Protein AF-0000000087594166 (afdb_homodimer)

Sequence (858 aa):
MGLVGPLSVFAQRRAALMASMHPGTALAIPSNPPQFKEPGIPLPFLQSSPFLYFTGYDDSNVVLSLAKDEEGVVTERLFAMESDPRLTPYYGAKPSGTDIAEMMGLYTDATDTKREELVQPMPEFETWMREWTSEGRNMEMCGTGQPVMQVDRMMSVKDEWEVDQIRQACSWTEEALRQSVSEVRAGAAKGVALHEHEAASWFEHSGHMLGSHHLAFPPVVATGQNAMRVHHIFGTAPIASDKLLQYDVGLRNQAGYCADVSRPVVVETVSDAELDLLETVTACRDNLFKHIENRHGQASLSELTTVGAASILSVLAAGGILLEEPTPDVLGTLFPHPFAHHIGMSTHDCPMVSPGSPLVDGNCIAVEPAIYLPCADFINPKYQGMAVRLEDTVAIHKAEKPEGEGEGETDTDPVTVERLSLDDEVTYVMGLVGPLSVFAQRRAALMASMHPGTALAIPSNPPQFKEPGIPLPFLQSSPFLYFTGYDDSNVVLSLAKDEEGVVTERLFAMESDPRLTPYYGAKPSGTDIAEMMGLYTDATDTKREELVQPMPEFETWMREWTSEGRNMEMCGTGQPVMQVDRMMSVKDEWEVDQIRQACSWTEEALRQSVSEVRAGAAKGVALHEHEAASWFEHSGHMLGSHHLAFPPVVATGQNAMRVHHIFGTAPIASDKLLQYDVGLRNQAGYCADVSRPVVVETVSDAELDLLETVTACRDNLFKHIENRHGQASLSELTTVGAASILSVLAAGGILLEEPTPDVLGTLFPHPFAHHIGMSTHDCPMVSPGSPLVDGNCIAVEPAIYLPCADFINPKYQGMAVRLEDTVAIHKAEKPEGEGEGETDTDPVTVERLSLDDEVTYV

Radius of gyration: 29.59 Å; Cα contacts (8 Å, |Δi|>4): 1811; chains: 2; bounding box: 82×90×65 Å

Structure (mmCIF, N/CA/C/O backbone):
data_AF-0000000087594166-model_v1
#
loop_
_entity.id
_entity.type
_entity.pdbx_description
1 polymer 'Aminopeptidase P N-terminal domain-containing protein'
#
loop_
_atom_site.group_PDB
_atom_site.id
_atom_site.type_symbol
_atom_site.label_atom_id
_atom_site.label_alt_id
_atom_site.label_comp_id
_atom_site.label_asym_id
_atom_site.label_entity_id
_atom_site.label_seq_id
_atom_site.pdbx_PDB_ins_code
_atom_site.Cartn_x
_atom_site.Cartn_y
_atom_site.Cartn_z
_atom_site.occupancy
_atom_site.B_iso_or_equiv
_atom_site.auth_seq_id
_atom_site.auth_comp_id
_atom_site.auth_asym_id
_atom_site.auth_atom_id
_atom_site.pdbx_PDB_model_num
ATOM 1 N N . MET A 1 1 ? -18.688 -4.344 0.609 1 48.16 1 MET A N 1
ATOM 2 C CA . MET A 1 1 ? -18.328 -2.965 0.311 1 48.16 1 MET A CA 1
ATOM 3 C C . MET A 1 1 ? -19.531 -2.037 0.451 1 48.16 1 MET A C 1
ATOM 5 O O . MET A 1 1 ? -20.562 -2.246 -0.191 1 48.16 1 MET A O 1
ATOM 9 N N . GLY A 1 2 ? -19.906 -1.717 1.603 1 55.25 2 GLY A N 1
ATOM 10 C CA . GLY A 1 2 ? -21.219 -1.15 1.934 1 55.25 2 GLY A CA 1
ATOM 11 C C . GLY A 1 2 ? -21.234 0.365 1.873 1 55.25 2 GLY A C 1
ATOM 12 O O . GLY A 1 2 ? -20.266 0.989 1.453 1 55.25 2 GLY A O 1
ATOM 13 N N . LEU A 1 3 ? -22.359 0.785 1.901 1 57.5 3 LEU A N 1
ATOM 14 C CA . LEU A 1 3 ? -22.703 2.191 2.078 1 57.5 3 LEU A CA 1
ATOM 15 C C . LEU A 1 3 ? -22.078 2.746 3.355 1 57.5 3 LEU A C 1
ATOM 17 O O . LEU A 1 3 ? -22.094 2.086 4.398 1 57.5 3 LEU A O 1
ATOM 21 N N . VAL A 1 4 ? -21.25 3.852 3.045 1 67.06 4 VAL A N 1
ATOM 22 C CA . VAL A 1 4 ? -20.703 4.508 4.23 1 67.06 4 VAL A CA 1
ATOM 23 C C . VAL A 1 4 ? -21.516 5.766 4.539 1 67.06 4 VAL A C 1
ATOM 25 O O . VAL A 1 4 ? -21.344 6.797 3.883 1 67.06 4 VAL A O 1
ATOM 28 N N . GLY A 1 5 ? -22.609 5.672 5.441 1 68.94 5 GLY A N 1
ATOM 29 C CA . GLY A 1 5 ? -23.312 6.855 5.898 1 68.94 5 GLY A CA 1
ATOM 30 C C . GLY A 1 5 ? -24.797 6.836 5.543 1 68.94 5 GLY A C 1
ATOM 31 O O . GLY A 1 5 ? -25.25 5.938 4.836 1 68.94 5 GLY A O 1
ATOM 32 N N . PRO A 1 6 ? -25.531 7.758 6.027 1 75.62 6 PRO A N 1
ATOM 33 C CA . PRO A 1 6 ? -26.969 7.824 5.746 1 75.62 6 PRO A CA 1
ATOM 34 C C . PRO A 1 6 ? -27.266 8.258 4.312 1 75.62 6 PRO A C 1
ATOM 36 O O . PRO A 1 6 ? -26.672 9.227 3.822 1 75.62 6 PRO A O 1
ATOM 39 N N . LEU A 1 7 ? -28.172 7.574 3.648 1 80.06 7 LEU A N 1
ATOM 40 C CA . LEU A 1 7 ? -28.5 7.805 2.248 1 80.06 7 LEU A CA 1
ATOM 41 C C . LEU A 1 7 ? -28.969 9.234 2.029 1 80.06 7 LEU A C 1
ATOM 43 O O . LEU A 1 7 ? -28.656 9.852 1.012 1 80.06 7 LEU A O 1
ATOM 47 N N . SER A 1 8 ? -29.734 9.734 2.951 1 84 8 SER A N 1
ATOM 48 C CA . SER A 1 8 ? -30.328 11.062 2.779 1 84 8 SER A CA 1
ATOM 49 C C . SER A 1 8 ? -29.25 12.141 2.711 1 84 8 SER A C 1
ATOM 51 O O . SER A 1 8 ? -29.422 13.164 2.045 1 84 8 SER A O 1
ATOM 53 N N . VAL A 1 9 ? -28.203 11.898 3.32 1 88 9 VAL A N 1
ATOM 54 C CA . VAL A 1 9 ? -27.125 12.891 3.371 1 88 9 VAL A CA 1
ATOM 55 C C . VAL A 1 9 ? -26.5 13.039 1.991 1 88 9 VAL A C 1
ATOM 57 O O . VAL A 1 9 ? -26.141 14.148 1.578 1 88 9 VAL A O 1
ATOM 60 N N . PHE A 1 10 ? -26.438 11.977 1.248 1 91.31 10 PHE A N 1
ATOM 61 C CA . PHE A 1 10 ? -25.781 12.023 -0.053 1 91.31 10 PHE A CA 1
ATOM 62 C C . PHE A 1 10 ? -26.625 12.789 -1.062 1 91.31 10 PHE A C 1
ATOM 64 O O . PHE A 1 10 ? -26.109 13.586 -1.844 1 91.31 10 PHE A O 1
ATOM 71 N N . ALA A 1 11 ? -27.906 12.57 -0.992 1 90.38 11 ALA A N 1
ATOM 72 C CA . ALA A 1 11 ? -28.812 13.312 -1.862 1 90.38 11 ALA A CA 1
ATOM 73 C C . ALA A 1 11 ? -28.75 14.812 -1.57 1 90.38 11 ALA A C 1
ATOM 75 O O . ALA A 1 11 ? -28.75 15.633 -2.492 1 90.38 11 ALA A O 1
ATOM 76 N N . GLN A 1 12 ? -28.719 15.086 -0.351 1 92.81 12 GLN A N 1
ATOM 77 C CA . GLN A 1 12 ? -28.641 16.484 0.055 1 92.81 12 GLN A CA 1
ATOM 78 C C . GLN A 1 12 ? -27.344 17.125 -0.43 1 92.81 12 GLN A C 1
ATOM 80 O O . GLN A 1 12 ? -27.344 18.281 -0.884 1 92.81 12 GLN A O 1
ATOM 85 N N . ARG A 1 13 ? -26.25 16.422 -0.354 1 94.25 13 ARG A N 1
ATOM 86 C CA . ARG A 1 13 ? -24.953 16.922 -0.806 1 94.25 13 ARG A CA 1
ATOM 87 C C . ARG A 1 13 ? -24.969 17.188 -2.309 1 94.25 13 ARG A C 1
ATOM 89 O O . ARG A 1 13 ? -24.469 18.219 -2.771 1 94.25 13 ARG A O 1
ATOM 96 N N . ARG A 1 14 ? -25.547 16.297 -3.043 1 93.62 14 ARG A N 1
ATOM 97 C CA . ARG A 1 14 ? -25.625 16.453 -4.492 1 93.62 14 ARG A CA 1
ATOM 98 C C . ARG A 1 14 ? -26.5 17.641 -4.863 1 93.62 14 ARG A C 1
ATOM 100 O O . ARG A 1 14 ? -26.141 18.438 -5.742 1 93.62 14 ARG A O 1
ATOM 107 N N . ALA A 1 15 ? -27.609 17.766 -4.141 1 93.69 15 ALA A N 1
ATOM 108 C CA . ALA A 1 15 ? -28.5 18.891 -4.383 1 93.69 15 ALA A CA 1
ATOM 109 C C . ALA A 1 15 ? -27.812 20.219 -4.086 1 93.69 15 ALA A C 1
ATOM 111 O O . ALA A 1 15 ? -27.922 21.172 -4.855 1 93.69 15 ALA A O 1
ATOM 112 N N . ALA A 1 16 ? -27.141 20.234 -3.018 1 94.81 16 ALA A N 1
ATOM 113 C CA . ALA A 1 16 ? -26.422 21.453 -2.627 1 94.81 16 ALA A CA 1
ATOM 114 C C . ALA A 1 16 ? -25.359 21.828 -3.654 1 94.81 16 ALA A C 1
ATOM 116 O O . ALA A 1 16 ? -25.203 23 -4 1 94.81 16 ALA A O 1
ATOM 117 N N . LEU A 1 17 ? -24.609 20.812 -4.125 1 93.56 17 LEU A N 1
ATOM 118 C CA . LEU A 1 17 ? -23.594 21.047 -5.145 1 93.56 17 LEU A CA 1
ATOM 119 C C . LEU A 1 17 ? -24.219 21.656 -6.398 1 93.56 17 LEU A C 1
ATOM 121 O O . LEU A 1 17 ? -23.75 22.688 -6.887 1 93.56 17 LEU A O 1
ATOM 125 N N . MET A 1 18 ? -25.25 21.109 -6.824 1 92.5 18 MET A N 1
ATOM 126 C CA . MET A 1 18 ? -25.859 21.531 -8.086 1 92.5 18 MET A CA 1
ATOM 127 C C . MET A 1 18 ? -26.562 22.875 -7.922 1 92.5 18 MET A C 1
ATOM 129 O O . MET A 1 18 ? -26.641 23.656 -8.875 1 92.5 18 MET A O 1
ATOM 133 N N . ALA A 1 19 ? -27.062 23.125 -6.719 1 94.12 19 ALA A N 1
ATOM 134 C CA . ALA A 1 19 ? -27.641 24.438 -6.453 1 94.12 19 ALA A CA 1
ATOM 135 C C . ALA A 1 19 ? -26.625 25.547 -6.656 1 94.12 19 ALA A C 1
ATOM 137 O O . ALA A 1 19 ? -26.969 26.656 -7.047 1 94.12 19 ALA A O 1
ATOM 138 N N . SER A 1 20 ? -25.422 25.25 -6.426 1 90.56 20 SER A N 1
ATOM 139 C CA . SER A 1 20 ? -24.359 26.234 -6.527 1 90.56 20 SER A CA 1
ATOM 140 C C . SER A 1 20 ? -23.844 26.359 -7.961 1 90.56 20 SER A C 1
ATOM 142 O O . SER A 1 20 ? -23.062 27.25 -8.273 1 90.56 20 SER A O 1
ATOM 144 N N . MET A 1 21 ? -24.312 25.5 -8.883 1 88.88 21 MET A N 1
ATOM 145 C CA . MET A 1 21 ? -23.828 25.5 -10.258 1 88.88 21 MET A CA 1
ATOM 146 C C . MET A 1 21 ? -24.734 26.328 -11.156 1 88.88 21 MET A C 1
ATOM 148 O O . MET A 1 21 ? -25.938 26.438 -10.898 1 88.88 21 MET A O 1
ATOM 152 N N . HIS A 1 22 ? -24.172 26.859 -12.172 1 88 22 HIS A N 1
ATOM 153 C CA . HIS A 1 22 ? -24.969 27.594 -13.156 1 88 22 HIS A CA 1
ATOM 154 C C . HIS A 1 22 ? -25.734 26.641 -14.07 1 88 22 HIS A C 1
ATOM 156 O O . HIS A 1 22 ? -25.297 25.516 -14.305 1 88 22 HIS A O 1
ATOM 162 N N . PRO A 1 23 ? -26.875 27.172 -14.586 1 88.31 23 PRO A N 1
ATOM 163 C CA . PRO A 1 23 ? -27.562 26.359 -15.602 1 88.31 23 PRO A CA 1
ATOM 164 C C . PRO A 1 23 ? -26.656 26.016 -16.781 1 88.31 23 PRO A C 1
ATOM 166 O O . PRO A 1 23 ? -25.844 26.859 -17.203 1 88.31 23 PRO A O 1
ATOM 169 N N . GLY A 1 24 ? -26.828 24.781 -17.281 1 83.88 24 GLY A N 1
ATOM 170 C CA . GLY A 1 24 ? -25.984 24.328 -18.391 1 83.88 24 GLY A CA 1
ATOM 171 C C . GLY A 1 24 ? -24.781 23.547 -17.922 1 83.88 24 GLY A C 1
ATOM 172 O O . GLY A 1 24 ? -24.031 23 -18.75 1 83.88 24 GLY A O 1
ATOM 173 N N . THR A 1 25 ? -24.641 23.422 -16.594 1 83.69 25 THR A N 1
ATOM 174 C CA . THR A 1 25 ? -23.469 22.719 -16.062 1 83.69 25 THR A CA 1
ATOM 175 C C . THR A 1 25 ? -23.703 21.219 -16.062 1 83.69 25 THR A C 1
ATOM 177 O O . THR A 1 25 ? -24.781 20.734 -15.734 1 83.69 25 THR A O 1
ATOM 180 N N . ALA A 1 26 ? -22.688 20.5 -16.547 1 83.44 26 ALA A N 1
ATOM 181 C CA . ALA A 1 26 ? -22.641 19.047 -16.438 1 83.44 26 ALA A CA 1
ATOM 182 C C . ALA A 1 26 ? -21.344 18.578 -15.789 1 83.44 26 ALA A C 1
ATOM 184 O O . ALA A 1 26 ? -20.25 19 -16.188 1 83.44 26 ALA A O 1
ATOM 185 N N . LEU A 1 27 ? -21.547 17.734 -14.742 1 84.69 27 LEU A N 1
ATOM 186 C CA . LEU A 1 27 ? -20.406 17.25 -13.969 1 84.69 27 LEU A CA 1
ATOM 187 C C . LEU A 1 27 ? -20.328 15.727 -13.992 1 84.69 27 LEU A C 1
ATOM 189 O O . LEU A 1 27 ? -21.359 15.055 -13.961 1 84.69 27 LEU A O 1
ATOM 193 N N . ALA A 1 28 ? -19.109 15.219 -14.062 1 87.44 28 ALA A N 1
ATOM 194 C CA . ALA A 1 28 ? -18.844 13.797 -13.828 1 87.44 28 ALA A CA 1
ATOM 195 C C . ALA A 1 28 ? -17.969 13.602 -12.594 1 87.44 28 ALA A C 1
ATOM 197 O O . ALA A 1 28 ? -16.938 14.258 -12.438 1 87.44 28 ALA A O 1
ATOM 198 N N . ILE A 1 29 ? -18.391 12.797 -11.703 1 90.56 29 ILE A N 1
ATOM 199 C CA . ILE A 1 29 ? -17.656 12.422 -10.5 1 90.56 29 ILE A CA 1
ATOM 200 C C . ILE A 1 29 ? -17.297 10.938 -10.562 1 90.56 29 ILE A C 1
ATOM 202 O O . ILE A 1 29 ? -18.094 10.086 -10.188 1 90.56 29 ILE A O 1
ATOM 206 N N . PRO A 1 30 ? -16.109 10.672 -10.992 1 91.62 30 PRO A N 1
ATOM 207 C CA . PRO A 1 30 ? -15.727 9.273 -11.188 1 91.62 30 PRO A CA 1
ATOM 208 C C . PRO A 1 30 ? -15.25 8.609 -9.898 1 91.62 30 PRO A C 1
ATOM 210 O O . PRO A 1 30 ? -14.656 9.266 -9.047 1 91.62 30 PRO A O 1
ATOM 213 N N . SER A 1 31 ? -15.57 7.301 -9.836 1 91.81 31 SER A N 1
ATOM 214 C CA . SER A 1 31 ? -14.828 6.473 -8.891 1 91.81 31 SER A CA 1
ATOM 215 C C . SER A 1 31 ? -13.367 6.332 -9.305 1 91.81 31 SER A C 1
ATOM 217 O O . SER A 1 31 ? -13 6.664 -10.43 1 91.81 31 SER A O 1
ATOM 219 N N . ASN A 1 32 ? -12.539 5.926 -8.344 1 90.81 32 ASN A N 1
ATOM 220 C CA . ASN A 1 32 ? -11.211 5.484 -8.75 1 90.81 32 ASN A CA 1
ATOM 221 C C . ASN A 1 32 ? -11.258 4.164 -9.508 1 90.81 32 ASN A C 1
ATOM 223 O O . ASN A 1 32 ? -12.133 3.332 -9.258 1 90.81 32 ASN A O 1
ATOM 227 N N . PRO A 1 33 ? -10.367 4.027 -10.43 1 89.38 33 PRO A N 1
ATOM 228 C CA . PRO A 1 33 ? -10.227 2.691 -11.016 1 89.38 33 PRO A CA 1
ATOM 229 C C . PRO A 1 33 ? -9.609 1.687 -10.047 1 89.38 33 PRO A C 1
ATOM 231 O O . PRO A 1 33 ? -9.031 2.08 -9.023 1 89.38 33 PRO A O 1
ATOM 234 N N . PRO A 1 34 ? -9.805 0.386 -10.375 1 88.69 34 PRO A N 1
ATOM 235 C CA . PRO A 1 34 ? -9.062 -0.584 -9.57 1 88.69 34 PRO A CA 1
ATOM 236 C C . PRO A 1 34 ? -7.559 -0.312 -9.562 1 88.69 34 PRO A C 1
ATOM 238 O O . PRO A 1 34 ? -7.012 0.182 -10.555 1 88.69 34 PRO A O 1
ATOM 241 N N . GLN A 1 35 ? -6.957 -0.547 -8.492 1 87.69 35 GLN A N 1
ATOM 242 C CA . GLN A 1 35 ? -5.523 -0.344 -8.32 1 87.69 35 GLN A CA 1
ATOM 243 C C . GLN A 1 35 ? -4.777 -1.676 -8.281 1 87.69 35 GLN A C 1
ATOM 245 O O . GLN A 1 35 ? -5.27 -2.65 -7.711 1 87.69 35 GLN A O 1
ATOM 250 N N . PHE A 1 36 ? -3.561 -1.698 -8.867 1 88.69 36 PHE A N 1
ATOM 251 C CA . PHE A 1 36 ? -2.803 -2.939 -8.984 1 88.69 36 PHE A CA 1
ATOM 252 C C . PHE A 1 36 ? -1.349 -2.727 -8.586 1 88.69 36 PHE A C 1
ATOM 254 O O . PHE A 1 36 ? -0.764 -1.683 -8.875 1 88.69 36 PHE A O 1
ATOM 261 N N . LYS A 1 37 ? -0.808 -3.66 -7.895 1 86.12 37 LYS A N 1
ATOM 262 C CA . LYS A 1 37 ? 0.623 -3.684 -7.605 1 86.12 37 LYS A CA 1
ATOM 263 C C . LYS A 1 37 ? 1.433 -3.996 -8.859 1 86.12 37 LYS A C 1
ATOM 265 O O . LYS A 1 37 ? 2.455 -3.357 -9.117 1 86.12 37 LYS A O 1
ATOM 270 N N . GLU A 1 38 ? 1.083 -4.938 -9.57 1 81.94 38 GLU A N 1
ATOM 271 C CA . GLU A 1 38 ? 1.542 -5.426 -10.867 1 81.94 38 GLU A CA 1
ATOM 272 C C . GLU A 1 38 ? 0.393 -6.035 -11.672 1 81.94 38 GLU A C 1
ATOM 274 O O . GLU A 1 38 ? -0.689 -6.27 -11.125 1 81.94 38 GLU A O 1
ATOM 279 N N . PRO A 1 39 ? 0.627 -6.223 -12.875 1 78.94 39 PRO A N 1
ATOM 280 C CA . PRO A 1 39 ? -0.482 -6.777 -13.656 1 78.94 39 PRO A CA 1
ATOM 281 C C . PRO A 1 39 ? -1.04 -8.062 -13.055 1 78.94 39 PRO A C 1
ATOM 283 O O . PRO A 1 39 ? -0.283 -9 -12.773 1 78.94 39 PRO A O 1
ATOM 286 N N . GLY A 1 40 ? -2.311 -7.988 -12.773 1 83.38 40 GLY A N 1
ATOM 287 C CA . GLY A 1 40 ? -3.002 -9.172 -12.273 1 83.38 40 GLY A CA 1
ATOM 288 C C . GLY A 1 40 ? -2.984 -9.281 -10.766 1 83.38 40 GLY A C 1
ATOM 289 O O . GLY A 1 40 ? -3.584 -10.195 -10.195 1 83.38 40 GLY A O 1
ATOM 290 N N . ILE A 1 41 ? -2.307 -8.383 -10.125 1 90.12 41 ILE A N 1
ATOM 291 C CA . ILE A 1 41 ? -2.244 -8.406 -8.672 1 90.12 41 ILE A CA 1
ATOM 292 C C . ILE A 1 41 ? -2.906 -7.148 -8.102 1 90.12 41 ILE A C 1
ATOM 294 O O . ILE A 1 41 ? -2.297 -6.078 -8.07 1 90.12 41 ILE A O 1
ATOM 298 N N . PRO A 1 42 ? -4.062 -7.309 -7.57 1 91.5 42 PRO A N 1
ATOM 299 C CA . PRO A 1 42 ? -4.789 -6.133 -7.082 1 91.5 42 PRO A CA 1
ATOM 300 C C . PRO A 1 42 ? -4.23 -5.598 -5.766 1 91.5 42 PRO A C 1
ATOM 302 O O . PRO A 1 42 ? -3.635 -6.355 -4.992 1 91.5 42 PRO A O 1
ATOM 305 N N . LEU A 1 43 ? -4.398 -4.297 -5.574 1 91.12 43 LEU A N 1
ATOM 306 C CA . LEU A 1 43 ? -4.156 -3.633 -4.301 1 91.12 43 LEU A CA 1
ATOM 307 C C . LEU A 1 43 ? -5.473 -3.324 -3.592 1 91.12 43 LEU A C 1
ATOM 309 O O . LEU A 1 43 ? -6.531 -3.311 -4.223 1 91.12 43 LEU A O 1
ATOM 313 N N . PRO A 1 44 ? -5.348 -3.123 -2.283 1 88.31 44 PRO A N 1
ATOM 314 C CA . PRO A 1 44 ? -6.566 -2.648 -1.626 1 88.31 44 PRO A CA 1
ATOM 315 C C . PRO A 1 44 ? -7.145 -1.398 -2.287 1 88.31 44 PRO A C 1
ATOM 317 O O . PRO A 1 44 ? -6.402 -0.46 -2.592 1 88.31 44 PRO A O 1
ATOM 320 N N . PHE A 1 45 ? -8.383 -1.471 -2.488 1 90.94 45 PHE A N 1
ATOM 321 C CA . PHE A 1 45 ? -9.047 -0.392 -3.209 1 90.94 45 PHE A CA 1
ATOM 322 C C . PHE A 1 45 ? -9.234 0.825 -2.311 1 90.94 45 PHE A C 1
ATOM 324 O O . PHE A 1 45 ? -9.641 0.693 -1.153 1 90.94 45 PHE A O 1
ATOM 331 N N . LEU A 1 46 ? -8.859 1.945 -2.85 1 90.56 46 LEU A N 1
ATOM 332 C CA . LEU A 1 46 ? -9.109 3.227 -2.199 1 90.56 46 LEU A CA 1
ATOM 333 C C . LEU A 1 46 ? -9.992 4.117 -3.068 1 90.56 46 LEU A C 1
ATOM 335 O O . LEU A 1 46 ? -9.609 4.477 -4.184 1 90.56 46 LEU A O 1
ATOM 339 N N . GLN A 1 47 ? -11.094 4.469 -2.602 1 92.25 47 GLN A N 1
ATOM 340 C CA . GLN A 1 47 ? -12.07 5.223 -3.381 1 92.25 47 GLN A CA 1
ATOM 341 C C . GLN A 1 47 ? -11.68 6.695 -3.475 1 92.25 47 GLN A C 1
ATOM 343 O O . GLN A 1 47 ? -10.938 7.199 -2.629 1 92.25 47 GLN A O 1
ATOM 348 N N . SER A 1 48 ? -12.18 7.324 -4.461 1 91.94 48 SER A N 1
ATOM 349 C CA . SER A 1 48 ? -12.117 8.773 -4.594 1 91.94 48 SER A CA 1
ATOM 350 C C . SER A 1 48 ? -12.883 9.469 -3.475 1 91.94 48 SER A C 1
ATOM 352 O O . SER A 1 48 ? -14.055 9.172 -3.234 1 91.94 48 SER A O 1
ATOM 354 N N . SER A 1 49 ? -12.195 10.453 -2.898 1 92.62 49 SER A N 1
ATOM 355 C CA . SER A 1 49 ? -12.844 11.141 -1.783 1 92.62 49 SER A CA 1
ATOM 356 C C . SER A 1 49 ? -14.117 11.844 -2.232 1 92.62 49 SER A C 1
ATOM 358 O O . SER A 1 49 ? -15.172 11.68 -1.617 1 92.62 49 SER A O 1
ATOM 360 N N . PRO A 1 50 ? -14.086 12.586 -3.33 1 92.81 50 PRO A N 1
ATOM 361 C CA . PRO A 1 50 ? -15.328 13.227 -3.771 1 92.81 50 PRO A CA 1
ATOM 362 C C . PRO A 1 50 ? -16.422 12.219 -4.121 1 92.81 50 PRO A C 1
ATOM 364 O O . PRO A 1 50 ? -17.594 12.438 -3.801 1 92.81 50 PRO A O 1
ATOM 367 N N . PHE A 1 51 ? -16.031 11.172 -4.801 1 93.12 51 PHE A N 1
ATOM 368 C CA . PHE A 1 51 ? -17.031 10.172 -5.152 1 93.12 51 PHE A CA 1
ATOM 369 C C . PHE A 1 51 ? -17.672 9.578 -3.902 1 93.12 51 PHE A C 1
ATOM 371 O O . PHE A 1 51 ? -18.891 9.469 -3.809 1 93.12 51 PHE A O 1
ATOM 378 N N . LEU A 1 52 ? -16.875 9.211 -3.02 1 94.38 52 LEU A N 1
ATOM 379 C CA . LEU A 1 52 ? -17.359 8.641 -1.771 1 94.38 52 LEU A CA 1
ATOM 380 C C . LEU A 1 52 ? -18.219 9.648 -1.012 1 94.38 52 LEU A C 1
ATOM 382 O O . LEU A 1 52 ? -19.25 9.281 -0.427 1 94.38 52 LEU A O 1
ATOM 386 N N . TYR A 1 53 ? -17.844 10.867 -1.034 1 94.81 53 TYR A N 1
ATOM 387 C CA . TYR A 1 53 ? -18.547 11.945 -0.349 1 94.81 53 TYR A CA 1
ATOM 388 C C . TYR A 1 53 ? -19.969 12.109 -0.887 1 94.81 53 TYR A C 1
ATOM 390 O O . TYR A 1 53 ? -20.906 12.336 -0.121 1 94.81 53 TYR A O 1
ATOM 398 N N . PHE A 1 54 ? -20.156 11.961 -2.115 1 93.94 54 PHE A N 1
ATOM 399 C CA . PHE A 1 54 ? -21.453 12.281 -2.727 1 93.94 54 PHE A CA 1
ATOM 400 C C . PHE A 1 54 ? -22.312 11.031 -2.865 1 93.94 54 PHE A C 1
ATOM 402 O O . PHE A 1 54 ? -23.5 11.117 -3.127 1 93.94 54 PHE A O 1
ATOM 409 N N . THR A 1 55 ? -21.672 9.828 -2.73 1 93.56 55 THR A N 1
ATOM 410 C CA . THR A 1 55 ? -22.453 8.648 -3.084 1 93.56 55 THR A CA 1
ATOM 411 C C . THR A 1 55 ? -22.438 7.629 -1.95 1 93.56 55 THR A C 1
ATOM 413 O O . THR A 1 55 ? -23.297 6.75 -1.89 1 93.56 55 THR A O 1
ATOM 416 N N . GLY A 1 56 ? -21.344 7.59 -1.186 1 93.38 56 GLY A N 1
ATOM 417 C CA . GLY A 1 56 ? -21.188 6.594 -0.136 1 93.38 56 GLY A CA 1
ATOM 418 C C . GLY A 1 56 ? -20.844 5.215 -0.666 1 93.38 56 GLY A C 1
ATOM 419 O O . GLY A 1 56 ? -20.672 4.27 0.108 1 93.38 56 GLY A O 1
ATOM 420 N N . TYR A 1 57 ? -20.719 5.094 -1.992 1 92.88 57 TYR A N 1
ATOM 421 C CA . TYR A 1 57 ? -20.438 3.807 -2.617 1 92.88 57 TYR A CA 1
ATOM 422 C C . TYR A 1 57 ? -18.922 3.572 -2.723 1 92.88 57 TYR A C 1
ATOM 424 O O . TYR A 1 57 ? -18.203 4.398 -3.277 1 92.88 57 TYR A O 1
ATOM 432 N N . ASP A 1 58 ? -18.484 2.424 -2.23 1 91.69 58 ASP A N 1
ATOM 433 C CA . ASP A 1 58 ? -17.047 2.189 -2.111 1 91.69 58 ASP A CA 1
ATOM 434 C C . ASP A 1 58 ? -16.609 1.039 -3.01 1 91.69 58 ASP A C 1
ATOM 436 O O . ASP A 1 58 ? -16.078 0.033 -2.525 1 91.69 58 ASP A O 1
ATOM 440 N N . ASP A 1 59 ? -16.766 1.186 -4.266 1 91 59 ASP A N 1
ATOM 441 C CA . ASP A 1 59 ? -16.281 0.258 -5.281 1 91 59 ASP A CA 1
ATOM 442 C C . ASP A 1 59 ? -15.961 0.986 -6.586 1 91 59 ASP A C 1
ATOM 444 O O . ASP A 1 59 ? -16.328 2.148 -6.758 1 91 59 ASP A O 1
ATOM 448 N N . SER A 1 60 ? -15.273 0.343 -7.484 1 90.44 60 SER A N 1
ATOM 449 C CA . SER A 1 60 ? -14.672 0.993 -8.641 1 90.44 60 SER A CA 1
ATOM 450 C C . SER A 1 60 ? -15.578 0.893 -9.867 1 90.44 60 SER A C 1
ATOM 452 O O . SER A 1 60 ? -16.641 0.26 -9.812 1 90.44 60 SER A O 1
ATOM 454 N N . ASN A 1 61 ? -15.203 1.608 -10.891 1 89.81 61 ASN A N 1
ATOM 455 C CA . ASN A 1 61 ? -15.727 1.49 -12.25 1 89.81 61 ASN A CA 1
ATOM 456 C C . ASN A 1 61 ? -17.156 2.021 -12.352 1 89.81 61 ASN A C 1
ATOM 458 O O . ASN A 1 61 ? -18 1.404 -13 1 89.81 61 ASN A O 1
ATOM 462 N N . VAL A 1 62 ? -17.438 3.066 -11.727 1 91.88 62 VAL A N 1
ATOM 463 C CA . VAL A 1 62 ? -18.703 3.789 -11.805 1 91.88 62 VAL A CA 1
ATOM 464 C C . VAL A 1 62 ? -18.438 5.289 -11.875 1 91.88 62 VAL A C 1
ATOM 466 O O . VAL A 1 62 ? -17.406 5.77 -11.383 1 91.88 62 VAL A O 1
ATOM 469 N N . VAL A 1 63 ? -19.344 6.008 -12.516 1 91.25 63 VAL A N 1
ATOM 470 C CA . VAL A 1 63 ? -19.266 7.461 -12.625 1 91.25 63 VAL A CA 1
ATOM 471 C C . VAL A 1 63 ? -20.641 8.07 -12.344 1 91.25 63 VAL A C 1
ATOM 473 O O . VAL A 1 63 ? -21.625 7.684 -12.961 1 91.25 63 VAL A O 1
ATOM 476 N N . LEU A 1 64 ? -20.672 8.938 -11.398 1 92.25 64 LEU A N 1
ATOM 477 C CA . LEU A 1 64 ? -21.859 9.742 -11.164 1 92.25 64 LEU A CA 1
ATOM 478 C C . LEU A 1 64 ? -21.859 10.992 -12.039 1 92.25 64 LEU A C 1
ATOM 480 O O . LEU A 1 64 ? -20.875 11.742 -12.039 1 92.25 64 LEU A O 1
ATOM 484 N N . SER A 1 65 ? -22.859 11.164 -12.773 1 89.06 65 SER A N 1
ATOM 485 C CA . SER A 1 65 ? -23.031 12.375 -13.578 1 89.06 65 SER A CA 1
ATOM 486 C C . SER A 1 65 ? -24.156 13.242 -13.047 1 89.06 65 SER A C 1
ATOM 488 O O . SER A 1 65 ? -25.25 12.742 -12.773 1 89.06 65 SER A O 1
ATOM 490 N N . LEU A 1 66 ? -23.906 14.477 -12.898 1 89.94 66 LEU A N 1
ATOM 491 C CA . LEU A 1 66 ? -24.891 15.484 -12.508 1 89.94 66 LEU A CA 1
ATOM 492 C C . LEU A 1 66 ? -24.984 16.578 -13.562 1 89.94 66 LEU A C 1
ATOM 494 O O . LEU A 1 66 ? -23.969 17.141 -13.977 1 89.94 66 LEU A O 1
ATOM 498 N N . ALA A 1 67 ? -26.219 16.875 -13.945 1 87.31 67 ALA A N 1
ATOM 499 C CA . ALA A 1 67 ? -26.391 17.906 -14.961 1 87.31 67 ALA A CA 1
ATOM 500 C C . ALA A 1 67 ? -27.547 18.828 -14.609 1 87.31 67 ALA A C 1
ATOM 502 O O . ALA A 1 67 ? -28.578 18.375 -14.109 1 87.31 67 ALA A O 1
ATOM 503 N N . LYS A 1 68 ? -27.312 20.094 -14.805 1 88.38 68 LYS A N 1
ATOM 504 C CA . LYS A 1 68 ? -28.328 21.125 -14.664 1 88.38 68 LYS A CA 1
ATOM 505 C C . LYS A 1 68 ? -28.656 21.766 -16.016 1 88.38 68 LYS A C 1
ATOM 507 O O . LYS A 1 68 ? -27.797 22.375 -16.641 1 88.38 68 LYS A O 1
ATOM 512 N N . ASP A 1 69 ? -29.922 21.656 -16.406 1 89.69 69 ASP A N 1
ATOM 513 C CA . ASP A 1 69 ? -30.25 22.188 -17.734 1 89.69 69 ASP A CA 1
ATOM 514 C C . ASP A 1 69 ? -30.5 23.688 -17.672 1 89.69 69 ASP A C 1
ATOM 516 O O . ASP A 1 69 ? -30.328 24.312 -16.609 1 89.69 69 ASP A O 1
ATOM 520 N N . GLU A 1 70 ? -30.828 24.234 -18.859 1 91.62 70 GLU A N 1
ATOM 521 C CA . GLU A 1 70 ? -30.969 25.672 -18.984 1 91.62 70 GLU A CA 1
ATOM 522 C C . GLU A 1 70 ? -32.125 26.188 -18.141 1 91.62 70 GLU A C 1
ATOM 524 O O . GLU A 1 70 ? -32.156 27.359 -17.75 1 91.62 70 GLU A O 1
ATOM 529 N N . GLU A 1 71 ? -33.094 25.344 -17.75 1 94.5 71 GLU A N 1
ATOM 530 C CA . GLU A 1 71 ? -34.25 25.719 -16.938 1 94.5 71 GLU A CA 1
ATOM 531 C C . GLU A 1 71 ? -34 25.5 -15.453 1 94.5 71 GLU A C 1
ATOM 533 O O . GLU A 1 71 ? -34.812 25.812 -14.609 1 94.5 71 GLU A O 1
ATOM 538 N N . GLY A 1 72 ? -32.844 24.938 -15.117 1 91.94 72 GLY A N 1
ATOM 539 C CA . GLY A 1 72 ? -32.438 24.734 -13.727 1 91.94 72 GLY A CA 1
ATOM 540 C C . GLY A 1 72 ? -32.812 23.359 -13.195 1 91.94 72 GLY A C 1
ATOM 541 O O . GLY A 1 72 ? -32.656 23.078 -12.008 1 91.94 72 GLY A O 1
ATOM 542 N N . VAL A 1 73 ? -33.281 22.547 -14.141 1 92.94 73 VAL A N 1
ATOM 543 C CA . VAL A 1 73 ? -33.656 21.203 -13.727 1 92.94 73 VAL A CA 1
ATOM 544 C C . VAL A 1 73 ? -32.406 20.328 -13.641 1 92.94 73 VAL A C 1
ATOM 546 O O . VAL A 1 73 ? -31.609 20.266 -14.578 1 92.94 73 VAL A O 1
ATOM 549 N N . VAL A 1 74 ? -32.281 19.594 -12.469 1 91.56 74 VAL A N 1
ATOM 550 C CA . VAL A 1 74 ? -31.109 18.766 -12.234 1 91.56 74 VAL A CA 1
ATOM 551 C C . VAL A 1 74 ? -31.438 17.312 -12.562 1 91.56 74 VAL A C 1
ATOM 553 O O . VAL A 1 74 ? -32.469 16.797 -12.172 1 91.56 74 VAL A O 1
ATOM 556 N N . THR A 1 75 ? -30.547 16.688 -13.352 1 88.88 75 THR A N 1
ATOM 557 C CA . THR A 1 75 ? -30.641 15.266 -13.648 1 88.88 75 THR A CA 1
ATOM 558 C C . THR A 1 75 ? -29.406 14.531 -13.141 1 88.88 75 THR A C 1
ATOM 560 O O . THR A 1 75 ? -28.281 15.016 -13.289 1 88.88 75 THR A O 1
ATOM 563 N N . GLU A 1 76 ? -29.672 13.414 -12.461 1 90.94 76 GLU A N 1
ATOM 564 C CA . GLU A 1 76 ? -28.609 12.523 -11.992 1 90.94 76 GLU A CA 1
ATOM 565 C C . GLU A 1 76 ? -28.578 11.227 -12.797 1 90.94 76 GLU A C 1
ATOM 567 O O . GLU A 1 76 ? -29.625 10.625 -13.062 1 90.94 76 GLU A O 1
ATOM 572 N N . ARG A 1 77 ? -27.406 10.859 -13.258 1 89.25 77 ARG A N 1
ATOM 573 C CA . ARG A 1 77 ? -27.234 9.602 -13.977 1 89.25 77 ARG A CA 1
ATOM 574 C C . ARG A 1 77 ? -26.016 8.844 -13.453 1 89.25 77 ARG A C 1
ATOM 576 O O . ARG A 1 77 ? -25.078 9.445 -12.93 1 89.25 77 ARG A O 1
ATOM 583 N N . LEU A 1 78 ? -26.141 7.559 -13.578 1 92.12 78 LEU A N 1
ATOM 584 C CA . LEU A 1 78 ? -25.047 6.676 -13.188 1 92.12 78 LEU A CA 1
ATOM 585 C C . LEU A 1 78 ? -24.516 5.898 -14.391 1 92.12 78 LEU A C 1
ATOM 587 O O . LEU A 1 78 ? -25.297 5.25 -15.102 1 92.12 78 LEU A O 1
ATOM 591 N N . PHE A 1 79 ? -23.25 6.078 -14.609 1 90.81 79 PHE A N 1
ATOM 592 C CA . PHE A 1 79 ? -22.578 5.223 -15.578 1 90.81 79 PHE A CA 1
ATOM 593 C C . PHE A 1 79 ? -21.844 4.082 -14.875 1 90.81 79 PHE A C 1
ATOM 595 O O . PHE A 1 79 ? -21.016 4.316 -13.992 1 90.81 79 PHE A O 1
ATOM 602 N N . ALA A 1 80 ? -22.156 2.887 -15.188 1 90.69 80 ALA A N 1
ATOM 603 C CA . ALA A 1 80 ? -21.578 1.723 -14.531 1 90.69 80 ALA A CA 1
ATOM 604 C C . ALA A 1 80 ? -21.109 0.688 -15.547 1 90.69 80 ALA A C 1
ATOM 606 O O . ALA A 1 80 ? -21.781 0.455 -16.562 1 90.69 80 ALA A O 1
ATOM 607 N N . MET A 1 81 ? -19.953 0.173 -15.266 1 86.38 81 MET A N 1
ATOM 608 C CA . MET A 1 81 ? -19.469 -0.917 -16.109 1 86.38 81 MET A CA 1
ATOM 609 C C . MET A 1 81 ? -20.234 -2.205 -15.828 1 86.38 81 MET A C 1
ATOM 611 O O . MET A 1 81 ? -20.516 -2.52 -14.672 1 86.38 81 MET A O 1
ATOM 615 N N . GLU A 1 82 ? -20.516 -2.865 -16.859 1 80.88 82 GLU A N 1
ATOM 616 C CA . GLU A 1 82 ? -21.188 -4.156 -16.703 1 80.88 82 GLU A CA 1
ATOM 617 C C . GLU A 1 82 ? -20.219 -5.211 -16.172 1 80.88 82 GLU A C 1
ATOM 619 O O . GLU A 1 82 ? -19.016 -5.141 -16.422 1 80.88 82 GLU A O 1
ATOM 624 N N . SER A 1 83 ? -20.812 -6.062 -15.461 1 81.5 83 SER A N 1
ATOM 625 C CA . SER A 1 83 ? -20.016 -7.152 -14.914 1 81.5 83 SER A CA 1
ATOM 626 C C . SER A 1 83 ? -19.422 -8.008 -16.031 1 81.5 83 SER A C 1
ATOM 628 O O . SER A 1 83 ? -20.094 -8.305 -17.016 1 81.5 83 SER A O 1
ATOM 630 N N . ASP A 1 84 ? -18.172 -8.281 -15.961 1 82.31 84 ASP A N 1
ATOM 631 C CA . ASP A 1 84 ? -17.484 -9.234 -16.828 1 82.31 84 ASP A CA 1
ATOM 632 C C . ASP A 1 84 ? -17.438 -10.617 -16.203 1 82.31 84 ASP A C 1
ATOM 634 O O . ASP A 1 84 ? -16.734 -10.836 -15.211 1 82.31 84 ASP A O 1
ATOM 638 N N . PRO A 1 85 ? -18.203 -11.523 -16.797 1 82.31 85 PRO A N 1
ATOM 639 C CA . PRO A 1 85 ? -18.234 -12.867 -16.219 1 82.31 85 PRO A CA 1
ATOM 640 C C . PRO A 1 85 ? -16.844 -13.492 -16.109 1 82.31 85 PRO A C 1
ATOM 642 O O . PRO A 1 85 ? -16.609 -14.344 -15.25 1 82.31 85 PRO A O 1
ATOM 645 N N . ARG A 1 86 ? -15.93 -13.109 -16.953 1 82.56 86 ARG A N 1
ATOM 646 C CA . ARG A 1 86 ? -14.57 -13.656 -16.938 1 82.56 86 ARG A CA 1
ATOM 647 C C . ARG A 1 86 ? -13.828 -13.25 -15.664 1 82.56 86 ARG A C 1
ATOM 649 O O . ARG A 1 86 ? -12.852 -13.898 -15.281 1 82.56 86 ARG A O 1
ATOM 656 N N . LEU A 1 87 ? -14.273 -12.188 -14.992 1 87.44 87 LEU A N 1
ATOM 657 C CA . LEU A 1 87 ? -13.594 -11.648 -13.82 1 87.44 87 LEU A CA 1
ATOM 658 C C . LEU A 1 87 ? -14.297 -12.078 -12.539 1 87.44 87 LEU A C 1
ATOM 660 O O . LEU A 1 87 ? -13.742 -11.938 -11.445 1 87.44 87 LEU A O 1
ATOM 664 N N . THR A 1 88 ? -15.422 -12.664 -12.648 1 87.12 88 THR A N 1
ATOM 665 C CA . THR A 1 88 ? -16.234 -13.031 -11.5 1 87.12 88 THR A CA 1
ATOM 666 C C . THR A 1 88 ? -15.492 -14.023 -10.602 1 87.12 88 THR A C 1
ATOM 668 O O . THR A 1 88 ? -15.531 -13.906 -9.375 1 87.12 88 THR A O 1
ATOM 671 N N . PRO A 1 89 ? -14.75 -14.961 -11.203 1 88.88 89 PRO A N 1
ATOM 672 C CA . PRO A 1 89 ? -14.023 -15.883 -10.328 1 88.88 89 PRO A CA 1
ATOM 673 C C . PRO A 1 89 ? -12.93 -15.195 -9.516 1 88.88 89 PRO A C 1
ATOM 675 O O . PRO A 1 89 ? -12.562 -15.664 -8.438 1 88.88 89 PRO A O 1
ATOM 678 N N . TYR A 1 90 ? -12.445 -14.133 -9.992 1 91.06 90 TYR A N 1
ATOM 679 C CA . TYR A 1 90 ? -11.312 -13.453 -9.352 1 91.06 90 TYR A CA 1
ATOM 680 C C . TYR A 1 90 ? -11.797 -12.445 -8.32 1 91.06 90 TYR A C 1
ATOM 682 O O . TYR A 1 90 ? -11.219 -12.336 -7.234 1 91.06 90 TYR A O 1
ATOM 690 N N . TYR A 1 91 ? -12.875 -11.742 -8.633 1 88.56 91 TYR A N 1
ATOM 691 C CA . TYR A 1 91 ? -13.219 -10.578 -7.828 1 88.56 91 TYR A CA 1
ATOM 692 C C . TYR A 1 91 ? -14.641 -10.695 -7.285 1 88.56 91 TYR A C 1
ATOM 694 O O . TYR A 1 91 ? -15.062 -9.867 -6.469 1 88.56 91 TYR A O 1
ATOM 702 N N . GLY A 1 92 ? -15.383 -11.688 -7.691 1 84.62 92 GLY A N 1
ATOM 703 C CA . GLY A 1 92 ? -16.781 -11.805 -7.324 1 84.62 92 GLY A CA 1
ATOM 704 C C . GLY A 1 92 ? -17.703 -11.047 -8.258 1 84.62 92 GLY A C 1
ATOM 705 O O . GLY A 1 92 ? -17.266 -10.227 -9.055 1 84.62 92 GLY A O 1
ATOM 706 N N . ALA A 1 93 ? -18.953 -11.398 -8.094 1 81.69 93 ALA A N 1
ATOM 707 C CA . ALA A 1 93 ? -19.938 -10.711 -8.922 1 81.69 93 ALA A CA 1
ATOM 708 C C . ALA A 1 93 ? -20.125 -9.266 -8.477 1 81.69 93 ALA A C 1
ATOM 710 O O . ALA A 1 93 ? -20.141 -8.977 -7.277 1 81.69 93 ALA A O 1
ATOM 711 N N . LYS A 1 94 ? -20.219 -8.406 -9.453 1 85 94 LYS A N 1
ATOM 712 C CA . LYS A 1 94 ? -20.516 -7.004 -9.164 1 85 94 LYS A CA 1
ATOM 713 C C . LYS A 1 94 ? -22.031 -6.746 -9.195 1 85 94 LYS A C 1
ATOM 715 O O . LYS A 1 94 ? -22.75 -7.34 -10 1 85 94 LYS A O 1
ATOM 720 N N . PRO A 1 95 ? -22.422 -5.84 -8.352 1 88.12 95 PRO A N 1
ATOM 721 C CA . PRO A 1 95 ? -23.844 -5.465 -8.438 1 88.12 95 PRO A CA 1
ATOM 722 C C . PRO A 1 95 ? -24.188 -4.809 -9.773 1 88.12 95 PRO A C 1
ATOM 724 O O . PRO A 1 95 ? -23.328 -4.246 -10.438 1 88.12 95 PRO A O 1
ATOM 727 N N . SER A 1 96 ? -25.438 -4.926 -10.102 1 87.75 96 SER A N 1
ATOM 728 C CA . SER A 1 96 ? -25.906 -4.254 -11.312 1 87.75 96 SER A CA 1
ATOM 729 C C . SER A 1 96 ? -25.891 -2.736 -11.141 1 87.75 96 SER A C 1
ATOM 731 O O . SER A 1 96 ? -25.906 -2.234 -10.016 1 87.75 96 SER A O 1
ATOM 733 N N . GLY A 1 97 ? -25.891 -2.111 -12.266 1 87.69 97 GLY A N 1
ATOM 734 C CA . GLY A 1 97 ? -25.984 -0.661 -12.211 1 87.69 97 GLY A CA 1
ATOM 735 C C . GLY A 1 97 ? -27.188 -0.163 -11.43 1 87.69 97 GLY A C 1
ATOM 736 O O . GLY A 1 97 ? -27.078 0.806 -10.68 1 87.69 97 GLY A O 1
ATOM 737 N N . THR A 1 98 ? -28.297 -0.833 -11.57 1 87.12 98 THR A N 1
ATOM 738 C CA . THR A 1 98 ? -29.516 -0.448 -10.883 1 87.12 98 THR A CA 1
ATOM 739 C C . THR A 1 98 ? -29.375 -0.653 -9.375 1 87.12 98 THR A C 1
ATOM 741 O O . THR A 1 98 ? -29.828 0.177 -8.586 1 87.12 98 THR A O 1
ATOM 744 N N . ASP A 1 99 ? -28.734 -1.731 -9.031 1 88 99 ASP A N 1
ATOM 745 C CA . ASP A 1 99 ? -28.484 -1.984 -7.613 1 88 99 ASP A CA 1
ATOM 746 C C . ASP A 1 99 ? -27.562 -0.921 -7.016 1 88 99 ASP A C 1
ATOM 748 O O . ASP A 1 99 ? -27.797 -0.457 -5.898 1 88 99 ASP A O 1
ATOM 752 N N . ILE A 1 100 ? -26.609 -0.553 -7.793 1 90.44 100 ILE A N 1
ATOM 753 C CA . ILE A 1 100 ? -25.656 0.461 -7.344 1 90.44 100 ILE A CA 1
ATOM 754 C C . ILE A 1 100 ? -26.375 1.797 -7.168 1 90.44 100 ILE A C 1
ATOM 756 O O . ILE A 1 100 ? -26.188 2.484 -6.16 1 90.44 100 ILE A O 1
ATOM 760 N N . ALA A 1 101 ? -27.188 2.121 -8.07 1 89.06 101 ALA A N 1
ATOM 761 C CA . ALA A 1 101 ? -27.953 3.365 -8 1 89.06 101 ALA A CA 1
ATOM 762 C C . ALA A 1 101 ? -28.828 3.4 -6.758 1 89.06 101 ALA A C 1
ATOM 764 O O . ALA A 1 101 ? -28.969 4.441 -6.109 1 89.06 101 ALA A O 1
ATOM 765 N N . GLU A 1 102 ? -29.406 2.316 -6.484 1 85.5 102 GLU A N 1
ATOM 766 C CA . GLU A 1 102 ? -30.25 2.215 -5.289 1 85.5 102 GLU A CA 1
ATOM 767 C C . GLU A 1 102 ? -29.406 2.404 -4.023 1 85.5 102 GLU A C 1
ATOM 769 O O . GLU A 1 102 ? -29.828 3.111 -3.102 1 85.5 102 GLU A O 1
ATOM 774 N N . MET A 1 103 ? -28.297 1.801 -4.055 1 87.06 103 MET A N 1
ATOM 775 C CA . MET A 1 103 ? -27.406 1.922 -2.904 1 87.06 103 MET A CA 1
ATOM 776 C C . MET A 1 103 ? -26.969 3.369 -2.701 1 87.06 103 MET A C 1
ATOM 778 O O . MET A 1 103 ? -26.797 3.814 -1.567 1 87.06 103 MET A O 1
ATOM 782 N N . MET A 1 104 ? -26.875 4.102 -3.768 1 89.25 104 MET A N 1
ATOM 783 C CA . MET A 1 104 ? -26.406 5.484 -3.719 1 89.25 104 MET A CA 1
ATOM 784 C C . MET A 1 104 ? -27.547 6.438 -3.406 1 89.25 104 MET A C 1
ATOM 786 O O . MET A 1 104 ? -27.344 7.633 -3.195 1 89.25 104 MET A O 1
ATOM 790 N N . GLY A 1 105 ? -28.734 5.949 -3.408 1 85.88 105 GLY A N 1
ATOM 791 C CA . GLY A 1 105 ? -29.891 6.781 -3.146 1 85.88 105 GLY A CA 1
ATOM 792 C C . GLY A 1 105 ? -30.266 7.68 -4.312 1 85.88 105 GLY A C 1
ATOM 793 O O . GLY A 1 105 ? -30.781 8.781 -4.113 1 85.88 105 GLY A O 1
ATOM 794 N N . LEU A 1 106 ? -29.953 7.336 -5.48 1 86.19 106 LEU A N 1
ATOM 795 C CA . LEU A 1 106 ? -30.281 8.141 -6.652 1 86.19 106 LEU A CA 1
ATOM 796 C C . LEU A 1 106 ? -31.781 8.109 -6.945 1 86.19 106 LEU A C 1
ATOM 798 O O . LEU A 1 106 ? -32.281 8.984 -7.637 1 86.19 106 LEU A O 1
ATOM 802 N N . TYR A 1 107 ? -32.469 7.082 -6.543 1 74.44 107 TYR A N 1
ATOM 803 C CA . TYR A 1 107 ? -33.906 7.062 -6.656 1 74.44 107 TYR A CA 1
ATOM 804 C C . TYR A 1 107 ? -34.562 6.41 -5.438 1 74.44 107 TYR A C 1
ATOM 806 O O . TYR A 1 107 ? -33.906 5.609 -4.75 1 74.44 107 TYR A O 1
ATOM 814 N N . THR A 1 108 ? -35.5 7.039 -4.895 1 58.88 108 THR A N 1
ATOM 815 C CA . THR A 1 108 ? -36.188 6.57 -3.686 1 58.88 108 THR A CA 1
ATOM 816 C C . THR A 1 108 ? -37.281 5.559 -4.027 1 58.88 108 THR A C 1
ATOM 818 O O . THR A 1 108 ? -37.656 4.75 -3.182 1 58.88 108 THR A O 1
ATOM 821 N N . ASP A 1 109 ? -37.906 5.703 -5.168 1 56.88 109 ASP A N 1
ATOM 822 C CA . ASP A 1 109 ? -39.062 4.836 -5.422 1 56.88 109 ASP A CA 1
ATOM 823 C C . ASP A 1 109 ? -38.75 3.781 -6.473 1 56.88 109 ASP A C 1
ATOM 825 O O . ASP A 1 109 ? -38.406 4.113 -7.609 1 56.88 109 ASP A O 1
ATOM 829 N N . ALA A 1 110 ? -38.5 2.602 -6.023 1 53.78 110 ALA A N 1
ATOM 830 C CA . ALA A 1 110 ? -38.219 1.427 -6.844 1 53.78 110 ALA A CA 1
ATOM 831 C C . ALA A 1 110 ? -39.156 1.366 -8.047 1 53.78 110 ALA A C 1
ATOM 833 O O . ALA A 1 110 ? -38.875 0.704 -9.047 1 53.78 110 ALA A O 1
ATOM 834 N N . THR A 1 111 ? -40.312 1.831 -7.887 1 52.5 111 THR A N 1
ATOM 835 C CA . THR A 1 111 ? -41.344 1.759 -8.938 1 52.5 111 THR A CA 1
ATOM 836 C C . THR A 1 111 ? -41.094 2.834 -9.992 1 52.5 111 THR A C 1
ATOM 838 O O . THR A 1 111 ? -41.875 2.973 -10.938 1 52.5 111 THR A O 1
ATOM 841 N N . ASP A 1 112 ? -40.094 3.615 -9.805 1 53.53 112 ASP A N 1
ATOM 842 C CA . ASP A 1 112 ? -39.875 4.715 -10.742 1 53.53 112 ASP A CA 1
ATOM 843 C C . ASP A 1 112 ? -39.344 4.203 -12.078 1 53.53 112 ASP A C 1
ATOM 845 O O . ASP A 1 112 ? -38.25 3.598 -12.125 1 53.53 112 ASP A O 1
ATOM 849 N N . THR A 1 113 ? -40.156 3.982 -13.008 1 52.84 113 THR A N 1
ATOM 850 C CA . THR A 1 113 ? -39.906 3.592 -14.391 1 52.84 113 THR A CA 1
ATOM 851 C C . THR A 1 113 ? -38.656 4.324 -14.922 1 52.84 113 THR A C 1
ATOM 853 O O . THR A 1 113 ? -38.094 3.932 -15.945 1 52.84 113 THR A O 1
ATOM 856 N N . LYS A 1 114 ? -38.344 5.391 -14.305 1 58 114 LYS A N 1
ATOM 857 C CA . LYS A 1 114 ? -37.219 6.207 -14.781 1 58 114 LYS A CA 1
ATOM 858 C C . LYS A 1 114 ? -35.875 5.625 -14.336 1 58 114 LYS A C 1
ATOM 860 O O . LYS A 1 114 ? -34.812 6.16 -14.672 1 58 114 LYS A O 1
ATOM 865 N N . ARG A 1 115 ? -35.906 4.5 -13.742 1 62.38 115 ARG A N 1
ATOM 866 C CA . ARG A 1 115 ? -34.75 3.84 -13.195 1 62.38 115 ARG A CA 1
ATOM 867 C C . ARG A 1 115 ? -33.75 3.445 -14.297 1 62.38 115 ARG A C 1
ATOM 869 O O . ARG A 1 115 ? -32.562 3.656 -14.172 1 62.38 115 ARG A O 1
ATOM 876 N N . GLU A 1 116 ? -34.375 2.807 -15.25 1 62.44 116 GLU A N 1
ATOM 877 C CA . GLU A 1 116 ? -33.5 2.303 -16.312 1 62.44 116 GLU A CA 1
ATOM 878 C C . GLU A 1 116 ? -32.875 3.447 -17.094 1 62.44 116 GLU A C 1
ATOM 880 O O . GLU A 1 116 ? -31.797 3.287 -17.672 1 62.44 116 GLU A O 1
ATOM 885 N N . GLU A 1 117 ? -33.562 4.555 -16.922 1 73.25 117 GLU A N 1
ATOM 886 C CA . GLU A 1 117 ? -33 5.695 -17.641 1 73.25 117 GLU A CA 1
ATOM 887 C C . GLU A 1 117 ? -31.859 6.348 -16.875 1 73.25 117 GLU A C 1
ATOM 889 O O . GLU A 1 117 ? -31.031 7.031 -17.469 1 73.25 117 GLU A O 1
ATOM 894 N N . LEU A 1 118 ? -31.812 5.953 -15.648 1 82.06 118 LEU A N 1
ATOM 895 C CA . LEU A 1 118 ? -30.828 6.59 -14.773 1 82.06 118 LEU A CA 1
ATOM 896 C C . LEU A 1 118 ? -29.469 5.922 -14.914 1 82.06 118 LEU A C 1
ATOM 898 O O . LEU A 1 118 ? -28.422 6.574 -14.75 1 82.06 118 LEU A O 1
ATOM 902 N N . VAL A 1 119 ? -29.5 4.652 -15.305 1 84.62 119 VAL A N 1
ATOM 903 C CA . VAL A 1 119 ? -28.25 3.895 -15.375 1 84.62 119 VAL A CA 1
ATOM 904 C C . VAL A 1 119 ? -27.859 3.684 -16.828 1 84.62 119 VAL A C 1
ATOM 906 O O . VAL A 1 119 ? -28.672 3.23 -17.641 1 84.62 119 VAL A O 1
ATOM 909 N N . GLN A 1 120 ? -26.672 4.059 -17.125 1 84.5 120 GLN A N 1
ATOM 910 C CA . GLN A 1 120 ? -26.125 3.873 -18.469 1 84.5 120 GLN A CA 1
ATOM 911 C C . GLN A 1 120 ? -24.906 2.959 -18.453 1 84.5 120 GLN A C 1
ATOM 913 O O . GLN A 1 120 ? -24 3.139 -17.625 1 84.5 120 GLN A O 1
ATOM 918 N N . PRO A 1 121 ? -24.953 2.006 -19.312 1 82.88 121 PRO A N 1
ATOM 919 C CA . PRO A 1 121 ? -23.734 1.189 -19.406 1 82.88 121 PRO A CA 1
ATOM 920 C C . PRO A 1 121 ? -22.531 1.979 -19.922 1 82.88 121 PRO A C 1
ATOM 922 O O . PRO A 1 121 ? -22.703 2.896 -20.734 1 82.88 121 PRO A O 1
ATOM 925 N N . MET A 1 122 ? -21.469 1.684 -19.328 1 82.69 122 MET A N 1
ATOM 926 C CA . MET A 1 122 ? -20.25 2.336 -19.812 1 82.69 122 MET A CA 1
ATOM 927 C C . MET A 1 122 ? -19.234 1.308 -20.281 1 82.69 122 MET A C 1
ATOM 929 O O . MET A 1 122 ? -19.141 0.212 -19.719 1 82.69 122 MET A O 1
ATOM 933 N N . PRO A 1 123 ? -18.562 1.699 -21.359 1 80.44 123 PRO A N 1
ATOM 934 C CA . PRO A 1 123 ? -17.438 0.835 -21.75 1 80.44 123 PRO A CA 1
ATOM 935 C C . PRO A 1 123 ? -16.344 0.78 -20.688 1 80.44 123 PRO A C 1
ATOM 937 O O . PRO A 1 123 ? -16.594 1.126 -19.516 1 80.44 123 PRO A O 1
ATOM 940 N N . GLU A 1 124 ? -15.148 0.496 -21.125 1 79.5 124 GLU A N 1
ATOM 941 C CA . GLU A 1 124 ? -14.008 0.501 -20.219 1 79.5 124 GLU A CA 1
ATOM 942 C C . GLU A 1 124 ? -13.797 1.884 -19.609 1 79.5 124 GLU A C 1
ATOM 944 O O . GLU A 1 124 ? -13.906 2.898 -20.297 1 79.5 124 GLU A O 1
ATOM 949 N N . PHE A 1 125 ? -13.711 1.94 -18.328 1 76 125 PHE A N 1
ATOM 950 C CA . PHE A 1 125 ? -13.641 3.145 -17.516 1 76 125 PHE A CA 1
ATOM 951 C C . PHE A 1 125 ? -12.695 4.168 -18.125 1 76 125 PHE A C 1
ATOM 953 O O . PHE A 1 125 ? -13.07 5.332 -18.312 1 76 125 PHE A O 1
ATOM 960 N N . GLU A 1 126 ? -11.523 3.695 -18.484 1 73 126 GLU A N 1
ATOM 961 C CA . GLU A 1 126 ? -10.539 4.613 -19.047 1 73 126 GLU A CA 1
ATOM 962 C C . GLU A 1 126 ? -11.008 5.195 -20.375 1 73 126 GLU A C 1
ATOM 964 O O . GLU A 1 126 ? -10.789 6.375 -20.656 1 73 126 GLU A O 1
ATOM 969 N N . THR A 1 127 ? -11.609 4.359 -21.109 1 76.5 127 THR A N 1
ATOM 970 C CA . THR A 1 127 ? -12.141 4.797 -22.391 1 76.5 127 THR A CA 1
ATOM 971 C C . THR A 1 127 ? -13.258 5.82 -22.188 1 76.5 127 THR A C 1
ATOM 973 O O . THR A 1 127 ? -13.297 6.84 -22.891 1 76.5 127 THR A O 1
ATOM 976 N N . TRP A 1 128 ? -14.078 5.508 -21.312 1 76.88 128 TRP A N 1
ATOM 977 C CA . TRP A 1 128 ? -15.18 6.414 -21 1 76.88 128 TRP A CA 1
ATOM 978 C C . TRP A 1 128 ? -14.656 7.777 -20.562 1 76.88 128 TRP A C 1
ATOM 980 O O . TRP A 1 128 ? -15.125 8.812 -21.031 1 76.88 128 TRP A O 1
ATOM 990 N N . MET A 1 129 ? -13.68 7.777 -19.688 1 74.69 129 MET A N 1
ATOM 991 C CA . MET A 1 129 ? -13.102 9.016 -19.172 1 74.69 129 MET A CA 1
ATOM 992 C C . MET A 1 129 ? -12.484 9.844 -20.281 1 74.69 129 MET A C 1
ATOM 994 O O . MET A 1 129 ? -12.641 11.062 -20.312 1 74.69 129 MET A O 1
ATOM 998 N N . ARG A 1 130 ? -11.797 9.133 -21.172 1 75 130 ARG A N 1
ATOM 999 C CA . ARG A 1 130 ? -11.172 9.797 -22.312 1 75 130 ARG A CA 1
ATOM 1000 C C . ARG A 1 130 ? -12.219 10.438 -23.219 1 75 130 ARG A C 1
ATOM 1002 O O . ARG A 1 130 ? -12.047 11.578 -23.656 1 75 130 ARG A O 1
ATOM 1009 N N . GLU A 1 131 ? -13.273 9.703 -23.484 1 75.06 131 GLU A N 1
ATOM 1010 C CA . GLU A 1 131 ? -14.328 10.203 -24.359 1 75.06 131 GLU A CA 1
ATOM 1011 C C . GLU A 1 131 ? -15.047 11.391 -23.734 1 75.06 131 GLU A C 1
ATOM 1013 O O . GLU A 1 131 ? -15.352 12.367 -24.422 1 75.06 131 GLU A O 1
ATOM 1018 N N . TRP A 1 132 ? -15.266 11.258 -22.5 1 71.44 132 TRP A N 1
ATOM 1019 C CA . TRP A 1 132 ? -15.938 12.344 -21.781 1 71.44 132 TRP A CA 1
ATOM 1020 C C . TRP A 1 132 ? -15.133 13.633 -21.859 1 71.44 132 TRP A C 1
ATOM 1022 O O . TRP A 1 132 ? -15.672 14.695 -22.141 1 71.44 132 TRP A O 1
ATOM 1032 N N . THR A 1 133 ? -13.82 13.484 -21.641 1 67.81 133 THR A N 1
ATOM 1033 C CA . THR A 1 133 ? -12.938 14.648 -21.641 1 67.81 133 THR A CA 1
ATOM 1034 C C . THR A 1 133 ? -12.797 15.227 -23.031 1 67.81 133 THR A C 1
ATOM 1036 O O . THR A 1 133 ? -12.727 16.438 -23.203 1 67.81 133 THR A O 1
ATOM 1039 N N . SER A 1 134 ? -12.758 14.359 -24.047 1 67.62 134 SER A N 1
ATOM 1040 C CA . SER A 1 134 ? -12.555 14.781 -25.438 1 67.62 134 SER A CA 1
ATOM 1041 C C . SER A 1 134 ? -13.758 15.562 -25.953 1 67.62 134 SER A C 1
ATOM 1043 O O . SER A 1 134 ? -13.617 16.391 -26.859 1 67.62 134 SER A O 1
ATOM 1045 N N . GLU A 1 135 ? -14.984 15.219 -25.609 1 62.69 135 GLU A N 1
ATOM 1046 C CA . GLU A 1 135 ? -16.203 15.883 -26.078 1 62.69 135 GLU A CA 1
ATOM 1047 C C . GLU A 1 135 ? -16.328 17.281 -25.484 1 62.69 135 GLU A C 1
ATOM 1049 O O . GLU A 1 135 ? -17.328 17.969 -25.703 1 62.69 135 GLU A O 1
ATOM 1054 N N . GLY A 1 136 ? -15.312 17.75 -24.969 1 55.62 136 GLY A N 1
ATOM 1055 C CA . GLY A 1 136 ? -15.328 19.094 -24.406 1 55.62 136 GLY A CA 1
ATOM 1056 C C . GLY A 1 136 ? -16.172 19.219 -23.156 1 55.62 136 GLY A C 1
ATOM 1057 O O . GLY A 1 136 ? -16.516 20.312 -22.719 1 55.62 136 GLY A O 1
ATOM 1058 N N . ARG A 1 137 ? -16.875 18.188 -23.016 1 53.53 137 ARG A N 1
ATOM 1059 C CA . ARG A 1 137 ? -17.703 18.234 -21.812 1 53.53 137 ARG A CA 1
ATOM 1060 C C . ARG A 1 137 ? -16.844 18.375 -20.562 1 53.53 137 ARG A C 1
ATOM 1062 O O . ARG A 1 137 ? -15.734 17.859 -20.516 1 53.53 137 ARG A O 1
ATOM 1069 N N . ASN A 1 138 ? -16.953 19.594 -20.109 1 48.88 138 ASN A N 1
ATOM 1070 C CA . ASN A 1 138 ? -16.219 19.844 -18.875 1 48.88 138 ASN A CA 1
ATOM 1071 C C . ASN A 1 138 ? -16.266 18.625 -17.953 1 48.88 138 ASN A C 1
ATOM 1073 O O . ASN A 1 138 ? -17.328 18.094 -17.656 1 48.88 138 ASN A O 1
ATOM 1077 N N . MET A 1 139 ? -15.633 17.594 -18.281 1 49.03 139 MET A N 1
ATOM 1078 C CA . MET A 1 139 ? -15.398 16.891 -17.031 1 49.03 139 MET A CA 1
ATOM 1079 C C . MET A 1 139 ? -15.148 17.859 -15.891 1 49.03 139 MET A C 1
ATOM 1081 O O . MET A 1 139 ? -14.008 18.297 -15.672 1 49.03 139 MET A O 1
ATOM 1085 N N . GLU A 1 140 ? -15.789 19.062 -15.922 1 47.91 140 GLU A N 1
ATOM 1086 C CA . GLU A 1 140 ? -15.32 19.656 -14.672 1 47.91 140 GLU A CA 1
ATOM 1087 C C . GLU A 1 140 ? -15.039 18.594 -13.625 1 47.91 140 GLU A C 1
ATOM 1089 O O . GLU A 1 140 ? -15.953 18.172 -12.906 1 47.91 140 GLU A O 1
ATOM 1094 N N . MET A 1 141 ? -14.633 17.562 -14.016 1 48 141 MET A N 1
ATOM 1095 C CA . MET A 1 141 ? -14.055 16.656 -13.023 1 48 141 MET A CA 1
ATOM 1096 C C . MET A 1 141 ? -13.672 17.422 -11.758 1 48 141 MET A C 1
ATOM 1098 O O . MET A 1 141 ? -13.328 18.594 -11.812 1 48 141 MET A O 1
ATOM 1102 N N . CYS A 1 142 ? -14.211 17.047 -10.641 1 48.31 142 CYS A N 1
ATOM 1103 C CA . CYS A 1 142 ? -13.781 17.719 -9.43 1 48.31 142 CYS A CA 1
ATOM 1104 C C . CYS A 1 142 ? -12.367 18.266 -9.586 1 48.31 142 CYS A C 1
ATOM 1106 O O . CYS A 1 142 ? -11.953 19.141 -8.82 1 48.31 142 CYS A O 1
ATOM 1108 N N . GLY A 1 143 ? -11.508 17.656 -10.453 1 44.75 143 GLY A N 1
ATOM 1109 C CA . GLY A 1 143 ? -10.125 18.078 -10.312 1 44.75 143 GLY A CA 1
ATOM 1110 C C . GLY A 1 143 ? -9.875 19.484 -10.836 1 44.75 143 GLY A C 1
ATOM 1111 O O . GLY A 1 143 ? -9.094 20.234 -10.258 1 44.75 143 GLY A O 1
ATOM 1112 N N . THR A 1 144 ? -10.188 19.859 -12.234 1 52.72 144 THR A N 1
ATOM 1113 C CA . THR A 1 144 ? -9.734 21.172 -12.688 1 52.72 144 THR A CA 1
ATOM 1114 C C . THR A 1 144 ? -10.922 22.109 -12.883 1 52.72 144 THR A C 1
ATOM 1116 O O . THR A 1 144 ? -12.031 21.656 -13.18 1 52.72 144 THR A O 1
ATOM 1119 N N . GLY A 1 145 ? -11.008 23.188 -12.094 1 62.78 145 GLY A N 1
ATOM 1120 C CA . GLY A 1 145 ? -11.883 24.312 -12.352 1 62.78 145 GLY A CA 1
ATOM 1121 C C . GLY A 1 145 ? -12.812 24.625 -11.203 1 62.78 145 GLY A C 1
ATOM 1122 O O . GLY A 1 145 ? -12.531 24.281 -10.055 1 62.78 145 GLY A O 1
ATOM 1123 N N . GLN A 1 146 ? -13.977 25.344 -11.453 1 70.31 146 GLN A N 1
ATOM 1124 C CA . GLN A 1 146 ? -14.945 25.875 -10.492 1 70.31 146 GLN A CA 1
ATOM 1125 C C . GLN A 1 146 ? -15.641 24.734 -9.742 1 70.31 146 GLN A C 1
ATOM 1127 O O . GLN A 1 146 ? -15.805 24.812 -8.516 1 70.31 146 GLN A O 1
ATOM 1132 N N . PRO A 1 147 ? -15.914 23.609 -10.359 1 79.25 147 PRO A N 1
ATOM 1133 C CA . PRO A 1 147 ? -16.594 22.547 -9.633 1 79.25 147 PRO A CA 1
ATOM 1134 C C . PRO A 1 147 ? -15.703 21.891 -8.578 1 79.25 147 PRO A C 1
ATOM 1136 O O . PRO A 1 147 ? -16.172 21.547 -7.484 1 79.25 147 PRO A O 1
ATOM 1139 N N . VAL A 1 148 ? -14.43 21.844 -8.875 1 82.12 148 VAL A N 1
ATOM 1140 C CA . VAL A 1 148 ? -13.523 21.219 -7.918 1 82.12 148 VAL A CA 1
ATOM 1141 C C . VAL A 1 148 ? -13.398 22.109 -6.68 1 82.12 148 VAL A C 1
ATOM 1143 O O . VAL A 1 148 ? -13.352 21.594 -5.555 1 82.12 148 VAL A O 1
ATOM 1146 N N . MET A 1 149 ? -13.438 23.344 -6.926 1 87.69 149 MET A N 1
ATOM 1147 C CA . MET A 1 149 ? -13.359 24.281 -5.816 1 87.69 149 MET A CA 1
ATOM 1148 C C . MET A 1 149 ? -14.602 24.188 -4.93 1 87.69 149 MET A C 1
ATOM 1150 O O . MET A 1 149 ? -14.5 24.219 -3.703 1 87.69 149 MET A O 1
ATOM 1154 N N . GLN A 1 150 ? -15.734 24.062 -5.57 1 90.81 150 GLN A N 1
ATOM 1155 C CA . GLN A 1 150 ? -16.969 23.969 -4.801 1 90.81 150 GLN A CA 1
ATOM 1156 C C . GLN A 1 150 ? -17.031 22.656 -4.023 1 90.81 150 GLN A C 1
ATOM 1158 O O . GLN A 1 150 ? -17.5 22.625 -2.883 1 90.81 150 GLN A O 1
ATOM 1163 N N . VAL A 1 151 ? -16.594 21.594 -4.613 1 92.5 151 VAL A N 1
ATOM 1164 C CA . VAL A 1 151 ? -16.562 20.312 -3.934 1 92.5 151 VAL A CA 1
ATOM 1165 C C . VAL A 1 151 ? -15.672 20.406 -2.697 1 92.5 151 VAL A C 1
ATOM 1167 O O . VAL A 1 151 ? -16.078 20 -1.603 1 92.5 151 VAL A O 1
ATOM 1170 N N . ASP A 1 152 ? -14.523 20.984 -2.879 1 94.31 152 ASP A N 1
ATOM 1171 C CA . ASP A 1 152 ? -13.602 21.125 -1.759 1 94.31 152 ASP A CA 1
ATOM 1172 C C . ASP A 1 152 ? -14.203 22 -0.662 1 94.31 152 ASP A C 1
ATOM 1174 O O . ASP A 1 152 ? -14.023 21.719 0.526 1 94.31 152 ASP A O 1
ATOM 1178 N N . ARG A 1 153 ? -14.891 23.016 -1.059 1 94.44 153 ARG A N 1
ATOM 1179 C CA . ARG A 1 153 ? -15.523 23.891 -0.08 1 94.44 153 ARG A CA 1
ATOM 1180 C C . ARG A 1 153 ? -16.562 23.141 0.735 1 94.44 153 ARG A C 1
ATOM 1182 O O . ARG A 1 153 ? -16.625 23.281 1.959 1 94.44 153 ARG A O 1
ATOM 1189 N N . MET A 1 154 ? -17.359 22.375 0.035 1 95.56 154 MET A N 1
ATOM 1190 C CA . MET A 1 154 ? -18.375 21.594 0.716 1 95.56 154 MET A CA 1
ATOM 1191 C C . MET A 1 154 ? -17.75 20.562 1.652 1 95.56 154 MET A C 1
ATOM 1193 O O . MET A 1 154 ? -18.172 20.422 2.797 1 95.56 154 MET A O 1
ATOM 1197 N N . MET A 1 155 ? -16.688 19.938 1.146 1 96.25 155 MET A N 1
ATOM 1198 C CA . MET A 1 155 ? -16.031 18.891 1.929 1 96.25 155 MET A CA 1
ATOM 1199 C C . MET A 1 155 ? -15.266 19.484 3.102 1 96.25 155 MET A C 1
ATOM 1201 O O . MET A 1 155 ? -14.992 18.781 4.086 1 96.25 155 MET A O 1
ATOM 1205 N N . SER A 1 156 ? -14.898 20.719 3.02 1 97.44 156 SER A N 1
ATOM 1206 C CA . SER A 1 156 ? -14.102 21.359 4.066 1 97.44 156 SER A CA 1
ATOM 1207 C C . SER A 1 156 ? -14.945 21.672 5.293 1 97.44 156 SER A C 1
ATOM 1209 O O . SER A 1 156 ? -14.414 21.859 6.387 1 97.44 156 SER A O 1
ATOM 1211 N N . VAL A 1 157 ? -16.234 21.797 5.121 1 97 157 VAL A N 1
ATOM 1212 C CA . VAL A 1 157 ? -17.156 22.047 6.23 1 97 157 VAL A CA 1
ATOM 1213 C C . VAL A 1 157 ? -17.906 20.766 6.566 1 97 157 VAL A C 1
ATOM 1215 O O . VAL A 1 157 ? -18.828 20.359 5.84 1 97 157 VAL A O 1
ATOM 1218 N N . LYS A 1 158 ? -17.594 20.219 7.641 1 96.56 158 LYS A N 1
ATOM 1219 C CA . LYS A 1 158 ? -18.109 18.906 8.016 1 96.56 158 LYS A CA 1
ATOM 1220 C C . LYS A 1 158 ? -19.328 19.031 8.922 1 96.56 158 LYS A C 1
ATOM 1222 O O . LYS A 1 158 ? -19.391 19.922 9.773 1 96.56 158 LYS A O 1
ATOM 1227 N N . ASP A 1 159 ? -20.266 18.109 8.719 1 93.81 159 ASP A N 1
ATOM 1228 C CA . ASP A 1 159 ? -21.375 18.016 9.672 1 93.81 159 ASP A CA 1
ATOM 1229 C C . ASP A 1 159 ? -20.984 17.188 10.891 1 93.81 159 ASP A C 1
ATOM 1231 O O . ASP A 1 159 ? -19.844 16.719 10.992 1 93.81 159 ASP A O 1
ATOM 1235 N N . GLU A 1 160 ? -21.891 17 11.789 1 94.25 160 GLU A N 1
ATOM 1236 C CA . GLU A 1 160 ? -21.578 16.344 13.055 1 94.25 160 GLU A CA 1
ATOM 1237 C C . GLU A 1 160 ? -21.219 14.875 12.844 1 94.25 160 GLU A C 1
ATOM 1239 O O . GLU A 1 160 ? -20.375 14.328 13.555 1 94.25 160 GLU A O 1
ATOM 1244 N N . TRP A 1 161 ? -21.891 14.281 11.969 1 93.56 161 TRP A N 1
ATOM 1245 C CA . TRP A 1 161 ? -21.594 12.883 11.688 1 93.56 161 TRP A CA 1
ATOM 1246 C C . TRP A 1 161 ? -20.156 12.734 11.172 1 93.56 161 TRP A C 1
ATOM 1248 O O . TRP A 1 161 ? -19.438 11.82 11.594 1 93.56 161 TRP A O 1
ATOM 1258 N N . GLU A 1 162 ? -19.781 13.57 10.258 1 96.19 162 GLU A N 1
ATOM 1259 C CA . GLU A 1 162 ? -18.422 13.539 9.734 1 96.19 162 GLU A CA 1
ATOM 1260 C C . GLU A 1 162 ? -17.406 13.75 10.844 1 96.19 162 GLU A C 1
ATOM 1262 O O . GLU A 1 162 ? -16.375 13.07 10.883 1 96.19 162 GLU A O 1
ATOM 1267 N N . VAL A 1 163 ? -17.672 14.711 11.672 1 97.38 163 VAL A N 1
ATOM 1268 C CA . VAL A 1 163 ? -16.781 14.969 12.789 1 97.38 163 VAL A CA 1
ATOM 1269 C C . VAL A 1 163 ? -16.641 13.711 13.648 1 97.38 163 VAL A C 1
ATOM 1271 O O . VAL A 1 163 ? -15.547 13.375 14.094 1 97.38 163 VAL A O 1
ATOM 1274 N N . ASP A 1 164 ? -17.719 13.055 13.867 1 96.69 164 ASP A N 1
ATOM 1275 C CA . ASP A 1 164 ? -17.703 11.82 14.648 1 96.69 164 ASP A CA 1
ATOM 1276 C C . ASP A 1 164 ? -16.859 10.75 13.977 1 96.69 164 ASP A C 1
ATOM 1278 O O . ASP A 1 164 ? -16.203 9.945 14.656 1 96.69 164 ASP A O 1
ATOM 1282 N N . GLN A 1 165 ? -16.891 10.664 12.656 1 96.56 165 GLN A N 1
ATOM 1283 C CA . GLN A 1 165 ? -16.031 9.727 11.945 1 96.56 165 GLN A CA 1
ATOM 1284 C C . GLN A 1 165 ? -14.562 10.047 12.164 1 96.56 165 GLN A C 1
ATOM 1286 O O . GLN A 1 165 ? -13.742 9.148 12.359 1 96.56 165 GLN A O 1
ATOM 1291 N N . ILE A 1 166 ? -14.211 11.297 12.102 1 98 166 ILE A N 1
ATOM 1292 C CA . ILE A 1 166 ? -12.828 11.703 12.336 1 98 166 ILE A CA 1
ATOM 1293 C C . ILE A 1 166 ? -12.445 11.398 13.781 1 98 166 ILE A C 1
ATOM 1295 O O . ILE A 1 166 ? -11.328 10.953 14.055 1 98 166 ILE A O 1
ATOM 1299 N N . ARG A 1 167 ? -13.352 11.641 14.742 1 97.06 167 ARG A N 1
ATOM 1300 C CA . ARG A 1 167 ? -13.125 11.297 16.141 1 97.06 167 ARG A CA 1
ATOM 1301 C C . ARG A 1 167 ? -12.797 9.82 16.297 1 97.06 167 ARG A C 1
ATOM 1303 O O . ARG A 1 167 ? -11.875 9.453 17.031 1 97.06 167 ARG A O 1
ATOM 1310 N N . GLN A 1 168 ? -13.523 9.016 15.602 1 96.75 168 GLN A N 1
ATOM 1311 C CA . GLN A 1 168 ? -13.266 7.586 15.641 1 96.75 168 GLN A CA 1
ATOM 1312 C C . GLN A 1 168 ? -11.883 7.258 15.07 1 96.75 168 GLN A C 1
ATOM 1314 O O . GLN A 1 168 ? -11.141 6.465 15.648 1 96.75 168 GLN A O 1
ATOM 1319 N N . ALA A 1 169 ? -11.57 7.801 13.922 1 97.69 169 ALA A N 1
ATOM 1320 C CA . ALA A 1 169 ? -10.25 7.594 13.328 1 97.69 169 ALA A CA 1
ATOM 1321 C C . ALA A 1 169 ? -9.141 8 14.289 1 97.69 169 ALA A C 1
ATOM 1323 O O . ALA A 1 169 ? -8.125 7.312 14.398 1 97.69 169 ALA A O 1
ATOM 1324 N N . CYS A 1 170 ? -9.344 9.109 14.984 1 97.69 170 CYS 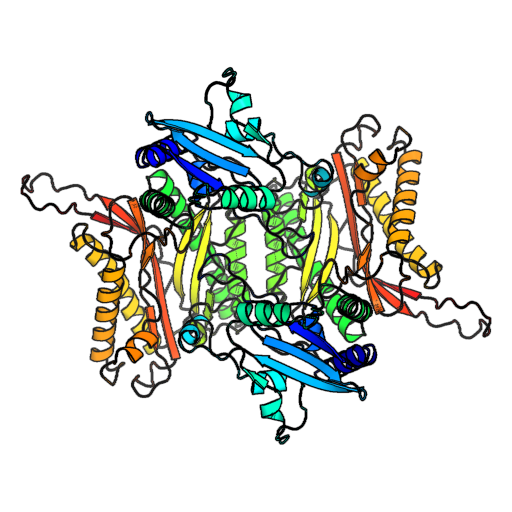A N 1
ATOM 1325 C CA . CYS A 1 170 ? -8.375 9.578 15.961 1 97.69 170 CYS A CA 1
ATOM 1326 C C . CYS A 1 170 ? -8.258 8.602 17.125 1 97.69 170 CYS A C 1
ATOM 1328 O O . CYS A 1 170 ? -7.152 8.289 17.562 1 97.69 170 CYS A O 1
ATOM 1330 N N . SER A 1 171 ? -9.375 8.188 17.625 1 96.75 171 SER A N 1
ATOM 1331 C CA . SER A 1 171 ? -9.375 7.227 18.719 1 96.75 171 SER A CA 1
ATOM 1332 C C . SER A 1 171 ? -8.617 5.961 18.344 1 96.75 171 SER A C 1
ATOM 1334 O O . SER A 1 171 ? -7.801 5.469 19.125 1 96.75 171 SER A O 1
ATOM 1336 N N . TRP A 1 172 ? -8.906 5.402 17.172 1 96.94 172 TRP A N 1
ATOM 1337 C CA . TRP A 1 172 ? -8.188 4.23 16.688 1 96.94 172 TRP A CA 1
ATOM 1338 C C . TRP A 1 172 ? -6.691 4.508 16.594 1 96.94 172 TRP A C 1
ATOM 1340 O O . TRP A 1 172 ? -5.867 3.68 16.984 1 96.94 172 TRP A O 1
ATOM 1350 N N . THR A 1 173 ? -6.348 5.656 16.062 1 97.81 173 THR A N 1
ATOM 1351 C CA . THR A 1 173 ? -4.949 6.035 15.875 1 97.81 173 THR A CA 1
ATOM 1352 C C . THR A 1 173 ? -4.227 6.082 17.219 1 97.81 173 THR A C 1
ATOM 1354 O O . THR A 1 173 ? -3.119 5.555 17.344 1 97.81 173 THR A O 1
ATOM 1357 N N . GLU A 1 174 ? -4.824 6.695 18.156 1 96.31 174 GLU A N 1
ATOM 1358 C CA . GLU A 1 174 ? -4.219 6.812 19.484 1 96.31 174 GLU A CA 1
ATOM 1359 C C . GLU A 1 174 ? -4.051 5.441 20.125 1 96.31 174 GLU A C 1
ATOM 1361 O O . GLU A 1 174 ? -3.027 5.172 20.766 1 96.31 174 GLU A O 1
ATOM 1366 N N . GLU A 1 175 ? -5.051 4.668 20.031 1 96.06 175 GLU A N 1
ATOM 1367 C CA . GLU A 1 175 ? -4.949 3.32 20.578 1 96.06 175 GLU A CA 1
ATOM 1368 C C . GLU A 1 175 ? -3.828 2.531 19.906 1 96.06 175 GLU A C 1
ATOM 1370 O O . GLU A 1 175 ? -3.047 1.858 20.578 1 96.06 175 GLU A O 1
ATOM 1375 N N . ALA A 1 176 ? -3.781 2.578 18.609 1 97.44 176 ALA A N 1
ATOM 1376 C CA . ALA A 1 176 ? -2.727 1.89 17.875 1 97.44 176 ALA A CA 1
ATOM 1377 C C . ALA A 1 176 ? -1.35 2.432 18.25 1 97.44 176 ALA A C 1
ATOM 1379 O O . ALA A 1 176 ? -0.391 1.667 18.375 1 97.44 176 ALA A O 1
ATOM 1380 N N . LEU A 1 177 ? -1.249 3.727 18.359 1 96.88 177 LEU A N 1
ATOM 1381 C CA . LEU A 1 177 ? -0.003 4.359 18.781 1 96.88 177 LEU A CA 1
ATOM 1382 C C . LEU A 1 177 ? 0.426 3.857 20.156 1 96.88 177 LEU A C 1
ATOM 1384 O O . LEU A 1 177 ? 1.593 3.512 20.359 1 96.88 177 LEU A O 1
ATOM 1388 N N . ARG A 1 178 ? -0.486 3.822 21.094 1 96 178 ARG A N 1
ATOM 1389 C CA . ARG A 1 178 ? -0.19 3.342 22.438 1 96 178 ARG A CA 1
ATOM 1390 C C . ARG A 1 178 ? 0.358 1.92 22.406 1 96 178 ARG A C 1
ATOM 1392 O O . ARG A 1 178 ? 1.323 1.604 23.094 1 96 178 ARG A O 1
ATOM 1399 N N . GLN A 1 179 ? -0.235 1.11 21.594 1 96.75 179 GLN A N 1
ATOM 1400 C CA . GLN A 1 179 ? 0.235 -0.266 21.469 1 96.75 179 GLN A CA 1
ATOM 1401 C C . GLN A 1 179 ? 1.66 -0.315 20.938 1 96.75 179 GLN A C 1
ATOM 1403 O O . GLN A 1 179 ? 2.502 -1.053 21.453 1 96.75 179 GLN A O 1
ATOM 1408 N N . SER A 1 180 ? 1.924 0.386 19.875 1 97.56 180 SER A N 1
ATOM 1409 C CA . SER A 1 180 ? 3.26 0.423 19.297 1 97.56 180 SER A CA 1
ATOM 1410 C C . SER A 1 180 ? 4.293 0.9 20.312 1 97.56 180 SER A C 1
ATOM 1412 O O . SER A 1 180 ? 5.344 0.275 20.484 1 97.56 180 SER A O 1
ATOM 1414 N N . VAL A 1 181 ? 3.975 1.974 21.016 1 96.88 181 VAL A N 1
ATOM 1415 C CA . VAL A 1 181 ? 4.883 2.545 22.016 1 96.88 181 VAL A CA 1
ATOM 1416 C C . VAL A 1 181 ? 5.125 1.537 23.125 1 96.88 181 VAL A C 1
ATOM 1418 O O . VAL A 1 181 ? 6.254 1.387 23.609 1 96.88 181 VAL A O 1
ATOM 1421 N N . SER A 1 182 ? 4.086 0.892 23.562 1 97.25 182 SER A N 1
ATOM 1422 C CA . SER A 1 182 ? 4.211 -0.115 24.609 1 97.25 182 SER A CA 1
ATOM 1423 C C . SER A 1 182 ? 5.199 -1.208 24.203 1 97.25 182 SER A C 1
ATOM 1425 O O . SER A 1 182 ? 6.012 -1.647 25.031 1 97.25 182 SER A O 1
ATOM 1427 N N . GLU A 1 183 ? 5.113 -1.643 22.984 1 97.69 183 GLU A N 1
ATOM 1428 C CA . GLU A 1 183 ? 6.031 -2.674 22.5 1 97.69 183 GLU A CA 1
ATOM 1429 C C . GLU A 1 183 ? 7.465 -2.162 22.469 1 97.69 183 GLU A C 1
ATOM 1431 O O . GLU A 1 183 ? 8.398 -2.895 22.797 1 97.69 183 GLU A O 1
ATOM 1436 N N . VAL A 1 184 ? 7.625 -0.952 22.016 1 97.75 184 VAL A N 1
ATOM 1437 C CA . VAL A 1 184 ? 8.953 -0.34 21.953 1 97.75 184 VAL A CA 1
ATOM 1438 C C . VAL A 1 184 ? 9.547 -0.275 23.359 1 97.75 184 VAL A C 1
ATOM 1440 O O . VAL A 1 184 ? 10.695 -0.674 23.578 1 97.75 184 VAL A O 1
ATOM 1443 N N . ARG A 1 185 ? 8.828 0.189 24.312 1 97 185 ARG A N 1
ATOM 1444 C CA . ARG A 1 185 ? 9.297 0.344 25.688 1 97 185 ARG A CA 1
ATOM 1445 C C . ARG A 1 185 ? 9.562 -1.013 26.328 1 97 185 ARG A C 1
ATOM 1447 O O . ARG A 1 185 ? 10.516 -1.171 27.094 1 97 185 ARG A O 1
ATOM 1454 N N . ALA A 1 186 ? 8.68 -1.956 26.062 1 97.31 186 ALA A N 1
ATOM 1455 C CA . ALA A 1 186 ? 8.891 -3.305 26.578 1 97.31 186 ALA A CA 1
ATOM 1456 C C . ALA A 1 186 ? 10.211 -3.887 26.078 1 97.31 186 ALA A C 1
ATOM 1458 O O . ALA A 1 186 ? 10.945 -4.523 26.844 1 97.31 186 ALA A O 1
ATOM 1459 N N . GLY A 1 187 ? 10.414 -3.672 24.797 1 96.94 187 GLY A N 1
ATOM 1460 C CA . GLY A 1 187 ? 11.688 -4.109 24.25 1 96.94 187 GLY A CA 1
ATOM 1461 C C . GLY A 1 187 ? 12.875 -3.42 24.906 1 96.94 187 GLY A C 1
ATOM 1462 O O . GLY A 1 187 ? 13.844 -4.074 25.281 1 96.94 187 GLY A O 1
ATOM 1463 N N . ALA A 1 188 ? 12.812 -2.186 25.031 1 95.31 188 ALA A N 1
ATOM 1464 C CA . ALA A 1 188 ? 13.891 -1.41 25.641 1 95.31 188 ALA A CA 1
ATOM 1465 C C . ALA A 1 188 ? 14.156 -1.868 27.078 1 95.31 188 ALA A C 1
ATOM 1467 O O . ALA A 1 188 ? 15.305 -2.002 27.484 1 95.31 188 ALA A O 1
ATOM 1468 N N . ALA A 1 189 ? 13.164 -2.09 27.828 1 95.31 189 ALA A N 1
ATOM 1469 C CA . ALA A 1 189 ? 13.273 -2.527 29.219 1 95.31 189 ALA A CA 1
ATOM 1470 C C . ALA A 1 189 ? 14.008 -3.861 29.312 1 95.31 189 ALA A C 1
ATOM 1472 O O . ALA A 1 189 ? 14.664 -4.145 30.328 1 95.31 189 ALA A O 1
ATOM 1473 N N . LYS A 1 190 ? 13.922 -4.66 28.297 1 96.69 190 LYS A N 1
ATOM 1474 C CA . LYS A 1 190 ? 14.562 -5.969 28.281 1 96.69 190 LYS A CA 1
ATOM 1475 C C . LYS A 1 190 ? 15.93 -5.898 27.594 1 96.69 190 LYS A C 1
ATOM 1477 O O . LYS A 1 190 ? 16.578 -6.926 27.375 1 96.69 190 LYS A O 1
ATOM 1482 N N . GLY A 1 191 ? 16.266 -4.754 27.203 1 95.88 191 GLY A N 1
ATOM 1483 C CA . GLY A 1 191 ? 17.562 -4.566 26.562 1 95.88 191 GLY A CA 1
ATOM 1484 C C . GLY A 1 191 ? 17.562 -4.926 25.094 1 95.88 191 GLY A C 1
ATOM 1485 O O . GLY A 1 191 ? 18.609 -5.16 24.5 1 95.88 191 GLY A O 1
ATOM 1486 N N . VAL A 1 192 ? 16.391 -5.07 24.547 1 95.06 192 VAL A N 1
ATOM 1487 C CA . VAL A 1 192 ? 16.25 -5.395 23.125 1 95.06 192 VAL A CA 1
ATOM 1488 C C . VAL A 1 192 ? 15.602 -4.227 22.391 1 95.06 192 VAL A C 1
ATOM 1490 O O . VAL A 1 192 ? 14.438 -3.898 22.625 1 95.06 192 VAL A O 1
ATOM 1493 N N . ALA A 1 193 ? 16.297 -3.627 21.469 1 95.5 193 ALA A N 1
ATOM 1494 C CA . ALA A 1 193 ? 15.773 -2.492 20.719 1 95.5 193 ALA A CA 1
ATOM 1495 C C . ALA A 1 193 ? 14.977 -2.961 19.5 1 95.5 193 ALA A C 1
ATOM 1497 O O . ALA A 1 193 ? 15.469 -3.738 18.688 1 95.5 193 ALA A O 1
ATOM 1498 N N . LEU A 1 194 ? 13.773 -2.527 19.453 1 96.94 194 LEU A N 1
ATOM 1499 C CA . LEU A 1 194 ? 13.055 -2.666 18.203 1 96.94 194 LEU A CA 1
ATOM 1500 C C . LEU A 1 194 ? 13.633 -1.727 17.141 1 96.94 194 LEU A C 1
ATOM 1502 O O . LEU A 1 194 ? 14.227 -0.701 17.469 1 96.94 194 LEU A O 1
ATOM 1506 N N . HIS A 1 195 ? 13.398 -2.131 15.922 1 97.56 195 HIS A N 1
ATOM 1507 C CA . HIS A 1 195 ? 13.719 -1.235 14.82 1 97.56 195 HIS A CA 1
ATOM 1508 C C . HIS A 1 195 ? 12.539 -0.34 14.469 1 97.56 195 HIS A C 1
ATOM 1510 O O . HIS A 1 195 ? 11.391 -0.674 14.773 1 97.56 195 HIS A O 1
ATOM 1516 N N . GLU A 1 196 ? 12.805 0.842 13.781 1 98.31 196 GLU A N 1
ATOM 1517 C CA . GLU A 1 196 ? 11.789 1.818 13.406 1 98.31 196 GLU A CA 1
ATOM 1518 C C . GLU A 1 196 ? 10.648 1.159 12.625 1 98.31 196 GLU A C 1
ATOM 1520 O O . GLU A 1 196 ? 9.477 1.375 12.93 1 98.31 196 GLU A O 1
ATOM 1525 N N . HIS A 1 197 ? 11.008 0.303 11.664 1 96.94 197 HIS A N 1
ATOM 1526 C CA . HIS A 1 197 ? 9.984 -0.325 10.828 1 96.94 197 HIS A CA 1
ATOM 1527 C C . HIS A 1 197 ? 9.148 -1.312 11.633 1 96.94 197 HIS A C 1
ATOM 1529 O O . HIS A 1 197 ? 7.973 -1.529 11.328 1 96.94 197 HIS A O 1
ATOM 1535 N N . GLU A 1 198 ? 9.75 -1.948 12.609 1 97.81 198 GLU A N 1
ATOM 1536 C CA . GLU A 1 198 ? 9 -2.859 13.469 1 97.81 198 GLU A CA 1
ATOM 1537 C C . GLU A 1 198 ? 7.961 -2.109 14.289 1 97.81 198 GLU A C 1
ATOM 1539 O O . GLU A 1 198 ? 6.832 -2.578 14.453 1 97.81 198 GLU A O 1
ATOM 1544 N N . ALA A 1 199 ? 8.352 -0.956 14.828 1 98.38 199 ALA A N 1
ATOM 1545 C CA . ALA A 1 199 ? 7.398 -0.124 15.562 1 98.38 199 ALA A CA 1
ATOM 1546 C C . ALA A 1 199 ? 6.266 0.344 14.648 1 98.38 199 ALA A C 1
ATOM 1548 O O . ALA A 1 199 ? 5.102 0.355 15.055 1 98.38 199 ALA A O 1
ATOM 1549 N N . ALA A 1 200 ? 6.602 0.729 13.461 1 98.31 200 ALA A N 1
ATOM 1550 C CA . ALA A 1 200 ? 5.586 1.103 12.477 1 98.31 200 ALA A CA 1
ATOM 1551 C C . ALA A 1 200 ? 4.625 -0.054 12.219 1 98.31 200 ALA A C 1
ATOM 1553 O O . ALA A 1 200 ? 3.416 0.152 12.094 1 98.31 200 ALA A O 1
ATOM 1554 N N . SER A 1 201 ? 5.168 -1.262 12.117 1 98.25 201 SER A N 1
ATOM 1555 C CA . SER A 1 201 ? 4.355 -2.453 11.883 1 98.25 201 SER A CA 1
ATOM 1556 C C . SER A 1 201 ? 3.387 -2.691 13.039 1 98.25 201 SER A C 1
ATOM 1558 O O . SER A 1 201 ? 2.234 -3.072 12.82 1 98.25 201 SER A O 1
ATOM 1560 N N . TRP A 1 202 ? 3.84 -2.518 14.273 1 98.5 202 TRP A N 1
ATOM 1561 C CA . TRP A 1 202 ? 2.959 -2.664 15.422 1 98.5 202 TRP A CA 1
ATOM 1562 C C . TRP A 1 202 ? 1.794 -1.683 15.352 1 98.5 202 TRP A C 1
ATOM 1564 O O . TRP A 1 202 ? 0.656 -2.037 15.664 1 98.5 202 TRP A O 1
ATOM 1574 N N . PHE A 1 203 ? 2.074 -0.453 14.992 1 98.19 203 PHE A N 1
ATOM 1575 C CA . PHE A 1 203 ? 1.019 0.539 14.828 1 98.19 203 PHE A CA 1
ATOM 1576 C C . PHE A 1 203 ? -0.001 0.077 13.789 1 98.19 203 PHE A C 1
ATOM 1578 O O . PHE A 1 203 ? -1.203 0.055 14.062 1 98.19 203 PHE A O 1
ATOM 1585 N N . GLU A 1 204 ? 0.487 -0.29 12.633 1 98.12 204 GLU A N 1
ATOM 1586 C CA . GLU A 1 204 ? -0.389 -0.691 11.539 1 98.12 204 GLU A CA 1
ATOM 1587 C C . GLU A 1 204 ? -1.224 -1.911 11.914 1 98.12 204 GLU A C 1
ATOM 1589 O O . GLU A 1 204 ? -2.436 -1.936 11.688 1 98.12 204 GLU A O 1
ATOM 1594 N N . HIS A 1 205 ? -0.57 -2.887 12.469 1 98.44 205 HIS A N 1
ATOM 1595 C CA . HIS A 1 205 ? -1.249 -4.105 12.891 1 98.44 205 HIS A CA 1
ATOM 1596 C C . HIS A 1 205 ? -2.357 -3.799 13.891 1 98.44 205 HIS A C 1
ATOM 1598 O O . HIS A 1 205 ? -3.479 -4.293 13.758 1 98.44 205 HIS A O 1
ATOM 1604 N N . SER A 1 206 ? -2.037 -2.955 14.859 1 98.19 206 SER A N 1
ATOM 1605 C CA . SER A 1 206 ? -3.025 -2.58 15.867 1 98.19 206 SER A CA 1
ATOM 1606 C C . SER A 1 206 ? -4.219 -1.869 15.234 1 98.19 206 SER A C 1
ATOM 1608 O O . SER A 1 206 ? -5.363 -2.109 15.617 1 98.19 206 SER A O 1
ATOM 1610 N N . GLY A 1 207 ? -3.939 -0.998 14.312 1 98 207 GLY A N 1
ATOM 1611 C CA . GLY A 1 207 ? -5.016 -0.333 13.594 1 98 207 GLY A CA 1
ATOM 1612 C C . GLY A 1 207 ? -5.941 -1.299 12.883 1 98 207 GLY A C 1
ATOM 1613 O O . GLY A 1 207 ? -7.164 -1.149 12.938 1 98 207 GLY A O 1
ATOM 1614 N N . HIS A 1 208 ? -5.352 -2.289 12.211 1 96.75 208 HIS A N 1
ATOM 1615 C CA . HIS A 1 208 ? -6.141 -3.283 11.492 1 96.75 208 HIS A CA 1
ATOM 1616 C C . HIS A 1 208 ? -7 -4.102 12.453 1 96.75 208 HIS A C 1
ATOM 1618 O O . HIS A 1 208 ? -8.141 -4.441 12.133 1 96.75 208 HIS A O 1
ATOM 1624 N N . MET A 1 209 ? -6.449 -4.363 13.609 1 96.81 209 MET A N 1
ATOM 1625 C CA . MET A 1 209 ? -7.191 -5.129 14.609 1 96.81 209 MET A CA 1
ATOM 1626 C C . MET A 1 209 ? -8.383 -4.328 15.125 1 96.81 209 MET A C 1
ATOM 1628 O O . MET A 1 209 ? -9.359 -4.902 15.617 1 96.81 209 MET A O 1
ATOM 1632 N N . LEU A 1 210 ? -8.281 -3.014 15.023 1 96.06 210 LEU A N 1
ATOM 1633 C CA . LEU A 1 210 ? -9.367 -2.148 15.469 1 96.06 210 LEU A CA 1
ATOM 1634 C C . LEU A 1 210 ? -10.422 -2 14.375 1 96.06 210 LEU A C 1
ATOM 1636 O O . LEU A 1 210 ? -11.531 -1.535 14.648 1 96.06 210 LEU A O 1
ATOM 1640 N N . GLY A 1 211 ? -10.062 -2.324 13.141 1 92.94 211 GLY A N 1
ATOM 1641 C CA . GLY A 1 211 ? -11.047 -2.297 12.07 1 92.94 211 GLY A CA 1
ATOM 1642 C C . GLY A 1 211 ? -10.641 -1.417 10.906 1 92.94 211 GLY A C 1
ATOM 1643 O O . GLY A 1 211 ? -11.344 -1.357 9.891 1 92.94 211 GLY A O 1
ATOM 1644 N N . SER A 1 212 ? -9.508 -0.732 11.07 1 94.06 212 SER A N 1
ATOM 1645 C CA . SER A 1 212 ? -9.055 0.103 9.961 1 94.06 212 SER A CA 1
ATOM 1646 C C . SER A 1 212 ? -8.492 -0.745 8.82 1 94.06 212 SER A C 1
ATOM 1648 O O . SER A 1 212 ? -7.668 -1.631 9.047 1 94.06 212 SER A O 1
ATOM 1650 N N . HIS A 1 213 ? -8.898 -0.417 7.617 1 88.81 213 HIS A N 1
ATOM 1651 C CA . HIS A 1 213 ? -8.398 -1.16 6.469 1 88.81 213 HIS A CA 1
ATOM 1652 C C . HIS A 1 213 ? -7.289 -0.394 5.758 1 88.81 213 HIS A C 1
ATOM 1654 O O . HIS A 1 213 ? -6.57 -0.959 4.93 1 88.81 213 HIS A O 1
ATOM 1660 N N . HIS A 1 214 ? -7.199 0.875 6.117 1 92.31 214 HIS A N 1
ATOM 1661 C CA . HIS A 1 214 ? -6.207 1.714 5.453 1 92.31 214 HIS A CA 1
ATOM 1662 C C . HIS A 1 214 ? -5.516 2.641 6.449 1 92.31 214 HIS A C 1
ATOM 1664 O O . HIS A 1 214 ? -6.156 3.154 7.371 1 92.31 214 HIS A O 1
ATOM 1670 N N . LEU A 1 215 ? -4.25 2.77 6.191 1 96.75 215 LEU A N 1
ATOM 1671 C CA . LEU A 1 215 ? -3.557 3.896 6.801 1 96.75 215 LEU A CA 1
ATOM 1672 C C . LEU A 1 215 ? -3.967 5.211 6.145 1 96.75 215 LEU A C 1
ATOM 1674 O O . LEU A 1 215 ? -4.227 5.25 4.938 1 96.75 215 LEU A O 1
ATOM 1678 N N . ALA A 1 216 ? -4.07 6.258 6.961 1 97.38 216 ALA A N 1
ATOM 1679 C CA . ALA A 1 216 ? -4.207 7.57 6.336 1 97.38 216 ALA A CA 1
ATOM 1680 C C . ALA A 1 216 ? -2.986 7.898 5.477 1 97.38 216 ALA A C 1
ATOM 1682 O O . ALA A 1 216 ? -3.119 8.453 4.383 1 97.38 216 ALA A O 1
ATOM 1683 N N . PHE A 1 217 ? -1.878 7.574 5.98 1 97.06 217 PHE A N 1
ATOM 1684 C CA . PHE A 1 217 ? -0.579 7.695 5.328 1 97.06 217 PHE A CA 1
ATOM 1685 C C . PHE A 1 217 ? 0.432 6.742 5.953 1 97.06 217 PHE A C 1
ATOM 1687 O O . PHE A 1 217 ? 0.229 6.258 7.07 1 97.06 217 PHE A O 1
ATOM 1694 N N . PRO A 1 218 ? 1.501 6.398 5.223 1 96.56 218 PRO A N 1
ATOM 1695 C CA . PRO A 1 218 ? 2.506 5.516 5.82 1 96.56 218 PRO A CA 1
ATOM 1696 C C . PRO A 1 218 ? 3.109 6.09 7.102 1 96.56 218 PRO A C 1
ATOM 1698 O O . PRO A 1 218 ? 3.5 7.258 7.133 1 96.56 218 PRO A O 1
ATOM 1701 N N . PRO A 1 219 ? 3.238 5.273 8.102 1 97.62 219 PRO A N 1
ATOM 1702 C CA . PRO A 1 219 ? 3.719 5.785 9.391 1 97.62 219 PRO A CA 1
ATOM 1703 C C . PRO A 1 219 ? 5.172 6.25 9.328 1 97.62 219 PRO A C 1
ATOM 1705 O O . PRO A 1 219 ? 6 5.625 8.664 1 97.62 219 PRO A O 1
ATOM 1708 N N . VAL A 1 220 ? 5.414 7.297 9.922 1 97.75 220 VAL A N 1
ATOM 1709 C CA . VAL A 1 220 ? 6.773 7.754 10.203 1 97.75 220 VAL A CA 1
ATOM 1710 C C . VAL A 1 220 ? 7.145 7.414 11.648 1 97.75 220 VAL A C 1
ATOM 1712 O O . VAL A 1 220 ? 6.488 7.867 12.586 1 97.75 220 VAL A O 1
ATOM 1715 N N . VAL A 1 221 ? 8.062 6.602 11.836 1 98.25 221 VAL A N 1
ATOM 1716 C CA . VAL A 1 221 ? 8.703 6.312 13.117 1 98.25 221 VAL A CA 1
ATOM 1717 C C . VAL A 1 221 ? 10.203 6.59 13.016 1 98.25 221 VAL A C 1
ATOM 1719 O O . VAL A 1 221 ? 10.93 5.867 12.328 1 98.25 221 VAL A O 1
ATOM 1722 N N . ALA A 1 222 ? 10.625 7.586 13.703 1 98.19 222 ALA A N 1
ATOM 1723 C CA . ALA A 1 222 ? 11.984 8.078 13.484 1 98.19 222 ALA A CA 1
ATOM 1724 C C . ALA A 1 222 ? 12.703 8.305 14.805 1 98.19 222 ALA A C 1
ATOM 1726 O O . ALA A 1 222 ? 12.289 9.148 15.609 1 98.19 222 ALA A O 1
ATOM 1727 N N . THR A 1 223 ? 13.797 7.59 15.016 1 98.06 223 THR A N 1
ATOM 1728 C CA . THR A 1 223 ? 14.578 7.738 16.234 1 98.06 223 THR A CA 1
ATOM 1729 C C . THR A 1 223 ? 15.672 8.789 16.062 1 98.06 223 THR A C 1
ATOM 1731 O O . THR A 1 223 ? 16.391 8.781 15.062 1 98.06 223 THR A O 1
ATOM 1734 N N . GLY A 1 224 ? 15.789 9.672 17 1 96.69 224 GLY A N 1
ATOM 1735 C CA . GLY A 1 224 ? 16.859 10.648 17.031 1 96.69 224 GLY A CA 1
ATOM 1736 C C . GLY A 1 224 ? 16.938 11.516 15.797 1 96.69 224 GLY A C 1
ATOM 1737 O O . GLY A 1 224 ? 15.93 12.117 15.398 1 96.69 224 GLY A O 1
ATOM 1738 N N . GLN A 1 225 ? 18.031 11.5 15.188 1 96.12 225 GLN A N 1
ATOM 1739 C CA . GLN A 1 225 ? 18.328 12.398 14.07 1 96.12 225 GLN A CA 1
ATOM 1740 C C . GLN A 1 225 ? 17.469 12.055 12.852 1 96.12 225 GLN A C 1
ATOM 1742 O O . GLN A 1 225 ? 17.297 12.875 11.961 1 96.12 225 GLN A O 1
ATOM 1747 N N . ASN A 1 226 ? 16.922 10.867 12.852 1 97.06 226 ASN A N 1
ATOM 1748 C CA . ASN A 1 226 ? 16.078 10.477 11.727 1 97.06 226 ASN A CA 1
ATOM 1749 C C . ASN A 1 226 ? 14.82 11.328 11.641 1 97.06 226 ASN A C 1
ATOM 1751 O O . ASN A 1 226 ? 14.188 11.406 10.586 1 97.06 226 ASN A O 1
ATOM 1755 N N . ALA A 1 227 ? 14.477 11.953 12.734 1 97.19 227 ALA A N 1
ATOM 1756 C CA . ALA A 1 227 ? 13.281 12.789 12.789 1 97.19 227 ALA A CA 1
ATOM 1757 C C . ALA A 1 227 ? 13.461 14.047 11.945 1 97.19 227 ALA A C 1
ATOM 1759 O O . ALA A 1 227 ? 12.492 14.766 11.672 1 97.19 227 ALA A O 1
ATOM 1760 N N . MET A 1 228 ? 14.711 14.328 11.508 1 96.38 228 MET A N 1
ATOM 1761 C CA . MET A 1 228 ? 14.992 15.484 10.672 1 96.38 228 MET A CA 1
ATOM 1762 C C . MET A 1 228 ? 14.367 15.328 9.289 1 96.38 228 MET A C 1
ATOM 1764 O O . MET A 1 228 ? 14.281 16.297 8.523 1 96.38 228 MET A O 1
ATOM 1768 N N . ARG A 1 229 ? 13.984 14.148 8.961 1 95.31 229 ARG A N 1
ATOM 1769 C CA . ARG A 1 229 ? 13.32 13.883 7.691 1 95.31 229 ARG A CA 1
ATOM 1770 C C . ARG A 1 229 ? 11.812 13.805 7.875 1 95.31 229 ARG A C 1
ATOM 1772 O O . ARG A 1 229 ? 11.312 12.93 8.586 1 95.31 229 ARG A O 1
ATOM 1779 N N . VAL A 1 230 ? 11.062 14.641 7.188 1 96.31 230 VAL A N 1
ATOM 1780 C CA . VAL A 1 230 ? 9.625 14.773 7.367 1 96.31 230 VAL A CA 1
ATOM 1781 C C . VAL A 1 230 ? 8.938 13.461 7.004 1 96.31 230 VAL A C 1
ATOM 1783 O O . VAL A 1 230 ? 8.086 12.969 7.75 1 96.31 230 VAL A O 1
ATOM 1786 N N . HIS A 1 231 ? 9.32 12.875 5.875 1 95.75 231 HIS A N 1
ATOM 1787 C CA . HIS A 1 231 ? 8.719 11.641 5.383 1 95.75 231 HIS A CA 1
ATOM 1788 C C . HIS A 1 231 ? 9.648 10.453 5.605 1 95.75 231 HIS A C 1
ATOM 1790 O O . HIS A 1 231 ? 9.883 9.664 4.691 1 95.75 231 HIS A O 1
ATOM 1796 N N . HIS A 1 232 ? 10.203 10.367 6.785 1 95.56 232 HIS A N 1
ATOM 1797 C CA . HIS A 1 232 ? 11.031 9.227 7.152 1 95.56 232 HIS A CA 1
ATOM 1798 C C . HIS A 1 232 ? 10.188 7.957 7.281 1 95.56 232 HIS A C 1
ATOM 1800 O O . HIS A 1 232 ? 10.023 7.426 8.383 1 95.56 232 HIS A O 1
ATOM 1806 N N . ILE A 1 233 ? 9.805 7.434 6.133 1 91.44 233 ILE A N 1
ATOM 1807 C CA . ILE A 1 233 ? 8.977 6.234 6.133 1 91.44 233 ILE A CA 1
ATOM 1808 C C . ILE A 1 233 ? 9.844 5 5.93 1 91.44 233 ILE A C 1
ATOM 1810 O O . ILE A 1 233 ? 10.875 5.059 5.25 1 91.44 233 ILE A O 1
ATOM 1814 N N . PHE A 1 234 ? 9.523 3.893 6.652 1 83.19 234 PHE A N 1
ATOM 1815 C CA . PHE A 1 234 ? 10.156 2.586 6.539 1 83.19 234 PHE A CA 1
ATOM 1816 C C . PHE A 1 234 ? 11.609 2.65 6.992 1 83.19 234 PHE A C 1
ATOM 1818 O O . PHE A 1 234 ? 12.492 2.08 6.344 1 83.19 234 PHE A O 1
ATOM 1825 N N . GLY A 1 235 ? 11.852 3.438 7.992 1 91.88 235 GLY A N 1
ATOM 1826 C CA . GLY A 1 235 ? 13.172 3.449 8.602 1 91.88 235 GLY A CA 1
ATOM 1827 C C . GLY A 1 235 ? 13.547 2.127 9.242 1 91.88 235 GLY A C 1
ATOM 1828 O O . GLY A 1 235 ? 12.68 1.409 9.75 1 91.88 235 GLY A O 1
ATOM 1829 N N . THR A 1 236 ? 14.852 1.82 9.242 1 93.5 236 THR A N 1
ATOM 1830 C CA . THR A 1 236 ? 15.25 0.498 9.711 1 93.5 236 THR A CA 1
ATOM 1831 C C . THR A 1 236 ? 16.219 0.61 10.891 1 93.5 236 THR A C 1
ATOM 1833 O O . THR A 1 236 ? 16.719 -0.401 11.383 1 93.5 236 THR A O 1
ATOM 1836 N N . ALA A 1 237 ? 16.469 1.799 11.367 1 96.81 237 ALA A N 1
ATOM 1837 C CA . ALA A 1 237 ? 17.422 1.978 12.453 1 96.81 237 ALA A CA 1
ATOM 1838 C C . ALA A 1 237 ? 16.906 1.36 13.75 1 96.81 237 ALA A C 1
ATOM 1840 O O . ALA A 1 237 ? 15.703 1.384 14.016 1 96.81 237 ALA A O 1
ATOM 1841 N N . PRO A 1 238 ? 17.844 0.781 14.508 1 97.88 238 PRO A N 1
ATOM 1842 C CA . PRO A 1 238 ? 17.438 0.409 15.867 1 97.88 238 PRO A CA 1
ATOM 1843 C C . PRO A 1 238 ? 17.016 1.614 16.703 1 97.88 238 PRO A C 1
ATOM 1845 O O . PRO A 1 238 ? 17.703 2.643 16.688 1 97.88 238 PRO A O 1
ATOM 1848 N N . ILE A 1 239 ? 15.93 1.497 17.391 1 98.31 239 ILE A N 1
ATOM 1849 C CA . ILE A 1 239 ? 15.391 2.602 18.172 1 98.31 239 ILE A CA 1
ATOM 1850 C C . ILE A 1 239 ? 16.234 2.816 19.422 1 98.31 239 ILE A C 1
ATOM 1852 O O . ILE A 1 239 ? 16.422 1.892 20.219 1 98.31 239 ILE A O 1
ATOM 1856 N N . ALA A 1 240 ? 16.719 4.016 19.562 1 97.56 240 ALA A N 1
ATOM 1857 C CA . ALA A 1 240 ? 17.531 4.363 20.719 1 97.56 240 ALA A CA 1
ATOM 1858 C C . ALA A 1 240 ? 16.672 4.633 21.953 1 97.56 240 ALA A C 1
ATOM 1860 O O . ALA A 1 240 ? 15.641 5.297 21.859 1 97.56 240 ALA A O 1
ATOM 1861 N N . SER A 1 241 ? 17.156 4.137 23.062 1 96.5 241 SER A N 1
ATOM 1862 C CA . SER A 1 241 ? 16.375 4.305 24.297 1 96.5 241 SER A CA 1
ATOM 1863 C C . SER A 1 241 ? 16.609 5.676 24.922 1 96.5 241 SER A C 1
ATOM 1865 O O . SER A 1 241 ? 15.883 6.094 25.812 1 96.5 241 SER A O 1
ATOM 1867 N N . ASP A 1 242 ? 17.625 6.41 24.469 1 96.38 242 ASP A N 1
ATOM 1868 C CA . ASP A 1 242 ? 18.016 7.676 25.094 1 96.38 242 ASP A CA 1
ATOM 1869 C C . ASP A 1 242 ? 17.766 8.852 24.141 1 96.38 242 ASP A C 1
ATOM 1871 O O . ASP A 1 242 ? 18.375 9.906 24.281 1 96.38 242 ASP A O 1
ATOM 1875 N N . LYS A 1 243 ? 16.969 8.609 23.141 1 96.81 243 LYS A N 1
ATOM 1876 C CA . LYS A 1 243 ? 16.562 9.648 22.188 1 96.81 243 LYS A CA 1
ATOM 1877 C C . LYS A 1 243 ? 15.039 9.711 22.062 1 96.81 243 LYS A C 1
ATOM 1879 O O . LYS A 1 243 ? 14.344 8.742 22.391 1 96.81 243 LYS A O 1
ATOM 1884 N N . LEU A 1 244 ? 14.578 10.883 21.625 1 96.62 244 LEU A N 1
ATOM 1885 C CA . LEU A 1 244 ? 13.164 10.961 21.281 1 96.62 244 LEU A CA 1
ATOM 1886 C C . LEU A 1 244 ? 12.836 10.055 20.094 1 96.62 244 LEU A C 1
ATOM 1888 O O . LEU A 1 244 ? 13.625 9.961 19.141 1 96.62 244 LEU A O 1
ATOM 1892 N N . LEU A 1 245 ? 11.766 9.414 20.172 1 97.62 245 LEU A N 1
ATOM 1893 C CA . LEU A 1 245 ? 11.195 8.656 19.062 1 97.62 245 LEU A CA 1
ATOM 1894 C C . LEU A 1 245 ? 9.984 9.383 18.484 1 97.62 245 LEU A C 1
ATOM 1896 O O . LEU A 1 245 ? 8.945 9.484 19.141 1 97.62 245 LEU A O 1
ATOM 1900 N N . GLN A 1 246 ? 10.102 9.891 17.297 1 97.5 246 GLN A N 1
ATOM 1901 C CA . GLN A 1 246 ? 9.039 10.656 16.656 1 97.5 246 GLN A CA 1
ATOM 1902 C C . GLN A 1 246 ? 8.062 9.742 15.922 1 97.5 246 GLN A C 1
ATOM 1904 O O . GLN A 1 246 ? 8.461 8.984 15.031 1 97.5 246 GLN A O 1
ATOM 1909 N N . TYR A 1 247 ? 6.852 9.773 16.328 1 97.5 247 TYR A N 1
ATOM 1910 C CA . TYR A 1 247 ? 5.777 9.133 15.57 1 97.5 247 TYR A CA 1
ATOM 1911 C C . TYR A 1 247 ? 4.98 10.164 14.781 1 97.5 247 TYR A C 1
ATOM 1913 O O . TYR A 1 247 ? 4.633 11.227 15.297 1 97.5 247 TYR A O 1
ATOM 1921 N N . ASP A 1 248 ? 4.703 10.008 13.594 1 97.56 248 ASP A N 1
ATOM 1922 C CA . ASP A 1 248 ? 3.695 10.641 12.742 1 97.56 248 ASP A CA 1
ATOM 1923 C C . ASP A 1 248 ? 2.809 9.602 12.07 1 97.56 248 ASP A C 1
ATOM 1925 O O . ASP A 1 248 ? 3.25 8.898 11.156 1 97.56 248 ASP A O 1
ATOM 1929 N N . VAL A 1 249 ? 1.573 9.508 12.562 1 97.81 249 VAL A N 1
ATOM 1930 C CA . VAL A 1 249 ? 0.755 8.352 12.219 1 97.81 249 VAL A CA 1
ATOM 1931 C C . VAL A 1 249 ? -0.705 8.773 12.078 1 97.81 249 VAL A C 1
ATOM 1933 O O . VAL A 1 249 ? -1.121 9.789 12.633 1 97.81 249 VAL A O 1
ATOM 1936 N N . GLY A 1 250 ? -1.42 8.031 11.344 1 98.12 250 GLY A N 1
ATOM 1937 C CA . GLY A 1 250 ? -2.842 8.258 11.141 1 98.12 250 GLY A CA 1
ATOM 1938 C C . GLY A 1 250 ? -3.543 7.086 10.477 1 98.12 250 GLY A C 1
ATOM 1939 O O . GLY A 1 250 ? -2.988 6.457 9.578 1 98.12 250 GLY A O 1
ATOM 1940 N N . LEU A 1 251 ? -4.734 6.781 10.984 1 98.06 251 LEU A N 1
ATOM 1941 C CA . LEU A 1 251 ? -5.566 5.734 10.406 1 98.06 251 LEU A CA 1
ATOM 1942 C C . LEU A 1 251 ? -6.746 6.34 9.648 1 98.06 251 LEU A C 1
ATOM 1944 O O . LEU A 1 251 ? -7.109 7.496 9.875 1 98.06 251 LEU A O 1
ATOM 1948 N N . ARG A 1 252 ? -7.203 5.672 8.719 1 96.69 252 ARG A N 1
ATOM 1949 C CA . ARG A 1 252 ? -8.453 5.93 8.008 1 96.69 252 ARG A CA 1
ATOM 1950 C C . ARG A 1 252 ? -9.547 4.961 8.461 1 96.69 252 ARG A C 1
ATOM 1952 O O . ARG A 1 252 ? -9.32 3.752 8.516 1 96.69 252 ARG A O 1
ATOM 1959 N N . ASN A 1 253 ? -10.648 5.48 8.812 1 95.38 253 ASN A N 1
ATOM 1960 C CA . ASN A 1 253 ? -11.695 4.57 9.266 1 95.38 253 ASN A CA 1
ATOM 1961 C C . ASN A 1 253 ? -12.508 4.027 8.094 1 95.38 253 ASN A C 1
ATOM 1963 O O . ASN A 1 253 ? -12.211 4.324 6.934 1 95.38 253 ASN A O 1
ATOM 1967 N N . GLN A 1 254 ? -13.516 3.238 8.312 1 90.75 254 GLN A N 1
ATOM 1968 C CA . GLN A 1 254 ? -14.258 2.521 7.289 1 90.75 254 GLN A CA 1
ATOM 1969 C C . GLN A 1 254 ? -15.055 3.484 6.41 1 90.75 254 GLN A C 1
ATOM 1971 O O . GLN A 1 254 ? -15.289 3.209 5.234 1 90.75 254 GLN A O 1
ATOM 1976 N N . ALA A 1 255 ? -15.398 4.598 7.043 1 92.88 255 ALA A N 1
ATOM 1977 C CA . ALA A 1 255 ? -16.188 5.578 6.301 1 92.88 255 ALA A CA 1
ATOM 1978 C C . ALA A 1 255 ? -15.297 6.453 5.422 1 92.88 255 ALA A C 1
ATOM 1980 O O . ALA A 1 255 ? -15.797 7.27 4.645 1 92.88 255 ALA A O 1
ATOM 1981 N N . GLY A 1 256 ? -14.008 6.344 5.578 1 94.81 256 GLY A N 1
ATOM 1982 C CA . GLY A 1 256 ? -13.094 7.035 4.684 1 94.81 256 GLY A CA 1
ATOM 1983 C C . GLY A 1 256 ? -12.5 8.289 5.293 1 94.81 256 GLY A C 1
ATOM 1984 O O . GLY A 1 256 ? -11.898 9.102 4.586 1 94.81 256 GLY A O 1
ATOM 1985 N N . TYR A 1 257 ? -12.688 8.477 6.555 1 97.19 257 TYR A N 1
ATOM 1986 C CA . TYR A 1 257 ? -12.164 9.672 7.203 1 97.19 257 TYR A CA 1
ATOM 1987 C C . TYR A 1 257 ? -10.844 9.367 7.906 1 97.19 257 TYR A C 1
ATOM 1989 O O . TYR A 1 257 ? -10.648 8.273 8.445 1 97.19 257 TYR A O 1
ATOM 1997 N N . CYS A 1 258 ? -9.953 10.344 7.945 1 97.75 258 CYS A N 1
ATOM 1998 C CA . CYS A 1 258 ? -8.57 10.156 8.367 1 97.75 258 CYS A CA 1
ATOM 1999 C C . CYS A 1 258 ? -8.297 10.891 9.672 1 97.75 258 CYS A C 1
ATOM 2001 O O . CYS A 1 258 ? -8.961 11.883 9.984 1 97.75 258 CYS A O 1
ATOM 2003 N N . ALA A 1 259 ? -7.371 10.391 10.391 1 97.94 259 ALA A N 1
ATOM 2004 C CA . ALA A 1 259 ? -6.727 11.086 11.5 1 97.94 259 ALA A CA 1
ATOM 2005 C C . ALA A 1 259 ? -5.281 11.438 11.156 1 97.94 259 ALA A C 1
ATOM 2007 O O . ALA A 1 259 ? -4.688 10.844 10.25 1 97.94 259 ALA A O 1
ATOM 2008 N N . ASP A 1 260 ? -4.742 12.391 11.812 1 97.88 260 ASP A N 1
ATOM 2009 C CA . ASP A 1 260 ? -3.35 12.805 11.695 1 97.88 260 ASP A CA 1
ATOM 2010 C C . ASP A 1 260 ? -2.787 13.219 13.055 1 97.88 260 ASP A C 1
ATOM 2012 O O . ASP A 1 260 ? -3.217 14.219 13.633 1 97.88 260 ASP A O 1
ATOM 2016 N N . VAL A 1 261 ? -1.854 12.422 13.531 1 97 261 VAL A N 1
ATOM 2017 C CA . VAL A 1 261 ? -1.324 12.602 14.875 1 97 261 VAL A CA 1
ATOM 2018 C C . VAL A 1 261 ? 0.195 12.438 14.859 1 97 261 VAL A C 1
ATOM 2020 O O . VAL A 1 261 ? 0.72 11.492 14.273 1 97 261 VAL A O 1
ATOM 2023 N N . SER A 1 262 ? 0.883 13.352 15.375 1 96.56 262 SER A N 1
ATOM 2024 C CA . SER A 1 262 ? 2.318 13.234 15.602 1 96.56 262 SER A CA 1
ATOM 2025 C C . SER A 1 262 ? 2.656 13.344 17.094 1 96.56 262 SER A C 1
ATOM 2027 O O . SER A 1 262 ? 2.152 14.227 17.781 1 96.56 262 SER A O 1
ATOM 2029 N N . ARG A 1 263 ? 3.445 12.43 17.578 1 96.25 263 ARG A N 1
ATOM 2030 C CA . ARG A 1 263 ? 3.84 12.383 18.984 1 96.25 263 ARG A CA 1
ATOM 2031 C C . ARG A 1 263 ? 5.324 12.062 19.125 1 96.25 263 ARG A C 1
ATOM 2033 O O . ARG A 1 263 ? 5.793 11.031 18.641 1 96.25 263 ARG A O 1
ATOM 2040 N N . PRO A 1 264 ? 6.066 12.977 19.672 1 95.62 264 PRO A N 1
ATOM 2041 C CA . PRO A 1 264 ? 7.391 12.602 20.156 1 95.62 264 PRO A CA 1
ATOM 2042 C C . PRO A 1 264 ? 7.332 11.773 21.438 1 95.62 264 PRO A C 1
ATOM 2044 O O . PRO A 1 264 ? 6.707 12.188 22.422 1 95.62 264 PRO A O 1
ATOM 2047 N N . VAL A 1 265 ? 8 10.641 21.516 1 95.44 265 VAL A N 1
ATOM 2048 C CA . VAL A 1 265 ? 7.871 9.695 22.625 1 95.44 265 VAL A CA 1
ATOM 2049 C C . VAL A 1 265 ? 9.219 9.516 23.312 1 95.44 265 VAL A C 1
ATOM 2051 O O . VAL A 1 265 ? 10.25 9.367 22.641 1 95.44 265 VAL A O 1
ATOM 2054 N N . VAL A 1 266 ? 9.172 9.625 24.609 1 95.5 266 VAL A N 1
ATOM 2055 C CA . VAL A 1 266 ? 10.336 9.234 25.406 1 95.5 266 VAL A CA 1
ATOM 2056 C C . VAL A 1 266 ? 10.328 7.723 25.625 1 95.5 266 VAL A C 1
ATOM 2058 O O . VAL A 1 266 ? 9.398 7.176 26.203 1 95.5 266 VAL A O 1
ATOM 2061 N N . VAL A 1 267 ? 11.336 7.043 25.141 1 95.69 267 VAL A N 1
ATOM 2062 C CA . VAL A 1 267 ? 11.414 5.594 25.297 1 95.69 267 VAL A CA 1
ATOM 2063 C C . VAL A 1 267 ? 11.867 5.246 26.703 1 95.69 267 VAL A C 1
ATOM 2065 O O . VAL A 1 267 ? 11.125 4.625 27.469 1 95.69 267 VAL A O 1
ATOM 2068 N N . GLU A 1 268 ? 13.031 5.711 27.094 1 95.38 268 GLU A N 1
ATOM 2069 C CA . GLU A 1 268 ? 13.492 5.594 28.469 1 95.38 268 GLU A CA 1
ATOM 2070 C C . GLU A 1 268 ? 13.945 6.941 29.016 1 95.38 268 GLU A C 1
ATOM 2072 O O . GLU A 1 268 ? 13.5 7.367 30.094 1 95.38 268 GLU A O 1
ATOM 2077 N N . THR A 1 269 ? 14.883 7.543 28.328 1 95 269 THR A N 1
ATOM 2078 C CA . THR A 1 269 ? 15.391 8.859 28.703 1 95 269 THR A CA 1
ATOM 2079 C C . THR A 1 269 ? 15.609 9.727 27.469 1 95 269 THR A C 1
ATOM 2081 O O . THR A 1 269 ? 15.586 9.234 26.344 1 95 269 THR A O 1
ATOM 2084 N N . VAL A 1 270 ? 15.711 11.031 27.672 1 95.38 270 VAL A N 1
ATOM 2085 C CA . VAL A 1 270 ? 16.047 11.977 26.609 1 95.38 270 VAL A CA 1
ATOM 2086 C C . VAL A 1 270 ? 16.969 13.062 27.172 1 95.38 270 VAL A C 1
ATOM 2088 O O . VAL A 1 270 ? 17.078 13.227 28.391 1 95.38 270 VAL A O 1
ATOM 2091 N N . SER A 1 271 ? 17.641 13.773 26.344 1 96.19 271 SER A N 1
ATOM 2092 C CA . SER A 1 271 ? 18.531 14.844 26.766 1 96.19 271 SER A CA 1
ATOM 2093 C C . SER A 1 271 ? 17.75 16.078 27.172 1 96.19 271 SER A C 1
ATOM 2095 O O . SER A 1 271 ? 16.578 16.234 26.828 1 96.19 271 SER A O 1
ATOM 2097 N N . ASP A 1 272 ? 18.391 16.969 27.906 1 96.25 272 ASP A N 1
ATOM 2098 C CA . ASP A 1 272 ? 17.781 18.234 28.281 1 96.25 272 ASP A CA 1
ATOM 2099 C C . ASP A 1 272 ? 17.422 19.062 27.047 1 96.25 272 ASP A C 1
ATOM 2101 O O . ASP A 1 272 ? 16.406 19.75 27.016 1 96.25 272 ASP A O 1
ATOM 2105 N N . ALA A 1 273 ? 18.281 18.969 26.062 1 97.31 273 ALA A N 1
ATOM 2106 C CA . ALA A 1 273 ? 18.047 19.703 24.828 1 97.31 273 ALA A CA 1
ATOM 2107 C C . ALA A 1 273 ? 16.766 19.234 24.141 1 97.31 273 ALA A C 1
ATOM 2109 O O . ALA A 1 273 ? 15.969 20.031 23.656 1 97.31 273 ALA A O 1
ATOM 2110 N N . GLU A 1 274 ? 16.609 17.922 24.078 1 96.25 274 GLU A N 1
ATOM 2111 C CA . GLU A 1 274 ? 15.398 17.359 23.484 1 96.25 274 GLU A CA 1
ATOM 2112 C C . GLU A 1 274 ? 14.156 17.766 24.266 1 96.25 274 GLU A C 1
ATOM 2114 O O . GLU A 1 274 ? 13.117 18.062 23.688 1 96.25 274 GLU A O 1
ATOM 2119 N N . LEU A 1 275 ? 14.297 17.781 25.547 1 94.81 275 LEU A N 1
ATOM 2120 C CA . LEU A 1 275 ? 13.18 18.172 26.391 1 94.81 275 LEU A CA 1
ATOM 2121 C C . LEU A 1 275 ? 12.82 19.641 26.156 1 94.81 275 LEU A C 1
ATOM 2123 O O . LEU A 1 275 ? 11.641 20 26.141 1 94.81 275 LEU A O 1
ATOM 2127 N N . ASP A 1 276 ? 13.82 20.453 26.016 1 95.75 276 ASP A N 1
ATOM 2128 C CA . ASP A 1 276 ? 13.609 21.859 25.719 1 95.75 276 ASP A CA 1
ATOM 2129 C C . ASP A 1 276 ? 12.789 22.047 24.453 1 95.75 276 ASP A C 1
ATOM 2131 O O . ASP A 1 276 ? 11.836 22.828 24.422 1 95.75 276 ASP A O 1
ATOM 2135 N N . LEU A 1 277 ? 13.172 21.328 23.469 1 96.5 277 LEU A N 1
ATOM 2136 C CA . LEU A 1 277 ? 12.477 21.453 22.188 1 96.5 277 LEU A CA 1
ATOM 2137 C C . LEU A 1 277 ? 11.047 20.938 22.312 1 96.5 277 LEU A C 1
ATOM 2139 O O . LEU A 1 277 ? 10.125 21.516 21.734 1 96.5 277 LEU A O 1
ATOM 2143 N N . LEU A 1 278 ? 10.891 19.844 22.984 1 95.31 278 LEU A N 1
ATOM 2144 C CA . LEU A 1 278 ? 9.562 19.266 23.188 1 95.31 278 LEU A CA 1
ATOM 2145 C C . LEU A 1 278 ? 8.648 20.266 23.891 1 95.31 278 LEU A C 1
ATOM 2147 O O . LEU A 1 278 ? 7.504 20.469 23.469 1 95.31 278 LEU A O 1
ATOM 2151 N N . GLU A 1 279 ? 9.148 20.875 24.906 1 94.94 279 GLU A N 1
ATOM 2152 C CA . GLU A 1 279 ? 8.375 21.859 25.641 1 94.94 279 GLU A CA 1
ATOM 2153 C C . GLU A 1 279 ? 8.023 23.062 24.766 1 94.94 279 GLU A C 1
ATOM 2155 O O . GLU A 1 279 ? 6.914 23.594 24.828 1 94.94 279 GLU A O 1
ATOM 2160 N N . THR A 1 280 ? 9 23.469 24 1 96.5 280 THR A N 1
ATOM 2161 C CA . THR A 1 280 ? 8.805 24.609 23.109 1 96.5 280 THR A CA 1
ATOM 2162 C C . THR A 1 280 ? 7.68 24.328 22.109 1 96.5 280 THR A C 1
ATOM 2164 O O . THR A 1 280 ? 6.781 25.156 21.938 1 96.5 280 THR A O 1
ATOM 2167 N N . VAL A 1 281 ? 7.676 23.188 21.484 1 97.06 281 VAL A N 1
ATOM 2168 C CA . VAL A 1 281 ? 6.691 22.844 20.469 1 97.06 281 VAL A CA 1
ATOM 2169 C C . VAL A 1 281 ? 5.332 22.609 21.125 1 97.06 281 VAL A C 1
ATOM 2171 O O . VAL A 1 281 ? 4.293 22.953 20.562 1 97.06 281 VAL A O 1
ATOM 2174 N N . THR A 1 282 ? 5.309 22 22.297 1 95.25 282 THR A N 1
ATOM 2175 C CA . THR A 1 282 ? 4.07 21.797 23.031 1 95.25 282 THR A CA 1
ATOM 2176 C C . THR A 1 282 ? 3.4 23.125 23.344 1 95.25 282 THR A C 1
ATOM 2178 O O . THR A 1 282 ? 2.199 23.297 23.141 1 95.25 282 THR A O 1
ATOM 2181 N N . ALA A 1 283 ? 4.18 24.031 23.875 1 96.12 283 ALA A N 1
ATOM 2182 C CA . ALA A 1 283 ? 3.654 25.359 24.172 1 96.12 283 ALA A CA 1
ATOM 2183 C C . ALA A 1 283 ? 3.109 26.047 22.922 1 96.12 283 ALA A C 1
ATOM 2185 O O . ALA A 1 283 ? 2.062 26.688 22.969 1 96.12 283 ALA A O 1
ATOM 2186 N N . CYS A 1 284 ? 3.85 25.891 21.859 1 97.38 284 CYS A N 1
ATOM 2187 C CA . CYS A 1 284 ? 3.404 26.453 20.594 1 97.38 284 CYS A CA 1
ATOM 2188 C C . CYS A 1 284 ? 2.049 25.891 20.188 1 97.38 284 CYS A C 1
ATOM 2190 O O . CYS A 1 284 ? 1.142 26.641 19.828 1 97.38 284 CYS A O 1
ATOM 2192 N N . ARG A 1 285 ? 1.873 24.594 20.203 1 95.81 285 ARG A N 1
ATOM 2193 C CA . ARG A 1 285 ? 0.612 23.938 19.859 1 95.81 285 ARG A CA 1
ATOM 2194 C C . ARG A 1 285 ? -0.537 24.5 20.688 1 95.81 285 ARG A C 1
ATOM 2196 O O . ARG A 1 285 ? -1.583 24.859 20.156 1 95.81 285 ARG A O 1
ATOM 2203 N N . ASP A 1 286 ? -0.327 24.594 22 1 94.88 286 ASP A N 1
ATOM 2204 C CA . ASP A 1 286 ? -1.363 25.094 22.891 1 94.88 286 ASP A CA 1
ATOM 2205 C C . ASP A 1 286 ? -1.723 26.547 22.578 1 94.88 286 ASP A C 1
ATOM 2207 O O . ASP A 1 286 ? -2.898 26.922 22.594 1 94.88 286 ASP A O 1
ATOM 2211 N N . ASN A 1 287 ? -0.72 27.312 22.312 1 96.62 287 ASN A N 1
ATOM 2212 C CA . ASN A 1 287 ? -0.946 28.703 21.953 1 96.62 287 ASN A CA 1
ATOM 2213 C C . ASN A 1 287 ? -1.723 28.828 20.641 1 96.62 287 ASN A C 1
ATOM 2215 O O . ASN A 1 287 ? -2.516 29.75 20.469 1 96.62 287 ASN A O 1
ATOM 2219 N N . LEU A 1 288 ? -1.483 27.922 19.734 1 97.56 288 LEU A N 1
ATOM 2220 C CA . LEU A 1 288 ? -2.197 27.953 18.453 1 97.56 288 LEU A CA 1
ATOM 2221 C C . LEU A 1 288 ? -3.68 27.656 18.656 1 97.56 288 LEU A C 1
ATOM 2223 O O . LEU A 1 288 ? -4.531 28.25 18 1 97.56 288 LEU A O 1
ATOM 2227 N N . PHE A 1 289 ? -4.035 26.75 19.562 1 95.5 289 PHE A N 1
ATOM 2228 C CA . PHE A 1 289 ? -5.434 26.5 19.891 1 95.5 289 PHE A CA 1
ATOM 2229 C C . PHE A 1 289 ? -6.094 27.766 20.422 1 95.5 289 PHE A C 1
ATOM 2231 O O . PHE A 1 289 ? -7.184 28.141 19.969 1 95.5 289 PHE A O 1
ATOM 2238 N N . LYS A 1 290 ? -5.375 28.422 21.312 1 95.44 290 LYS A N 1
ATOM 2239 C CA . LYS A 1 290 ? -5.898 29.656 21.891 1 95.44 290 LYS A CA 1
ATOM 2240 C C . LYS A 1 290 ? -6.055 30.734 20.812 1 95.44 290 LYS A C 1
ATOM 2242 O O . LYS A 1 290 ? -7.016 31.5 20.844 1 95.44 290 LYS A O 1
ATOM 2247 N N . HIS A 1 291 ? -5.074 30.75 19.984 1 96 291 HIS A N 1
ATOM 2248 C CA . HIS A 1 291 ? -5.117 31.734 18.922 1 96 291 HIS A CA 1
ATOM 2249 C C . HIS A 1 291 ? -6.359 31.562 18.047 1 96 291 HIS A C 1
ATOM 2251 O O . HIS A 1 291 ? -7.023 32.531 17.703 1 96 291 HIS A O 1
ATOM 2257 N N . ILE A 1 292 ? -6.711 30.359 17.688 1 95.62 292 ILE A N 1
ATOM 2258 C CA . ILE A 1 292 ? -7.895 30.062 16.875 1 95.62 292 ILE A CA 1
ATOM 2259 C C . ILE A 1 292 ? -9.141 30.594 17.578 1 95.62 292 ILE A C 1
ATOM 2261 O O . ILE A 1 292 ? -9.984 31.25 16.969 1 95.62 292 ILE A O 1
ATOM 2265 N N . GLU A 1 293 ? -9.227 30.391 18.828 1 93 293 GLU A N 1
ATOM 2266 C CA . GLU A 1 293 ? -10.398 30.797 19.594 1 93 293 GLU A CA 1
ATOM 2267 C C . GLU A 1 293 ? -10.453 32.312 19.734 1 93 293 GLU A C 1
ATOM 2269 O O . GLU A 1 293 ? -11.531 32.906 19.656 1 93 293 GLU A O 1
ATOM 2274 N N . ASN A 1 294 ? -9.352 32.906 19.906 1 90.62 294 ASN A N 1
ATOM 2275 C CA . ASN A 1 294 ? -9.281 34.344 20.172 1 90.62 294 ASN A CA 1
ATOM 2276 C C . ASN A 1 294 ? -9.547 35.156 18.906 1 90.62 294 ASN A C 1
ATOM 2278 O O . ASN A 1 294 ? -9.922 36.312 19 1 90.62 294 ASN A O 1
ATOM 2282 N N . ARG A 1 295 ? -9.328 34.531 17.797 1 88.25 295 ARG A N 1
ATOM 2283 C CA . ARG A 1 295 ? -9.484 35.25 16.531 1 88.25 295 ARG A CA 1
ATOM 2284 C C . ARG A 1 295 ? -10.945 35.25 16.094 1 88.25 295 ARG A C 1
ATOM 2286 O O . ARG A 1 295 ? -11.281 35.812 15.047 1 88.25 295 ARG A O 1
ATOM 2293 N N . HIS A 1 296 ? -11.805 34.844 16.891 1 78 296 HIS A N 1
ATOM 2294 C CA . HIS A 1 296 ? -13.25 34.906 16.719 1 78 296 HIS A CA 1
ATOM 2295 C C . HIS A 1 296 ? -13.656 34.562 15.281 1 78 296 HIS A C 1
ATOM 2297 O O . HIS A 1 296 ? -14.375 35.312 14.633 1 78 296 HIS A O 1
ATOM 2303 N N . GLY A 1 297 ? -13.109 33.469 14.898 1 77.5 297 GLY A N 1
ATOM 2304 C CA . GLY A 1 297 ? -13.531 33 13.594 1 77.5 297 GLY A CA 1
ATOM 2305 C C . GLY A 1 297 ? -12.719 33.562 12.445 1 77.5 297 GLY A C 1
ATOM 2306 O O . GLY A 1 297 ? -13.055 33.375 11.281 1 77.5 297 GLY A O 1
ATOM 2307 N N . GLN A 1 298 ? -11.688 34.188 12.68 1 86.44 298 GLN A N 1
ATOM 2308 C CA . GLN A 1 298 ? -10.914 34.844 11.633 1 86.44 298 GLN A CA 1
ATOM 2309 C C . GLN A 1 298 ? -9.578 34.156 11.414 1 86.44 298 GLN A C 1
ATOM 2311 O O . GLN A 1 298 ? -8.852 34.469 10.461 1 86.44 298 GLN A O 1
ATOM 2316 N N . ALA A 1 299 ? -9.227 33.281 12.266 1 94.56 299 ALA A N 1
ATOM 2317 C CA . ALA A 1 299 ? -7.961 32.562 12.109 1 94.56 299 ALA A CA 1
ATOM 2318 C C . ALA A 1 299 ? -7.957 31.734 10.828 1 94.56 299 ALA A C 1
ATOM 2320 O O . ALA A 1 299 ? -9 31.234 10.406 1 94.56 299 ALA A O 1
ATOM 2321 N N . SER A 1 300 ? -6.805 31.656 10.227 1 97.44 300 SER A N 1
ATOM 2322 C CA . SER A 1 300 ? -6.629 30.859 9.023 1 97.44 300 SER A CA 1
ATOM 2323 C C . SER A 1 300 ? -5.449 29.891 9.164 1 97.44 300 SER A C 1
ATOM 2325 O O . SER A 1 300 ? -4.637 30.031 10.078 1 97.44 300 SER A O 1
ATOM 2327 N N . LEU A 1 301 ? -5.367 28.953 8.258 1 98.06 301 LEU A N 1
ATOM 2328 C CA . LEU A 1 301 ? -4.27 28 8.258 1 98.06 301 LEU A CA 1
ATOM 2329 C C . LEU A 1 301 ? -2.93 28.703 8.094 1 98.06 301 LEU A C 1
ATOM 2331 O O . LEU A 1 301 ? -1.969 28.406 8.805 1 98.06 301 LEU A O 1
ATOM 2335 N N . SER A 1 302 ? -2.846 29.641 7.188 1 97.69 302 SER A N 1
ATOM 2336 C CA . SER A 1 302 ? -1.618 30.391 6.953 1 97.69 302 SER A CA 1
ATOM 2337 C C . SER A 1 302 ? -1.217 31.188 8.188 1 97.69 302 SER A C 1
ATOM 2339 O O . SER A 1 302 ? -0.031 31.297 8.508 1 97.69 302 SER A O 1
ATOM 2341 N N . GLU A 1 303 ? -2.184 31.75 8.789 1 97.38 303 GLU A N 1
ATOM 2342 C CA . GLU A 1 303 ? -1.918 32.531 10 1 97.38 303 GLU A CA 1
ATOM 2343 C C . GLU A 1 303 ? -1.344 31.656 11.109 1 97.38 303 GLU A C 1
ATOM 2345 O O . GLU A 1 303 ? -0.453 32.062 11.844 1 97.38 303 GLU A O 1
ATOM 2350 N N . LEU A 1 304 ? -1.861 30.484 11.234 1 98.25 304 LEU A N 1
ATOM 2351 C CA . LEU A 1 304 ? -1.366 29.578 12.266 1 98.25 304 LEU A CA 1
ATOM 2352 C C . LEU A 1 304 ? 0.108 29.266 12.039 1 98.25 304 LEU A C 1
ATOM 2354 O O . LEU A 1 304 ? 0.883 29.188 13 1 98.25 304 LEU A O 1
ATOM 2358 N N . THR A 1 305 ? 0.473 29.062 10.805 1 97.88 305 THR A N 1
ATOM 2359 C CA . THR A 1 305 ? 1.872 28.812 10.477 1 97.88 305 THR A CA 1
ATOM 2360 C C . THR A 1 305 ? 2.738 30.016 10.852 1 97.88 305 THR A C 1
ATOM 2362 O O . THR A 1 305 ? 3.773 29.859 11.508 1 97.88 305 THR A O 1
ATOM 2365 N N . THR A 1 306 ? 2.303 31.172 10.5 1 96.69 306 THR A N 1
ATOM 2366 C CA . THR A 1 306 ? 3.064 32.406 10.742 1 96.69 306 THR A CA 1
ATOM 2367 C C . THR A 1 306 ? 3.203 32.656 12.242 1 96.69 306 THR A C 1
ATOM 2369 O O . THR A 1 306 ? 4.305 32.906 12.734 1 96.69 306 THR A O 1
ATOM 2372 N N . VAL A 1 307 ? 2.102 32.562 12.93 1 97.31 307 VAL A N 1
ATOM 2373 C CA . VAL A 1 307 ? 2.086 32.844 14.359 1 97.31 307 VAL A CA 1
ATOM 2374 C C . VAL A 1 307 ? 2.891 31.766 15.109 1 97.31 307 VAL A C 1
ATOM 2376 O O . VAL A 1 307 ? 3.648 32.094 16.031 1 97.31 307 VAL A O 1
ATOM 2379 N N . GLY A 1 308 ? 2.725 30.562 14.727 1 98 308 GLY A N 1
ATOM 2380 C CA . GLY A 1 308 ? 3.461 29.484 15.352 1 98 308 GLY A CA 1
ATOM 2381 C C . GLY A 1 308 ? 4.961 29.578 15.148 1 98 308 GLY A C 1
ATOM 2382 O O . GLY A 1 308 ? 5.73 29.484 16.109 1 98 308 GLY A O 1
ATOM 2383 N N . ALA A 1 309 ? 5.379 29.781 13.914 1 97 309 ALA A N 1
ATOM 2384 C CA . ALA A 1 309 ? 6.801 29.906 13.602 1 97 309 ALA A CA 1
ATOM 2385 C C . ALA A 1 309 ? 7.426 31.062 14.375 1 97 309 ALA A C 1
ATOM 2387 O O . ALA A 1 309 ? 8.531 30.938 14.914 1 97 309 ALA A O 1
ATOM 2388 N N . ALA A 1 310 ? 6.715 32.156 14.414 1 96 310 ALA A N 1
ATOM 2389 C CA . ALA A 1 310 ? 7.215 33.312 15.141 1 96 310 ALA A CA 1
ATOM 2390 C C . ALA A 1 310 ? 7.387 33 16.625 1 96 310 ALA A C 1
ATOM 2392 O O . ALA A 1 310 ? 8.375 33.438 17.234 1 96 310 ALA A O 1
ATOM 2393 N N . SER A 1 311 ? 6.422 32.312 17.141 1 96.88 311 SER A N 1
ATOM 2394 C CA . SER A 1 311 ? 6.488 31.969 18.547 1 96.88 311 SER A CA 1
ATOM 2395 C C . SER A 1 311 ? 7.684 31.078 18.844 1 96.88 311 SER A C 1
ATOM 2397 O O . SER A 1 311 ? 8.398 31.281 19.828 1 96.88 311 SER A O 1
ATOM 2399 N N . ILE A 1 312 ? 7.926 30.109 18.031 1 97.38 312 ILE A N 1
ATOM 2400 C CA . ILE A 1 312 ? 9.039 29.172 18.219 1 97.38 312 ILE A CA 1
ATOM 2401 C C . ILE A 1 312 ? 10.359 29.922 18.062 1 97.38 312 ILE A C 1
ATOM 2403 O O . ILE A 1 312 ? 11.273 29.766 18.875 1 97.38 312 ILE A O 1
ATOM 2407 N N . LEU A 1 313 ? 10.453 30.781 17.094 1 95.81 313 LEU A N 1
ATOM 2408 C CA . LEU A 1 313 ? 11.672 31.547 16.828 1 95.81 313 LEU A CA 1
ATOM 2409 C C . LEU A 1 313 ? 12.039 32.406 18.031 1 95.81 313 LEU A C 1
ATOM 2411 O O . LEU A 1 313 ? 13.211 32.531 18.391 1 95.81 313 LEU A O 1
ATOM 2415 N N . SER A 1 314 ? 11.062 33 18.578 1 95.5 314 SER A N 1
ATOM 2416 C CA . SER A 1 314 ? 11.289 33.844 19.75 1 95.5 314 SER A CA 1
ATOM 2417 C C . SER A 1 314 ? 11.891 33.031 20.891 1 95.5 314 SER A C 1
ATOM 2419 O O . SER A 1 314 ? 12.836 33.5 21.547 1 95.5 314 SER A O 1
ATOM 2421 N N . VAL A 1 315 ? 11.336 31.906 21.078 1 96.38 315 VAL A N 1
ATOM 2422 C CA . VAL A 1 315 ? 11.82 31.047 22.156 1 96.38 315 VAL A CA 1
ATOM 2423 C C . VAL A 1 315 ? 13.242 30.594 21.859 1 96.38 315 VAL A C 1
ATOM 2425 O O . VAL A 1 315 ? 14.094 30.578 22.75 1 96.38 315 VAL A O 1
ATOM 2428 N N . LEU A 1 316 ? 13.539 30.219 20.641 1 96.25 316 LEU A N 1
ATOM 2429 C CA . LEU A 1 316 ? 14.867 29.75 20.25 1 96.25 316 LEU A CA 1
ATOM 2430 C C . LEU A 1 316 ? 15.906 30.859 20.438 1 96.25 316 LEU A C 1
ATOM 2432 O O . LEU A 1 316 ? 17.016 30.609 20.891 1 96.25 316 LEU A O 1
ATOM 2436 N N . ALA A 1 317 ? 15.578 32.031 20.062 1 94.5 317 ALA A N 1
ATOM 2437 C CA . ALA A 1 317 ? 16.484 33.156 20.188 1 94.5 317 ALA A CA 1
ATOM 2438 C C . ALA A 1 317 ? 16.75 33.469 21.656 1 94.5 317 ALA A C 1
ATOM 2440 O O . ALA A 1 317 ? 17.906 33.625 22.062 1 94.5 317 ALA A O 1
ATOM 2441 N N . ALA A 1 318 ? 15.727 33.531 22.406 1 95.62 318 ALA A N 1
ATOM 2442 C CA . ALA A 1 318 ? 15.844 33.875 23.828 1 95.62 318 ALA A CA 1
ATOM 2443 C C . ALA A 1 318 ? 16.641 32.812 24.578 1 95.62 318 ALA A C 1
ATOM 2445 O O . ALA A 1 318 ? 17.359 33.125 25.531 1 95.62 318 ALA A O 1
ATOM 2446 N N . GLY A 1 319 ? 16.5 31.609 24.078 1 95.25 319 GLY A N 1
ATOM 2447 C CA . GLY A 1 319 ? 17.141 30.5 24.75 1 95.25 319 GLY A CA 1
ATOM 2448 C C . GLY A 1 319 ? 18.562 30.234 24.266 1 95.25 319 GLY A C 1
ATOM 2449 O O . GLY A 1 319 ? 19.219 29.312 24.719 1 95.25 319 GLY A O 1
ATOM 2450 N N . GLY A 1 320 ? 19.078 30.984 23.359 1 95.69 320 GLY A N 1
ATOM 2451 C CA . GLY A 1 320 ? 20.422 30.828 22.844 1 95.69 320 GLY A CA 1
ATOM 2452 C C . GLY A 1 320 ? 20.578 29.625 21.938 1 95.69 320 GLY A C 1
ATOM 2453 O O . GLY A 1 320 ? 21.656 29.047 21.828 1 95.69 320 GLY A O 1
ATOM 2454 N N . ILE A 1 321 ? 19.516 29.172 21.438 1 96.25 321 ILE A N 1
ATOM 2455 C CA . ILE A 1 321 ? 19.562 28.031 20.516 1 96.25 321 ILE A CA 1
ATOM 2456 C C . ILE A 1 321 ? 19.891 28.531 19.109 1 96.25 321 ILE A C 1
ATOM 2458 O O . ILE A 1 321 ? 20.734 27.953 18.422 1 96.25 321 ILE A O 1
ATOM 2462 N N . LEU A 1 322 ? 19.219 29.531 18.766 1 94.31 322 LEU A N 1
ATOM 2463 C CA . LEU A 1 322 ? 19.562 30.234 17.531 1 94.31 322 LEU A CA 1
ATOM 2464 C C . LEU A 1 322 ? 20.625 31.297 17.797 1 94.31 322 LEU A C 1
ATOM 2466 O O . LEU A 1 322 ? 20.391 32.219 18.578 1 94.31 322 LEU A O 1
ATOM 2470 N N . LEU A 1 323 ? 21.672 31.219 17.062 1 93.38 323 LEU A N 1
ATOM 2471 C CA . LEU A 1 323 ? 22.812 32.062 17.375 1 93.38 323 LEU A CA 1
ATOM 2472 C C . LEU A 1 323 ? 22.859 33.281 16.453 1 93.38 323 LEU A C 1
ATOM 2474 O O . LEU A 1 323 ? 23.578 34.25 16.719 1 93.38 323 LEU A O 1
ATOM 2478 N N . GLU A 1 324 ? 22.188 33.156 15.359 1 89.62 324 GLU A N 1
ATOM 2479 C CA . GLU A 1 324 ? 22.078 34.25 14.414 1 89.62 324 GLU A CA 1
ATOM 2480 C C . GLU A 1 324 ? 20.641 34.531 14.023 1 89.62 324 GLU A C 1
ATOM 2482 O O . GLU A 1 324 ? 19.797 33.625 14.109 1 89.62 324 GLU A O 1
ATOM 2487 N N . GLU A 1 325 ? 20.406 35.75 13.633 1 84.56 325 GLU A N 1
ATOM 2488 C CA . GLU A 1 325 ? 19.094 36.062 13.117 1 84.56 325 GLU A CA 1
ATOM 2489 C C . GLU A 1 325 ? 18.797 35.312 11.836 1 84.56 325 GLU A C 1
ATOM 2491 O O . GLU A 1 325 ? 19.609 35.281 10.914 1 84.56 325 GLU A O 1
ATOM 2496 N N . PRO A 1 326 ? 17.609 34.656 11.867 1 81.31 326 PRO A N 1
ATOM 2497 C CA . PRO A 1 326 ? 17.359 33.781 10.719 1 81.31 326 PRO A CA 1
ATOM 2498 C C . PRO A 1 326 ? 17.016 34.562 9.445 1 81.31 326 PRO A C 1
ATOM 2500 O O . PRO A 1 326 ? 16.297 35.562 9.5 1 81.31 326 PRO A O 1
ATOM 2503 N N . THR A 1 327 ? 17.625 34.25 8.359 1 85.94 327 THR A N 1
ATOM 2504 C CA . THR A 1 327 ? 17.234 34.656 7.012 1 85.94 327 THR A CA 1
ATOM 2505 C C . THR A 1 327 ? 16.078 33.812 6.508 1 85.94 327 THR A C 1
ATOM 2507 O O . THR A 1 327 ? 15.742 32.781 7.109 1 85.94 327 THR A O 1
ATOM 2510 N N . PRO A 1 328 ? 15.406 34.25 5.477 1 82.81 328 PRO A N 1
ATOM 2511 C CA . PRO A 1 328 ? 14.305 33.438 4.934 1 82.81 328 PRO A CA 1
ATOM 2512 C C . PRO A 1 328 ? 14.719 32 4.602 1 82.81 328 PRO A C 1
ATOM 2514 O O . PRO A 1 328 ? 13.945 31.078 4.824 1 82.81 328 PRO A O 1
ATOM 2517 N N . ASP A 1 329 ? 15.859 31.891 4.121 1 80 329 ASP A N 1
ATOM 2518 C CA . ASP A 1 329 ? 16.359 30.562 3.783 1 80 329 ASP A CA 1
ATOM 2519 C C . ASP A 1 329 ? 16.5 29.688 5.031 1 80 329 ASP A C 1
ATOM 2521 O O . ASP A 1 329 ? 16.188 28.5 5.008 1 80 329 ASP A O 1
ATOM 2525 N N . VAL A 1 330 ? 16.906 30.328 6.031 1 82.38 330 VAL A N 1
ATOM 2526 C CA . VAL A 1 330 ? 17.078 29.641 7.301 1 82.38 330 VAL A CA 1
ATOM 2527 C C . VAL A 1 330 ? 15.711 29.234 7.852 1 82.38 330 VAL A C 1
ATOM 2529 O O . VAL A 1 330 ? 15.539 28.125 8.367 1 82.38 330 VAL A O 1
ATOM 2532 N N . LEU A 1 331 ? 14.789 30.109 7.691 1 87.44 331 LEU A N 1
ATOM 2533 C CA . LEU A 1 331 ? 13.438 29.812 8.148 1 87.44 331 LEU A CA 1
ATOM 2534 C C . LEU A 1 331 ? 12.883 28.578 7.453 1 87.44 331 LEU A C 1
ATOM 2536 O O . LEU A 1 331 ? 12.234 27.734 8.086 1 87.44 331 LEU A O 1
ATOM 2540 N N . GLY A 1 332 ? 13.148 28.438 6.203 1 88.5 332 GLY A N 1
ATOM 2541 C CA . GLY A 1 332 ? 12.703 27.281 5.438 1 88.5 332 GLY A CA 1
ATOM 2542 C C . GLY A 1 332 ? 13.305 25.969 5.918 1 88.5 332 GLY A C 1
ATOM 2543 O O . GLY A 1 332 ? 12.664 24.922 5.828 1 88.5 332 GLY A O 1
ATOM 2544 N N . THR A 1 333 ? 14.477 26.094 6.441 1 88.62 333 THR A N 1
ATOM 2545 C CA . THR A 1 333 ? 15.148 24.906 6.965 1 88.62 333 THR A CA 1
ATOM 2546 C C . THR A 1 333 ? 14.602 24.531 8.336 1 88.62 333 THR A C 1
ATOM 2548 O O . THR A 1 333 ? 14.492 23.344 8.656 1 88.62 333 THR A O 1
ATOM 2551 N N . LEU A 1 334 ? 14.195 25.516 9.07 1 95 334 LEU A N 1
ATOM 2552 C CA . LEU A 1 334 ? 13.688 25.297 10.422 1 95 334 LEU A CA 1
ATOM 2553 C C . LEU A 1 334 ? 12.227 24.844 10.383 1 95 334 LEU A C 1
ATOM 2555 O O . LEU A 1 334 ? 11.773 24.125 11.273 1 95 334 LEU A O 1
ATOM 2559 N N . PHE A 1 335 ? 11.5 25.375 9.422 1 96.25 335 PHE A N 1
ATOM 2560 C CA . PHE A 1 335 ? 10.07 25.109 9.297 1 96.25 335 PHE A CA 1
ATOM 2561 C C . PHE A 1 335 ? 9.727 24.688 7.875 1 96.25 335 PHE A C 1
ATOM 2563 O O . PHE A 1 335 ? 9.094 25.438 7.129 1 96.25 335 PHE A O 1
ATOM 2570 N N . PRO A 1 336 ? 9.945 23.422 7.523 1 94.19 336 PRO A N 1
ATOM 2571 C CA . PRO A 1 336 ? 9.836 22.984 6.129 1 94.19 336 PRO A CA 1
ATOM 2572 C C . PRO A 1 336 ? 8.391 22.766 5.691 1 94.19 336 PRO A C 1
ATOM 2574 O O . PRO A 1 336 ? 8.117 22.625 4.5 1 94.19 336 PRO A O 1
ATOM 2577 N N . HIS A 1 337 ? 7.457 22.703 6.562 1 94.88 337 HIS A N 1
ATOM 2578 C CA . HIS A 1 337 ? 6.062 22.484 6.199 1 94.88 337 HIS A CA 1
ATOM 2579 C C . HIS A 1 337 ? 5.133 23.406 6.977 1 94.88 337 HIS A C 1
ATOM 2581 O O . HIS A 1 337 ? 5.504 23.922 8.039 1 94.88 337 HIS A O 1
ATOM 2587 N N . PRO A 1 338 ? 3.895 23.641 6.492 1 96.88 338 PRO A N 1
ATOM 2588 C CA . PRO A 1 338 ? 2.916 24.438 7.238 1 96.88 338 PRO A CA 1
ATOM 2589 C C . PRO A 1 338 ? 2.523 23.797 8.57 1 96.88 338 PRO A C 1
ATOM 2591 O O . PRO A 1 338 ? 2.686 22.578 8.742 1 96.88 338 PRO A O 1
ATOM 2594 N N . PHE A 1 339 ? 1.981 24.609 9.469 1 98.31 339 PHE A N 1
ATOM 2595 C CA . PHE A 1 339 ? 1.666 24.141 10.805 1 98.31 339 PHE A CA 1
ATOM 2596 C C . PHE A 1 339 ? 0.208 23.703 10.898 1 98.31 339 PHE A C 1
ATOM 2598 O O . PHE A 1 339 ? -0.256 23.281 11.961 1 98.31 339 PHE A O 1
ATOM 2605 N N . ALA A 1 340 ? -0.476 23.766 9.766 1 98.25 340 ALA A N 1
ATOM 2606 C CA . ALA A 1 340 ? -1.858 23.297 9.789 1 98.25 340 ALA A CA 1
ATOM 2607 C C . ALA A 1 340 ? -2.338 22.938 8.383 1 98.25 340 ALA A C 1
ATOM 2609 O O . ALA A 1 340 ? -1.865 23.516 7.395 1 98.25 340 ALA A O 1
ATOM 2610 N N . HIS A 1 341 ? -3.211 22.047 8.266 1 97.81 341 HIS A N 1
ATOM 2611 C CA . HIS A 1 341 ? -3.879 21.688 7.02 1 97.81 341 HIS A CA 1
ATOM 2612 C C . HIS A 1 341 ? -5.246 21.078 7.285 1 97.81 341 HIS A C 1
ATOM 2614 O O . HIS A 1 341 ? -5.496 20.562 8.375 1 97.81 341 HIS A O 1
ATOM 2620 N N . HIS A 1 342 ? -6.141 21.188 6.305 1 98.06 342 HIS A N 1
ATOM 2621 C CA . HIS A 1 342 ? -7.434 20.516 6.406 1 98.06 342 HIS A CA 1
ATOM 2622 C C . HIS A 1 342 ? -7.277 19 6.445 1 98.06 342 HIS A C 1
ATOM 2624 O O . HIS A 1 342 ? -6.367 18.453 5.82 1 98.06 342 HIS A O 1
ATOM 2630 N N . ILE A 1 343 ? -8.133 18.375 7.207 1 98.12 343 ILE A N 1
ATOM 2631 C CA . ILE A 1 343 ? -8.148 16.922 7.281 1 98.12 343 ILE A CA 1
ATOM 2632 C C . ILE A 1 343 ? -9.578 16.406 7.156 1 98.12 343 ILE A C 1
ATOM 2634 O O . ILE A 1 343 ? -10.523 17.062 7.602 1 98.12 343 ILE A O 1
ATOM 2638 N N . GLY A 1 344 ? -9.836 15.391 6.543 1 97.5 344 GLY A N 1
ATOM 2639 C CA . GLY A 1 344 ? -11.125 14.742 6.332 1 97.5 344 GLY A CA 1
ATOM 2640 C C . GLY A 1 344 ? -11.008 13.398 5.641 1 97.5 344 GLY A C 1
ATOM 2641 O O . GLY A 1 344 ? -10.391 12.469 6.176 1 97.5 344 GLY A O 1
ATOM 2642 N N . MET A 1 345 ? -11.453 13.344 4.41 1 95.94 345 MET A N 1
ATOM 2643 C CA . MET A 1 345 ? -11.422 12.078 3.68 1 95.94 345 MET A CA 1
ATOM 2644 C C . MET A 1 345 ? -10.062 11.859 3.033 1 95.94 345 MET A C 1
ATOM 2646 O O . MET A 1 345 ? -9.812 10.805 2.451 1 95.94 345 MET A O 1
ATOM 2650 N N . SER A 1 346 ? -9.258 12.82 3.174 1 95.31 346 SER A N 1
ATOM 2651 C CA . SER A 1 346 ? -7.832 12.742 2.889 1 95.31 346 SER A CA 1
ATOM 2652 C C . SER A 1 346 ? -7.012 13.398 3.996 1 95.31 346 SER A C 1
ATOM 2654 O O . SER A 1 346 ? -7.539 14.188 4.781 1 95.31 346 SER A O 1
ATOM 2656 N N . THR A 1 347 ? -5.785 12.992 4.055 1 96.5 347 THR A N 1
ATOM 2657 C CA . THR A 1 347 ? -4.914 13.602 5.047 1 96.5 347 THR A CA 1
ATOM 2658 C C . THR A 1 347 ? -4.746 15.094 4.773 1 96.5 347 THR A C 1
ATOM 2660 O O . THR A 1 347 ? -4.98 15.922 5.652 1 96.5 347 THR A O 1
ATOM 2663 N N . HIS A 1 348 ? -4.324 15.398 3.582 1 95.25 348 HIS A N 1
ATOM 2664 C CA . HIS A 1 348 ? -4.32 16.781 3.121 1 95.25 348 HIS A CA 1
ATOM 2665 C C . HIS A 1 348 ? -5.586 17.094 2.33 1 95.25 348 HIS A C 1
ATOM 2667 O O . HIS A 1 348 ? -5.559 17.156 1.1 1 95.25 348 HIS A O 1
ATOM 2673 N N . ASP A 1 349 ? -6.559 17.344 3.031 1 95 349 ASP A N 1
ATOM 2674 C CA . ASP A 1 349 ? -7.918 17.453 2.504 1 95 349 ASP A CA 1
ATOM 2675 C C . ASP A 1 349 ? -8.164 18.812 1.869 1 95 349 ASP A C 1
ATOM 2677 O O . ASP A 1 349 ? -7.555 19.812 2.268 1 95 349 ASP A O 1
ATOM 2681 N N . CYS A 1 350 ? -8.953 18.859 0.828 1 93.81 350 CYS A N 1
ATOM 2682 C CA . CYS A 1 350 ? -9.516 20.062 0.225 1 93.81 350 CYS A CA 1
ATOM 2683 C C . CYS A 1 350 ? -8.414 21.016 -0.213 1 93.81 350 CYS A C 1
ATOM 2685 O O . CYS A 1 350 ? -8.383 22.172 0.213 1 93.81 350 CYS A O 1
ATOM 2687 N N . PRO A 1 351 ? -7.594 20.578 -1.106 1 91.56 351 PRO A N 1
ATOM 2688 C CA . PRO A 1 351 ? -6.43 21.375 -1.495 1 91.56 351 PRO A CA 1
ATOM 2689 C C . PRO A 1 351 ? -6.812 22.672 -2.189 1 91.56 351 PRO A C 1
ATOM 2691 O O . PRO A 1 351 ? -5.996 23.594 -2.275 1 91.56 351 PRO A O 1
ATOM 2694 N N . MET A 1 352 ? -8.055 22.781 -2.613 1 91.5 352 MET A N 1
ATOM 2695 C CA . MET A 1 352 ? -8.445 23.984 -3.35 1 91.5 352 MET A CA 1
ATOM 2696 C C . MET A 1 352 ? -8.938 25.078 -2.398 1 91.5 352 MET A C 1
ATOM 2698 O O . MET A 1 352 ? -9.148 26.219 -2.811 1 91.5 352 MET A O 1
ATOM 2702 N N . VAL A 1 353 ? -9.164 24.75 -1.172 1 94.44 353 VAL A N 1
ATOM 2703 C CA . VAL A 1 353 ? -9.516 25.766 -0.186 1 94.44 353 VAL A CA 1
ATOM 2704 C C . VAL A 1 353 ? -8.266 26.562 0.196 1 94.44 353 VAL A C 1
ATOM 2706 O O . VAL A 1 353 ? -7.27 26 0.638 1 94.44 353 VAL A O 1
ATOM 2709 N N . SER A 1 354 ? -8.367 27.828 0.036 1 95.12 354 SER A N 1
ATOM 2710 C CA . SER A 1 354 ? -7.223 28.688 0.297 1 95.12 354 SER A CA 1
ATOM 2711 C C . SER A 1 354 ? -6.77 28.578 1.749 1 95.12 354 SER A C 1
ATOM 2713 O O . SER A 1 354 ? -7.59 28.656 2.666 1 95.12 354 SER A O 1
ATOM 2715 N N . PRO A 1 355 ? -5.508 28.469 1.939 1 96.56 355 PRO A N 1
ATOM 2716 C CA . PRO A 1 355 ? -5.012 28.469 3.318 1 96.56 355 PRO A CA 1
ATOM 2717 C C . PRO A 1 355 ? -5.246 29.797 4.039 1 96.56 355 PRO A C 1
ATOM 2719 O O . PRO A 1 355 ? -5.098 29.859 5.262 1 96.56 355 PRO A O 1
ATOM 2722 N N . GLY A 1 356 ? -5.605 30.766 3.342 1 96.94 356 GLY A N 1
ATOM 2723 C CA . GLY A 1 356 ? -5.891 32.062 3.924 1 96.94 356 GLY A CA 1
ATOM 2724 C C . GLY A 1 356 ? -7.348 32.25 4.309 1 96.94 356 GLY A C 1
ATOM 2725 O O . GLY A 1 356 ? -7.719 33.25 4.93 1 96.94 356 GLY A O 1
ATOM 2726 N N . SER A 1 357 ? -8.164 31.281 3.951 1 95.56 357 SER A N 1
ATOM 2727 C CA . SER A 1 357 ? -9.578 31.359 4.305 1 95.56 357 SER A CA 1
ATOM 2728 C C . SER A 1 357 ? -9.781 31.188 5.809 1 95.56 357 SER A C 1
ATOM 2730 O O . SER A 1 357 ? -9.117 30.375 6.445 1 95.56 357 SER A O 1
ATOM 2732 N N . PRO A 1 358 ? -10.711 31.984 6.359 1 95.06 358 PRO A N 1
ATOM 2733 C CA . PRO A 1 358 ? -10.977 31.828 7.789 1 95.06 358 PRO A CA 1
ATOM 2734 C C . PRO A 1 358 ? -11.531 30.453 8.148 1 95.06 358 PRO A C 1
ATOM 2736 O O . PRO A 1 358 ? -12.273 29.859 7.359 1 95.06 358 PRO A O 1
ATOM 2739 N N . LEU A 1 359 ? -11.164 30.016 9.328 1 96.19 359 LEU A N 1
ATOM 2740 C CA . LEU A 1 359 ? -11.711 28.766 9.859 1 96.19 359 LEU A CA 1
ATOM 2741 C C . LEU A 1 359 ? -13.133 28.969 10.367 1 96.19 359 LEU A C 1
ATOM 2743 O O . LEU A 1 359 ? -13.398 29.906 11.133 1 96.19 359 LEU A O 1
ATOM 2747 N N . VAL A 1 360 ? -14.023 28.109 9.93 1 93.62 360 VAL A N 1
ATOM 2748 C CA . VAL A 1 360 ? -15.43 28.25 10.281 1 93.62 360 VAL A CA 1
ATOM 2749 C C . VAL A 1 360 ? -15.93 26.984 10.961 1 93.62 360 VAL A C 1
ATOM 2751 O O . VAL A 1 360 ? -15.234 25.969 10.984 1 93.62 360 VAL A O 1
ATOM 2754 N N . ASP A 1 361 ? -17.141 27.094 11.516 1 94.88 361 ASP A N 1
ATOM 2755 C CA . ASP A 1 361 ? -17.797 25.938 12.117 1 94.88 361 ASP A CA 1
ATOM 2756 C C . ASP A 1 361 ? -17.828 24.766 11.156 1 94.88 361 ASP A C 1
ATOM 2758 O O . ASP A 1 361 ? -18.203 24.906 9.992 1 94.88 361 ASP A O 1
ATOM 2762 N N . GLY A 1 362 ? -17.344 23.594 11.648 1 96.12 362 GLY A N 1
ATOM 2763 C CA . GLY A 1 362 ? -17.359 22.391 10.828 1 96.12 362 GLY A CA 1
ATOM 2764 C C . GLY A 1 362 ? -16.016 22.078 10.211 1 96.12 362 GLY A C 1
ATOM 2765 O O . GLY A 1 362 ? -15.812 20.984 9.688 1 96.12 362 GLY A O 1
ATOM 2766 N N . ASN A 1 363 ? -15.102 23.047 10.227 1 97.75 363 ASN A N 1
ATOM 2767 C CA . ASN A 1 363 ? -13.758 22.719 9.758 1 97.75 363 ASN A CA 1
ATOM 2768 C C . ASN A 1 363 ? -13.055 21.75 10.703 1 97.75 363 ASN A C 1
ATOM 2770 O O . ASN A 1 363 ? -13.172 21.859 11.922 1 97.75 363 ASN A O 1
ATOM 2774 N N . CYS A 1 364 ? -12.461 20.766 10.164 1 98.44 364 CYS A N 1
ATOM 2775 C CA . CYS A 1 364 ? -11.492 19.922 10.867 1 98.44 364 CYS A CA 1
ATOM 2776 C C . CYS A 1 364 ? -10.094 20.094 10.281 1 98.44 364 CYS A C 1
ATOM 2778 O O . CYS A 1 364 ? -9.914 20.047 9.07 1 98.44 364 CYS A O 1
ATOM 2780 N N . ILE A 1 365 ? -9.133 20.344 11.141 1 98.31 365 ILE A N 1
ATOM 2781 C CA . ILE A 1 365 ? -7.77 20.594 10.68 1 98.31 365 ILE A CA 1
ATOM 2782 C C . ILE A 1 365 ? -6.781 19.859 11.578 1 98.31 365 ILE A C 1
ATOM 2784 O O . ILE A 1 365 ? -7.121 19.469 12.695 1 98.31 365 ILE A O 1
ATOM 2788 N N . ALA A 1 366 ? -5.66 19.578 11.039 1 98.06 366 ALA A N 1
ATOM 2789 C CA . ALA A 1 366 ? -4.504 19.172 11.828 1 98.06 366 ALA A CA 1
ATOM 2790 C C . ALA A 1 366 ? -3.633 20.375 12.195 1 98.06 366 ALA A C 1
ATOM 2792 O O . ALA A 1 366 ? -3.281 21.172 11.328 1 98.06 366 ALA A O 1
ATOM 2793 N N . VAL A 1 367 ? -3.354 20.547 13.422 1 97.81 367 VAL A N 1
ATOM 2794 C CA . VAL A 1 367 ? -2.42 21.562 13.914 1 97.81 367 VAL A CA 1
ATOM 2795 C C . VAL A 1 367 ? -1.087 20.891 14.266 1 97.81 367 VAL A C 1
ATOM 2797 O O . VAL A 1 367 ? -1.015 20.078 15.18 1 97.81 367 VAL A O 1
ATOM 2800 N N . GLU A 1 368 ? -0.033 21.297 13.523 1 97.81 368 GLU A N 1
ATOM 2801 C CA . GLU A 1 368 ? 1.18 20.484 13.578 1 97.81 368 GLU A CA 1
ATOM 2802 C C . GLU A 1 368 ? 2.426 21.359 13.664 1 97.81 368 GLU A C 1
ATOM 2804 O O . GLU A 1 368 ? 3.307 21.266 12.805 1 97.81 368 GLU A O 1
ATOM 2809 N N . PRO A 1 369 ? 2.557 22.109 14.75 1 98 369 PRO A N 1
ATOM 2810 C CA . PRO A 1 369 ? 3.834 22.812 14.906 1 98 369 PRO A CA 1
ATOM 2811 C C . PRO A 1 369 ? 5.027 21.859 14.969 1 98 369 PRO A C 1
ATOM 2813 O O . PRO A 1 369 ? 4.914 20.766 15.5 1 98 369 PRO A O 1
ATOM 2816 N N . ALA A 1 370 ? 6.129 22.328 14.398 1 98 370 ALA A N 1
ATOM 2817 C CA . ALA A 1 370 ? 7.352 21.531 14.359 1 98 370 ALA A CA 1
ATOM 2818 C C . ALA A 1 370 ? 8.586 22.422 14.281 1 98 370 ALA A C 1
ATOM 2820 O O . ALA A 1 370 ? 8.484 23.594 13.938 1 98 370 ALA A O 1
ATOM 2821 N N . ILE A 1 371 ? 9.688 21.859 14.656 1 97.44 371 ILE A N 1
ATOM 2822 C CA . ILE A 1 371 ? 10.977 22.531 14.555 1 97.44 371 ILE A CA 1
ATOM 2823 C C . ILE A 1 371 ? 12.039 21.547 14.078 1 97.44 371 ILE A C 1
ATOM 2825 O O . ILE A 1 371 ? 12.086 20.406 14.539 1 97.44 371 ILE A O 1
ATOM 2829 N N . TYR A 1 372 ? 12.805 21.922 13.133 1 97.25 372 TYR A N 1
ATOM 2830 C CA . TYR A 1 372 ? 13.93 21.156 12.602 1 97.25 372 TYR A CA 1
ATOM 2831 C C . TYR A 1 372 ? 15.227 21.953 12.703 1 97.25 372 TYR A C 1
ATOM 2833 O O . TYR A 1 372 ? 15.359 23.016 12.086 1 97.25 372 TYR A O 1
ATOM 2841 N N . LEU A 1 373 ? 16.172 21.422 13.453 1 97.06 373 LEU A N 1
ATOM 2842 C CA . LEU A 1 373 ? 17.422 22.125 13.672 1 97.06 373 LEU A CA 1
ATOM 2843 C C . LEU A 1 373 ? 18.578 21.422 12.961 1 97.06 373 LEU A C 1
ATOM 2845 O O . LEU A 1 373 ? 19.125 20.438 13.484 1 97.06 373 LEU A O 1
ATOM 2849 N N . PRO A 1 374 ? 18.969 21.969 11.859 1 94.12 374 PRO A N 1
ATOM 2850 C CA . PRO A 1 374 ? 20.047 21.328 11.125 1 94.12 374 PRO A CA 1
ATOM 2851 C C . PRO A 1 374 ? 21.406 21.5 11.797 1 94.12 374 PRO A C 1
ATOM 2853 O O . PRO A 1 374 ? 21.531 22.297 12.734 1 94.12 374 PRO A O 1
ATOM 2856 N N . CYS A 1 375 ? 22.344 20.703 11.32 1 94.19 375 CYS A N 1
ATOM 2857 C CA . CYS A 1 375 ? 23.734 20.938 11.711 1 94.19 375 CYS A CA 1
ATOM 2858 C C . CYS A 1 375 ? 24.312 22.141 10.977 1 94.19 375 CYS A C 1
ATOM 2860 O O . CYS A 1 375 ? 24.656 22.047 9.797 1 94.19 375 CYS A O 1
ATOM 2862 N N . ALA A 1 376 ? 24.297 23.188 11.703 1 93.31 376 ALA A N 1
ATOM 2863 C CA . ALA A 1 376 ? 24.766 24.453 11.109 1 93.31 376 ALA A CA 1
ATOM 2864 C C . ALA A 1 376 ? 25.359 25.375 12.172 1 93.31 376 ALA A C 1
ATOM 2866 O O . ALA A 1 376 ? 25 25.281 13.352 1 93.31 376 ALA A O 1
ATOM 2867 N N . ASP A 1 377 ? 26.125 26.328 11.719 1 93.19 377 ASP A N 1
ATOM 2868 C CA . ASP A 1 377 ? 26.875 27.188 12.625 1 93.19 377 ASP A CA 1
ATOM 2869 C C . ASP A 1 377 ? 25.953 28.125 13.398 1 93.19 377 ASP A C 1
ATOM 2871 O O . ASP A 1 377 ? 26.266 28.531 14.516 1 93.19 377 ASP A O 1
ATOM 2875 N N . PHE A 1 378 ? 24.875 28.391 12.836 1 93.19 378 PHE A N 1
ATOM 2876 C CA . PHE A 1 378 ? 23.984 29.359 13.461 1 93.19 378 PHE A CA 1
ATOM 2877 C C . PHE A 1 378 ? 23.109 28.688 14.516 1 93.19 378 PHE A C 1
ATOM 2879 O O . PHE A 1 378 ? 22.328 29.344 15.188 1 93.19 378 PHE A O 1
ATOM 2886 N N . ILE A 1 379 ? 23.234 27.422 14.711 1 96.19 379 ILE A N 1
ATOM 2887 C CA . ILE A 1 379 ? 22.5 26.672 15.719 1 96.19 379 ILE A CA 1
ATOM 2888 C C . ILE A 1 379 ? 23.438 26.25 16.844 1 96.19 379 ILE A C 1
ATOM 2890 O O . ILE A 1 379 ? 24.531 25.734 16.578 1 96.19 379 ILE A O 1
ATOM 2894 N N . ASN A 1 380 ? 23.047 26.484 18.094 1 97 380 ASN A N 1
ATOM 2895 C CA . ASN A 1 380 ? 23.781 25.969 19.234 1 97 380 ASN A CA 1
ATOM 2896 C C . ASN A 1 380 ? 24.109 24.484 19.078 1 97 380 ASN A C 1
ATOM 2898 O O . ASN A 1 380 ? 23.219 23.672 18.812 1 97 380 ASN A O 1
ATOM 2902 N N . PRO A 1 381 ? 25.375 24.078 19.266 1 97 381 PRO A N 1
ATOM 2903 C CA . PRO A 1 381 ? 25.812 22.703 19.031 1 97 381 PRO A CA 1
ATOM 2904 C C . PRO A 1 381 ? 25.031 21.688 19.859 1 97 381 PRO A C 1
ATOM 2906 O O . PRO A 1 381 ? 24.828 20.547 19.406 1 97 381 PRO A O 1
ATOM 2909 N N . LYS A 1 382 ? 24.547 22.047 20.969 1 96.75 382 LYS A N 1
ATOM 2910 C CA . LYS A 1 382 ? 23.812 21.156 21.859 1 96.75 382 LYS A CA 1
ATOM 2911 C C . LYS A 1 382 ? 22.5 20.703 21.219 1 96.75 382 LYS A C 1
ATOM 2913 O O . LYS A 1 382 ? 21.922 19.688 21.609 1 96.75 382 LYS A O 1
ATOM 2918 N N . TYR A 1 383 ? 21.984 21.438 20.266 1 97.88 383 TYR A N 1
ATOM 2919 C CA . TYR A 1 383 ? 20.641 21.234 19.734 1 97.88 383 TYR A CA 1
ATOM 2920 C C . TYR A 1 383 ? 20.703 20.766 18.297 1 97.88 383 TYR A C 1
ATOM 2922 O O . TYR A 1 383 ? 19.656 20.453 17.688 1 97.88 383 TYR A O 1
ATOM 2930 N N . GLN A 1 384 ? 21.906 20.641 17.734 1 97.12 384 GLN A N 1
ATOM 2931 C CA . GLN A 1 384 ? 22.047 20.344 16.312 1 97.12 384 GLN A CA 1
ATOM 2932 C C . GLN A 1 384 ? 21.594 18.922 16 1 97.12 384 GLN A C 1
ATOM 2934 O O . GLN A 1 384 ? 21.891 18 16.766 1 97.12 384 GLN A O 1
ATOM 2939 N N . GLY A 1 385 ? 20.859 18.75 14.867 1 96.25 385 GLY A N 1
ATOM 2940 C CA . GLY A 1 385 ? 20.422 17.438 14.406 1 96.25 385 GLY A CA 1
ATOM 2941 C C . GLY A 1 385 ? 19.156 16.953 15.094 1 96.25 385 GLY A C 1
ATOM 2942 O O . GLY A 1 385 ? 18.844 15.766 15.07 1 96.25 385 GLY A O 1
ATOM 2943 N N . MET A 1 386 ? 18.391 17.875 15.719 1 97.38 386 MET A N 1
ATOM 2944 C CA . MET A 1 386 ? 17.188 17.5 16.438 1 97.38 386 MET A CA 1
ATOM 2945 C C . MET A 1 386 ? 15.945 18.047 15.75 1 97.38 386 MET A C 1
ATOM 2947 O O . MET A 1 386 ? 15.984 19.125 15.156 1 97.38 386 MET A O 1
ATOM 2951 N N . ALA A 1 387 ? 14.883 17.297 15.781 1 97.69 387 ALA A N 1
ATOM 2952 C CA . ALA A 1 387 ? 13.586 17.734 15.289 1 97.69 387 ALA A CA 1
ATOM 2953 C C . ALA A 1 387 ? 12.461 17.203 16.188 1 97.69 387 ALA A C 1
ATOM 2955 O O . ALA A 1 387 ? 12.531 16.078 16.688 1 97.69 387 ALA A O 1
ATOM 2956 N N . VAL A 1 388 ? 11.477 18.016 16.391 1 97.25 388 VAL A N 1
ATOM 2957 C CA . VAL A 1 388 ? 10.281 17.641 17.141 1 97.25 388 VAL A CA 1
ATOM 2958 C C . VAL A 1 388 ? 9.039 18.141 16.406 1 97.25 388 VAL A C 1
ATOM 2960 O O . VAL A 1 388 ? 8.969 19.312 16 1 97.25 388 VAL A O 1
ATOM 2963 N N . ARG A 1 389 ? 8.102 17.328 16.203 1 96.75 389 ARG A N 1
ATOM 2964 C CA . ARG A 1 389 ? 6.801 17.641 15.617 1 96.75 389 ARG A CA 1
ATOM 2965 C C . ARG A 1 389 ? 5.668 17.141 16.516 1 96.75 389 ARG A C 1
ATOM 2967 O O . ARG A 1 389 ? 5.711 16.016 17 1 96.75 389 ARG A O 1
ATOM 2974 N N . LEU A 1 390 ? 4.793 17.953 16.812 1 96.06 390 LEU A N 1
ATOM 2975 C CA . LEU A 1 390 ? 3.566 17.609 17.531 1 96.06 390 LEU A CA 1
ATOM 2976 C C . LEU A 1 390 ? 2.338 17.938 16.688 1 96.06 390 LEU A C 1
ATOM 2978 O O . LEU A 1 390 ? 2.258 19.031 16.094 1 96.06 390 LEU A O 1
ATOM 2982 N N . GLU A 1 391 ? 1.428 17.016 16.594 1 96.69 391 GLU A N 1
ATOM 2983 C CA . GLU A 1 391 ? 0.286 17.25 15.711 1 96.69 391 GLU A CA 1
ATOM 2984 C C . GLU A 1 391 ? -1 16.703 16.312 1 96.69 391 GLU A C 1
ATOM 2986 O O . GLU A 1 391 ? -1.041 15.547 16.766 1 96.69 391 GLU A O 1
ATOM 2991 N N . ASP A 1 392 ? -2.023 17.5 16.344 1 96.81 392 ASP A N 1
ATOM 2992 C CA . ASP A 1 392 ? -3.361 17.109 16.781 1 96.81 392 ASP A CA 1
ATOM 2993 C C . ASP A 1 392 ? -4.398 17.391 15.688 1 96.81 392 ASP A C 1
ATOM 2995 O O . ASP A 1 392 ? -4.312 18.406 14.992 1 96.81 392 ASP A O 1
ATOM 2999 N N . THR A 1 393 ? -5.305 16.484 15.625 1 98.19 393 THR A N 1
ATOM 3000 C CA . THR A 1 393 ? -6.5 16.719 14.82 1 98.19 393 THR A CA 1
ATOM 3001 C C . THR A 1 393 ? -7.586 17.391 15.656 1 98.19 393 THR A C 1
ATOM 3003 O O . THR A 1 393 ? -7.922 16.922 16.75 1 98.19 393 THR A O 1
ATOM 3006 N N . VAL A 1 394 ? -8.148 18.516 15.141 1 97.62 394 VAL A N 1
ATOM 3007 C CA . VAL A 1 394 ? -9.125 19.266 15.922 1 97.62 394 VAL A CA 1
ATOM 3008 C C . VAL A 1 394 ? -10.328 19.609 15.055 1 97.62 394 VAL A C 1
ATOM 3010 O O . VAL A 1 394 ? -10.234 19.625 13.82 1 97.62 394 VAL A O 1
ATOM 3013 N N . ALA A 1 395 ? -11.43 19.828 15.688 1 97.5 395 ALA A N 1
ATOM 3014 C CA . ALA A 1 395 ? -12.641 20.344 15.055 1 97.5 395 ALA A CA 1
ATOM 3015 C C . ALA A 1 395 ? -12.953 21.766 15.531 1 97.5 395 ALA A C 1
ATOM 3017 O O . ALA A 1 395 ? -12.805 22.078 16.719 1 97.5 395 ALA A O 1
ATOM 3018 N N . ILE A 1 396 ? -13.336 22.594 14.617 1 97 396 ILE A N 1
ATOM 3019 C CA . ILE A 1 396 ? -13.766 23.953 14.922 1 97 396 ILE A CA 1
ATOM 3020 C C . ILE A 1 396 ? -15.281 24 15.062 1 97 396 ILE A C 1
ATOM 3022 O O . ILE A 1 396 ? -16 23.5 14.195 1 97 396 ILE A O 1
ATOM 3026 N N . HIS A 1 397 ? -15.711 24.562 16.141 1 95.25 397 HIS A N 1
ATOM 3027 C CA . HIS A 1 397 ? -17.141 24.688 16.391 1 95.25 397 HIS A CA 1
ATOM 3028 C C . HIS A 1 397 ? -17.516 26.141 16.656 1 95.25 397 HIS A C 1
ATOM 3030 O O . HIS A 1 397 ? -16.688 26.938 17.109 1 95.25 397 HIS A O 1
ATOM 3036 N N . LYS A 1 398 ? -18.797 26.406 16.328 1 90.69 398 LYS A N 1
ATOM 3037 C CA . LYS A 1 398 ? -19.344 27.688 16.734 1 90.69 398 LYS A CA 1
ATOM 3038 C C . LYS A 1 398 ? -19.453 27.781 18.25 1 90.69 398 LYS A C 1
ATOM 3040 O O . LYS A 1 398 ? -19.891 26.828 18.906 1 90.69 398 LYS A O 1
ATOM 3045 N N . ALA A 1 399 ? -18.969 28.859 18.797 1 84.69 399 ALA A N 1
ATOM 3046 C CA . ALA A 1 399 ? -19.062 29.047 20.234 1 84.69 399 ALA A CA 1
ATOM 3047 C C . ALA A 1 399 ? -20.406 29.656 20.625 1 84.69 399 ALA A C 1
ATOM 3049 O O . ALA A 1 399 ? -20.984 30.422 19.859 1 84.69 399 ALA A O 1
ATOM 3050 N N . GLU A 1 400 ? -21.078 29.125 21.75 1 72.31 400 GLU A N 1
ATOM 3051 C CA . GLU A 1 400 ? -22.297 29.734 22.281 1 72.31 400 GLU A CA 1
ATOM 3052 C C . GLU A 1 400 ? -22.047 31.172 22.719 1 72.31 400 GLU A C 1
ATOM 3054 O O . GLU A 1 400 ? -21 31.484 23.297 1 72.31 400 GLU A O 1
ATOM 3059 N N . LYS A 1 401 ? -22.703 32.219 22.062 1 63.81 401 LYS A N 1
ATOM 3060 C CA . LYS A 1 401 ? -22.594 33.594 22.469 1 63.81 401 LYS A CA 1
ATOM 3061 C C . LYS A 1 401 ? -22.969 33.781 23.938 1 63.81 401 LYS A C 1
ATOM 3063 O O . LYS A 1 401 ? -23.938 33.188 24.422 1 63.81 401 LYS A O 1
ATOM 3068 N N . PRO A 1 402 ? -22.094 34.219 24.75 1 55.66 402 PRO A N 1
ATOM 3069 C CA . PRO A 1 402 ? -22.594 34.5 26.094 1 55.66 402 PRO A CA 1
ATOM 3070 C C . PRO A 1 402 ? -23.875 35.344 26.094 1 55.66 402 PRO A C 1
ATOM 3072 O O . PRO A 1 402 ? -24.078 36.156 25.188 1 55.66 402 PRO A O 1
ATOM 3075 N N . GLU A 1 403 ? -25.031 34.812 26.734 1 53.03 403 GLU A N 1
ATOM 3076 C CA . GLU A 1 403 ? -26.359 35.406 26.797 1 53.03 403 GLU A CA 1
ATOM 3077 C C . GLU A 1 403 ? -26.281 36.938 26.781 1 53.03 403 GLU A C 1
ATOM 3079 O O . GLU A 1 403 ? -27.156 37.594 26.203 1 53.03 403 GLU A O 1
ATOM 3084 N N . GLY A 1 404 ? -25.391 37.594 27.641 1 49.62 404 GLY A N 1
ATOM 3085 C CA . GLY A 1 404 ? -25.453 39 27.938 1 49.62 404 GLY A CA 1
ATOM 3086 C C . GLY A 1 404 ? -24.797 39.875 26.875 1 49.62 404 GLY A C 1
ATOM 3087 O O . GLY A 1 404 ? -24.719 41.094 27 1 49.62 404 GLY A O 1
ATOM 3088 N N . GLU A 1 405 ? -23.75 39.375 26.312 1 47.09 405 GLU A N 1
ATOM 3089 C CA . GLU A 1 405 ? -23.125 40.344 25.406 1 47.09 405 GLU A CA 1
ATOM 3090 C C . GLU A 1 405 ? -24.062 40.719 24.25 1 47.09 405 GLU A C 1
ATOM 3092 O O . GLU A 1 405 ? -24.719 39.844 23.688 1 47.09 405 GLU A O 1
ATOM 3097 N N . GLY A 1 406 ? -24.75 41.938 24.469 1 42.69 406 GLY A N 1
ATOM 3098 C CA . GLY A 1 406 ? -25.625 42.625 23.531 1 42.69 406 GLY A CA 1
ATOM 3099 C C . GLY A 1 406 ? -25.297 42.281 22.078 1 42.69 406 GLY A C 1
ATOM 3100 O O . GLY A 1 406 ? -24.234 41.75 21.781 1 42.69 406 GLY A O 1
ATOM 3101 N N . GLU A 1 407 ? -26.359 42.312 21.266 1 42.5 407 GLU A N 1
ATOM 3102 C CA . GLU A 1 407 ? -26.422 42.219 19.812 1 42.5 407 GLU A CA 1
ATOM 3103 C C . GLU A 1 407 ? -25.219 42.906 19.172 1 42.5 407 GLU A C 1
ATOM 3105 O O . GLU A 1 407 ? -25.234 43.156 17.969 1 42.5 407 GLU A O 1
ATOM 3110 N N . GLY A 1 408 ? -24.406 43.625 20.016 1 39.25 408 GLY A N 1
ATOM 3111 C CA . GLY A 1 408 ? -23.625 44.469 19.156 1 39.25 408 GLY A CA 1
ATOM 3112 C C . GLY A 1 408 ? -22.906 43.75 18.047 1 39.25 408 GLY A C 1
ATOM 3113 O O . GLY A 1 408 ? -22.812 42.5 18.078 1 39.25 408 GLY A O 1
ATOM 3114 N N . GLU A 1 409 ? -22.438 44.562 16.984 1 40.09 409 GLU A N 1
ATOM 3115 C CA . GLU A 1 409 ? -22 44.5 15.602 1 40.09 409 GLU A CA 1
ATOM 3116 C C . GLU A 1 409 ? -20.875 43.5 15.414 1 40.09 409 GLU A C 1
ATOM 3118 O O . GLU A 1 409 ? -20.25 43.438 14.352 1 40.09 409 GLU A O 1
ATOM 3123 N N . THR A 1 410 ? -20.094 43.125 16.438 1 46.12 410 THR A N 1
ATOM 3124 C CA . THR A 1 410 ? -18.875 42.625 15.812 1 46.12 410 THR A CA 1
ATOM 3125 C C . THR A 1 410 ? -19.156 41.312 15.055 1 46.12 410 THR A C 1
ATOM 3127 O O . THR A 1 410 ? -19.828 40.438 15.578 1 46.12 410 THR A O 1
ATOM 3130 N N . ASP A 1 411 ? -19.281 41.344 13.773 1 49.94 411 ASP A N 1
ATOM 3131 C CA . ASP A 1 411 ? -19.438 40.438 12.648 1 49.94 411 ASP A CA 1
ATOM 3132 C C . ASP A 1 411 ? -18.656 39.156 12.875 1 49.94 411 ASP A C 1
ATOM 3134 O O . ASP A 1 411 ? -18.531 38.312 11.969 1 49.94 411 ASP A O 1
ATOM 3138 N N . THR A 1 412 ? -17.875 39 14.023 1 62.06 412 THR A N 1
ATOM 3139 C CA . THR A 1 412 ? -17.062 37.781 14 1 62.06 412 THR A CA 1
ATOM 3140 C C . THR A 1 412 ? -17.703 36.688 14.852 1 62.06 412 THR A C 1
ATOM 3142 O O . THR A 1 412 ? -18.328 36.969 15.875 1 62.06 412 THR A O 1
ATOM 3145 N N . ASP A 1 413 ? -18.156 35.594 14.398 1 72.06 413 ASP A N 1
ATOM 3146 C CA . ASP A 1 413 ? -18.703 34.406 15.062 1 72.06 413 ASP A CA 1
ATOM 3147 C C . ASP A 1 413 ? -17.625 33.656 15.828 1 72.06 413 ASP A C 1
ATOM 3149 O O . ASP A 1 413 ? -16.703 33.094 15.219 1 72.06 413 ASP A O 1
ATOM 3153 N N . PRO A 1 414 ? -17.703 33.812 17.25 1 81.31 414 PRO A N 1
ATOM 3154 C CA . PRO A 1 414 ? -16.719 33.094 18.047 1 81.31 414 PRO A CA 1
ATOM 3155 C C . PRO A 1 414 ? -16.734 31.578 17.781 1 81.31 414 PRO A C 1
ATOM 3157 O O . PRO A 1 414 ? -17.797 31.016 17.484 1 81.31 414 PRO A O 1
ATOM 3160 N N . VAL A 1 415 ? -15.492 31.062 17.766 1 89.19 415 VAL A N 1
ATOM 3161 C CA . VAL A 1 415 ? -15.367 29.625 17.547 1 89.19 415 VAL A CA 1
ATOM 3162 C C . VAL A 1 415 ? -14.641 28.984 18.719 1 89.19 415 VAL A C 1
ATOM 3164 O O . VAL A 1 415 ? -13.977 29.672 19.5 1 89.19 415 VAL A O 1
ATOM 3167 N N . THR A 1 416 ? -14.828 27.688 18.953 1 93.12 416 THR A N 1
ATOM 3168 C CA . THR A 1 416 ? -14.094 26.875 19.906 1 93.12 416 THR A CA 1
ATOM 3169 C C . THR A 1 416 ? -13.383 25.719 19.203 1 93.12 416 THR A C 1
ATOM 3171 O O . THR A 1 416 ? -13.805 25.297 18.125 1 93.12 416 THR A O 1
ATOM 3174 N N . VAL A 1 417 ? -12.281 25.328 19.781 1 94.94 417 VAL A N 1
ATOM 3175 C CA . VAL A 1 417 ? -11.5 24.219 19.25 1 94.94 417 VAL A CA 1
ATOM 3176 C C . VAL A 1 417 ? -11.766 22.969 20.078 1 94.94 417 VAL A C 1
ATOM 3178 O O . VAL A 1 417 ? -11.633 22.969 21.297 1 94.94 417 VAL A O 1
ATOM 3181 N N . GLU A 1 418 ? -12.188 21.953 19.453 1 95.38 418 GLU A N 1
ATOM 3182 C CA . GLU A 1 418 ? -12.297 20.625 20.062 1 95.38 418 GLU A CA 1
ATOM 3183 C C . GLU A 1 418 ? -11.156 19.719 19.609 1 95.38 418 GLU A C 1
ATOM 3185 O O . GLU A 1 418 ? -11.023 19.438 18.406 1 95.38 418 GLU A O 1
ATOM 3190 N N . ARG A 1 419 ? -10.398 19.281 20.531 1 95.44 419 ARG A N 1
ATOM 3191 C CA . ARG A 1 419 ? -9.375 18.297 20.219 1 95.44 419 ARG A CA 1
ATOM 3192 C C . ARG A 1 419 ? -9.984 16.922 20 1 95.44 419 ARG A C 1
ATOM 3194 O O . ARG A 1 419 ? -10.625 16.375 20.906 1 95.44 419 ARG A O 1
ATOM 3201 N N . LEU A 1 420 ? -9.82 16.406 18.828 1 94.19 420 LEU A N 1
ATOM 3202 C CA . LEU A 1 420 ? -10.336 15.07 18.516 1 94.19 420 LEU A CA 1
ATOM 3203 C C . LEU A 1 420 ? -9.297 14 18.844 1 94.19 420 LEU A C 1
ATOM 3205 O O . LEU A 1 420 ? -9.656 12.859 19.141 1 94.19 420 LEU A O 1
ATOM 3209 N N . SER A 1 421 ? -8.07 14.32 18.594 1 87.19 421 SER A N 1
ATOM 3210 C CA . SER A 1 421 ? -6.988 13.438 19.016 1 87.19 421 SER A CA 1
ATOM 3211 C C . SER A 1 421 ? -6.543 13.742 20.438 1 87.19 421 SER A C 1
ATOM 3213 O O . SER A 1 421 ? -6.312 14.898 20.797 1 87.19 421 SER A O 1
ATOM 3215 N N . LEU A 1 422 ? -6.789 12.758 21.375 1 67.81 422 LEU A N 1
ATOM 3216 C CA . LEU A 1 422 ? -6.668 13.062 22.797 1 67.81 422 LEU A CA 1
ATOM 3217 C C . LEU A 1 422 ? -5.27 12.727 23.297 1 67.81 422 LEU A C 1
ATOM 3219 O O . LEU A 1 422 ? -4.715 11.68 22.969 1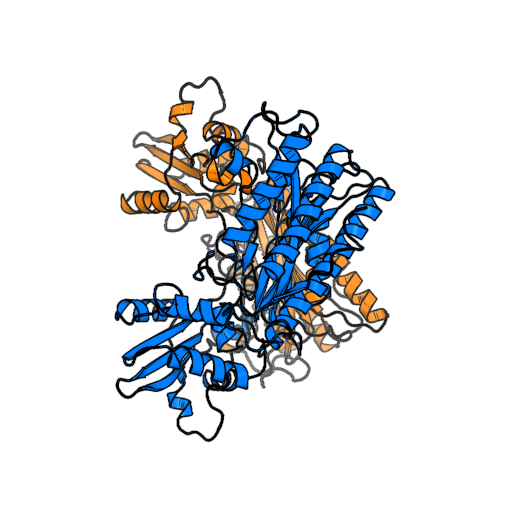 67.81 422 LEU A O 1
ATOM 3223 N N . ASP A 1 423 ? -4.387 13.555 23.297 1 54.19 423 ASP A N 1
ATOM 3224 C CA . ASP A 1 423 ? -2.963 13.719 23.578 1 54.19 423 ASP A CA 1
ATOM 3225 C C . ASP A 1 423 ? -2.52 12.789 24.703 1 54.19 423 ASP A C 1
ATOM 3227 O O . ASP A 1 423 ? -1.507 12.102 24.594 1 54.19 423 ASP A O 1
ATOM 3231 N N . ASP A 1 424 ? -2.768 13.18 26.109 1 50.5 424 ASP A N 1
ATOM 3232 C CA . ASP A 1 424 ? -1.752 13.625 27.047 1 50.5 424 ASP A CA 1
ATOM 3233 C C . ASP A 1 424 ? -1.19 12.453 27.859 1 50.5 424 ASP A C 1
ATOM 3235 O O . ASP A 1 424 ? -0.235 12.617 28.609 1 50.5 424 ASP A O 1
ATOM 3239 N N . GLU A 1 425 ? -1.973 11.531 27.891 1 48.28 425 GLU A N 1
ATOM 3240 C CA . GLU A 1 425 ? -1.292 10.695 28.891 1 48.28 425 GLU A CA 1
ATOM 3241 C C . GLU A 1 425 ? -0.162 9.891 28.25 1 48.28 425 GLU A C 1
ATOM 3243 O O . GLU A 1 425 ? 0.723 9.391 28.938 1 48.28 425 GLU A O 1
ATOM 3248 N N . VAL A 1 426 ? -0.331 9.398 27.172 1 44.25 426 VAL A N 1
ATOM 3249 C CA . VAL A 1 426 ? 0.595 8.422 26.625 1 44.25 426 VAL A CA 1
ATOM 3250 C C . VAL A 1 426 ? 1.962 9.062 26.406 1 44.25 426 VAL A C 1
ATOM 3252 O O . VAL A 1 426 ? 2.982 8.375 26.359 1 44.25 426 VAL A O 1
ATOM 3255 N N . THR A 1 427 ? 1.907 10.117 25.484 1 47.31 427 THR A N 1
ATOM 3256 C CA . THR A 1 427 ? 3.064 10.43 24.656 1 47.31 427 THR A CA 1
ATOM 3257 C C . THR A 1 427 ? 4.332 10.5 25.5 1 47.31 427 THR A C 1
ATOM 3259 O O . THR A 1 427 ? 5.402 10.07 25.062 1 47.31 427 THR A O 1
ATOM 3262 N N . TYR A 1 428 ? 4.492 11.836 26.156 1 44.78 428 TYR A N 1
ATOM 3263 C CA . TYR A 1 428 ? 5.82 12.375 26.438 1 44.78 428 TYR A CA 1
ATOM 3264 C C . TYR A 1 428 ? 6.59 11.469 27.391 1 44.78 428 TYR A C 1
ATOM 3266 O O . TYR A 1 428 ? 7.707 11.047 27.078 1 44.78 428 TYR A O 1
ATOM 3274 N N . VAL A 1 429 ? 6.547 11.938 28.688 1 32.97 429 VAL A N 1
ATOM 3275 C CA . VAL A 1 429 ? 7.363 11.555 29.828 1 32.97 429 VAL A CA 1
ATOM 3276 C C . VAL A 1 429 ? 6.766 10.312 30.5 1 32.97 429 VAL A C 1
ATOM 3278 O O . VAL A 1 429 ? 5.547 10.156 30.547 1 32.97 429 VAL A O 1
ATOM 3281 N N . MET B 1 1 ? 19.078 2.545 1.668 1 47.91 1 MET B N 1
ATOM 3282 C CA . MET B 1 1 ? 18.609 1.914 0.436 1 47.91 1 MET B CA 1
ATOM 3283 C C . MET B 1 1 ? 19.781 1.291 -0.33 1 47.91 1 MET B C 1
ATOM 3285 O O . MET B 1 1 ? 20.734 1.977 -0.664 1 47.91 1 MET B O 1
ATOM 3289 N N . GLY B 1 2 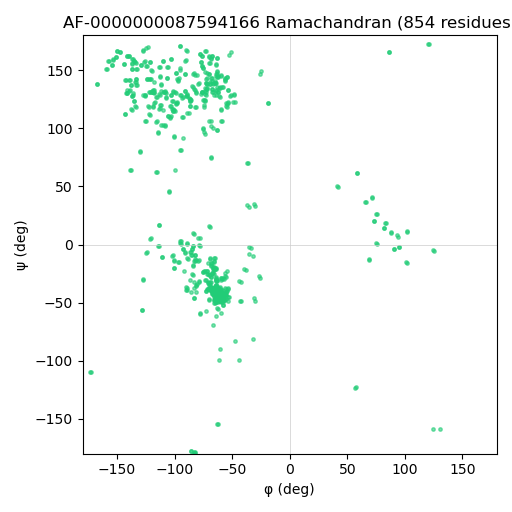? 20.266 0.218 0.103 1 55.44 2 GLY B N 1
ATOM 3290 C CA . GLY B 1 2 ? 21.562 -0.323 -0.264 1 55.44 2 GLY B CA 1
ATOM 3291 C C . GLY B 1 2 ? 21.516 -1.227 -1.481 1 55.44 2 GLY B C 1
ATOM 3292 O O . GLY B 1 2 ? 20.469 -1.349 -2.127 1 55.44 2 GLY B O 1
ATOM 3293 N N . LEU B 1 3 ? 22.609 -1.439 -1.906 1 57.47 3 LEU B N 1
ATOM 3294 C CA . LEU B 1 3 ? 22.922 -2.449 -2.914 1 57.47 3 LEU B CA 1
ATOM 3295 C C . LEU B 1 3 ? 22.406 -3.818 -2.486 1 57.47 3 LEU B C 1
ATOM 3297 O O . LEU B 1 3 ? 22.531 -4.203 -1.322 1 57.47 3 LEU B O 1
ATOM 3301 N N . VAL B 1 4 ? 21.484 -4.312 -3.463 1 66.69 4 VAL B N 1
ATOM 3302 C CA . VAL B 1 4 ? 21.047 -5.672 -3.174 1 66.69 4 VAL B CA 1
ATOM 3303 C C . VAL B 1 4 ? 21.812 -6.664 -4.039 1 66.69 4 VAL B C 1
ATOM 3305 O O . VAL B 1 4 ? 21.531 -6.812 -5.23 1 66.69 4 VAL B O 1
ATOM 3308 N N . GLY B 1 5 ? 22.984 -7.258 -3.504 1 68.69 5 GLY B N 1
ATOM 3309 C CA . GLY B 1 5 ? 23.688 -8.32 -4.207 1 68.69 5 GLY B CA 1
ATOM 3310 C C . GLY B 1 5 ? 25.125 -7.965 -4.559 1 68.69 5 GLY B C 1
ATOM 3311 O O . GLY B 1 5 ? 25.562 -6.836 -4.332 1 68.69 5 GLY B O 1
ATOM 3312 N N . PRO B 1 6 ? 25.859 -8.891 -5.047 1 75.56 6 PRO B N 1
ATOM 3313 C CA . PRO B 1 6 ? 27.25 -8.648 -5.414 1 75.56 6 PRO B CA 1
ATOM 3314 C C . PRO B 1 6 ? 27.391 -7.789 -6.672 1 75.56 6 PRO B C 1
ATOM 3316 O O . PRO B 1 6 ? 26.719 -8.039 -7.672 1 75.56 6 PRO B O 1
ATOM 3319 N N . LEU B 1 7 ? 28.25 -6.797 -6.641 1 79.94 7 LEU B N 1
ATOM 3320 C CA . LEU B 1 7 ? 28.438 -5.828 -7.719 1 79.94 7 LEU B CA 1
ATOM 3321 C C . LEU B 1 7 ? 28.828 -6.531 -9.016 1 79.94 7 LEU B C 1
ATOM 3323 O O . LEU B 1 7 ? 28.375 -6.137 -10.094 1 79.94 7 LEU B O 1
ATOM 3327 N N . SER B 1 8 ? 29.656 -7.531 -8.906 1 83.75 8 SER B N 1
ATOM 3328 C CA . SER B 1 8 ? 30.156 -8.195 -10.109 1 83.75 8 SER B CA 1
ATOM 3329 C C . SER B 1 8 ? 29.031 -8.867 -10.883 1 83.75 8 SER B C 1
ATOM 3331 O O . SER B 1 8 ? 29.094 -8.992 -12.109 1 83.75 8 SER B O 1
ATOM 3333 N N . VAL B 1 9 ? 28.062 -9.242 -10.219 1 87.94 9 VAL B N 1
ATOM 3334 C CA . VAL B 1 9 ? 26.969 -9.953 -10.859 1 87.94 9 VAL B CA 1
ATOM 3335 C C . VAL B 1 9 ? 26.188 -9 -11.766 1 87.94 9 VAL B C 1
ATOM 3337 O O . VAL B 1 9 ? 25.75 -9.391 -12.852 1 87.94 9 VAL B O 1
ATOM 3340 N N . PHE B 1 10 ? 26.094 -7.766 -11.398 1 91.19 10 PHE B N 1
ATOM 3341 C CA . PHE B 1 10 ? 25.312 -6.812 -12.172 1 91.19 10 PHE B CA 1
ATOM 3342 C C . PHE B 1 10 ? 26.031 -6.465 -13.477 1 91.19 10 PHE B C 1
ATOM 3344 O O . PHE B 1 10 ? 25.391 -6.383 -14.531 1 91.19 10 PHE B O 1
ATOM 3351 N N . ALA B 1 11 ? 27.312 -6.32 -13.391 1 90.25 11 ALA B N 1
ATOM 3352 C CA . ALA B 1 11 ? 28.094 -6.066 -14.602 1 90.25 11 ALA B CA 1
ATOM 3353 C C . ALA B 1 11 ? 28 -7.234 -15.578 1 90.25 11 ALA B C 1
ATOM 3355 O O . ALA B 1 11 ? 27.875 -7.035 -16.781 1 90.25 11 ALA B O 1
ATOM 3356 N N . GLN B 1 12 ? 28.078 -8.359 -15.031 1 92.69 12 GLN B N 1
ATOM 3357 C CA . GLN B 1 12 ? 27.969 -9.555 -15.859 1 92.69 12 GLN B CA 1
ATOM 3358 C C . GLN B 1 12 ? 26.609 -9.648 -16.531 1 92.69 12 GLN B C 1
ATOM 3360 O O . GLN B 1 12 ? 26.516 -10.008 -17.703 1 92.69 12 GLN B O 1
ATOM 3365 N N . ARG B 1 13 ? 25.562 -9.32 -15.828 1 94.12 13 ARG B N 1
ATOM 3366 C CA . ARG B 1 13 ? 24.203 -9.344 -16.375 1 94.12 13 ARG B CA 1
ATOM 3367 C C . ARG B 1 13 ? 24.047 -8.336 -17.5 1 94.12 13 ARG B C 1
ATOM 3369 O O . ARG B 1 13 ? 23.469 -8.648 -18.547 1 94.12 13 ARG B O 1
ATOM 3376 N N . ARG B 1 14 ? 24.594 -7.18 -17.328 1 93.5 14 ARG B N 1
ATOM 3377 C CA . ARG B 1 14 ? 24.516 -6.148 -18.359 1 93.5 14 ARG B CA 1
ATOM 3378 C C . ARG B 1 14 ? 25.297 -6.566 -19.609 1 93.5 14 ARG B C 1
ATOM 3380 O O . ARG B 1 14 ? 24.828 -6.395 -20.734 1 93.5 14 ARG B O 1
ATOM 3387 N N . ALA B 1 15 ? 26.469 -7.145 -19.359 1 93.56 15 ALA B N 1
ATOM 3388 C CA . ALA B 1 15 ? 27.281 -7.617 -20.469 1 93.56 15 ALA B CA 1
ATOM 3389 C C . ALA B 1 15 ? 26.562 -8.711 -21.25 1 93.56 15 ALA B C 1
ATOM 3391 O O . ALA B 1 15 ? 26.562 -8.711 -22.484 1 93.56 15 ALA B O 1
ATOM 3392 N N . ALA B 1 16 ? 26 -9.602 -20.547 1 94.69 16 ALA B N 1
ATOM 3393 C CA . ALA B 1 16 ? 25.281 -10.703 -21.172 1 94.69 16 ALA B CA 1
ATOM 3394 C C . ALA B 1 16 ? 24.094 -10.18 -21.984 1 94.69 16 ALA B C 1
ATOM 3396 O O . ALA B 1 16 ? 23.844 -10.656 -23.094 1 94.69 16 ALA B O 1
ATOM 3397 N N . LEU B 1 17 ? 23.344 -9.219 -21.406 1 93.5 17 LEU B N 1
ATOM 3398 C CA . LEU B 1 17 ? 22.234 -8.625 -22.125 1 93.5 17 LEU B CA 1
ATOM 3399 C C . LEU B 1 17 ? 22.703 -8 -23.438 1 93.5 17 LEU B C 1
ATOM 3401 O O . LEU B 1 17 ? 22.141 -8.289 -24.5 1 93.5 17 LEU B O 1
ATOM 3405 N N . MET B 1 18 ? 23.719 -7.266 -23.375 1 92.31 18 MET B N 1
ATOM 3406 C CA . MET B 1 18 ? 24.188 -6.531 -24.562 1 92.31 18 MET B CA 1
ATOM 3407 C C . MET B 1 18 ? 24.828 -7.469 -25.578 1 92.31 18 MET B C 1
ATOM 3409 O O . MET B 1 18 ? 24.781 -7.207 -26.781 1 92.31 18 MET B O 1
ATOM 3413 N N . ALA B 1 19 ? 25.438 -8.547 -25.062 1 94 19 ALA B N 1
ATOM 3414 C CA . ALA B 1 19 ? 25.969 -9.547 -25.969 1 94 19 ALA B CA 1
ATOM 3415 C C . ALA B 1 19 ? 24.875 -10.133 -26.859 1 94 19 ALA B C 1
ATOM 3417 O O . ALA B 1 19 ? 25.141 -10.516 -28 1 94 19 ALA B O 1
ATOM 3418 N N . SER B 1 20 ? 23.734 -10.156 -26.375 1 90.5 20 SER B N 1
ATOM 3419 C CA . SER B 1 20 ? 22.609 -10.75 -27.094 1 90.5 20 SER B CA 1
ATOM 3420 C C . SER B 1 20 ? 21.953 -9.734 -28.031 1 90.5 20 SER B C 1
ATOM 3422 O O . SER B 1 20 ? 21.109 -10.094 -28.844 1 90.5 20 SER B O 1
ATOM 3424 N N . MET B 1 21 ? 22.359 -8.477 -27.984 1 88.62 21 MET B N 1
ATOM 3425 C CA . MET B 1 21 ? 21.75 -7.422 -28.797 1 88.62 21 MET B CA 1
ATOM 3426 C C . MET B 1 21 ? 22.531 -7.199 -30.078 1 88.62 21 MET B C 1
ATOM 3428 O O . MET B 1 21 ? 23.75 -7.406 -30.125 1 88.62 21 MET B O 1
ATOM 3432 N N . HIS B 1 22 ? 21.844 -6.785 -31.078 1 87.75 22 HIS B N 1
ATOM 3433 C CA . HIS B 1 22 ? 22.516 -6.445 -32.344 1 87.75 22 HIS B CA 1
ATOM 3434 C C . HIS B 1 22 ? 23.219 -5.098 -32.25 1 87.75 22 HIS B C 1
ATOM 3436 O O . HIS B 1 22 ? 22.812 -4.23 -31.469 1 87.75 22 HIS B O 1
ATOM 3442 N N . PRO B 1 23 ? 24.281 -4.969 -33.094 1 88.06 23 PRO B N 1
ATOM 3443 C CA . PRO B 1 23 ? 24.875 -3.637 -33.156 1 88.06 23 PRO B CA 1
ATOM 3444 C C . PRO B 1 23 ? 23.875 -2.551 -33.531 1 88.06 23 PRO B C 1
ATOM 3446 O O . PRO B 1 23 ? 22.984 -2.791 -34.344 1 88.06 23 PRO B O 1
ATOM 3449 N N . GLY B 1 24 ? 24.062 -1.375 -32.906 1 83.62 24 GLY B N 1
ATOM 3450 C CA . GLY B 1 24 ? 23.141 -0.274 -33.156 1 83.62 24 GLY B CA 1
ATOM 3451 C C . GLY B 1 24 ? 22.016 -0.198 -32.125 1 83.62 24 GLY B C 1
ATOM 3452 O O . GLY B 1 24 ? 21.219 0.744 -32.156 1 83.62 24 GLY B O 1
ATOM 3453 N N . THR B 1 25 ? 22.016 -1.16 -31.203 1 83.5 25 THR B N 1
ATOM 3454 C CA . THR B 1 25 ? 20.938 -1.199 -30.203 1 83.5 25 THR B CA 1
ATOM 3455 C C . THR B 1 25 ? 21.234 -0.241 -29.062 1 83.5 25 THR B C 1
ATOM 3457 O O . THR B 1 25 ? 22.375 -0.147 -28.594 1 83.5 25 THR B O 1
ATOM 3460 N N . ALA B 1 26 ? 20.219 0.542 -28.703 1 83.25 26 ALA B N 1
ATOM 3461 C CA . ALA B 1 26 ? 20.266 1.365 -27.5 1 83.25 26 ALA B CA 1
ATOM 3462 C C . ALA B 1 26 ? 19.062 1.088 -26.609 1 83.25 26 ALA B C 1
ATOM 3464 O O . ALA B 1 26 ? 17.922 1.082 -27.078 1 83.25 26 ALA B O 1
ATOM 3465 N N . LEU B 1 27 ? 19.391 0.82 -25.312 1 84.5 27 LEU B N 1
ATOM 3466 C CA . LEU B 1 27 ? 18.359 0.466 -24.359 1 84.5 27 LEU B CA 1
ATOM 3467 C C . LEU B 1 27 ? 18.359 1.427 -23.172 1 84.5 27 LEU B C 1
ATOM 3469 O O . LEU B 1 27 ? 19.422 1.866 -22.719 1 84.5 27 LEU B O 1
ATOM 3473 N N . ALA B 1 28 ? 17.156 1.753 -22.688 1 87.19 28 ALA B N 1
ATOM 3474 C CA . ALA B 1 28 ? 16.984 2.445 -21.422 1 87.19 28 ALA B CA 1
ATOM 3475 C C . ALA B 1 28 ? 16.25 1.567 -20.406 1 87.19 28 ALA B C 1
ATOM 3477 O O . ALA B 1 28 ? 15.211 0.983 -20.734 1 87.19 28 ALA B O 1
ATOM 3478 N N . ILE B 1 29 ? 16.781 1.399 -19.281 1 90.44 29 ILE B N 1
ATOM 3479 C CA . ILE B 1 29 ? 16.188 0.664 -18.172 1 90.44 29 ILE B CA 1
ATOM 3480 C C . ILE B 1 29 ? 15.898 1.62 -17.016 1 90.44 29 ILE B C 1
ATOM 3482 O O . ILE B 1 29 ? 16.781 1.901 -16.188 1 90.44 29 ILE B O 1
ATOM 3486 N N . PRO B 1 30 ? 14.695 2.078 -16.969 1 91.56 30 PRO B N 1
ATOM 3487 C CA . PRO B 1 30 ? 14.375 3.09 -15.953 1 91.56 30 PRO B CA 1
ATOM 3488 C C . PRO B 1 30 ? 14.055 2.479 -14.594 1 91.56 30 PRO B C 1
ATOM 3490 O O . PRO B 1 30 ? 13.516 1.371 -14.516 1 91.56 30 PRO B O 1
ATOM 3493 N N . SER B 1 31 ? 14.43 3.26 -13.562 1 91.75 31 SER B N 1
ATOM 3494 C CA . SER B 1 31 ? 13.828 3.008 -12.258 1 91.75 31 SER B CA 1
ATOM 3495 C C . SER B 1 31 ? 12.344 3.354 -12.258 1 91.75 31 SER B C 1
ATOM 3497 O O . SER B 1 31 ? 11.859 4.012 -13.18 1 91.75 31 SER B O 1
ATOM 3499 N N . ASN B 1 32 ? 11.641 2.828 -11.273 1 90.75 32 ASN B N 1
ATOM 3500 C CA . ASN B 1 32 ? 10.297 3.35 -11.055 1 90.75 32 ASN B CA 1
ATOM 3501 C C . ASN B 1 32 ? 10.328 4.77 -10.492 1 90.75 32 ASN B C 1
ATOM 3503 O O . ASN B 1 32 ? 11.258 5.137 -9.773 1 90.75 32 ASN B O 1
ATOM 3507 N N . PRO B 1 33 ? 9.359 5.535 -10.875 1 89.19 33 PRO B N 1
ATOM 3508 C CA . PRO B 1 33 ? 9.219 6.82 -10.18 1 89.19 33 PRO B CA 1
ATOM 3509 C C . PRO B 1 33 ? 8.75 6.66 -8.734 1 89.19 33 PRO B C 1
ATOM 3511 O O . PRO B 1 33 ? 8.258 5.594 -8.359 1 89.19 33 PRO B O 1
ATOM 3514 N N . PRO B 1 34 ? 8.977 7.73 -7.957 1 88.56 34 PRO B N 1
ATOM 3515 C CA . PRO B 1 34 ? 8.352 7.672 -6.633 1 88.56 34 PRO B CA 1
ATOM 3516 C C . PRO B 1 34 ? 6.848 7.426 -6.691 1 88.56 34 PRO B C 1
ATOM 3518 O O . PRO B 1 34 ? 6.188 7.859 -7.637 1 88.56 34 PRO B O 1
ATOM 3521 N N . GLN B 1 35 ? 6.375 6.711 -5.785 1 87.75 35 GLN B N 1
ATOM 3522 C CA . GLN B 1 35 ? 4.957 6.387 -5.699 1 87.75 35 GLN B CA 1
ATOM 3523 C C . GLN B 1 35 ? 4.281 7.156 -4.566 1 87.75 35 GLN B C 1
ATOM 3525 O O . GLN B 1 35 ? 4.871 7.34 -3.5 1 87.75 35 GLN B O 1
ATOM 3530 N N . PHE B 1 36 ? 3.01 7.574 -4.797 1 88.75 36 PHE B N 1
ATOM 3531 C CA . PHE B 1 36 ? 2.303 8.406 -3.83 1 88.75 36 PHE B CA 1
ATOM 3532 C C . PHE B 1 36 ? 0.888 7.887 -3.604 1 88.75 36 PHE B C 1
ATOM 3534 O O . PHE B 1 36 ? 0.23 7.43 -4.543 1 88.75 36 PHE B O 1
ATOM 3541 N N . LYS B 1 37 ? 0.453 7.906 -2.393 1 86.38 37 LYS B N 1
ATOM 3542 C CA . LYS B 1 37 ? -0.94 7.629 -2.059 1 86.38 37 LYS B CA 1
ATOM 3543 C C . LYS B 1 37 ? -1.854 8.766 -2.52 1 86.38 37 LYS B C 1
ATOM 3545 O O . LYS B 1 37 ? -2.92 8.516 -3.084 1 86.38 37 LYS B O 1
ATOM 3550 N N . GLU B 1 38 ? -1.522 9.93 -2.262 1 81.94 38 GLU B N 1
ATOM 3551 C CA . GLU B 1 38 ? -2.082 11.219 -2.65 1 81.94 38 GLU B CA 1
ATOM 3552 C C . GLU B 1 38 ? -0.991 12.281 -2.783 1 81.94 38 GLU B C 1
ATOM 3554 O O . GLU B 1 38 ? 0.147 12.062 -2.363 1 81.94 38 GLU B O 1
ATOM 3559 N N . PRO B 1 39 ? -1.327 13.328 -3.365 1 79.06 39 PRO B N 1
ATOM 3560 C CA . PRO B 1 39 ? -0.275 14.328 -3.523 1 79.06 39 PRO B CA 1
ATOM 3561 C C . PRO B 1 39 ? 0.394 14.695 -2.199 1 79.06 39 PRO B C 1
ATOM 3563 O O . PRO B 1 39 ? -0.291 15.039 -1.23 1 79.06 39 PRO B O 1
ATOM 3566 N N . GLY B 1 40 ? 1.68 14.492 -2.199 1 83.81 40 GLY B N 1
ATOM 3567 C CA . GLY B 1 40 ? 2.469 14.883 -1.04 1 83.81 40 GLY B CA 1
ATOM 3568 C C . GLY B 1 40 ? 2.605 13.773 -0.014 1 83.81 40 GLY B C 1
ATOM 3569 O O . GLY B 1 40 ? 3.301 13.938 0.991 1 83.81 40 GLY B O 1
ATOM 3570 N N . ILE B 1 41 ? 1.945 12.68 -0.257 1 90.31 41 ILE B N 1
ATOM 3571 C CA . ILE B 1 41 ? 2.025 11.555 0.67 1 90.31 41 ILE B CA 1
ATOM 3572 C C . ILE B 1 41 ? 2.682 10.367 -0.021 1 90.31 41 ILE B C 1
ATOM 3574 O O . ILE B 1 41 ? 2.029 9.641 -0.78 1 90.31 41 ILE B O 1
ATOM 3578 N N . PRO B 1 42 ? 3.893 10.102 0.328 1 91.62 42 PRO B N 1
ATOM 3579 C CA . PRO B 1 42 ? 4.605 9.016 -0.355 1 91.62 42 PRO B CA 1
ATOM 3580 C C . PRO B 1 42 ? 4.148 7.633 0.096 1 91.62 42 PRO B C 1
ATOM 3582 O O . PRO B 1 42 ? 3.66 7.477 1.218 1 91.62 42 PRO B O 1
ATOM 3585 N N . LEU B 1 43 ? 4.273 6.68 -0.813 1 91.19 43 LEU B N 1
ATOM 3586 C CA . LEU B 1 43 ? 4.125 5.258 -0.521 1 91.19 43 LEU B CA 1
ATOM 3587 C C . LEU B 1 43 ? 5.488 4.574 -0.452 1 91.19 43 LEU B C 1
ATOM 3589 O O . LEU B 1 43 ? 6.48 5.105 -0.954 1 91.19 43 LEU B O 1
ATOM 3593 N N . PRO B 1 44 ? 5.473 3.416 0.224 1 88.38 44 PRO B N 1
ATOM 3594 C CA . PRO B 1 44 ? 6.727 2.66 0.144 1 88.38 44 PRO B CA 1
ATOM 3595 C C . PRO B 1 44 ? 7.18 2.422 -1.295 1 88.38 44 PRO B C 1
ATOM 3597 O O . PRO B 1 44 ? 6.371 2.043 -2.146 1 88.38 44 PRO B O 1
ATOM 3600 N N . PHE B 1 45 ? 8.398 2.686 -1.479 1 90.81 45 PHE B N 1
ATOM 3601 C CA . PHE B 1 45 ? 8.945 2.604 -2.828 1 90.81 45 PHE B CA 1
ATOM 3602 C C . PHE B 1 45 ? 9.164 1.152 -3.236 1 90.81 45 PHE B C 1
ATOM 3604 O O . PHE B 1 45 ? 9.688 0.353 -2.455 1 90.81 45 PHE B O 1
ATOM 3611 N N . LEU B 1 46 ? 8.688 0.854 -4.414 1 90.56 46 LEU B N 1
ATOM 3612 C CA . LEU B 1 46 ? 8.945 -0.442 -5.035 1 90.56 46 LEU B CA 1
ATOM 3613 C C . LEU B 1 46 ? 9.695 -0.28 -6.352 1 90.56 46 LEU B C 1
ATOM 3615 O O . LEU B 1 46 ? 9.188 0.346 -7.285 1 90.56 46 LEU B O 1
ATOM 3619 N N . GLN B 1 47 ? 10.828 -0.81 -6.438 1 92.25 47 GLN B N 1
ATOM 3620 C CA . GLN B 1 47 ? 11.688 -0.629 -7.602 1 92.25 47 GLN B CA 1
ATOM 3621 C C . GLN B 1 47 ? 11.219 -1.497 -8.766 1 92.25 47 GLN B C 1
ATOM 3623 O O . GLN B 1 47 ? 10.539 -2.504 -8.562 1 92.25 47 GLN B O 1
ATOM 3628 N N . SER B 1 48 ? 11.594 -1.096 -9.922 1 91.94 48 SER B N 1
ATOM 3629 C CA . SER B 1 48 ? 11.445 -1.902 -11.125 1 91.94 48 SER B CA 1
ATOM 3630 C C . SER B 1 48 ? 12.289 -3.172 -11.047 1 91.94 48 SER B C 1
ATOM 3632 O O . SER B 1 48 ? 13.484 -3.113 -10.781 1 91.94 48 SER B O 1
ATOM 3634 N N . SER B 1 49 ? 11.609 -4.277 -11.398 1 92.69 49 SER B N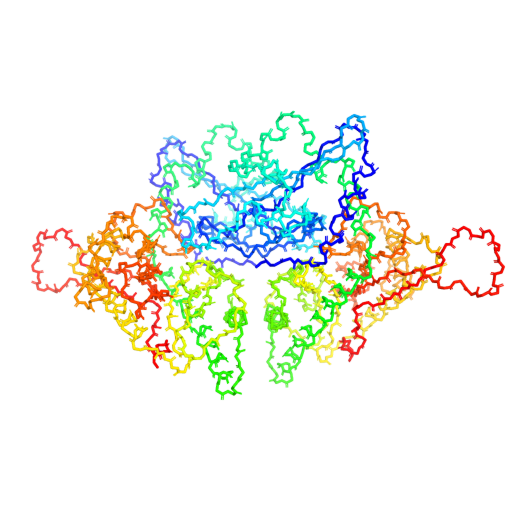 1
ATOM 3635 C CA . SER B 1 49 ? 12.328 -5.543 -11.305 1 92.69 49 SER B CA 1
ATOM 3636 C C . SER B 1 49 ? 13.516 -5.574 -12.25 1 92.69 49 SER B C 1
ATOM 3638 O O . SER B 1 49 ? 14.633 -5.898 -11.844 1 92.69 49 SER B O 1
ATOM 3640 N N . PRO B 1 50 ? 13.352 -5.184 -13.508 1 92.81 50 PRO B N 1
ATOM 3641 C CA . PRO B 1 50 ? 14.508 -5.184 -14.398 1 92.81 50 PRO B CA 1
ATOM 3642 C C . PRO B 1 50 ? 15.609 -4.23 -13.938 1 92.81 50 PRO B C 1
ATOM 3644 O O . PRO B 1 50 ? 16.797 -4.559 -14.023 1 92.81 50 PRO B O 1
ATOM 3647 N N . PHE B 1 51 ? 15.203 -3.062 -13.508 1 93.12 51 PHE B N 1
ATOM 3648 C CA . PHE B 1 51 ? 16.219 -2.117 -13.047 1 93.12 51 PHE B CA 1
ATOM 3649 C C . PHE B 1 51 ? 17 -2.686 -11.867 1 93.12 51 PHE B C 1
ATOM 3651 O O . PHE B 1 51 ? 18.219 -2.633 -11.844 1 93.12 51 PHE B O 1
ATOM 3658 N N . LEU B 1 52 ? 16.297 -3.176 -10.961 1 94.38 52 LEU B N 1
ATOM 3659 C CA . LEU B 1 52 ? 16.938 -3.766 -9.789 1 94.38 52 LEU B CA 1
ATOM 3660 C C . LEU B 1 52 ? 17.828 -4.945 -10.188 1 94.38 52 LEU B C 1
ATOM 3662 O O . LEU B 1 52 ? 18.906 -5.121 -9.641 1 94.38 52 LEU B O 1
ATOM 3666 N N . TYR B 1 53 ? 17.391 -5.719 -11.109 1 94.81 53 TYR B N 1
ATOM 3667 C CA . TYR B 1 53 ? 18.109 -6.898 -11.594 1 94.81 53 TYR B CA 1
ATOM 3668 C C . TYR B 1 53 ? 19.453 -6.512 -12.188 1 94.81 53 TYR B C 1
ATOM 3670 O O . TYR B 1 53 ? 20.453 -7.203 -11.984 1 94.81 53 TYR B O 1
ATOM 3678 N N . PHE B 1 54 ? 19.547 -5.453 -12.859 1 93.88 54 PHE B N 1
ATOM 3679 C CA . PHE B 1 54 ? 20.75 -5.117 -13.609 1 93.88 54 PHE B CA 1
ATOM 3680 C C . PHE B 1 54 ? 21.641 -4.184 -12.812 1 93.88 54 PHE B C 1
ATOM 3682 O O . PHE B 1 54 ? 22.812 -3.98 -13.156 1 93.88 54 PHE B O 1
ATOM 3689 N N . THR B 1 55 ? 21.078 -3.561 -11.727 1 93.56 55 THR B N 1
ATOM 3690 C CA . THR B 1 55 ? 21.875 -2.51 -11.109 1 93.56 55 THR B CA 1
ATOM 3691 C C . THR B 1 55 ? 22.016 -2.752 -9.609 1 93.56 55 THR B C 1
ATOM 3693 O O . THR B 1 55 ? 22.922 -2.207 -8.977 1 93.56 55 THR B O 1
ATOM 3696 N N . GLY B 1 56 ? 21.016 -3.385 -9 1 93.31 56 GLY B N 1
ATOM 3697 C CA . GLY B 1 56 ? 21.016 -3.588 -7.559 1 93.31 56 GLY B CA 1
ATOM 3698 C C . GLY B 1 56 ? 20.688 -2.328 -6.781 1 93.31 56 GLY B C 1
ATOM 3699 O O . GLY B 1 56 ? 20.641 -2.346 -5.551 1 93.31 56 GLY B O 1
ATOM 3700 N N . TYR B 1 57 ? 20.422 -1.226 -7.488 1 92.75 57 TYR B N 1
ATOM 3701 C CA . TYR B 1 57 ? 20.141 0.052 -6.848 1 92.75 57 TYR B CA 1
ATOM 3702 C C . TYR B 1 57 ? 18.656 0.209 -6.582 1 92.75 57 TYR B C 1
ATOM 3704 O O . TYR B 1 57 ? 17.828 0.086 -7.5 1 92.75 57 TYR B O 1
ATOM 3712 N N . ASP B 1 58 ? 18.312 0.518 -5.34 1 91.69 58 ASP B N 1
ATOM 3713 C CA . ASP B 1 58 ? 16.906 0.504 -4.945 1 91.69 58 ASP B CA 1
ATOM 3714 C C . ASP B 1 58 ? 16.422 1.903 -4.562 1 91.69 58 ASP B C 1
ATOM 3716 O O . ASP B 1 58 ? 16.016 2.131 -3.426 1 91.69 58 ASP B O 1
ATOM 3720 N N . ASP B 1 59 ? 16.453 2.801 -5.469 1 90.88 59 ASP B N 1
ATOM 3721 C CA . ASP B 1 59 ? 15.906 4.148 -5.324 1 90.88 59 ASP B CA 1
ATOM 3722 C C . ASP B 1 59 ? 15.43 4.695 -6.668 1 90.88 59 ASP B C 1
ATOM 3724 O O . ASP B 1 59 ? 15.727 4.125 -7.719 1 90.88 59 ASP B O 1
ATOM 3728 N N . SER B 1 60 ? 14.688 5.762 -6.66 1 90.25 60 SER B N 1
ATOM 3729 C CA . SER B 1 60 ? 13.945 6.23 -7.82 1 90.25 60 SER B CA 1
ATOM 3730 C C . SER B 1 60 ? 14.734 7.285 -8.594 1 90.25 60 SER B C 1
ATOM 3732 O O . SER B 1 60 ? 15.812 7.695 -8.172 1 90.25 60 SER B O 1
ATOM 3734 N N . ASN B 1 61 ? 14.227 7.617 -9.758 1 89.56 61 ASN B N 1
ATOM 3735 C CA . ASN B 1 61 ? 14.609 8.773 -10.555 1 89.56 61 ASN B CA 1
ATOM 3736 C C . ASN B 1 61 ? 15.992 8.594 -11.172 1 89.56 61 ASN B C 1
ATOM 3738 O O . ASN B 1 61 ? 16.797 9.523 -11.18 1 89.56 61 ASN B O 1
ATOM 3742 N N . VAL B 1 62 ? 16.297 7.461 -11.625 1 91.69 62 VAL B N 1
ATOM 3743 C CA . VAL B 1 62 ? 17.516 7.137 -12.359 1 91.69 62 VAL B CA 1
ATOM 3744 C C . VAL B 1 62 ? 17.172 6.234 -13.547 1 91.69 62 VAL B C 1
ATOM 3746 O O . VAL B 1 62 ? 16.188 5.5 -13.508 1 91.69 62 VAL B O 1
ATOM 3749 N N . VAL B 1 63 ? 17.969 6.332 -14.594 1 91.12 63 VAL B N 1
ATOM 3750 C CA . VAL B 1 63 ? 17.812 5.5 -15.781 1 91.12 63 VAL B CA 1
ATOM 3751 C C . VAL B 1 63 ? 19.172 4.969 -16.219 1 91.12 63 VAL B C 1
ATOM 3753 O O . VAL B 1 63 ? 20.125 5.738 -16.406 1 91.12 63 VAL B O 1
ATOM 3756 N N . LEU B 1 64 ? 19.266 3.695 -16.312 1 92.12 64 LEU B N 1
ATOM 3757 C CA . LEU B 1 64 ? 20.438 3.068 -16.906 1 92.12 64 LEU B CA 1
ATOM 3758 C C . LEU B 1 64 ? 20.281 2.961 -18.422 1 92.12 64 LEU B C 1
ATOM 3760 O O . LEU B 1 64 ? 19.266 2.449 -18.906 1 92.12 64 LEU B O 1
ATOM 3764 N N . SER B 1 65 ? 21.219 3.475 -19.109 1 88.88 65 SER B N 1
ATOM 3765 C CA . SER B 1 65 ? 21.234 3.352 -20.562 1 88.88 65 SER B CA 1
ATOM 3766 C C . SER B 1 65 ? 22.375 2.455 -21.031 1 88.88 65 SER B C 1
ATOM 3768 O O . SER B 1 65 ? 23.516 2.607 -20.578 1 88.88 65 SER B O 1
ATOM 3770 N N . LEU B 1 66 ? 22.078 1.545 -21.875 1 89.75 66 LEU B N 1
ATOM 3771 C CA . LEU B 1 66 ? 23.047 0.663 -22.516 1 89.75 66 LEU B CA 1
ATOM 3772 C C . LEU B 1 66 ? 22.984 0.8 -24.031 1 89.75 66 LEU B C 1
ATOM 3774 O O . LEU B 1 66 ? 21.906 0.731 -24.625 1 89.75 66 LEU B O 1
ATOM 3778 N N . ALA B 1 67 ? 24.172 0.972 -24.609 1 87.06 67 ALA B N 1
ATOM 3779 C CA . ALA B 1 67 ? 24.188 1.115 -26.062 1 87.06 67 ALA B CA 1
ATOM 3780 C C . ALA B 1 67 ? 25.344 0.314 -26.672 1 87.06 67 ALA B C 1
ATOM 3782 O O . ALA B 1 67 ? 26.438 0.262 -26.109 1 87.06 67 ALA B O 1
ATOM 3783 N N . LYS B 1 68 ? 25.016 -0.344 -27.75 1 88.38 68 LYS B N 1
ATOM 3784 C CA . LYS B 1 68 ? 26 -1.058 -28.578 1 88.38 68 LYS B CA 1
ATOM 3785 C C . LYS B 1 68 ? 26.156 -0.391 -29.938 1 88.38 68 LYS B C 1
ATOM 3787 O O . LYS B 1 68 ? 25.203 -0.318 -30.719 1 88.38 68 LYS B O 1
ATOM 3792 N N . ASP B 1 69 ? 27.375 0.054 -30.234 1 89.44 69 ASP B N 1
ATOM 3793 C CA . ASP B 1 69 ? 27.547 0.761 -31.5 1 89.44 69 ASP B CA 1
ATOM 3794 C C . ASP B 1 69 ? 27.719 -0.219 -32.656 1 89.44 69 ASP B C 1
ATOM 3796 O O . ASP B 1 69 ? 27.625 -1.434 -32.469 1 89.44 69 ASP B O 1
ATOM 3800 N N . GLU B 1 70 ? 27.906 0.381 -33.844 1 91.56 70 GLU B N 1
ATOM 3801 C CA . GLU B 1 70 ? 27.969 -0.425 -35.062 1 91.56 70 GLU B CA 1
ATOM 3802 C C . GLU B 1 70 ? 29.188 -1.348 -35.031 1 91.56 70 GLU B C 1
ATOM 3804 O O . GLU B 1 70 ? 29.203 -2.381 -35.719 1 91.56 70 GLU B O 1
ATOM 3809 N N . GLU B 1 71 ? 30.234 -1.071 -34.219 1 94.38 71 GLU B N 1
ATOM 3810 C CA . GLU B 1 71 ? 31.438 -1.877 -34.125 1 94.38 71 GLU B CA 1
ATOM 3811 C C . GLU B 1 71 ? 31.328 -2.91 -33 1 94.38 71 GLU B C 1
ATOM 3813 O O . GLU B 1 71 ? 32.219 -3.727 -32.812 1 94.38 71 GLU B O 1
ATOM 3818 N N . GLY B 1 72 ? 30.25 -2.875 -32.25 1 91.75 72 GLY B N 1
ATOM 3819 C CA . GLY B 1 72 ? 30 -3.848 -31.203 1 91.75 72 GLY B CA 1
ATOM 3820 C C . GLY B 1 72 ? 30.469 -3.385 -29.844 1 91.75 72 GLY B C 1
ATOM 3821 O O . GLY B 1 72 ? 30.453 -4.148 -28.875 1 91.75 72 GLY B O 1
ATOM 3822 N N . VAL B 1 73 ? 30.891 -2.111 -29.844 1 92.75 73 VAL B N 1
ATOM 3823 C CA . VAL B 1 73 ? 31.375 -1.575 -28.578 1 92.75 73 VAL B CA 1
ATOM 3824 C C . VAL B 1 73 ? 30.188 -1.148 -27.719 1 92.75 73 VAL B C 1
ATOM 3826 O O . VAL B 1 73 ? 29.297 -0.426 -28.188 1 92.75 73 VAL B O 1
ATOM 3829 N N . VAL B 1 74 ? 30.203 -1.611 -26.422 1 91.44 74 VAL B N 1
ATOM 3830 C CA . VAL B 1 74 ? 29.094 -1.329 -25.516 1 91.44 74 VAL B CA 1
ATOM 3831 C C . VAL B 1 74 ? 29.453 -0.149 -24.609 1 91.44 74 VAL B C 1
ATOM 3833 O O . VAL B 1 74 ? 30.562 -0.083 -24.078 1 91.44 74 VAL B O 1
ATOM 3836 N N . THR B 1 75 ? 28.531 0.816 -24.531 1 88.62 75 THR B N 1
ATOM 3837 C CA . THR B 1 75 ? 28.656 1.945 -23.609 1 88.62 75 THR B CA 1
ATOM 3838 C C . THR B 1 75 ? 27.516 1.954 -22.609 1 88.62 75 THR B C 1
ATOM 3840 O O . THR B 1 75 ? 26.359 1.711 -22.969 1 88.62 75 THR B O 1
ATOM 3843 N N . GLU B 1 76 ? 27.891 2.141 -21.344 1 90.81 76 GLU B N 1
ATOM 3844 C CA . GLU B 1 76 ? 26.938 2.281 -20.25 1 90.81 76 GLU B CA 1
ATOM 3845 C C . GLU B 1 76 ? 26.875 3.721 -19.75 1 90.81 76 GLU B C 1
ATOM 3847 O O . GLU B 1 76 ? 27.922 4.355 -19.547 1 90.81 76 GLU B O 1
ATOM 3852 N N . ARG B 1 77 ? 25.703 4.254 -19.625 1 88.94 77 ARG B N 1
ATOM 3853 C CA . ARG B 1 77 ? 25.5 5.594 -19.078 1 88.94 77 ARG B CA 1
ATOM 3854 C C . ARG B 1 77 ? 24.391 5.602 -18.031 1 88.94 77 ARG B C 1
ATOM 3856 O O . ARG B 1 77 ? 23.484 4.77 -18.094 1 88.94 77 ARG B O 1
ATOM 3863 N N . LEU B 1 78 ? 24.547 6.504 -17.141 1 92.06 78 LEU B N 1
ATOM 3864 C CA . LEU B 1 78 ? 23.547 6.703 -16.094 1 92.06 78 LEU B CA 1
ATOM 3865 C C . LEU B 1 78 ? 22.938 8.102 -16.188 1 92.06 78 LEU B C 1
ATOM 3867 O O . LEU B 1 78 ? 23.656 9.102 -16.203 1 92.06 78 LEU B O 1
ATOM 3871 N N . PHE B 1 79 ? 21.656 8.102 -16.344 1 90.56 79 PHE B N 1
ATOM 3872 C CA . PHE B 1 79 ? 20.922 9.352 -16.203 1 90.56 79 PHE B CA 1
ATOM 3873 C C . PHE B 1 79 ? 20.312 9.484 -14.812 1 90.56 79 PHE B C 1
ATOM 3875 O O . PHE B 1 79 ? 19.578 8.609 -14.367 1 90.56 79 PHE B O 1
ATOM 3882 N N . ALA B 1 80 ? 20.641 10.508 -14.117 1 90.38 80 ALA B N 1
ATOM 3883 C CA . ALA B 1 80 ? 20.188 10.695 -12.742 1 90.38 80 ALA B CA 1
ATOM 3884 C C . ALA B 1 80 ? 19.672 12.117 -12.531 1 90.38 80 ALA B C 1
ATOM 3886 O O . ALA B 1 80 ? 20.25 13.078 -13.039 1 90.38 80 ALA B O 1
ATOM 3887 N N . MET B 1 81 ? 18.578 12.164 -11.836 1 85.81 81 MET B N 1
ATOM 3888 C CA . MET B 1 81 ? 18.062 13.477 -11.461 1 85.81 81 MET B CA 1
ATOM 3889 C C . MET B 1 81 ? 18.922 14.109 -10.367 1 85.81 81 MET B C 1
ATOM 3891 O O . MET B 1 81 ? 19.344 13.422 -9.438 1 85.81 81 MET B O 1
ATOM 3895 N N . GLU B 1 82 ? 19.125 15.344 -10.539 1 80.12 82 GLU B N 1
ATOM 3896 C CA . GLU B 1 82 ? 19.859 16.078 -9.508 1 80.12 82 GLU B CA 1
ATOM 3897 C C . GLU B 1 82 ? 19 16.266 -8.258 1 80.12 82 GLU B C 1
ATOM 3899 O O . GLU B 1 82 ? 17.781 16.359 -8.336 1 80.12 82 GLU B O 1
ATOM 3904 N N . SER B 1 83 ? 19.719 16.266 -7.219 1 80.94 83 SER B N 1
ATOM 3905 C CA . SER B 1 83 ? 19.031 16.484 -5.953 1 80.94 83 SER B CA 1
ATOM 3906 C C . SER B 1 83 ? 18.375 17.859 -5.914 1 80.94 83 SER B C 1
ATOM 3908 O O . SER B 1 83 ? 18.953 18.859 -6.363 1 80.94 83 SER B O 1
ATOM 3910 N N . ASP B 1 84 ? 17.141 17.922 -5.531 1 81.81 84 ASP B N 1
ATOM 3911 C CA . ASP B 1 84 ? 16.422 19.156 -5.262 1 81.81 84 ASP B CA 1
ATOM 3912 C C . ASP B 1 84 ? 16.5 19.516 -3.781 1 81.81 84 ASP B C 1
ATOM 3914 O O . ASP B 1 84 ? 15.906 18.859 -2.936 1 81.81 84 ASP B O 1
ATOM 3918 N N . PRO B 1 85 ? 17.25 20.578 -3.523 1 81.94 85 PRO B N 1
ATOM 3919 C CA . PRO B 1 85 ? 17.406 20.969 -2.119 1 81.94 85 PRO B CA 1
ATOM 3920 C C . PRO B 1 85 ? 16.062 21.203 -1.428 1 81.94 85 PRO B C 1
ATOM 3922 O O . PRO B 1 85 ? 15.961 21.062 -0.207 1 81.94 85 PRO B O 1
ATOM 3925 N N . ARG B 1 86 ? 15.047 21.578 -2.15 1 82.38 86 ARG B N 1
ATOM 3926 C CA . ARG B 1 86 ? 13.727 21.844 -1.587 1 82.38 86 ARG B CA 1
ATOM 3927 C C . ARG B 1 86 ? 13.094 20.578 -1.039 1 82.38 86 ARG B C 1
ATOM 3929 O O . ARG B 1 86 ? 12.188 20.641 -0.208 1 82.38 86 ARG B O 1
ATOM 3936 N N . LEU B 1 87 ? 13.562 19.406 -1.482 1 87.44 87 LEU B N 1
ATOM 3937 C CA . LEU B 1 87 ? 12.977 18.125 -1.113 1 87.44 87 LEU B CA 1
ATOM 3938 C C . LEU B 1 87 ? 13.812 17.438 -0.046 1 87.44 87 LEU B C 1
ATOM 3940 O O . LEU B 1 87 ? 13.359 16.469 0.58 1 87.44 87 LEU B O 1
ATOM 3944 N N . THR B 1 88 ? 14.945 17.938 0.225 1 87.06 88 THR B N 1
ATOM 3945 C CA . THR B 1 88 ? 15.891 17.312 1.146 1 87.06 88 THR B CA 1
ATOM 3946 C C . THR B 1 88 ? 15.281 17.203 2.543 1 87.06 88 THR B C 1
ATOM 3948 O O . THR B 1 88 ? 15.43 16.172 3.211 1 87.06 88 THR B O 1
ATOM 3951 N N . PRO B 1 89 ? 14.531 18.219 2.979 1 89 89 PRO B N 1
ATOM 3952 C CA . PRO B 1 89 ? 13.938 18.078 4.309 1 89 89 PRO B CA 1
ATOM 3953 C C . PRO B 1 89 ? 12.891 16.969 4.379 1 89 89 PRO B C 1
ATOM 3955 O O . PRO B 1 89 ? 12.656 16.406 5.453 1 89 89 PRO B O 1
ATOM 3958 N N . TYR B 1 90 ? 12.312 16.641 3.314 1 91.25 90 TYR B N 1
ATOM 3959 C CA . TYR B 1 90 ? 11.219 15.672 3.295 1 91.25 90 TYR B CA 1
ATOM 3960 C C . TYR B 1 90 ? 11.75 14.258 3.102 1 91.25 90 TYR B C 1
ATOM 3962 O O . TYR B 1 90 ? 11.273 13.32 3.746 1 91.25 90 TYR B O 1
ATOM 3970 N N . TYR B 1 91 ? 12.758 14.109 2.266 1 88.62 91 TYR B N 1
ATOM 3971 C CA . TYR B 1 91 ? 13.125 12.773 1.82 1 88.62 91 TYR B CA 1
ATOM 3972 C C . TYR B 1 91 ? 14.594 12.484 2.111 1 88.62 91 TYR B C 1
ATOM 3974 O O . TYR B 1 91 ? 15.055 11.352 1.939 1 88.62 91 TYR B O 1
ATOM 3982 N N . GLY B 1 92 ? 15.336 13.453 2.562 1 84.62 92 GLY B N 1
ATOM 3983 C CA . GLY B 1 92 ? 16.766 13.305 2.75 1 84.62 92 GLY B CA 1
ATOM 3984 C C . GLY B 1 92 ? 17.578 13.602 1.495 1 84.62 92 GLY B C 1
ATOM 3985 O O . GLY B 1 92 ? 17.016 13.688 0.401 1 84.62 92 GLY B O 1
ATOM 3986 N N . ALA B 1 93 ? 18.844 13.75 1.744 1 81.56 93 ALA B N 1
ATOM 3987 C CA . ALA B 1 93 ? 19.719 14.023 0.606 1 81.56 93 ALA B CA 1
ATOM 3988 C C . ALA B 1 93 ? 19.875 12.781 -0.266 1 81.56 93 ALA B C 1
ATOM 3990 O O . ALA B 1 93 ? 19.984 11.664 0.247 1 81.56 93 ALA B O 1
ATOM 3991 N N . LYS B 1 94 ? 19.828 13.016 -1.558 1 84.81 94 LYS B N 1
ATOM 3992 C CA . LYS B 1 94 ? 20.094 11.93 -2.5 1 84.81 94 LYS B CA 1
ATOM 3993 C C . LYS B 1 94 ? 21.562 11.859 -2.869 1 84.81 94 LYS B C 1
ATOM 3995 O O . LYS B 1 94 ? 22.234 12.891 -2.977 1 84.81 94 LYS B O 1
ATOM 4000 N N . PRO B 1 95 ? 22 10.656 -3.096 1 87.88 95 PRO B N 1
ATOM 4001 C CA . PRO B 1 95 ? 23.375 10.555 -3.58 1 87.88 95 PRO B CA 1
ATOM 4002 C C . PRO B 1 95 ? 23.578 11.203 -4.949 1 87.88 95 PRO B C 1
ATOM 4004 O O . PRO B 1 95 ? 22.609 11.328 -5.715 1 87.88 95 PRO B O 1
ATOM 4007 N N . SER B 1 96 ? 24.781 11.594 -5.18 1 87.44 96 SER B N 1
ATOM 4008 C CA . SER B 1 96 ? 25.094 12.133 -6.496 1 87.44 96 SER B CA 1
ATOM 4009 C C . SER B 1 96 ? 25.031 11.055 -7.57 1 87.44 96 SER B C 1
ATOM 4011 O O . SER B 1 96 ? 25.125 9.859 -7.266 1 87.44 96 SER B O 1
ATOM 4013 N N . GLY B 1 97 ? 24.906 11.531 -8.758 1 87.44 97 GLY B N 1
ATOM 4014 C CA . GLY B 1 97 ? 24.922 10.586 -9.859 1 87.44 97 GLY B CA 1
ATOM 4015 C C . GLY B 1 97 ? 26.172 9.727 -9.891 1 87.44 97 GLY B C 1
ATOM 4016 O O . GLY B 1 97 ? 26.109 8.531 -10.172 1 87.44 97 GLY B O 1
ATOM 4017 N N . THR B 1 98 ? 27.297 10.312 -9.562 1 86.81 98 THR B N 1
ATOM 4018 C CA . THR B 1 98 ? 28.562 9.594 -9.555 1 86.81 98 THR B CA 1
ATOM 4019 C C . THR B 1 98 ? 28.578 8.539 -8.445 1 86.81 98 THR B C 1
ATOM 4021 O O . THR B 1 98 ? 29.078 7.43 -8.648 1 86.81 98 THR B O 1
ATOM 4024 N N . ASP B 1 99 ? 28.031 8.914 -7.328 1 87.81 99 ASP B N 1
ATOM 4025 C CA . ASP B 1 99 ? 27.938 7.957 -6.234 1 87.81 99 ASP B CA 1
ATOM 4026 C C . ASP B 1 99 ? 27.031 6.785 -6.605 1 87.81 99 ASP B C 1
ATOM 4028 O O . ASP B 1 99 ? 27.344 5.633 -6.297 1 87.81 99 ASP B O 1
ATOM 4032 N N . ILE B 1 100 ? 25.969 7.113 -7.27 1 90.31 100 ILE B N 1
ATOM 4033 C CA . ILE B 1 100 ? 25.031 6.086 -7.688 1 90.31 100 ILE B CA 1
ATOM 4034 C C . ILE B 1 100 ? 25.688 5.148 -8.695 1 90.31 100 ILE B C 1
ATOM 4036 O O . ILE B 1 100 ? 25.562 3.926 -8.586 1 90.31 100 ILE B O 1
ATOM 4040 N N . ALA B 1 101 ? 26.391 5.695 -9.586 1 88.94 101 ALA B N 1
ATOM 4041 C CA . ALA B 1 101 ? 27.094 4.902 -10.586 1 88.94 101 ALA B CA 1
ATOM 4042 C C . ALA B 1 101 ? 28.094 3.953 -9.938 1 88.94 101 ALA B C 1
ATOM 4044 O O . ALA B 1 101 ? 28.25 2.805 -10.359 1 88.94 101 ALA B O 1
ATOM 4045 N N . GLU B 1 102 ? 28.75 4.441 -8.977 1 85.44 102 GLU B N 1
ATOM 4046 C CA . GLU B 1 102 ? 29.703 3.611 -8.242 1 85.44 102 GLU B CA 1
ATOM 4047 C C . GLU B 1 102 ? 28.984 2.467 -7.523 1 85.44 102 GLU B C 1
ATOM 4049 O O . GLU B 1 102 ? 29.453 1.326 -7.551 1 85.44 102 GLU B O 1
ATOM 4054 N N . MET B 1 103 ? 27.906 2.807 -6.965 1 86.88 103 MET B N 1
ATOM 4055 C CA . MET B 1 103 ? 27.141 1.792 -6.254 1 86.88 103 MET B CA 1
ATOM 4056 C C . MET B 1 103 ? 26.656 0.708 -7.215 1 86.88 103 MET B C 1
ATOM 4058 O O . MET B 1 103 ? 26.562 -0.462 -6.84 1 86.88 103 MET B O 1
ATOM 4062 N N . MET B 1 104 ? 26.406 1.08 -8.43 1 89.19 104 MET B N 1
ATOM 4063 C CA . MET B 1 104 ? 25.891 0.156 -9.43 1 89.19 104 MET B CA 1
ATOM 4064 C C . MET B 1 104 ? 27.016 -0.627 -10.094 1 89.19 104 MET B C 1
ATOM 4066 O O . MET B 1 104 ? 26.766 -1.546 -10.875 1 89.19 104 MET B O 1
ATOM 4070 N N . GLY B 1 105 ? 28.203 -0.258 -9.844 1 85.69 105 GLY B N 1
ATOM 4071 C CA . GLY B 1 105 ? 29.344 -0.926 -10.438 1 85.69 105 GLY B CA 1
ATOM 4072 C C . GLY B 1 105 ? 29.562 -0.559 -11.898 1 85.69 105 GLY B C 1
ATOM 4073 O O . GLY B 1 105 ? 30.047 -1.371 -12.68 1 85.69 105 GLY B O 1
ATOM 4074 N N . LEU B 1 106 ? 29.156 0.553 -12.32 1 86.19 106 LEU B N 1
ATOM 4075 C CA . LEU B 1 106 ? 29.328 0.979 -13.703 1 86.19 106 LEU B CA 1
ATOM 4076 C C . LEU B 1 106 ? 30.781 1.303 -14 1 86.19 106 LEU B C 1
ATOM 4078 O O . LEU B 1 106 ? 31.188 1.33 -15.164 1 86.19 106 LEU B O 1
ATOM 4082 N N . TYR B 1 107 ? 31.547 1.653 -13.023 1 74 107 TYR B N 1
ATOM 4083 C CA . TYR B 1 107 ? 33 1.82 -13.227 1 74 107 TYR B CA 1
ATOM 4084 C C . TYR B 1 107 ? 33.781 1.302 -12.023 1 74 107 TYR B C 1
ATOM 4086 O O . TYR B 1 107 ? 33.25 1.224 -10.914 1 74 107 TYR B O 1
ATOM 4094 N N . THR B 1 108 ? 34.781 0.533 -12.273 1 58.97 108 THR B N 1
ATOM 4095 C CA . THR B 1 108 ? 35.562 -0.091 -11.227 1 58.97 108 THR B CA 1
ATOM 4096 C C . THR B 1 108 ? 36.688 0.853 -10.758 1 58.97 108 THR B C 1
ATOM 4098 O O . THR B 1 108 ? 37.188 0.714 -9.641 1 58.97 108 THR B O 1
ATOM 4101 N N . ASP B 1 109 ? 37.188 1.687 -11.625 1 57.06 109 ASP B N 1
ATOM 4102 C CA . ASP B 1 109 ? 38.344 2.477 -11.234 1 57.06 109 ASP B CA 1
ATOM 4103 C C . ASP B 1 109 ? 37.969 3.943 -11.031 1 57.06 109 ASP B C 1
ATOM 4105 O O . ASP B 1 109 ? 37.531 4.605 -11.969 1 57.06 109 ASP B O 1
ATOM 4109 N N . ALA B 1 110 ? 37.844 4.324 -9.797 1 53.97 110 ALA B N 1
ATOM 4110 C CA . ALA B 1 110 ? 37.531 5.688 -9.375 1 53.97 110 ALA B CA 1
ATOM 4111 C C . ALA B 1 110 ? 38.344 6.699 -10.164 1 53.97 110 ALA B C 1
ATOM 4113 O O . ALA B 1 110 ? 38 7.879 -10.242 1 53.97 110 ALA B O 1
ATOM 4114 N N . THR B 1 111 ? 39.5 6.324 -10.539 1 52.94 111 THR B N 1
ATOM 4115 C CA . THR B 1 111 ? 40.406 7.227 -11.242 1 52.94 111 THR B CA 1
ATOM 4116 C C . THR B 1 111 ? 40.031 7.348 -12.711 1 52.94 111 THR B C 1
ATOM 4118 O O . THR B 1 111 ? 40.688 8.031 -13.484 1 52.94 111 THR B O 1
ATOM 4121 N N . ASP B 1 112 ? 39 6.652 -13.102 1 54.06 112 ASP B N 1
ATOM 4122 C CA . ASP B 1 112 ? 38.656 6.676 -14.516 1 54.06 112 ASP B CA 1
ATOM 4123 C C . ASP B 1 112 ? 38 8 -14.891 1 54.06 112 ASP B C 1
ATOM 4125 O O . ASP B 1 112 ? 36.969 8.367 -14.344 1 54.06 112 ASP B O 1
ATOM 4129 N N . THR B 1 113 ? 38.75 8.898 -15.398 1 52.97 113 THR B N 1
ATOM 4130 C CA . THR B 1 113 ? 38.344 10.203 -15.922 1 52.97 113 THR B CA 1
ATOM 4131 C C . THR B 1 113 ? 37.031 10.094 -16.688 1 52.97 113 THR B C 1
ATOM 4133 O O . THR B 1 113 ? 36.375 11.109 -16.969 1 52.97 113 THR B O 1
ATOM 4136 N N . LYS B 1 114 ? 36.719 8.938 -17.109 1 57.59 114 LYS B N 1
ATOM 4137 C CA . LYS B 1 114 ? 35.5 8.742 -17.922 1 57.59 114 LYS B CA 1
ATOM 4138 C C . LYS B 1 114 ? 34.25 8.727 -17.062 1 57.59 114 LYS B C 1
ATOM 4140 O O . LYS B 1 114 ? 33.156 8.617 -17.578 1 57.59 114 LYS B O 1
ATOM 4145 N N . ARG B 1 115 ? 34.375 8.984 -15.82 1 62.28 115 ARG B N 1
ATOM 4146 C CA . ARG B 1 115 ? 33.281 8.938 -14.852 1 62.28 115 ARG B CA 1
ATOM 4147 C C . ARG B 1 115 ? 32.25 10.008 -15.141 1 62.28 115 ARG B C 1
ATOM 4149 O O . ARG B 1 115 ? 31.047 9.734 -15.102 1 62.28 115 ARG B O 1
ATOM 4156 N N . GLU B 1 116 ? 32.781 11.172 -15.297 1 62.06 116 GLU B N 1
ATOM 4157 C CA . GLU B 1 116 ? 31.875 12.289 -15.484 1 62.06 116 GLU B CA 1
ATOM 4158 C C . GLU B 1 116 ? 31.094 12.148 -16.797 1 62.06 116 GLU B C 1
ATOM 4160 O O . GLU B 1 116 ? 29.969 12.641 -16.922 1 62.06 116 GLU B O 1
ATOM 4165 N N . GLU B 1 117 ? 31.734 11.344 -17.609 1 72.81 117 GLU B N 1
ATOM 4166 C CA . GLU B 1 117 ? 31.062 11.164 -18.891 1 72.81 117 GLU B CA 1
ATOM 4167 C C . GLU B 1 117 ? 29.969 10.109 -18.812 1 72.81 117 GLU B C 1
ATOM 4169 O O . GLU B 1 117 ? 29.031 10.102 -19.609 1 72.81 117 GLU B O 1
ATOM 4174 N N . LEU B 1 118 ? 30.062 9.398 -17.719 1 81.75 118 LEU B N 1
ATOM 4175 C CA . LEU B 1 118 ? 29.141 8.281 -17.578 1 81.75 118 LEU B CA 1
ATOM 4176 C C . LEU B 1 118 ? 27.812 8.742 -17 1 81.75 118 LEU B C 1
ATOM 4178 O O . LEU B 1 118 ? 26.766 8.172 -17.328 1 81.75 118 LEU B O 1
ATOM 4182 N N . VAL B 1 119 ? 27.859 9.844 -16.266 1 84.31 119 VAL B N 1
ATOM 4183 C CA . VAL B 1 119 ? 26.656 10.312 -15.602 1 84.31 119 VAL B CA 1
ATOM 4184 C C . VAL B 1 119 ? 26.125 11.562 -16.297 1 84.31 119 VAL B C 1
ATOM 4186 O O . VAL B 1 119 ? 26.875 12.516 -16.531 1 84.31 119 VAL B O 1
ATOM 4189 N N . GLN B 1 120 ? 24.891 11.492 -16.656 1 84.38 120 GLN B N 1
ATOM 4190 C CA . GLN B 1 120 ? 24.234 12.625 -17.297 1 84.38 120 GLN B CA 1
ATOM 4191 C C . GLN B 1 120 ? 23.062 13.125 -16.453 1 84.38 120 GLN B C 1
ATOM 4193 O O . GLN B 1 120 ? 22.25 12.336 -15.992 1 84.38 120 GLN B O 1
ATOM 4198 N N . PRO B 1 121 ? 23.062 14.406 -16.266 1 82.56 121 PRO B N 1
ATOM 4199 C CA . PRO B 1 121 ? 21.891 14.945 -15.578 1 82.56 121 PRO B CA 1
ATOM 4200 C C . PRO B 1 121 ? 20.609 14.773 -16.375 1 82.56 121 PRO B C 1
ATOM 4202 O O . PRO B 1 121 ? 20.625 14.836 -17.609 1 82.56 121 PRO B O 1
ATOM 4205 N N . MET B 1 122 ? 19.625 14.43 -15.672 1 82.69 122 MET B N 1
ATOM 4206 C CA . MET B 1 122 ? 18.328 14.312 -16.328 1 82.69 122 MET B CA 1
ATOM 4207 C C . MET B 1 122 ? 17.328 15.289 -15.734 1 82.69 122 MET B C 1
ATOM 4209 O O . MET B 1 122 ? 17.344 15.547 -14.531 1 82.69 122 MET B O 1
ATOM 4213 N N . PRO B 1 123 ? 16.547 15.867 -16.656 1 79.94 123 PRO B N 1
ATOM 4214 C CA . PRO B 1 123 ? 15.445 16.656 -16.125 1 79.94 123 PRO B CA 1
ATOM 4215 C C . PRO B 1 123 ? 14.453 15.82 -15.312 1 79.94 123 PRO B C 1
ATOM 4217 O O . PRO B 1 123 ? 14.789 14.719 -14.875 1 79.94 123 PRO B O 1
ATOM 4220 N N . GLU B 1 124 ? 13.227 16.297 -15.258 1 78.81 124 GLU B N 1
ATOM 4221 C CA . GLU B 1 124 ? 12.172 15.523 -14.594 1 78.81 124 GLU B CA 1
ATOM 4222 C C . GLU B 1 124 ? 11.961 14.172 -15.273 1 78.81 124 GLU B C 1
ATOM 4224 O O . GLU B 1 124 ? 11.969 14.086 -16.5 1 78.81 124 GLU B O 1
ATOM 4229 N N . PHE B 1 125 ? 12.008 13.133 -14.523 1 75.31 125 PHE B N 1
ATOM 4230 C CA . PHE B 1 125 ? 11.969 11.742 -14.938 1 75.31 125 PHE B CA 1
ATOM 4231 C C . PHE B 1 125 ? 10.922 11.531 -16.031 1 75.31 125 PHE B C 1
ATOM 4233 O O . PHE B 1 125 ? 11.219 10.969 -17.078 1 75.31 125 PHE B O 1
ATOM 4240 N N . GLU B 1 126 ? 9.742 12.055 -15.766 1 72.5 126 GLU B N 1
ATOM 4241 C CA . GLU B 1 126 ? 8.664 11.875 -16.734 1 72.5 126 GLU B CA 1
ATOM 4242 C C . GLU B 1 126 ? 8.984 12.562 -18.062 1 72.5 126 GLU B C 1
ATOM 4244 O O . GLU B 1 126 ? 8.68 12.039 -19.125 1 72.5 126 GLU B O 1
ATOM 4249 N N . THR B 1 127 ? 9.562 13.672 -17.922 1 76.19 127 THR B N 1
ATOM 4250 C CA . THR B 1 127 ? 9.953 14.422 -19.109 1 76.19 127 THR B CA 1
ATOM 4251 C C . THR B 1 127 ? 11.031 13.68 -19.891 1 76.19 127 THR B C 1
ATOM 4253 O O . THR B 1 127 ? 10.961 13.586 -21.109 1 76.19 127 THR B O 1
ATOM 4256 N N . TRP B 1 128 ? 11.945 13.227 -19.172 1 76.81 128 TRP B N 1
ATOM 4257 C CA . TRP B 1 128 ? 13.031 12.469 -19.797 1 76.81 128 TRP B CA 1
ATOM 4258 C C . TRP B 1 128 ? 12.484 11.25 -20.531 1 76.81 128 TRP B C 1
ATOM 4260 O O . TRP B 1 128 ? 12.859 10.992 -21.672 1 76.81 128 TRP B O 1
ATOM 4270 N N . MET B 1 129 ? 11.602 10.523 -19.891 1 74.25 129 MET B N 1
ATOM 4271 C CA . MET B 1 129 ? 11.023 9.32 -20.484 1 74.25 129 MET B CA 1
ATOM 4272 C C . MET B 1 129 ? 10.266 9.648 -21.766 1 74.25 129 MET B C 1
ATOM 4274 O O . MET B 1 129 ? 10.367 8.922 -22.75 1 74.25 129 MET B O 1
ATOM 4278 N N . ARG B 1 130 ? 9.523 10.742 -21.688 1 74.5 130 ARG B N 1
ATOM 4279 C CA . ARG B 1 130 ? 8.766 11.188 -22.859 1 74.5 130 ARG B CA 1
ATOM 4280 C C . ARG B 1 130 ? 9.695 11.539 -24.016 1 74.5 130 ARG B C 1
ATOM 4282 O O . ARG B 1 130 ? 9.438 11.164 -25.156 1 74.5 130 ARG B O 1
ATOM 4289 N N . GLU B 1 131 ? 10.75 12.258 -23.719 1 74.75 131 GLU B N 1
ATOM 4290 C CA . GLU B 1 131 ? 11.695 12.68 -24.75 1 74.75 131 GLU B CA 1
ATOM 4291 C C . GLU B 1 131 ? 12.422 11.484 -25.344 1 74.75 131 GLU B C 1
ATOM 4293 O O . GLU B 1 131 ? 12.617 11.422 -26.562 1 74.75 131 GLU B O 1
ATOM 4298 N N . TRP B 1 132 ? 12.766 10.617 -24.484 1 71.25 132 TRP B N 1
ATOM 4299 C CA . TRP B 1 132 ? 13.453 9.422 -24.953 1 71.25 132 TRP B CA 1
ATOM 4300 C C . TRP B 1 132 ? 12.586 8.633 -25.938 1 71.25 132 TRP B C 1
ATOM 4302 O O . TRP B 1 132 ? 13.055 8.227 -27 1 71.25 132 TRP B O 1
ATOM 4312 N N . THR B 1 133 ? 11.32 8.492 -25.578 1 67.69 133 THR B N 1
ATOM 4313 C CA . THR B 1 133 ? 10.391 7.723 -26.391 1 67.69 133 THR B CA 1
ATOM 4314 C C . THR B 1 133 ? 10.094 8.453 -27.703 1 67.69 133 THR B C 1
ATOM 4316 O O . THR B 1 133 ? 9.953 7.824 -28.75 1 67.69 133 THR B O 1
ATOM 4319 N N . SER B 1 134 ? 10 9.781 -27.656 1 67.38 134 SER B N 1
ATOM 4320 C CA . SER B 1 134 ? 9.648 10.594 -28.812 1 67.38 134 SER B CA 1
ATOM 4321 C C . SER B 1 134 ? 10.766 10.57 -29.859 1 67.38 134 SER B C 1
ATOM 4323 O O . SER B 1 134 ? 10.508 10.758 -31.047 1 67.38 134 SER B O 1
ATOM 4325 N N . GLU B 1 135 ? 12.031 10.555 -29.484 1 62.56 135 GLU B N 1
ATOM 4326 C CA . GLU B 1 135 ? 13.164 10.555 -30.391 1 62.56 135 GLU B CA 1
ATOM 4327 C C . GLU B 1 135 ? 13.281 9.219 -31.125 1 62.56 135 GLU B C 1
ATOM 4329 O O . GLU B 1 135 ? 14.227 9.016 -31.906 1 62.56 135 GLU B O 1
ATOM 4334 N N . GLY B 1 136 ? 12.281 8.484 -31.094 1 55.62 136 GLY B N 1
ATOM 4335 C CA . GLY B 1 136 ? 12.281 7.211 -31.797 1 55.62 136 GLY B CA 1
ATOM 4336 C C . GLY B 1 136 ? 13.219 6.188 -31.188 1 55.62 136 GLY B C 1
ATOM 4337 O O . GLY B 1 136 ? 13.531 5.176 -31.828 1 55.62 136 GLY B O 1
ATOM 4338 N N . ARG B 1 137 ? 13.984 6.73 -30.375 1 53.5 137 ARG B N 1
ATOM 4339 C CA . ARG B 1 137 ? 14.906 5.785 -29.734 1 53.5 137 ARG B CA 1
ATOM 4340 C C . ARG B 1 137 ? 14.148 4.695 -28.984 1 53.5 137 ARG B C 1
ATOM 4342 O O . ARG B 1 137 ? 13.07 4.945 -28.453 1 53.5 137 ARG B O 1
ATOM 4349 N N . ASN B 1 138 ? 14.234 3.58 -29.656 1 49.03 138 ASN B N 1
ATOM 4350 C CA . ASN B 1 138 ? 13.602 2.443 -29 1 49.03 138 ASN B CA 1
ATOM 4351 C C . ASN B 1 138 ? 13.781 2.508 -27.484 1 49.03 138 ASN B C 1
ATOM 4353 O O . ASN B 1 138 ? 14.898 2.658 -27 1 49.03 138 ASN B O 1
ATOM 4357 N N . MET B 1 139 ? 13.164 3.385 -26.859 1 49.06 139 MET B N 1
ATOM 4358 C CA . MET B 1 139 ? 13.102 2.871 -25.484 1 49.06 139 MET B CA 1
ATOM 4359 C C . MET B 1 139 ? 12.906 1.359 -25.484 1 49.06 139 MET B C 1
ATOM 4361 O O . MET B 1 139 ? 11.773 0.877 -25.594 1 49.06 139 MET B O 1
ATOM 4365 N N . GLU B 1 140 ? 13.484 0.618 -26.469 1 48.06 140 GLU B N 1
ATOM 4366 C CA . GLU B 1 140 ? 13.078 -0.732 -26.094 1 48.06 140 GLU B CA 1
ATOM 4367 C C . GLU B 1 140 ? 12.945 -0.861 -24.578 1 48.06 140 GLU B C 1
ATOM 4369 O O . GLU B 1 140 ? 13.93 -1.096 -23.875 1 48.06 140 GLU B O 1
ATOM 4374 N N . MET B 1 141 ? 12.555 0.084 -24.016 1 47.75 141 MET B N 1
ATOM 4375 C CA . MET B 1 141 ? 12.109 -0.178 -22.656 1 47.75 141 MET B CA 1
ATOM 4376 C C . MET B 1 141 ? 11.836 -1.664 -22.453 1 47.75 141 MET B C 1
ATOM 4378 O O . MET B 1 141 ? 11.469 -2.369 -23.391 1 47.75 141 MET B O 1
ATOM 4382 N N . CYS B 1 142 ? 12.508 -2.281 -21.5 1 48.16 142 CYS B N 1
ATOM 4383 C CA . CYS B 1 142 ? 12.156 -3.678 -21.266 1 48.16 142 CYS B CA 1
ATOM 4384 C C . CYS B 1 142 ? 10.727 -3.957 -21.688 1 48.16 142 CYS B C 1
ATOM 4386 O O . CYS B 1 142 ? 10.312 -5.117 -21.766 1 48.16 142 CYS B O 1
ATOM 4388 N N . GLY B 1 143 ? 9.797 -2.941 -21.641 1 43.31 143 GLY B N 1
ATOM 4389 C CA . GLY B 1 143 ? 8.422 -3.379 -21.828 1 43.31 143 GLY B CA 1
ATOM 4390 C C . GLY B 1 143 ? 8.141 -3.918 -23.203 1 43.31 143 GLY B C 1
ATOM 4391 O O . GLY B 1 143 ? 7.535 -4.984 -23.359 1 43.31 143 GLY B O 1
ATOM 4392 N N . THR B 1 144 ? 8.125 -3.012 -24.391 1 51.81 144 THR B N 1
ATOM 4393 C CA . THR B 1 144 ? 7.59 -3.523 -25.656 1 51.81 144 THR B CA 1
ATOM 4394 C C . THR B 1 144 ? 8.719 -3.871 -26.625 1 51.81 144 THR B C 1
ATOM 4396 O O . THR B 1 144 ? 9.789 -3.256 -26.578 1 51.81 144 THR B O 1
ATOM 4399 N N . GLY B 1 145 ? 8.93 -5.172 -26.906 1 62.09 145 GLY B N 1
ATOM 4400 C CA . GLY B 1 145 ? 9.727 -5.633 -28.031 1 62.09 145 GLY B CA 1
ATOM 4401 C C . GLY B 1 145 ? 10.758 -6.676 -27.641 1 62.09 145 GLY B C 1
ATOM 4402 O O . GLY B 1 145 ? 10.594 -7.367 -26.641 1 62.09 145 GLY B O 1
ATOM 4403 N N . GLN B 1 146 ? 11.867 -6.871 -28.484 1 69.5 146 GLN B N 1
ATOM 4404 C CA . GLN B 1 146 ? 12.906 -7.891 -28.375 1 69.5 146 GLN B CA 1
ATOM 4405 C C . GLN B 1 146 ? 13.703 -7.738 -27.094 1 69.5 146 GLN B C 1
ATOM 4407 O O . GLN B 1 146 ? 13.984 -8.727 -26.406 1 69.5 146 GLN B O 1
ATOM 4412 N N . PRO B 1 147 ? 13.961 -6.539 -26.625 1 79.06 147 PRO B N 1
ATOM 4413 C CA . PRO B 1 147 ? 14.758 -6.402 -25.406 1 79.06 147 PRO B CA 1
ATOM 4414 C C . PRO B 1 147 ? 14.008 -6.859 -24.156 1 79.06 147 PRO B C 1
ATOM 4416 O O . PRO B 1 147 ? 14.602 -7.469 -23.266 1 79.06 147 PRO B O 1
ATOM 4419 N N . VAL B 1 148 ? 12.719 -6.656 -24.172 1 81.81 148 VAL B N 1
ATOM 4420 C CA . VAL B 1 148 ? 11.938 -7.059 -23.016 1 81.81 148 VAL B CA 1
ATOM 4421 C C . VAL B 1 148 ? 11.898 -8.586 -22.922 1 81.81 148 VAL B C 1
ATOM 4423 O O . VAL B 1 148 ? 11.977 -9.148 -21.828 1 81.81 148 VAL B O 1
ATOM 4426 N N . MET B 1 149 ? 11.852 -9.156 -24.031 1 87.56 149 MET B N 1
ATOM 4427 C CA . MET B 1 149 ? 11.844 -10.617 -24.078 1 87.56 149 MET B CA 1
ATOM 4428 C C . MET B 1 149 ? 13.164 -11.18 -23.562 1 87.56 149 MET B C 1
ATOM 4430 O O . MET B 1 149 ? 13.18 -12.164 -22.828 1 87.56 149 MET B O 1
ATOM 4434 N N . GLN B 1 150 ? 14.234 -10.562 -23.984 1 90.69 150 GLN B N 1
ATOM 4435 C CA . GLN B 1 150 ? 15.547 -11.047 -23.547 1 90.69 150 GLN B CA 1
ATOM 4436 C C . GLN B 1 150 ? 15.734 -10.828 -22.062 1 90.69 150 GLN B C 1
ATOM 4438 O O . GLN B 1 150 ? 16.312 -11.672 -21.375 1 90.69 150 GLN B O 1
ATOM 4443 N N . VAL B 1 151 ? 15.305 -9.719 -21.562 1 92.44 151 VAL B N 1
ATOM 4444 C CA . VAL B 1 151 ? 15.391 -9.438 -20.125 1 92.44 151 VAL B CA 1
ATOM 4445 C C . VAL B 1 151 ? 14.617 -10.5 -19.344 1 92.44 151 VAL B C 1
ATOM 4447 O O . VAL B 1 151 ? 15.148 -11.086 -18.391 1 92.44 151 VAL B O 1
ATOM 4450 N N . ASP B 1 152 ? 13.43 -10.766 -19.797 1 94.25 152 ASP B N 1
ATOM 4451 C CA . ASP B 1 152 ? 12.617 -11.773 -19.125 1 94.25 152 ASP B CA 1
ATOM 4452 C C . ASP B 1 152 ? 13.281 -13.148 -19.172 1 94.25 152 ASP B C 1
ATOM 4454 O O . ASP B 1 152 ? 13.234 -13.914 -18.219 1 94.25 152 ASP B O 1
ATOM 4458 N N . ARG B 1 153 ? 13.883 -13.453 -20.281 1 94.38 153 ARG B N 1
ATOM 4459 C CA . ARG B 1 153 ? 14.57 -14.734 -20.422 1 94.38 153 ARG B CA 1
ATOM 4460 C C . ARG B 1 153 ? 15.719 -14.844 -19.438 1 94.38 153 ARG B C 1
ATOM 4462 O O . ARG B 1 153 ? 15.891 -15.875 -18.781 1 94.38 153 ARG B O 1
ATOM 4469 N N . MET B 1 154 ? 16.469 -13.781 -19.344 1 95.5 154 MET B N 1
ATOM 4470 C CA . MET B 1 154 ? 17.594 -13.773 -18.406 1 95.5 154 MET B CA 1
ATOM 4471 C C . MET B 1 154 ? 17.094 -13.891 -16.969 1 95.5 154 MET B C 1
ATOM 4473 O O . MET B 1 154 ? 17.656 -14.664 -16.188 1 95.5 154 MET B O 1
ATOM 4477 N N . MET B 1 155 ? 16.031 -13.148 -16.688 1 96.25 155 MET B N 1
ATOM 4478 C CA . MET B 1 155 ? 15.508 -13.133 -15.328 1 96.25 155 MET B CA 1
ATOM 4479 C C . MET B 1 155 ? 14.828 -14.453 -14.984 1 96.25 155 MET B C 1
ATOM 4481 O O . MET B 1 155 ? 14.688 -14.797 -13.812 1 96.25 155 MET B O 1
ATOM 4485 N N . SER B 1 156 ? 14.398 -15.188 -15.969 1 97.44 156 SER B N 1
ATOM 4486 C CA . SER B 1 156 ? 13.68 -16.438 -15.734 1 97.44 156 SER B CA 1
ATOM 4487 C C . SER B 1 156 ? 14.625 -17.547 -15.305 1 97.44 156 SER B C 1
ATOM 4489 O O . SER B 1 156 ? 14.195 -18.547 -14.727 1 97.44 156 SER B O 1
ATOM 4491 N N . VAL B 1 157 ? 15.891 -17.438 -15.641 1 97 157 VAL B N 1
ATOM 4492 C CA . VAL B 1 157 ? 16.906 -18.406 -15.227 1 97 157 VAL B CA 1
ATOM 4493 C C . VAL B 1 157 ? 17.75 -17.828 -14.094 1 97 157 VAL B C 1
ATOM 4495 O O . VAL B 1 157 ? 18.594 -16.953 -14.32 1 97 157 VAL B O 1
ATOM 4498 N N . LYS B 1 158 ? 17.578 -18.344 -12.984 1 96.56 158 LYS B N 1
ATOM 4499 C CA . LYS B 1 158 ? 18.172 -17.781 -11.773 1 96.56 158 LYS B CA 1
ATOM 4500 C C . LYS B 1 158 ? 19.469 -18.516 -11.406 1 96.56 158 LYS B C 1
ATOM 4502 O O . LYS B 1 158 ? 19.562 -19.734 -11.578 1 96.56 158 LYS B O 1
ATOM 4507 N N . ASP B 1 159 ? 20.422 -17.734 -10.922 1 93.75 159 ASP B N 1
ATOM 4508 C CA . ASP B 1 159 ? 21.625 -18.359 -10.359 1 93.75 159 ASP B CA 1
ATOM 4509 C C . ASP B 1 159 ? 21.375 -18.797 -8.914 1 93.75 159 ASP B C 1
ATOM 4511 O O . ASP B 1 159 ? 20.281 -18.641 -8.383 1 93.75 159 ASP B O 1
ATOM 4515 N N . GLU B 1 160 ? 22.375 -19.344 -8.305 1 94.31 160 GLU B N 1
ATOM 4516 C CA . GLU B 1 160 ? 22.203 -19.938 -6.98 1 94.31 160 GLU B CA 1
ATOM 4517 C C . GLU B 1 160 ? 21.906 -18.859 -5.934 1 94.31 160 GLU B C 1
ATOM 4519 O O . GLU B 1 160 ? 21.156 -19.109 -4.984 1 94.31 160 GLU B O 1
ATOM 4524 N N . TRP B 1 161 ? 22.516 -17.781 -6.082 1 93.5 161 TRP B N 1
ATOM 4525 C CA . TRP B 1 161 ? 22.25 -16.703 -5.145 1 93.5 161 TRP B CA 1
ATOM 4526 C C . TRP B 1 161 ? 20.781 -16.266 -5.207 1 93.5 161 TRP B C 1
ATOM 4528 O O . TRP B 1 161 ? 20.156 -16.047 -4.172 1 93.5 161 TRP B O 1
ATOM 4538 N N . GLU B 1 162 ? 20.281 -16.109 -6.387 1 96.19 162 GLU B N 1
ATOM 4539 C CA . GLU B 1 162 ? 18.875 -15.742 -6.559 1 96.19 162 GLU B CA 1
ATOM 4540 C C . GLU B 1 162 ? 17.953 -16.781 -5.934 1 96.19 162 GLU B C 1
ATOM 4542 O O . GLU B 1 162 ? 16.969 -16.438 -5.285 1 96.19 162 GLU B O 1
ATOM 4547 N N . VAL B 1 163 ? 18.266 -18.016 -6.191 1 97.38 163 VAL B N 1
ATOM 4548 C CA . VAL B 1 163 ? 17.484 -19.094 -5.613 1 97.38 163 VAL B CA 1
ATOM 4549 C C . VAL B 1 163 ? 17.484 -18.984 -4.09 1 97.38 163 VAL B C 1
ATOM 4551 O O . VAL B 1 163 ? 16.453 -19.172 -3.441 1 97.38 163 VAL B O 1
ATOM 4554 N N . ASP B 1 164 ? 18.609 -18.688 -3.549 1 96.75 164 ASP B N 1
ATOM 4555 C CA . ASP B 1 164 ? 18.719 -18.531 -2.104 1 96.75 164 ASP B CA 1
ATOM 4556 C C . ASP B 1 164 ? 17.859 -17.375 -1.604 1 96.75 164 ASP B C 1
ATOM 4558 O O . ASP B 1 164 ? 17.328 -17.422 -0.497 1 96.75 164 ASP B O 1
ATOM 4562 N N . GLN B 1 165 ? 17.781 -16.297 -2.363 1 96.5 165 GLN B N 1
ATOM 4563 C CA . GLN B 1 165 ? 16.906 -15.188 -1.987 1 96.5 165 GLN B CA 1
ATOM 4564 C C . GLN B 1 165 ? 15.438 -15.633 -1.961 1 96.5 165 GLN B C 1
ATOM 4566 O O . GLN B 1 165 ? 14.688 -15.266 -1.057 1 96.5 165 GLN B O 1
ATOM 4571 N N . ILE B 1 166 ? 15.031 -16.375 -2.939 1 98 166 ILE B N 1
ATOM 4572 C CA . ILE B 1 166 ? 13.664 -16.875 -2.975 1 98 166 ILE B CA 1
ATOM 4573 C C . ILE B 1 166 ? 13.438 -17.828 -1.805 1 98 166 ILE B C 1
ATOM 4575 O O . ILE B 1 166 ? 12.367 -17.812 -1.182 1 98 166 ILE B O 1
ATOM 4579 N N . ARG B 1 167 ? 14.422 -18.688 -1.488 1 97.06 167 ARG B N 1
ATOM 4580 C CA . ARG B 1 167 ? 14.344 -19.578 -0.33 1 97.06 167 ARG B CA 1
ATOM 4581 C C . ARG B 1 167 ? 14.094 -18.781 0.949 1 97.06 167 ARG B C 1
ATOM 4583 O O . ARG B 1 167 ? 13.266 -19.172 1.777 1 97.06 167 ARG B O 1
ATOM 4590 N N . GLN B 1 168 ? 14.789 -17.703 1.069 1 96.75 168 GLN B N 1
ATOM 4591 C CA . GLN B 1 168 ? 14.602 -16.859 2.236 1 96.75 168 GLN B CA 1
ATOM 4592 C C . GLN B 1 168 ? 13.195 -16.266 2.27 1 96.75 168 GLN B C 1
ATOM 4594 O O . GLN B 1 168 ? 12.539 -16.266 3.318 1 96.75 168 GLN B O 1
ATOM 4599 N N . ALA B 1 169 ? 12.742 -15.734 1.163 1 97.69 169 ALA B N 1
ATOM 4600 C CA . ALA B 1 169 ? 11.383 -15.203 1.082 1 97.69 169 ALA B CA 1
ATOM 4601 C C . ALA B 1 169 ? 10.352 -16.25 1.47 1 97.69 169 ALA B C 1
ATOM 4603 O O . ALA B 1 169 ? 9.383 -15.961 2.172 1 97.69 169 ALA B O 1
ATOM 4604 N N . CYS B 1 170 ? 10.57 -17.469 1.02 1 97.62 170 CYS B N 1
ATOM 4605 C CA . CYS B 1 170 ? 9.68 -18.578 1.355 1 97.62 170 CYS B CA 1
ATOM 4606 C C . CYS B 1 170 ? 9.719 -18.875 2.85 1 97.62 170 CYS B C 1
ATOM 4608 O O . CYS B 1 170 ? 8.672 -19.078 3.475 1 97.62 170 CYS B O 1
ATOM 4610 N N . SER B 1 171 ? 10.898 -18.953 3.367 1 96.69 171 SER B N 1
ATOM 4611 C CA . SER B 1 171 ? 11.047 -19.219 4.797 1 96.69 171 SER B CA 1
ATOM 4612 C C . SER B 1 171 ? 10.312 -18.156 5.625 1 96.69 171 SER B C 1
ATOM 4614 O O . SER B 1 171 ? 9.602 -18.5 6.574 1 96.69 171 SER B O 1
ATOM 4616 N N . TRP B 1 172 ? 10.508 -16.891 5.301 1 96.88 172 TRP B N 1
ATOM 4617 C CA . TRP B 1 172 ? 9.805 -15.812 5.988 1 96.88 172 TRP B CA 1
ATOM 4618 C C . TRP B 1 172 ? 8.297 -15.977 5.852 1 96.88 172 TRP B C 1
ATOM 4620 O O . TRP B 1 172 ? 7.555 -15.805 6.82 1 96.88 172 TRP B O 1
ATOM 4630 N N . THR B 1 173 ? 7.848 -16.297 4.66 1 97.75 173 THR B N 1
ATOM 4631 C CA . THR B 1 173 ? 6.422 -16.453 4.387 1 97.75 173 THR B CA 1
ATOM 4632 C C . THR B 1 173 ? 5.832 -17.562 5.254 1 97.75 173 THR B C 1
ATOM 4634 O O . THR B 1 173 ? 4.77 -17.391 5.855 1 97.75 173 THR B O 1
ATOM 4637 N N . GLU B 1 174 ? 6.488 -18.656 5.301 1 96.12 174 GLU B N 1
ATOM 4638 C CA . GLU B 1 174 ? 6.012 -19.781 6.09 1 96.12 174 GLU B CA 1
ATOM 4639 C C . GLU B 1 174 ? 5.969 -19.438 7.578 1 96.12 174 GLU B C 1
ATOM 4641 O O . GLU B 1 174 ? 5.023 -19.812 8.281 1 96.12 174 GLU B O 1
ATOM 4646 N N . GLU B 1 175 ? 6.984 -18.828 8.016 1 95.94 175 GLU B N 1
ATOM 4647 C CA . GLU B 1 175 ? 7.004 -18.422 9.414 1 95.94 175 GLU B CA 1
ATOM 4648 C C . GLU B 1 175 ? 5.859 -17.453 9.719 1 95.94 175 GLU B C 1
ATOM 4650 O O . GLU B 1 175 ? 5.18 -17.594 10.742 1 95.94 175 GLU B O 1
ATOM 4655 N N . ALA B 1 176 ? 5.684 -16.484 8.891 1 97.5 176 ALA B N 1
ATOM 4656 C CA . ALA B 1 176 ? 4.598 -15.523 9.07 1 97.5 176 ALA B CA 1
ATOM 4657 C C . ALA B 1 176 ? 3.24 -16.219 9.016 1 97.5 176 ALA B C 1
ATOM 4659 O O . ALA B 1 176 ? 2.334 -15.883 9.781 1 97.5 176 ALA B O 1
ATOM 4660 N N . LEU B 1 177 ? 3.094 -17.109 8.094 1 96.81 177 LEU B N 1
ATOM 4661 C CA . LEU B 1 177 ? 1.865 -17.891 7.98 1 96.81 177 LEU B CA 1
ATOM 4662 C C . LEU B 1 177 ? 1.595 -18.672 9.266 1 96.81 177 LEU B C 1
ATOM 4664 O O . LEU B 1 177 ? 0.471 -18.656 9.773 1 96.81 177 LEU B O 1
ATOM 4668 N N . ARG B 1 178 ? 2.594 -19.344 9.781 1 95.94 178 ARG B N 1
ATOM 4669 C CA . ARG B 1 178 ? 2.453 -20.109 11.016 1 95.94 178 ARG B CA 1
ATOM 4670 C C . ARG B 1 178 ? 1.97 -19.219 12.156 1 95.94 178 ARG B C 1
ATOM 4672 O O . ARG B 1 178 ? 1.093 -19.609 12.93 1 95.94 178 ARG B O 1
ATOM 4679 N N . GLN B 1 179 ? 2.523 -18.047 12.227 1 96.62 179 GLN B N 1
ATOM 4680 C CA . GLN B 1 179 ? 2.111 -17.109 13.273 1 96.62 179 GLN B CA 1
ATOM 4681 C C . GLN B 1 179 ? 0.645 -16.719 13.109 1 96.62 179 GLN B C 1
ATOM 4683 O O . GLN B 1 179 ? -0.108 -16.703 14.086 1 96.62 179 GLN B O 1
ATOM 4688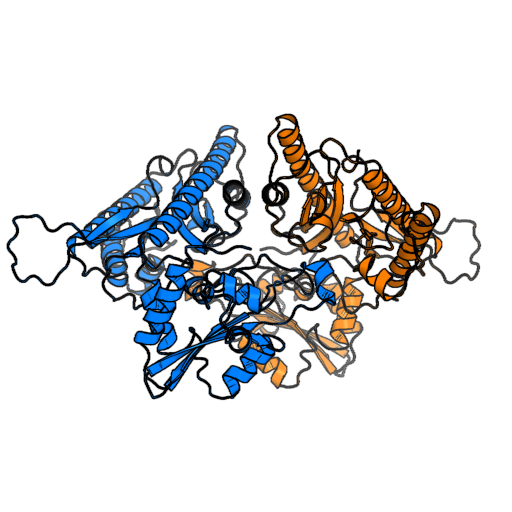 N N . SER B 1 180 ? 0.247 -16.359 11.938 1 97.44 180 SER B N 1
ATOM 4689 C CA . SER B 1 180 ? -1.14 -15.992 11.68 1 97.44 180 SER B CA 1
ATOM 4690 C C . SER B 1 180 ? -2.092 -17.125 12.031 1 97.44 180 SER B C 1
ATOM 4692 O O . SER B 1 180 ? -3.092 -16.922 12.727 1 97.44 180 SER B O 1
ATOM 4694 N N . VAL B 1 181 ? -1.753 -18.328 11.609 1 96.81 181 VAL B N 1
ATOM 4695 C CA . VAL B 1 181 ? -2.588 -19.5 11.859 1 96.81 181 VAL B CA 1
ATOM 4696 C C . VAL B 1 181 ? -2.678 -19.75 13.367 1 96.81 181 VAL B C 1
ATOM 4698 O O . VAL B 1 181 ? -3.748 -20.078 13.883 1 96.81 181 VAL B O 1
ATOM 4701 N N . SER B 1 182 ? -1.572 -19.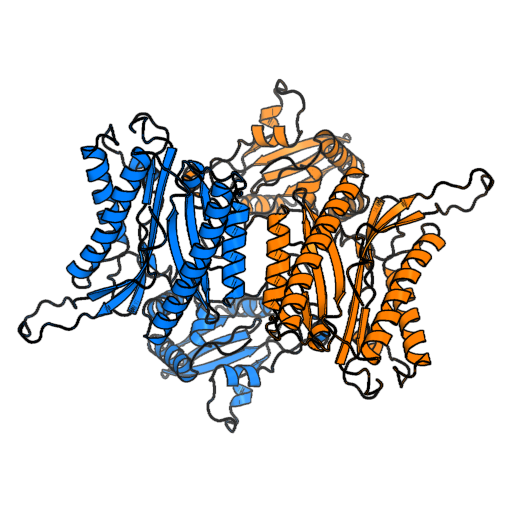641 14.031 1 97.19 182 SER B N 1
ATOM 4702 C CA . SER B 1 182 ? -1.553 -19.828 15.477 1 97.19 182 SER B CA 1
ATOM 4703 C C . SER B 1 182 ? -2.521 -18.875 16.172 1 97.19 182 SER B C 1
ATOM 4705 O O . SER B 1 182 ? -3.229 -19.281 17.109 1 97.19 182 SER B O 1
ATOM 4707 N N . GLU B 1 183 ? -2.543 -17.641 15.742 1 97.5 183 GLU B N 1
ATOM 4708 C CA . GLU B 1 183 ? -3.451 -16.672 16.328 1 97.5 183 GLU B CA 1
ATOM 4709 C C . GLU B 1 183 ? -4.906 -17.031 16.047 1 97.5 183 GLU B C 1
ATOM 4711 O O . GLU B 1 183 ? -5.77 -16.875 16.922 1 97.5 183 GLU B O 1
ATOM 4716 N N . VAL B 1 184 ? -5.164 -17.453 14.852 1 97.69 184 VAL B N 1
ATOM 4717 C CA . VAL B 1 184 ? -6.516 -17.844 14.469 1 97.69 184 VAL B CA 1
ATOM 4718 C C . VAL B 1 184 ? -6.977 -19 15.344 1 97.69 184 VAL B C 1
ATOM 4720 O O . VAL B 1 184 ? -8.078 -18.969 15.898 1 97.69 184 VAL B O 1
ATOM 4723 N N . ARG B 1 185 ? -6.188 -20.016 15.508 1 96.88 185 ARG B N 1
ATOM 4724 C CA . ARG B 1 185 ? -6.535 -21.203 16.281 1 96.88 185 ARG B CA 1
ATOM 4725 C C . ARG B 1 185 ? -6.668 -20.859 17.766 1 96.88 185 ARG B C 1
ATOM 4727 O O . ARG B 1 185 ? -7.539 -21.406 18.453 1 96.88 185 ARG B O 1
ATOM 4734 N N . ALA B 1 186 ? -5.781 -20.016 18.25 1 97.19 186 ALA B N 1
ATOM 4735 C CA . ALA B 1 186 ? -5.879 -19.578 19.641 1 97.19 186 ALA B CA 1
ATOM 4736 C C . ALA B 1 186 ? -7.211 -18.891 19.906 1 97.19 186 ALA B C 1
ATOM 4738 O O . ALA B 1 186 ? -7.84 -19.125 20.938 1 97.19 186 ALA B O 1
ATOM 4739 N N . GLY B 1 187 ? -7.543 -18.031 18.953 1 96.88 187 GLY B N 1
ATOM 4740 C CA . GLY B 1 187 ? -8.844 -17.391 19.078 1 96.88 187 GLY B CA 1
ATOM 4741 C C . GLY B 1 187 ? -9.992 -18.391 19.062 1 96.88 187 GLY B C 1
ATOM 4742 O O . GLY B 1 187 ? -10.891 -18.328 19.906 1 96.88 187 GLY B O 1
ATOM 4743 N N . ALA B 1 188 ? -9.969 -19.266 18.172 1 95.31 188 ALA B N 1
ATOM 4744 C CA . ALA B 1 188 ? -11.016 -20.281 18.062 1 95.31 188 ALA B CA 1
ATOM 4745 C C . ALA B 1 188 ? -11.117 -21.109 19.328 1 95.31 188 ALA B C 1
ATOM 4747 O O . ALA B 1 188 ? -12.219 -21.406 19.797 1 95.31 188 ALA B O 1
ATOM 4748 N N . ALA B 1 189 ? -10.047 -21.516 19.875 1 95.31 189 ALA B N 1
ATOM 4749 C CA . ALA B 1 189 ? -10 -22.328 21.078 1 95.31 189 ALA B CA 1
ATOM 4750 C C . ALA B 1 189 ? -10.664 -21.609 22.25 1 95.31 189 ALA B C 1
ATOM 4752 O O . ALA B 1 189 ? -11.203 -22.25 23.156 1 95.31 189 ALA B O 1
ATOM 4753 N N . LYS B 1 190 ? -10.641 -20.328 22.234 1 96.75 190 LYS B N 1
ATOM 4754 C CA . LYS B 1 190 ? -11.227 -19.516 23.297 1 96.75 190 LYS B CA 1
ATOM 4755 C C . LYS B 1 190 ? -12.648 -19.094 22.953 1 96.75 190 LYS B C 1
ATOM 4757 O O . LYS B 1 190 ? -13.266 -18.312 23.672 1 96.75 190 LYS B O 1
ATOM 4762 N N . GLY B 1 191 ? -13.086 -19.516 21.844 1 95.81 191 GLY B N 1
ATOM 4763 C CA . GLY B 1 191 ? -14.438 -19.203 21.422 1 95.81 191 GLY B CA 1
ATOM 4764 C C . GLY B 1 191 ? -14.562 -17.828 20.797 1 95.81 191 GLY B C 1
ATOM 4765 O O . GLY B 1 191 ? -15.656 -17.266 20.719 1 95.81 191 GLY B O 1
ATOM 4766 N N . VAL B 1 192 ? -13.445 -17.25 20.469 1 95.06 192 VAL B N 1
ATOM 4767 C CA . VAL B 1 192 ? -13.43 -15.93 19.828 1 95.06 192 VAL B CA 1
ATOM 4768 C C . VAL B 1 192 ? -12.914 -16.062 18.391 1 95.06 192 VAL B C 1
ATOM 4770 O O . VAL B 1 192 ? -11.742 -16.391 18.188 1 95.06 192 VAL B O 1
ATOM 4773 N N . ALA B 1 193 ? -13.711 -15.75 17.422 1 95.62 193 ALA B N 1
ATOM 4774 C CA . ALA B 1 193 ? -13.312 -15.844 16.016 1 95.62 193 ALA B CA 1
ATOM 4775 C C . ALA B 1 193 ? -12.609 -14.57 15.555 1 95.62 193 ALA B C 1
ATOM 4777 O O . ALA B 1 193 ? -13.148 -13.469 15.711 1 95.62 193 ALA B O 1
ATOM 4778 N N . LEU B 1 194 ? -11.445 -14.75 15.078 1 96.94 194 LEU B N 1
ATOM 4779 C CA . LEU B 1 194 ? -10.852 -13.648 14.328 1 96.94 194 LEU B CA 1
ATOM 4780 C C . LEU B 1 194 ? -11.57 -13.438 13 1 96.94 194 LEU B C 1
ATOM 4782 O O . LEU B 1 194 ? -12.18 -14.367 12.469 1 96.94 194 LEU B O 1
ATOM 4786 N N . HIS B 1 195 ? -11.43 -12.227 12.539 1 97.56 195 HIS B N 1
ATOM 4787 C CA . HIS B 1 195 ? -11.906 -11.945 11.188 1 97.56 195 HIS B CA 1
ATOM 4788 C C . HIS B 1 195 ? -10.797 -12.172 10.156 1 97.56 195 HIS B C 1
ATOM 4790 O O . HIS B 1 195 ? -9.617 -12.148 10.5 1 97.56 195 HIS B O 1
ATOM 4796 N N . GLU B 1 196 ? -11.195 -12.398 8.844 1 98.31 196 GLU B N 1
ATOM 4797 C CA . GLU B 1 196 ? -10.266 -12.672 7.75 1 98.31 196 GLU B CA 1
ATOM 4798 C C . GLU B 1 196 ? -9.18 -11.602 7.672 1 98.31 196 GLU B C 1
ATOM 4800 O O . GLU B 1 196 ? -7.992 -11.914 7.574 1 98.31 196 GLU B O 1
ATOM 4805 N N . HIS B 1 197 ? -9.578 -10.328 7.773 1 97 197 HIS B N 1
ATOM 4806 C CA . HIS B 1 197 ? -8.617 -9.234 7.648 1 97 197 HIS B CA 1
ATOM 4807 C C . HIS B 1 197 ? -7.664 -9.203 8.836 1 97 197 HIS B C 1
ATOM 4809 O O . HIS B 1 197 ? -6.516 -8.766 8.703 1 97 197 HIS B O 1
ATOM 4815 N N . GLU B 1 198 ? -8.141 -9.594 9.992 1 97.81 198 GLU B N 1
ATOM 4816 C CA . GLU B 1 198 ? -7.266 -9.656 11.164 1 97.81 198 GLU B CA 1
ATOM 4817 C C . GLU B 1 198 ? -6.188 -10.719 10.992 1 97.81 198 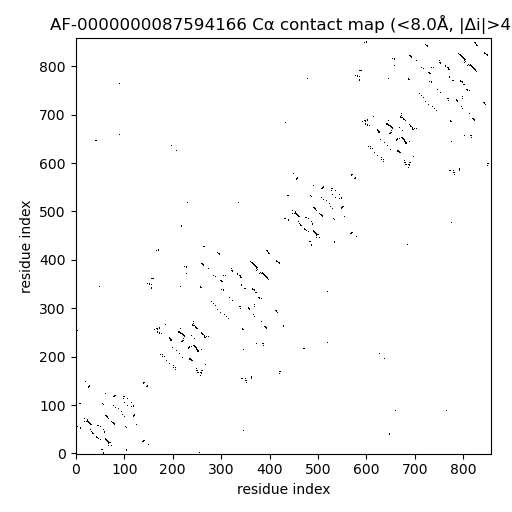GLU B C 1
ATOM 4819 O O . GLU B 1 198 ? -5.027 -10.5 11.352 1 97.81 198 GLU B O 1
ATOM 4824 N N . ALA B 1 199 ? -6.574 -11.875 10.461 1 98.25 199 ALA B N 1
ATOM 4825 C CA . ALA B 1 199 ? -5.598 -12.922 10.172 1 98.25 199 ALA B CA 1
ATOM 4826 C C . ALA B 1 199 ? -4.578 -12.453 9.141 1 98.25 199 ALA B C 1
ATOM 4828 O O . ALA B 1 199 ? -3.381 -12.719 9.273 1 98.25 199 ALA B O 1
ATOM 4829 N N . ALA B 1 200 ? -5.051 -11.789 8.133 1 98.38 200 ALA B N 1
ATOM 4830 C CA . ALA B 1 200 ? -4.152 -11.211 7.133 1 98.38 200 ALA B CA 1
ATOM 4831 C C . ALA B 1 200 ? -3.168 -10.242 7.781 1 98.38 200 ALA B C 1
ATOM 4833 O O . ALA B 1 200 ? -1.988 -10.211 7.426 1 98.38 200 ALA B O 1
ATOM 4834 N N . SER B 1 201 ? -3.658 -9.43 8.719 1 98.25 201 SER B N 1
ATOM 4835 C CA . SER B 1 201 ? -2.816 -8.469 9.422 1 98.25 201 SER B CA 1
ATOM 4836 C C . SER B 1 201 ? -1.732 -9.172 10.234 1 98.25 201 SER B C 1
ATOM 4838 O O . SER B 1 201 ? -0.591 -8.711 10.289 1 98.25 201 SER B O 1
ATOM 4840 N N . TRP B 1 202 ? -2.074 -10.258 10.898 1 98.5 202 TRP B N 1
ATOM 4841 C CA . TRP B 1 202 ? -1.081 -11.023 11.641 1 98.5 202 TRP B CA 1
ATOM 4842 C C . TRP B 1 202 ? 0.025 -11.531 10.719 1 98.5 202 TRP B C 1
ATOM 4844 O O . TRP B 1 202 ? 1.204 -11.5 11.078 1 98.5 202 TRP B O 1
ATOM 4854 N N . PHE B 1 203 ? -0.346 -12.031 9.57 1 98.12 203 PHE B N 1
ATOM 4855 C CA . PHE B 1 203 ? 0.642 -12.477 8.594 1 98.12 203 PHE B CA 1
ATOM 4856 C C . PHE B 1 203 ? 1.576 -11.336 8.211 1 98.12 203 PHE B C 1
ATOM 4858 O O . PHE B 1 203 ? 2.799 -11.477 8.281 1 98.12 203 PHE B O 1
ATOM 4865 N N . GLU B 1 204 ? 1.001 -10.219 7.82 1 98.12 204 GLU B N 1
ATOM 4866 C CA . GLU B 1 204 ? 1.784 -9.078 7.367 1 98.12 204 GLU B CA 1
ATOM 4867 C C . GLU B 1 204 ? 2.707 -8.57 8.469 1 98.12 204 GLU B C 1
ATOM 4869 O O . GLU B 1 204 ? 3.891 -8.32 8.234 1 98.12 204 GLU B O 1
ATOM 4874 N N . HIS B 1 205 ? 2.158 -8.422 9.641 1 98.44 205 HIS B N 1
ATOM 4875 C CA . HIS B 1 205 ? 2.932 -7.957 10.789 1 98.44 205 HIS B CA 1
ATOM 4876 C C . HIS B 1 205 ? 4.117 -8.883 11.062 1 98.44 205 HIS B C 1
ATOM 4878 O O . HIS B 1 205 ? 5.242 -8.414 11.25 1 98.44 205 HIS B O 1
ATOM 4884 N N . SER B 1 206 ? 3.848 -10.172 11.039 1 98.19 206 SER B N 1
ATOM 4885 C CA . SER B 1 206 ? 4.91 -11.148 11.273 1 98.19 206 SER B CA 1
ATOM 4886 C C . SER B 1 206 ? 6 -11.039 10.211 1 98.19 206 SER B C 1
ATOM 4888 O O . SER B 1 206 ? 7.188 -11.141 10.523 1 98.19 206 SER B O 1
ATOM 4890 N N . GLY B 1 207 ? 5.598 -10.891 8.984 1 98 207 GLY B N 1
ATOM 4891 C CA . GLY B 1 207 ? 6.562 -10.703 7.918 1 98 207 GLY B CA 1
ATOM 4892 C C . GLY B 1 207 ? 7.461 -9.5 8.133 1 98 207 GLY B C 1
ATOM 4893 O O . GLY B 1 207 ? 8.672 -9.578 7.934 1 98 207 GLY B O 1
ATOM 4894 N N . HIS B 1 208 ? 6.852 -8.375 8.555 1 96.81 208 HIS B N 1
ATOM 4895 C CA . HIS B 1 208 ? 7.613 -7.156 8.805 1 96.81 208 HIS B CA 1
ATOM 4896 C C . HIS B 1 208 ? 8.602 -7.348 9.953 1 96.81 208 HIS B C 1
ATOM 4898 O O . HIS B 1 208 ? 9.719 -6.832 9.906 1 96.81 208 HIS B O 1
ATOM 4904 N N . MET B 1 209 ? 8.172 -8.109 10.93 1 96.81 209 MET B N 1
ATOM 4905 C CA . MET B 1 209 ? 9.047 -8.375 12.07 1 96.81 209 MET B CA 1
ATOM 4906 C C . MET B 1 209 ? 10.242 -9.219 11.656 1 96.81 209 MET B C 1
ATOM 4908 O O . MET B 1 209 ? 11.281 -9.195 12.305 1 96.81 209 MET B O 1
ATOM 4912 N N . LEU B 1 210 ? 10.07 -9.969 10.578 1 96.12 210 LEU B N 1
ATOM 4913 C CA . LEU B 1 210 ? 11.156 -10.805 10.078 1 96.12 210 LEU B CA 1
ATOM 4914 C C . LEU B 1 210 ? 12.094 -10 9.188 1 96.12 210 LEU B C 1
ATOM 4916 O O . LEU B 1 210 ? 13.203 -10.445 8.891 1 96.12 210 LEU B O 1
ATOM 4920 N N . GLY B 1 211 ? 11.625 -8.852 8.703 1 93.06 211 GLY B N 1
ATOM 4921 C CA . GLY B 1 211 ? 12.508 -7.996 7.926 1 93.06 211 GLY B CA 1
ATOM 4922 C C . GLY B 1 211 ? 11.953 -7.652 6.559 1 93.06 211 GLY B C 1
ATOM 4923 O O . GLY B 1 211 ? 12.547 -6.867 5.82 1 93.06 211 GLY B O 1
ATOM 4924 N N . SER B 1 212 ? 10.805 -8.266 6.227 1 94.19 212 SER B N 1
ATOM 4925 C CA . SER B 1 212 ? 10.203 -7.945 4.938 1 94.19 212 SER B CA 1
ATOM 4926 C C . SER B 1 212 ? 9.586 -6.555 4.945 1 94.19 212 SER B C 1
ATOM 4928 O O . SER B 1 212 ? 8.82 -6.215 5.848 1 94.19 212 SER B O 1
ATOM 4930 N N . HIS B 1 213 ? 9.859 -5.797 3.906 1 88.88 213 HIS B N 1
ATOM 4931 C CA . HIS B 1 213 ? 9.289 -4.461 3.822 1 88.88 213 HIS B CA 1
ATOM 4932 C C . HIS B 1 213 ? 8.078 -4.434 2.893 1 88.88 213 HIS B C 1
ATOM 4934 O O . HIS B 1 213 ? 7.312 -3.467 2.887 1 88.88 213 HIS B O 1
ATOM 4940 N N . HIS B 1 214 ? 7.957 -5.523 2.135 1 92.31 214 HIS B N 1
ATOM 4941 C CA . HIS B 1 214 ? 6.867 -5.582 1.168 1 92.31 214 HIS B CA 1
ATOM 4942 C C . HIS B 1 214 ? 6.234 -6.965 1.132 1 92.31 214 HIS B C 1
ATOM 4944 O O . HIS B 1 214 ? 6.934 -7.977 1.245 1 92.31 214 HIS B O 1
ATOM 4950 N N . LEU B 1 215 ? 4.941 -6.898 0.988 1 96.75 215 LEU B N 1
ATOM 4951 C CA . LEU B 1 215 ? 4.258 -8.109 0.56 1 96.75 215 LEU B CA 1
ATOM 4952 C C . LEU B 1 215 ? 4.539 -8.406 -0.91 1 96.75 215 LEU B C 1
ATOM 4954 O O . LEU B 1 215 ? 4.684 -7.48 -1.715 1 96.75 215 LEU B O 1
ATOM 4958 N N . ALA B 1 216 ? 4.684 -9.695 -1.23 1 97.38 216 ALA B N 1
ATOM 4959 C CA . ALA B 1 216 ? 4.699 -10.023 -2.652 1 97.38 216 ALA B CA 1
ATOM 4960 C C . ALA B 1 216 ? 3.389 -9.617 -3.322 1 97.38 216 ALA B C 1
ATOM 4962 O O . ALA B 1 216 ? 3.393 -9.109 -4.445 1 97.38 216 ALA B O 1
ATOM 4963 N N . PHE B 1 217 ? 2.344 -9.859 -2.65 1 97.06 217 PHE B N 1
ATOM 4964 C CA . PHE B 1 217 ? 0.985 -9.492 -3.025 1 97.06 217 PHE B CA 1
ATOM 4965 C C . PHE B 1 217 ? 0.083 -9.422 -1.799 1 97.06 217 PHE B C 1
ATOM 4967 O O . PHE B 1 217 ? 0.414 -9.984 -0.749 1 97.06 217 PHE B O 1
ATOM 4974 N N . PRO B 1 218 ? -1.032 -8.688 -1.89 1 96.56 218 PRO B N 1
ATOM 4975 C CA . PRO B 1 218 ? -1.934 -8.648 -0.735 1 96.56 218 PRO B CA 1
ATOM 4976 C C . PRO B 1 218 ? -2.436 -10.031 -0.329 1 96.56 218 PRO B C 1
ATOM 4978 O O . PRO B 1 218 ? -2.867 -10.805 -1.182 1 96.56 218 PRO B O 1
ATOM 4981 N N . PRO B 1 219 ? -2.428 -10.305 0.939 1 97.56 219 PRO B N 1
ATOM 4982 C CA . PRO B 1 219 ? -2.807 -11.648 1.386 1 97.56 219 PRO B CA 1
ATOM 4983 C C . PRO B 1 219 ? -4.277 -11.961 1.13 1 97.56 219 PRO B C 1
ATOM 4985 O O . PRO B 1 219 ? -5.137 -11.086 1.279 1 97.56 219 PRO B O 1
ATOM 4988 N N . VAL B 1 220 ? -4.512 -13.102 0.712 1 97.75 220 VAL B N 1
ATOM 4989 C CA . VAL B 1 220 ? -5.855 -13.664 0.663 1 97.75 220 VAL B CA 1
ATOM 4990 C C . VAL B 1 220 ? -6.07 -14.594 1.857 1 97.75 220 VAL B C 1
ATOM 4992 O O . VAL B 1 220 ? -5.348 -15.578 2.021 1 97.75 220 VAL B O 1
ATOM 4995 N N . VAL B 1 221 ? -6.93 -14.281 2.693 1 98.19 221 VAL B N 1
ATOM 4996 C CA . VAL B 1 221 ? -7.43 -15.125 3.773 1 98.19 221 VAL B CA 1
ATOM 4997 C C . VAL B 1 221 ? -8.945 -15.281 3.641 1 98.19 221 VAL B C 1
ATOM 4999 O O . VAL B 1 221 ? -9.695 -14.328 3.848 1 98.19 221 VAL B O 1
ATOM 5002 N N . ALA B 1 222 ? -9.344 -16.469 3.334 1 98.19 222 ALA B N 1
ATOM 5003 C CA . ALA B 1 222 ? -10.734 -16.656 2.949 1 98.19 222 ALA B CA 1
ATOM 5004 C C . ALA B 1 222 ? -11.336 -17.875 3.664 1 98.19 222 ALA B C 1
ATOM 5006 O O . ALA B 1 222 ? -10.883 -19 3.467 1 98.19 222 ALA B O 1
ATOM 5007 N N . THR B 1 223 ? -12.367 -17.625 4.449 1 98.06 223 THR B N 1
ATOM 5008 C CA . THR B 1 223 ? -13.039 -18.703 5.168 1 98.06 223 THR B CA 1
ATOM 5009 C C . THR B 1 223 ? -14.188 -19.266 4.344 1 98.06 223 THR B C 1
ATOM 5011 O O . THR B 1 223 ? -15 -18.531 3.805 1 98.06 223 THR B O 1
ATOM 5014 N N . GLY B 1 224 ? -14.258 -20.562 4.246 1 96.69 224 GLY B N 1
ATOM 5015 C CA . GLY B 1 224 ? -15.367 -21.266 3.615 1 96.69 224 GLY B CA 1
ATOM 5016 C C . GLY B 1 224 ? -15.594 -20.844 2.176 1 96.69 224 GLY B C 1
ATOM 5017 O O . GLY B 1 224 ? -14.664 -20.859 1.363 1 96.69 224 GLY B O 1
ATOM 5018 N N . GLN B 1 225 ? -16.75 -20.406 1.917 1 96.19 225 GLN B N 1
ATOM 5019 C CA . GLN B 1 225 ? -17.188 -20.109 0.554 1 96.19 225 GLN B CA 1
ATOM 5020 C C . GLN B 1 225 ? -16.438 -18.906 -0.012 1 96.19 225 GLN B C 1
ATOM 5022 O O . GLN B 1 225 ? -16.391 -18.719 -1.229 1 96.19 225 GLN B O 1
ATOM 5027 N N . ASN B 1 226 ? -15.836 -18.141 0.863 1 97.06 226 ASN B N 1
ATOM 5028 C CA . ASN B 1 226 ? -15.094 -16.984 0.386 1 97.06 226 ASN B CA 1
ATOM 5029 C C . ASN B 1 226 ? -13.883 -17.391 -0.451 1 97.06 226 ASN B C 1
ATOM 5031 O O . ASN B 1 226 ? -13.359 -16.594 -1.229 1 97.06 226 ASN B O 1
ATOM 5035 N N . ALA B 1 227 ? -13.469 -18.625 -0.294 1 97.19 227 ALA B N 1
ATOM 5036 C CA . ALA B 1 227 ? -12.32 -19.125 -1.029 1 97.19 227 ALA B CA 1
ATOM 5037 C C . ALA B 1 227 ? -12.633 -19.266 -2.516 1 97.19 227 ALA B C 1
ATOM 5039 O O . ALA B 1 227 ? -11.727 -19.453 -3.334 1 97.19 227 ALA B O 1
ATOM 5040 N N . MET B 1 228 ? -13.922 -19.156 -2.883 1 96.38 228 MET B N 1
ATOM 5041 C CA . MET B 1 228 ? -14.344 -19.25 -4.281 1 96.38 228 MET B CA 1
ATOM 5042 C C . MET B 1 228 ? -13.844 -18.047 -5.074 1 96.38 228 MET B C 1
ATOM 5044 O O . MET B 1 228 ? -13.875 -18.047 -6.305 1 96.38 228 MET B O 1
ATOM 5048 N N . ARG B 1 229 ? -13.445 -17.047 -4.391 1 95.38 229 ARG B N 1
ATOM 5049 C CA . ARG B 1 229 ? -12.891 -15.852 -5.031 1 95.38 229 ARG B CA 1
ATOM 5050 C C . ARG B 1 229 ? -11.367 -15.867 -5 1 95.38 229 ARG B C 1
ATOM 5052 O O . ARG B 1 229 ? -10.766 -15.852 -3.926 1 95.38 229 ARG B O 1
ATOM 5059 N N . VAL B 1 230 ? -10.734 -15.828 -6.152 1 96.25 230 VAL B N 1
ATOM 5060 C CA . VAL B 1 230 ? -9.289 -15.984 -6.281 1 96.25 230 VAL B CA 1
ATOM 5061 C C . VAL B 1 230 ? -8.586 -14.852 -5.551 1 96.25 230 VAL B C 1
ATOM 5063 O O . VAL B 1 230 ? -7.641 -15.086 -4.789 1 96.25 230 VAL B O 1
ATOM 5066 N N . HIS B 1 231 ? -9.039 -13.625 -5.758 1 95.75 231 HIS B N 1
ATOM 5067 C CA . HIS B 1 231 ? -8.43 -12.445 -5.16 1 95.75 231 HIS B CA 1
ATOM 5068 C C . HIS B 1 231 ? -9.273 -11.914 -4.004 1 95.75 231 HIS B C 1
ATOM 5070 O O . HIS B 1 231 ? -9.547 -10.711 -3.932 1 95.75 231 HIS B O 1
ATOM 5076 N N . HIS B 1 232 ? -9.719 -12.805 -3.16 1 95.62 232 HIS B N 1
ATOM 5077 C CA . HIS B 1 232 ? -10.453 -12.406 -1.962 1 95.62 232 HIS B CA 1
ATOM 5078 C C . HIS B 1 232 ? -9.547 -11.68 -0.977 1 95.62 232 HIS B C 1
ATOM 5080 O O . HIS B 1 232 ? -9.25 -12.195 0.104 1 95.62 232 HIS B O 1
ATOM 5086 N N . ILE B 1 233 ? -9.25 -10.438 -1.314 1 91.5 233 ILE B N 1
ATOM 5087 C CA . ILE B 1 233 ? -8.359 -9.648 -0.46 1 91.5 233 ILE B CA 1
ATOM 5088 C C . ILE B 1 233 ? -9.195 -8.766 0.463 1 91.5 233 ILE B C 1
ATOM 5090 O O . ILE B 1 233 ? -10.281 -8.32 0.094 1 91.5 233 ILE B O 1
ATOM 5094 N N . PHE B 1 234 ? -8.75 -8.609 1.742 1 83.19 234 PHE B N 1
ATOM 5095 C CA . PHE B 1 234 ? -9.328 -7.73 2.752 1 83.19 234 PHE B CA 1
ATOM 5096 C C . PHE B 1 234 ? -10.734 -8.188 3.121 1 83.19 234 PHE B C 1
ATOM 5098 O O . PHE B 1 234 ? -11.648 -7.367 3.248 1 83.19 234 PHE B O 1
ATOM 5105 N N . GLY B 1 235 ? -10.922 -9.469 3.146 1 92 235 GLY B N 1
ATOM 5106 C CA . GLY B 1 235 ? -12.172 -10.016 3.639 1 92 235 GLY B CA 1
ATOM 5107 C C . GLY B 1 235 ? -12.422 -9.711 5.102 1 92 235 GLY B C 1
ATOM 5108 O O . GLY B 1 235 ? -11.484 -9.633 5.895 1 92 235 GLY B O 1
ATOM 5109 N N . THR B 1 236 ? -13.703 -9.562 5.469 1 93.56 236 THR B N 1
ATOM 5110 C CA . THR B 1 236 ? -13.992 -9.117 6.828 1 93.56 236 THR B CA 1
ATOM 5111 C C . THR B 1 236 ? -14.844 -10.148 7.562 1 93.56 236 THR B C 1
ATOM 5113 O O . THR B 1 236 ? -15.242 -9.93 8.703 1 93.56 236 THR B O 1
ATOM 5116 N N . ALA B 1 237 ? -15.094 -11.281 6.961 1 96.81 237 ALA B N 1
ATOM 5117 C CA . ALA B 1 237 ? -15.953 -12.289 7.586 1 96.81 237 ALA B CA 1
ATOM 5118 C C . ALA B 1 237 ? -15.289 -12.891 8.82 1 96.81 237 ALA B C 1
ATOM 5120 O O . ALA B 1 237 ? -14.062 -13.055 8.852 1 96.81 237 ALA B O 1
ATOM 5121 N N . PRO B 1 238 ? -16.141 -13.164 9.828 1 97.88 238 PRO B N 1
ATOM 5122 C CA . PRO B 1 238 ? -15.57 -13.961 10.922 1 97.88 238 PRO B CA 1
ATOM 5123 C C . PRO B 1 238 ? -15.133 -15.352 10.469 1 97.88 238 PRO B C 1
ATOM 5125 O O . PRO B 1 238 ? -15.859 -16.016 9.727 1 97.88 238 PRO B O 1
ATOM 5128 N N . ILE B 1 239 ? -13.992 -15.766 10.875 1 98.31 239 ILE B N 1
ATOM 5129 C CA . ILE B 1 239 ? -13.422 -17.047 10.445 1 98.31 239 ILE B CA 1
ATOM 5130 C C . ILE B 1 239 ? -14.156 -18.188 11.141 1 98.31 239 ILE B C 1
ATOM 5132 O O . ILE B 1 239 ? -14.227 -18.234 12.367 1 98.31 239 ILE B O 1
ATOM 5136 N N . ALA B 1 240 ? -14.664 -19.062 10.336 1 97.56 240 ALA B N 1
ATOM 5137 C CA . ALA B 1 240 ? -15.391 -20.219 10.859 1 97.56 240 ALA B CA 1
ATOM 5138 C C . ALA B 1 240 ? -14.43 -21.312 11.328 1 97.56 240 ALA B C 1
ATOM 5140 O O . ALA B 1 240 ? -13.445 -21.609 10.648 1 97.56 240 ALA B O 1
ATOM 5141 N N . SER B 1 241 ? -14.766 -21.891 12.453 1 96.44 241 SER B N 1
ATOM 5142 C CA . SER B 1 241 ? -13.891 -22.922 13.016 1 96.44 241 SER B CA 1
ATOM 5143 C C . SER B 1 241 ? -14.133 -24.266 12.352 1 96.44 241 SER B C 1
ATOM 5145 O O . SER B 1 241 ? -13.336 -25.203 12.516 1 96.44 241 SER B O 1
ATOM 5147 N N . ASP B 1 242 ? -15.219 -24.406 11.609 1 96.31 242 ASP B N 1
ATOM 5148 C CA . ASP B 1 242 ? -15.594 -25.703 11.047 1 96.31 242 ASP B CA 1
ATOM 5149 C C . ASP B 1 242 ? -15.492 -25.688 9.523 1 96.31 242 ASP B C 1
ATOM 5151 O O . ASP B 1 242 ? -16.141 -26.5 8.844 1 96.31 242 ASP B O 1
ATOM 5155 N N . LYS B 1 243 ? -14.789 -24.719 9 1 96.75 243 LYS B N 1
ATOM 5156 C CA . LYS B 1 243 ? -14.523 -24.609 7.57 1 96.75 243 LYS B CA 1
ATOM 5157 C C . LYS B 1 243 ? -13.023 -24.5 7.301 1 96.75 243 LYS B C 1
ATOM 5159 O O . LYS B 1 243 ? -12.258 -24.094 8.18 1 96.75 243 LYS B O 1
ATOM 5164 N N . LEU B 1 244 ? -12.656 -24.859 6.062 1 96.56 244 LEU B N 1
ATOM 5165 C CA . LEU B 1 244 ? -11.281 -24.578 5.652 1 96.56 244 LEU B CA 1
ATOM 5166 C C . LEU B 1 244 ? -11.031 -23.078 5.59 1 96.56 244 LEU B C 1
ATOM 5168 O O . LEU B 1 244 ? -11.898 -22.312 5.152 1 96.56 244 LEU B O 1
ATOM 5172 N N . LEU B 1 245 ? -9.93 -22.703 6.035 1 97.5 245 LEU B N 1
ATOM 5173 C CA . LEU B 1 245 ? -9.43 -21.344 5.883 1 97.5 245 LEU B CA 1
ATOM 5174 C C . LEU B 1 245 ? -8.32 -21.281 4.844 1 97.5 245 LE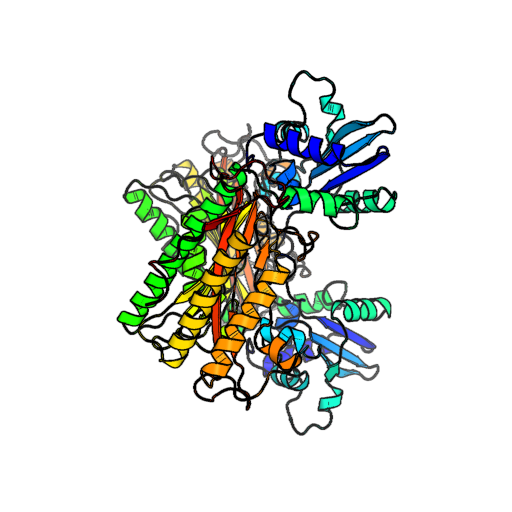U B C 1
ATOM 5176 O O . LEU B 1 245 ? -7.227 -21.797 5.07 1 97.5 245 LEU B O 1
ATOM 5180 N N . GLN B 1 246 ? -8.578 -20.672 3.719 1 97.44 246 GLN B N 1
ATOM 5181 C CA . GLN B 1 246 ? -7.617 -20.609 2.623 1 97.44 246 GLN B CA 1
ATOM 5182 C C . GLN B 1 246 ? -6.676 -19.422 2.787 1 97.44 246 GLN B C 1
ATOM 5184 O O . GLN B 1 246 ? -7.121 -18.266 2.855 1 97.44 246 GLN B O 1
ATOM 5189 N N . TYR B 1 247 ? -5.434 -19.703 2.898 1 97.38 247 TYR B N 1
ATOM 5190 C CA . TYR B 1 247 ? -4.41 -18.672 2.826 1 97.38 247 TYR B CA 1
ATOM 5191 C C . TYR B 1 247 ? -3.74 -18.656 1.457 1 97.38 247 TYR B C 1
ATOM 5193 O O . TYR B 1 247 ? -3.396 -19.703 0.918 1 97.38 247 TYR B O 1
ATOM 5201 N N . ASP B 1 248 ? -3.574 -17.625 0.805 1 97.56 248 ASP B N 1
ATOM 5202 C CA . ASP B 1 248 ? -2.684 -17.312 -0.308 1 97.56 248 ASP B CA 1
ATOM 5203 C C . ASP B 1 248 ? -1.82 -16.094 0.005 1 97.56 248 ASP B C 1
ATOM 5205 O O . ASP B 1 248 ? -2.316 -14.961 0.035 1 97.56 248 ASP B O 1
ATOM 5209 N N . VAL B 1 249 ? -0.54 -16.359 0.268 1 97.81 249 VAL B N 1
ATOM 5210 C CA . VAL B 1 249 ? 0.295 -15.328 0.875 1 97.81 249 VAL B CA 1
ATOM 5211 C C . VAL B 1 249 ? 1.713 -15.422 0.316 1 97.81 249 VAL B C 1
ATOM 5213 O O . VAL B 1 249 ? 2.129 -16.469 -0.176 1 97.81 249 VAL B O 1
ATOM 5216 N N . GLY B 1 250 ? 2.396 -14.344 0.368 1 98.12 250 GLY B N 1
ATOM 5217 C CA . GLY B 1 250 ? 3.781 -14.266 -0.07 1 98.12 250 GLY B CA 1
ATOM 5218 C C . GLY B 1 250 ? 4.469 -12.984 0.359 1 98.12 250 GLY B C 1
ATOM 5219 O O . GLY B 1 250 ? 3.861 -11.906 0.338 1 98.12 250 GLY B O 1
ATOM 5220 N N . LEU B 1 251 ? 5.707 -13.133 0.8 1 98 251 LEU B N 1
ATOM 5221 C CA . LEU B 1 251 ? 6.523 -11.984 1.171 1 98 251 LEU B CA 1
ATOM 5222 C C . LEU B 1 251 ? 7.594 -11.711 0.116 1 98 251 LEU B C 1
ATOM 5224 O O . LEU B 1 251 ? 7.926 -12.602 -0.674 1 98 251 LEU B O 1
ATOM 5228 N N . ARG B 1 252 ? 7.996 -10.555 0.009 1 96.69 252 ARG B N 1
ATOM 5229 C CA . ARG B 1 252 ? 9.156 -10.102 -0.749 1 96.69 252 ARG B CA 1
ATOM 5230 C C . ARG B 1 252 ? 10.328 -9.797 0.178 1 96.69 252 ARG B C 1
ATOM 5232 O O . ARG B 1 252 ? 10.164 -9.094 1.178 1 96.69 252 ARG B O 1
ATOM 5239 N N . ASN B 1 253 ? 11.438 -10.344 -0.107 1 95.38 253 ASN B N 1
ATOM 5240 C CA . ASN B 1 253 ? 12.562 -10.07 0.78 1 95.38 253 ASN B CA 1
ATOM 5241 C C . ASN B 1 253 ? 13.281 -8.781 0.393 1 95.38 253 ASN B C 1
ATOM 5243 O O . ASN B 1 253 ? 12.859 -8.086 -0.527 1 95.38 253 ASN B O 1
ATOM 5247 N N . GLN B 1 254 ? 14.336 -8.414 1.049 1 90.62 254 GLN B N 1
ATOM 5248 C CA . GLN B 1 254 ? 15.008 -7.133 0.894 1 90.62 254 GLN B CA 1
ATOM 5249 C C . GLN B 1 254 ? 15.672 -7.023 -0.476 1 90.62 254 GLN B C 1
ATOM 5251 O O . GLN B 1 254 ? 15.812 -5.922 -1.016 1 90.62 254 GLN B O 1
ATOM 5256 N N . ALA B 1 255 ? 16.031 -8.195 -0.984 1 92.75 255 ALA B N 1
ATOM 5257 C CA . ALA B 1 255 ? 16.703 -8.203 -2.281 1 92.75 255 ALA B CA 1
ATOM 5258 C C . ALA B 1 255 ? 15.688 -8.109 -3.422 1 92.75 255 ALA B C 1
ATOM 5260 O O . ALA B 1 255 ? 16.078 -7.996 -4.59 1 92.75 255 ALA B O 1
ATOM 5261 N N . GLY B 1 256 ? 14.43 -8.219 -3.117 1 94.75 256 GLY B N 1
ATOM 5262 C CA . GLY B 1 256 ? 13.398 -8 -4.121 1 94.75 256 GLY B CA 1
ATOM 5263 C C . GLY B 1 256 ? 12.812 -9.289 -4.668 1 94.75 256 GLY B C 1
ATOM 5264 O O . GLY B 1 256 ? 12.117 -9.281 -5.684 1 94.75 256 GLY B O 1
ATOM 5265 N N . TYR B 1 257 ? 13.102 -10.375 -4.035 1 97.12 257 TYR B N 1
ATOM 5266 C CA . TYR B 1 257 ? 12.586 -11.656 -4.512 1 97.12 257 TYR B CA 1
ATOM 5267 C C . TYR B 1 257 ? 11.359 -12.07 -3.715 1 97.12 257 TYR B C 1
ATOM 5269 O O . TYR B 1 257 ? 11.273 -11.82 -2.512 1 97.12 257 TYR B O 1
ATOM 5277 N N . CYS B 1 258 ? 10.445 -12.75 -4.371 1 97.75 258 CYS B N 1
ATOM 5278 C CA . CYS B 1 258 ? 9.117 -13.023 -3.824 1 97.75 258 CYS B CA 1
ATOM 5279 C C . CYS B 1 258 ? 8.93 -14.516 -3.564 1 97.75 258 CYS B C 1
ATOM 5281 O O . CYS B 1 258 ? 9.578 -15.344 -4.207 1 97.75 258 CYS B O 1
ATOM 5283 N N . ALA B 1 259 ? 8.102 -14.805 -2.645 1 97.88 259 ALA B N 1
ATOM 5284 C CA . ALA B 1 259 ? 7.535 -16.125 -2.434 1 97.88 259 ALA B CA 1
ATOM 5285 C C . ALA B 1 259 ? 6.051 -16.156 -2.785 1 97.88 259 ALA B C 1
ATOM 5287 O O . ALA B 1 259 ? 5.402 -15.102 -2.832 1 97.88 259 ALA B O 1
ATOM 5288 N N . ASP B 1 260 ? 5.531 -17.281 -3.066 1 97.88 260 ASP B N 1
ATOM 5289 C CA . ASP B 1 260 ? 4.117 -17.516 -3.326 1 97.88 260 ASP B CA 1
ATOM 5290 C C . ASP B 1 260 ? 3.666 -18.859 -2.756 1 97.88 260 ASP B C 1
ATOM 5292 O O . ASP B 1 260 ? 4.102 -19.922 -3.221 1 97.88 260 ASP B O 1
ATOM 5296 N N . VAL B 1 261 ? 2.824 -18.766 -1.745 1 96.94 261 VAL B N 1
ATOM 5297 C CA . VAL B 1 261 ? 2.42 -19.953 -0.993 1 96.94 261 VAL B CA 1
ATOM 5298 C C . VAL B 1 261 ? 0.916 -19.906 -0.733 1 96.94 261 VAL B C 1
ATOM 5300 O O . VAL B 1 261 ? 0.381 -18.891 -0.308 1 96.94 261 VAL B O 1
ATOM 5303 N N . SER B 1 262 ? 0.238 -20.922 -1.057 1 96.56 262 SER B N 1
ATOM 5304 C CA . SER B 1 262 ? -1.162 -21.094 -0.682 1 96.56 262 SER B CA 1
ATOM 5305 C C . SER B 1 262 ? -1.354 -22.328 0.19 1 96.56 262 SER B C 1
ATOM 5307 O O . SER B 1 262 ? -0.823 -23.391 -0.115 1 96.56 262 SER B O 1
ATOM 5309 N N . ARG B 1 263 ? -2.047 -22.172 1.281 1 96.12 263 ARG B N 1
ATOM 5310 C CA . ARG B 1 263 ? -2.301 -23.25 2.227 1 96.12 263 ARG B CA 1
ATOM 5311 C C . ARG B 1 263 ? -3.75 -23.234 2.705 1 96.12 263 ARG B C 1
ATOM 5313 O O . ARG B 1 263 ? -4.211 -22.234 3.258 1 96.12 263 ARG B O 1
ATOM 5320 N N . PRO B 1 264 ? -4.48 -24.266 2.391 1 95.56 264 PRO B N 1
ATOM 5321 C CA . PRO B 1 264 ? -5.734 -24.469 3.117 1 95.56 264 PRO B CA 1
ATOM 5322 C C . PRO B 1 264 ? -5.516 -24.953 4.551 1 95.56 264 PRO B C 1
ATOM 5324 O O . PRO B 1 264 ? -4.824 -25.953 4.77 1 95.56 264 PRO B O 1
ATOM 5327 N N . VAL B 1 265 ? -6.113 -24.328 5.555 1 95.31 265 VAL B N 1
ATOM 5328 C CA . VAL B 1 265 ? -5.832 -24.609 6.961 1 95.31 265 VAL B CA 1
ATOM 5329 C C . VAL B 1 265 ? -7.098 -25.094 7.656 1 95.31 265 VAL B C 1
ATOM 5331 O O . VAL B 1 265 ? -8.18 -24.531 7.465 1 95.31 265 VAL B O 1
ATOM 5334 N N . VAL B 1 266 ? -6.934 -26.172 8.367 1 95.38 266 VAL B N 1
ATOM 5335 C CA . VAL B 1 266 ? -7.992 -26.594 9.281 1 95.38 266 VAL B CA 1
ATOM 5336 C C . VAL B 1 266 ? -7.898 -25.812 10.586 1 95.38 266 VAL B C 1
ATOM 5338 O O . VAL B 1 266 ? -6.891 -25.875 11.289 1 95.38 266 VAL B O 1
ATOM 5341 N N . VAL B 1 267 ? -8.922 -25.062 10.914 1 95.62 267 VAL B N 1
ATOM 5342 C CA . VAL B 1 267 ? -8.914 -24.266 12.141 1 95.62 267 VAL B CA 1
ATOM 5343 C C . VAL B 1 267 ? -9.211 -25.172 13.336 1 95.62 267 VAL B C 1
ATOM 5345 O O . VAL B 1 267 ? -8.367 -25.344 14.219 1 95.62 267 VAL B O 1
ATOM 5348 N N . GLU B 1 268 ? -10.352 -25.812 13.336 1 95.25 268 GLU B N 1
ATOM 5349 C CA . GLU B 1 268 ? -10.664 -26.828 14.336 1 95.25 268 GLU B CA 1
ATOM 5350 C C . GLU B 1 268 ? -11.125 -28.125 13.672 1 95.25 268 GLU B C 1
ATOM 5352 O O . GLU B 1 268 ? -10.586 -29.188 13.953 1 95.25 268 GLU B O 1
ATOM 5357 N N . THR B 1 269 ? -12.164 -28 12.859 1 94.94 269 THR B N 1
ATOM 5358 C CA . THR B 1 269 ? -12.688 -29.156 12.117 1 94.94 269 THR B CA 1
ATOM 5359 C C . THR B 1 269 ? -13.07 -28.75 10.695 1 94.94 269 THR B C 1
ATOM 5361 O O . THR B 1 269 ? -13.125 -27.562 10.383 1 94.94 269 THR B O 1
ATOM 5364 N N . VAL B 1 270 ? -13.203 -29.734 9.82 1 95.19 270 VAL B N 1
ATOM 5365 C CA . VAL B 1 270 ? -13.688 -29.516 8.461 1 95.19 270 VAL B CA 1
ATOM 5366 C C . VAL B 1 270 ? -14.594 -30.672 8.047 1 95.19 270 VAL B C 1
ATOM 5368 O O . VAL B 1 270 ? -14.594 -31.719 8.688 1 95.19 270 VAL B O 1
ATOM 5371 N N . SER B 1 271 ? -15.375 -30.5 7.043 1 96.12 271 SER B N 1
ATOM 5372 C CA . SER B 1 271 ? -16.266 -31.547 6.551 1 96.12 271 SER B CA 1
ATOM 5373 C C . SER B 1 271 ? -15.5 -32.594 5.766 1 96.12 271 SER B C 1
ATOM 5375 O O . SER B 1 271 ? -14.375 -32.375 5.328 1 96.12 271 SER B O 1
ATOM 5377 N N . ASP B 1 272 ? -16.109 -33.75 5.59 1 96.19 272 ASP B N 1
ATOM 5378 C CA . ASP B 1 272 ? -15.531 -34.812 4.773 1 96.19 272 ASP B CA 1
ATOM 5379 C C . ASP B 1 272 ? -15.328 -34.344 3.334 1 96.19 272 ASP B C 1
ATOM 5381 O O . ASP B 1 272 ? -14.344 -34.719 2.688 1 96.19 272 ASP B O 1
ATOM 5385 N N . ALA B 1 273 ? -16.281 -33.562 2.885 1 97.19 273 ALA B N 1
ATOM 5386 C CA . ALA B 1 273 ? -16.188 -33.062 1.521 1 97.19 273 ALA B CA 1
ATOM 5387 C C . ALA B 1 273 ? -14.969 -32.156 1.351 1 97.19 273 ALA B C 1
ATOM 5389 O O . ALA B 1 273 ? -14.258 -32.25 0.35 1 97.19 273 ALA B O 1
ATOM 5390 N N . GLU B 1 274 ? -14.758 -31.281 2.312 1 96.19 274 GLU B N 1
ATOM 5391 C CA . GLU B 1 274 ? -13.586 -30.406 2.279 1 96.19 274 GLU B CA 1
ATOM 5392 C C . GLU B 1 274 ? -12.297 -31.219 2.332 1 96.19 274 GLU B C 1
ATOM 5394 O O . GLU B 1 274 ? -11.328 -30.906 1.638 1 96.19 274 GLU B O 1
ATOM 5399 N N . LEU B 1 275 ? -12.305 -32.219 3.107 1 94.69 275 LEU B N 1
ATOM 5400 C CA . LEU B 1 275 ? -11.133 -33.094 3.217 1 94.69 275 LEU B CA 1
ATOM 5401 C C . LEU B 1 275 ? -10.867 -33.812 1.9 1 94.69 275 LEU B C 1
ATOM 5403 O O . LEU B 1 275 ? -9.711 -33.969 1.493 1 94.69 275 LEU B O 1
ATOM 5407 N N . ASP B 1 276 ? -11.914 -34.25 1.276 1 95.69 276 ASP B N 1
ATOM 5408 C CA . ASP B 1 276 ? -11.789 -34.906 -0.025 1 95.69 276 ASP B CA 1
ATOM 5409 C C . ASP B 1 276 ? -11.109 -33.969 -1.034 1 95.69 276 ASP B C 1
ATOM 5411 O O . ASP B 1 276 ? -10.203 -34.406 -1.752 1 95.69 276 ASP B O 1
ATOM 5415 N N . LEU B 1 277 ? -11.555 -32.812 -1.051 1 96.44 277 LEU B N 1
ATOM 5416 C CA . LEU B 1 277 ? -10.992 -31.844 -1.997 1 96.44 277 LEU B CA 1
ATOM 5417 C C . LEU B 1 277 ? -9.531 -31.531 -1.663 1 96.44 277 LEU B C 1
ATOM 5419 O O . LEU B 1 277 ? -8.695 -31.422 -2.562 1 96.44 277 LEU B O 1
ATOM 5423 N N . LEU B 1 278 ? -9.258 -31.375 -0.404 1 95.25 278 LEU B N 1
ATOM 5424 C CA . LEU B 1 278 ? -7.895 -31.109 0.036 1 95.25 278 LEU B CA 1
ATOM 5425 C C . LEU B 1 278 ? -6.965 -32.25 -0.392 1 95.25 278 LEU B C 1
ATOM 5427 O O . LEU B 1 278 ? -5.879 -32 -0.919 1 95.25 278 LEU B O 1
ATOM 5431 N N . GLU B 1 279 ? -7.391 -33.438 -0.191 1 94.75 279 GLU B N 1
ATOM 5432 C CA . GLU B 1 279 ? -6.594 -34.594 -0.582 1 94.75 279 GLU B CA 1
ATOM 5433 C C . GLU B 1 279 ? -6.395 -34.625 -2.094 1 94.75 279 GLU B C 1
ATOM 5435 O O . GLU B 1 279 ? -5.305 -34.969 -2.572 1 94.75 279 GLU B O 1
ATOM 5440 N N . THR B 1 280 ? -7.449 -34.344 -2.789 1 96.44 280 THR B N 1
ATOM 5441 C CA . THR B 1 280 ? -7.395 -34.344 -4.246 1 96.44 280 THR B CA 1
ATOM 5442 C C . THR B 1 280 ? -6.359 -33.344 -4.754 1 96.44 280 THR B C 1
ATOM 5444 O O . THR B 1 280 ? -5.52 -33.688 -5.59 1 96.44 280 THR B O 1
ATOM 5447 N N . VAL B 1 281 ? -6.367 -32.156 -4.258 1 97 281 VAL B N 1
ATOM 5448 C CA . VAL B 1 281 ? -5.469 -31.094 -4.711 1 97 281 VAL B CA 1
ATOM 5449 C C . VAL B 1 281 ? -4.043 -31.391 -4.258 1 97 281 VAL B C 1
ATOM 5451 O O . VAL B 1 281 ? -3.084 -31.125 -4.984 1 97 281 VAL B O 1
ATOM 5454 N N . THR B 1 282 ? -3.875 -31.922 -3.064 1 95.12 282 THR B N 1
ATOM 5455 C CA . THR B 1 282 ? -2.562 -32.312 -2.564 1 95.12 282 THR B CA 1
ATOM 5456 C C . THR B 1 282 ? -1.931 -33.375 -3.469 1 95.12 282 THR B C 1
ATOM 5458 O O . THR B 1 282 ? -0.763 -33.25 -3.848 1 95.12 282 THR B O 1
ATOM 5461 N N . ALA B 1 283 ? -2.701 -34.375 -3.779 1 96 283 ALA B N 1
ATOM 5462 C CA . ALA B 1 283 ? -2.211 -35.438 -4.676 1 96 283 ALA B CA 1
ATOM 5463 C C . ALA B 1 283 ? -1.823 -34.844 -6.031 1 96 283 ALA B C 1
ATOM 5465 O O . ALA B 1 283 ? -0.808 -35.25 -6.613 1 96 283 ALA B O 1
ATOM 5466 N N . CYS B 1 284 ? -2.654 -33.938 -6.492 1 97.31 284 CYS B N 1
ATOM 5467 C CA . CYS B 1 284 ? -2.361 -33.312 -7.77 1 97.31 284 CYS B CA 1
ATOM 5468 C C . CYS B 1 284 ? -1.026 -32.562 -7.715 1 97.31 284 CYS B C 1
ATOM 5470 O O . CYS B 1 284 ? -0.196 -32.719 -8.609 1 97.31 284 CYS B O 1
ATOM 5472 N N . ARG B 1 285 ? -0.791 -31.766 -6.699 1 95.62 285 ARG B N 1
ATOM 5473 C CA . ARG B 1 285 ? 0.458 -31.031 -6.535 1 95.62 285 ARG B CA 1
ATOM 5474 C C . ARG B 1 285 ? 1.656 -31.969 -6.562 1 95.62 285 ARG B C 1
ATOM 5476 O O . ARG B 1 285 ? 2.627 -31.734 -7.281 1 95.62 285 ARG B O 1
ATOM 5483 N N . ASP B 1 286 ? 1.576 -33.062 -5.812 1 94.69 286 ASP B N 1
ATOM 5484 C CA . ASP B 1 286 ? 2.67 -34.031 -5.742 1 94.69 286 ASP B CA 1
ATOM 5485 C C . ASP B 1 286 ? 2.93 -34.656 -7.105 1 94.69 286 ASP B C 1
ATOM 5487 O O . ASP B 1 286 ? 4.082 -34.844 -7.496 1 94.69 286 ASP B O 1
ATOM 5491 N N . ASN B 1 287 ? 1.871 -34.969 -7.77 1 96.5 287 ASN B N 1
ATOM 5492 C CA . ASN B 1 287 ? 1.996 -35.562 -9.102 1 96.5 287 ASN B CA 1
ATOM 5493 C C . ASN B 1 287 ? 2.635 -34.594 -10.086 1 96.5 287 ASN B C 1
ATOM 5495 O O . ASN B 1 287 ? 3.361 -35 -10.992 1 96.5 287 ASN B O 1
ATOM 5499 N N . LEU B 1 288 ? 2.346 -33.312 -9.922 1 97.56 288 LEU B N 1
ATOM 5500 C CA . LEU B 1 288 ? 2.93 -32.312 -10.797 1 97.56 288 LEU B CA 1
ATOM 5501 C C . LEU B 1 288 ? 4.438 -32.219 -10.586 1 97.56 288 LEU B C 1
ATOM 5503 O O . LEU B 1 288 ? 5.195 -32.031 -11.539 1 97.56 288 LEU B O 1
ATOM 5507 N N . PHE B 1 289 ? 4.926 -32.344 -9.344 1 95.38 289 PHE B N 1
ATOM 5508 C CA . PHE B 1 289 ? 6.359 -32.375 -9.086 1 95.38 289 PHE B CA 1
ATOM 5509 C C . PHE B 1 289 ? 7.012 -33.562 -9.805 1 95.38 289 PHE B C 1
ATOM 5511 O O . PHE B 1 289 ? 8.031 -33.375 -10.477 1 95.38 289 PHE B O 1
ATOM 5518 N N . LYS B 1 290 ? 6.348 -34.688 -9.711 1 95.38 290 LYS B N 1
ATOM 5519 C CA . LYS B 1 290 ? 6.867 -35.875 -10.359 1 95.38 290 LYS B CA 1
ATOM 5520 C C . LYS B 1 290 ? 6.867 -35.719 -11.883 1 95.38 290 LYS B C 1
ATOM 5522 O O . LYS B 1 290 ? 7.793 -36.156 -12.555 1 95.38 290 LYS B O 1
ATOM 5527 N N . HIS B 1 291 ? 5.812 -35.125 -12.305 1 95.94 291 HIS B N 1
ATOM 5528 C CA . HIS B 1 291 ? 5.707 -34.906 -13.742 1 95.94 291 HIS B CA 1
ATOM 5529 C C . HIS B 1 291 ? 6.867 -34.062 -14.258 1 95.94 291 HIS B C 1
ATOM 5531 O O . HIS B 1 291 ? 7.449 -34.375 -15.297 1 95.94 291 HIS B O 1
ATOM 5537 N N . ILE B 1 292 ? 7.238 -33 -13.586 1 95.56 292 ILE B N 1
ATOM 5538 C CA . ILE B 1 292 ? 8.344 -32.156 -13.977 1 95.56 292 ILE B CA 1
ATOM 5539 C C . ILE B 1 292 ? 9.633 -32.969 -14.07 1 95.56 292 ILE B C 1
ATOM 5541 O O . ILE B 1 292 ? 10.383 -32.844 -15.039 1 95.56 292 ILE B O 1
ATOM 5545 N N . GLU B 1 293 ? 9.852 -33.812 -13.148 1 92.94 293 GLU B N 1
ATOM 5546 C CA . GLU B 1 293 ? 11.07 -34.594 -13.102 1 92.94 293 GLU B CA 1
ATOM 5547 C C . GLU B 1 293 ? 11.07 -35.656 -14.195 1 92.94 293 GLU B C 1
ATOM 5549 O O . GLU B 1 293 ? 12.102 -35.906 -14.828 1 92.94 293 GLU B O 1
ATOM 5554 N N . ASN B 1 294 ? 9.977 -36.219 -14.438 1 90.44 294 ASN B N 1
ATOM 5555 C CA . ASN B 1 294 ? 9.867 -37.312 -15.383 1 90.44 294 ASN B CA 1
ATOM 5556 C C . ASN B 1 294 ? 9.969 -36.844 -16.828 1 90.44 294 ASN B C 1
ATOM 5558 O O . ASN B 1 294 ? 10.297 -37.625 -17.719 1 90.44 294 ASN B O 1
ATOM 5562 N N . ARG B 1 295 ? 9.664 -35.594 -17 1 88.19 295 ARG B N 1
ATOM 5563 C CA . ARG B 1 295 ? 9.672 -35.062 -18.359 1 88.19 295 ARG B CA 1
ATOM 5564 C C . ARG B 1 295 ? 11.078 -34.656 -18.781 1 88.19 295 ARG B C 1
ATOM 5566 O O . ARG B 1 295 ? 11.289 -34.188 -19.906 1 88.19 295 ARG B O 1
ATOM 5573 N N . HIS B 1 296 ? 12.023 -34.969 -18.047 1 78 296 HIS B N 1
ATOM 5574 C CA . HIS B 1 296 ? 13.445 -34.812 -18.344 1 78 296 HIS B CA 1
ATOM 5575 C C . HIS B 1 296 ? 13.727 -33.469 -19 1 78 296 HIS B C 1
ATOM 5577 O O . HIS B 1 296 ? 14.344 -33.406 -20.062 1 78 296 HIS B O 1
ATOM 5583 N N . GLY B 1 297 ? 13.203 -32.5 -18.359 1 77.44 297 GLY B N 1
ATOM 5584 C CA . GLY B 1 297 ? 13.523 -31.172 -18.828 1 77.44 297 GLY B CA 1
ATOM 5585 C C . GLY B 1 297 ? 12.578 -30.672 -19.906 1 77.44 297 GLY B C 1
ATOM 5586 O O . GLY B 1 297 ? 12.805 -29.625 -20.516 1 77.44 297 GLY B O 1
ATOM 5587 N N . GLN B 1 298 ? 11.531 -31.297 -20.156 1 86.5 298 GLN B N 1
ATOM 5588 C CA . GLN B 1 298 ? 10.625 -30.922 -21.234 1 86.5 298 GLN B CA 1
ATOM 5589 C C . GLN B 1 298 ? 9.305 -30.375 -20.703 1 86.5 298 GLN B C 1
ATOM 5591 O O . GLN B 1 298 ? 8.477 -29.875 -21.453 1 86.5 298 GLN B O 1
ATOM 5596 N N . ALA B 1 299 ? 9.086 -30.516 -19.469 1 94.56 299 ALA B N 1
ATOM 5597 C CA . ALA B 1 299 ? 7.844 -30 -18.891 1 94.56 299 ALA B CA 1
ATOM 5598 C C . ALA B 1 299 ? 7.75 -28.484 -19.031 1 94.56 299 ALA B C 1
ATOM 5600 O O . ALA B 1 299 ? 8.773 -27.797 -19 1 94.56 299 ALA B O 1
ATOM 5601 N N . SER B 1 300 ? 6.559 -28.031 -19.25 1 97.44 300 SER B N 1
ATOM 5602 C CA . SER B 1 300 ? 6.309 -26.594 -19.344 1 97.44 300 SER B CA 1
ATOM 5603 C C . SER B 1 300 ? 5.191 -26.156 -18.406 1 97.44 300 SER B C 1
ATOM 5605 O O . SER B 1 300 ? 4.469 -27 -17.859 1 97.44 300 SER B O 1
ATOM 5607 N N . LEU B 1 301 ? 5.059 -24.875 -18.219 1 98.06 301 LEU B N 1
ATOM 5608 C CA . LEU B 1 301 ? 4.008 -24.328 -17.359 1 98.06 301 LEU B CA 1
ATOM 5609 C C . LEU B 1 301 ? 2.629 -24.703 -17.891 1 98.06 301 LEU B C 1
ATOM 5611 O O . LEU B 1 301 ? 1.755 -25.109 -17.125 1 98.06 301 LEU B O 1
ATOM 5615 N N . SER B 1 302 ? 2.414 -24.578 -19.156 1 97.69 302 SER B N 1
ATOM 5616 C CA . SER B 1 302 ? 1.136 -24.922 -19.781 1 97.69 302 SER B CA 1
ATOM 5617 C C . SER B 1 302 ? 0.818 -26.406 -19.594 1 97.69 302 SER B C 1
ATOM 5619 O O . SER B 1 302 ? -0.334 -26.781 -19.359 1 97.69 302 SER B O 1
ATOM 5621 N N . GLU B 1 303 ? 1.814 -27.188 -19.75 1 97.31 303 GLU B N 1
ATOM 5622 C CA . GLU B 1 303 ? 1.629 -28.625 -19.578 1 97.31 303 GLU B CA 1
ATOM 5623 C C . GLU B 1 303 ? 1.204 -28.953 -18.156 1 97.31 303 GLU B C 1
ATOM 5625 O O . GLU B 1 303 ? 0.371 -29.844 -17.938 1 97.31 303 GLU B O 1
ATOM 5630 N N . LEU B 1 304 ? 1.789 -28.312 -17.219 1 98.25 304 LEU B N 1
ATOM 5631 C CA . LEU B 1 304 ? 1.439 -28.562 -15.828 1 98.25 304 LEU B CA 1
ATOM 5632 C C . LEU B 1 304 ? -0.034 -28.25 -15.578 1 98.25 304 LEU B C 1
ATOM 5634 O O . LEU B 1 304 ? -0.708 -29 -14.859 1 98.25 304 LEU B O 1
ATOM 5638 N N . THR B 1 305 ? -0.509 -27.188 -16.156 1 97.88 305 THR B N 1
ATOM 5639 C CA . THR B 1 305 ? -1.921 -26.844 -16.031 1 97.88 305 THR B CA 1
ATOM 5640 C C . THR B 1 305 ? -2.799 -27.922 -16.641 1 97.88 305 THR B C 1
ATOM 5642 O O . THR B 1 305 ? -3.756 -28.391 -16.016 1 97.88 305 THR B O 1
ATOM 5645 N N . THR B 1 306 ? -2.453 -28.359 -17.812 1 96.69 306 THR B N 1
ATOM 5646 C CA . THR B 1 306 ? -3.238 -29.359 -18.531 1 96.69 306 THR B CA 1
ATOM 5647 C C . THR B 1 306 ? -3.244 -30.688 -17.781 1 96.69 306 THR B C 1
ATOM 5649 O O . THR B 1 306 ? -4.305 -31.266 -17.562 1 96.69 306 THR B O 1
ATOM 5652 N N . VAL B 1 307 ? -2.082 -31.109 -17.391 1 97.31 307 VAL B N 1
ATOM 5653 C CA . VAL B 1 307 ? -1.94 -32.406 -16.719 1 97.31 307 VAL B CA 1
ATOM 5654 C C . VAL B 1 307 ? -2.621 -32.344 -15.352 1 97.31 307 VAL B C 1
ATOM 5656 O O . VAL B 1 307 ? -3.301 -33.281 -14.953 1 97.31 307 VAL B O 1
ATOM 5659 N N . GLY B 1 308 ? -2.43 -31.281 -14.672 1 97.94 308 GLY B N 1
ATOM 5660 C CA . GLY B 1 308 ? -3.053 -31.125 -13.367 1 97.94 308 GLY B CA 1
ATOM 5661 C C . GLY B 1 308 ? -4.566 -31.094 -13.43 1 97.94 308 GLY B C 1
ATOM 5662 O O . GLY B 1 308 ? -5.238 -31.828 -12.688 1 97.94 308 GLY B O 1
ATOM 5663 N N . ALA B 1 309 ? -5.117 -30.281 -14.305 1 96.94 309 ALA B N 1
ATOM 5664 C CA . ALA B 1 309 ? -6.566 -30.188 -14.461 1 96.94 309 ALA B CA 1
ATOM 5665 C C . ALA B 1 309 ? -7.164 -31.547 -14.82 1 96.94 309 ALA B C 1
ATOM 5667 O O . ALA B 1 309 ? -8.203 -31.938 -14.281 1 96.94 309 ALA B O 1
ATOM 5668 N N . ALA B 1 310 ? -6.504 -32.219 -15.711 1 95.94 310 ALA B N 1
ATOM 5669 C CA . ALA B 1 310 ? -6.98 -33.531 -16.125 1 95.94 310 ALA B CA 1
ATOM 5670 C C . ALA B 1 310 ? -6.996 -34.5 -14.945 1 95.94 310 ALA B C 1
ATOM 5672 O O . ALA B 1 310 ? -7.934 -35.281 -14.789 1 95.94 310 ALA B O 1
ATOM 5673 N N . SER B 1 311 ? -5.953 -34.438 -14.188 1 96.81 311 SER B N 1
ATOM 5674 C CA . SER B 1 311 ? -5.863 -35.312 -13.031 1 96.81 311 SER B CA 1
ATOM 5675 C C . SER B 1 311 ? -6.98 -35.031 -12.031 1 96.81 311 SER B C 1
ATOM 5677 O O . SER B 1 311 ? -7.605 -35.969 -11.516 1 96.81 311 SER B O 1
ATOM 5679 N N . ILE B 1 312 ? -7.258 -33.812 -11.758 1 97.31 312 ILE B N 1
ATOM 5680 C CA . ILE B 1 312 ? -8.305 -33.438 -10.82 1 97.31 312 ILE B CA 1
ATOM 5681 C C . ILE B 1 312 ? -9.672 -33.844 -11.375 1 97.31 312 ILE B C 1
ATOM 5683 O O . ILE B 1 312 ? -10.492 -34.406 -10.648 1 97.31 312 ILE B O 1
ATOM 5687 N N . LEU B 1 313 ? -9.898 -33.625 -12.633 1 95.75 313 LEU B N 1
ATOM 5688 C CA . LEU B 1 313 ? -11.172 -33.969 -13.266 1 95.75 313 LEU B CA 1
ATOM 5689 C C . LEU B 1 313 ? -11.453 -35.438 -13.164 1 95.75 313 LEU B C 1
ATOM 5691 O O . LEU B 1 313 ? -12.586 -35.844 -12.906 1 95.75 313 LEU B O 1
ATOM 5695 N N . SER B 1 314 ? -10.453 -36.188 -13.375 1 95.44 314 SER B N 1
ATOM 5696 C CA . SER B 1 314 ? -10.602 -37.656 -13.281 1 95.44 314 SER B CA 1
ATOM 5697 C C . SER B 1 314 ? -11.055 -38.062 -11.883 1 95.44 314 SER B C 1
ATOM 5699 O O . SER B 1 314 ? -11.953 -38.906 -11.734 1 95.44 314 SER B O 1
ATOM 5701 N N . VAL B 1 315 ? -10.43 -37.469 -10.938 1 96.25 315 VAL B N 1
ATOM 5702 C CA . VAL B 1 315 ? -10.766 -37.812 -9.555 1 96.25 315 VAL B CA 1
ATOM 5703 C C . VAL B 1 315 ? -12.195 -37.344 -9.25 1 96.25 315 VAL B C 1
ATOM 5705 O O . VAL B 1 315 ? -12.953 -38.062 -8.602 1 96.25 315 VAL B O 1
ATOM 5708 N N . LEU B 1 316 ? -12.602 -36.188 -9.68 1 96.19 316 LEU B N 1
ATOM 5709 C CA . LEU B 1 316 ? -13.93 -35.656 -9.43 1 96.19 316 LEU B CA 1
ATOM 5710 C C . LEU B 1 316 ? -15 -36.531 -10.086 1 96.19 316 LEU B C 1
ATOM 5712 O O . LEU B 1 316 ? -16.047 -36.781 -9.484 1 96.19 316 LEU B O 1
ATOM 5716 N N . ALA B 1 317 ? -14.758 -36.969 -11.258 1 94.44 317 ALA B N 1
ATOM 5717 C CA . ALA B 1 317 ? -15.703 -37.812 -11.977 1 94.44 317 ALA B CA 1
ATOM 5718 C C . ALA B 1 317 ? -15.852 -39.156 -11.281 1 94.44 317 ALA B C 1
ATOM 5720 O O . ALA B 1 317 ? -16.969 -39.625 -11.039 1 94.44 317 ALA B O 1
ATOM 5721 N N . ALA B 1 318 ? -14.75 -39.719 -10.961 1 95.56 318 ALA B N 1
ATOM 5722 C CA . ALA B 1 318 ? -14.75 -41.031 -10.328 1 95.56 318 ALA B CA 1
ATOM 5723 C C . ALA B 1 318 ? -15.414 -41 -8.953 1 95.56 318 ALA B C 1
ATOM 5725 O O . ALA B 1 318 ? -16.047 -41.969 -8.531 1 95.56 318 ALA B O 1
ATOM 5726 N N . GLY B 1 319 ? -15.281 -39.875 -8.344 1 95.19 319 GLY B N 1
ATOM 5727 C CA . GLY B 1 319 ? -15.797 -39.719 -6.996 1 95.19 319 GLY B CA 1
ATOM 5728 C C . GLY B 1 319 ? -17.234 -39.25 -6.965 1 95.19 319 GLY B C 1
ATOM 5729 O O . GLY B 1 319 ? -17.812 -39.031 -5.891 1 95.19 319 GLY B O 1
ATOM 5730 N N . GLY B 1 320 ? -17.875 -39.031 -8.062 1 95.69 320 GLY B N 1
ATOM 5731 C CA . GLY B 1 320 ? -19.25 -38.594 -8.133 1 95.69 320 GLY B CA 1
ATOM 5732 C C . GLY B 1 320 ? -19.438 -37.125 -7.742 1 95.69 320 GLY B C 1
ATOM 5733 O O . GLY B 1 320 ? -20.5 -36.75 -7.266 1 95.69 320 GLY B O 1
ATOM 5734 N N . ILE B 1 321 ? -18.422 -36.406 -7.805 1 96.12 321 ILE B N 1
ATOM 5735 C CA . ILE B 1 321 ? -18.5 -35 -7.492 1 96.12 321 ILE B CA 1
ATOM 5736 C C . ILE B 1 321 ? -18.984 -34.219 -8.719 1 96.12 321 ILE B C 1
ATOM 5738 O O . ILE B 1 321 ? -19.859 -33.344 -8.617 1 96.12 321 ILE B O 1
ATOM 5742 N N . LEU B 1 322 ? -18.391 -34.562 -9.781 1 94.19 322 LEU B N 1
ATOM 5743 C CA . LEU B 1 322 ? -18.875 -34.062 -11.062 1 94.19 322 LEU B CA 1
ATOM 5744 C C . LEU B 1 322 ? -19.969 -34.969 -11.617 1 94.19 322 LEU B C 1
ATOM 5746 O O . LEU B 1 322 ? -19.703 -36.156 -11.883 1 94.19 322 LEU B O 1
ATOM 5750 N N . LEU B 1 323 ? -21.062 -34.406 -11.906 1 93.31 323 LEU B N 1
ATOM 5751 C CA . LEU B 1 323 ? -22.219 -35.219 -12.266 1 93.31 323 LEU B CA 1
ATOM 5752 C C . LEU B 1 323 ? -22.406 -35.25 -13.781 1 93.31 323 LEU B C 1
ATOM 5754 O O . LEU B 1 323 ? -23.141 -36.094 -14.297 1 93.31 323 LEU B O 1
ATOM 5758 N N . GLU B 1 324 ? -21.844 -34.312 -14.414 1 89.56 324 GLU B N 1
ATOM 5759 C CA . GLU B 1 324 ? -21.875 -34.25 -15.875 1 89.56 324 GLU B CA 1
ATOM 5760 C C . GLU B 1 324 ? -20.484 -34.062 -16.469 1 89.56 324 GLU B C 1
ATOM 5762 O O . GLU B 1 324 ? -19.594 -33.531 -15.789 1 89.56 324 GLU B O 1
ATOM 5767 N N . GLU B 1 325 ? -20.359 -34.5 -17.688 1 84.5 325 GLU B N 1
ATOM 5768 C CA . GLU B 1 325 ? -19.109 -34.25 -18.375 1 84.5 325 GLU B CA 1
ATOM 5769 C C . GLU B 1 325 ? -18.906 -32.75 -18.609 1 84.5 325 GLU B C 1
ATOM 5771 O O . GLU B 1 325 ? -19.797 -32.062 -19.094 1 84.5 325 GLU B O 1
ATOM 5776 N N . PRO B 1 326 ? -17.703 -32.312 -18.188 1 81.19 326 PRO B N 1
ATOM 5777 C CA . PRO B 1 326 ? -17.516 -30.859 -18.25 1 81.19 326 PRO B CA 1
ATOM 5778 C C . PRO B 1 326 ? -17.344 -30.344 -19.672 1 81.19 326 PRO B C 1
ATOM 5780 O O . PRO B 1 326 ? -16.672 -30.984 -20.484 1 81.19 326 PRO B O 1
ATOM 5783 N N . THR B 1 327 ? -18.047 -29.328 -20.047 1 85.88 327 THR B N 1
ATOM 5784 C CA . THR B 1 327 ? -17.797 -28.516 -21.234 1 85.88 327 THR B CA 1
ATOM 5785 C C . THR B 1 327 ? -16.656 -27.547 -21 1 85.88 327 THR B C 1
ATOM 5787 O O . THR B 1 327 ? -16.219 -27.344 -19.859 1 85.88 327 THR B O 1
ATOM 5790 N N . PRO B 1 328 ? -16.094 -26.984 -22.047 1 82.81 328 PRO B N 1
ATOM 5791 C CA . PRO B 1 328 ? -15.016 -26.016 -21.859 1 82.81 328 PRO B CA 1
ATOM 5792 C C . PRO B 1 328 ? -15.398 -24.875 -20.922 1 82.81 328 PRO B C 1
ATOM 5794 O O . PRO B 1 328 ? -14.57 -24.422 -20.125 1 82.81 328 PRO B O 1
ATOM 5797 N N . ASP B 1 329 ? -16.578 -24.469 -21.016 1 80.06 329 ASP B N 1
ATOM 5798 C CA . ASP B 1 329 ? -17.031 -23.406 -20.156 1 80.06 329 ASP B CA 1
ATOM 5799 C C . ASP B 1 329 ? -17.031 -23.828 -18.688 1 80.06 329 ASP B C 1
ATOM 5801 O O . ASP B 1 329 ? -16.656 -23.047 -17.812 1 80.06 329 ASP B O 1
ATOM 5805 N N . VAL B 1 330 ? -17.359 -25.031 -18.531 1 82.06 330 VAL B N 1
ATOM 5806 C CA . VAL B 1 330 ? -17.375 -25.594 -17.172 1 82.06 330 VAL B CA 1
ATOM 5807 C C . VAL B 1 330 ? -15.945 -25.703 -16.656 1 82.06 330 VAL B C 1
ATOM 5809 O O . VAL B 1 330 ? -15.68 -25.406 -15.492 1 82.06 330 VAL B O 1
ATOM 5812 N N . LEU B 1 331 ? -15.078 -26.078 -17.516 1 87.31 331 LEU B N 1
ATOM 5813 C CA . LEU B 1 331 ? -13.672 -26.188 -17.125 1 87.31 331 LEU B CA 1
ATOM 5814 C C . LEU B 1 331 ? -13.141 -24.844 -16.656 1 87.31 331 LEU B C 1
ATOM 5816 O O . LEU B 1 331 ? -12.398 -24.781 -15.672 1 87.31 331 LEU B O 1
ATOM 5820 N N . GLY B 1 332 ? -13.523 -23.797 -17.297 1 88.31 332 GLY B N 1
ATOM 5821 C CA . GLY B 1 332 ? -13.102 -22.453 -16.922 1 88.31 332 GLY B CA 1
ATOM 5822 C C . GLY B 1 332 ? -13.594 -22.047 -15.547 1 88.31 332 GLY B C 1
ATOM 5823 O O . GLY B 1 332 ? -12.922 -21.281 -14.844 1 88.31 332 GLY B O 1
ATOM 5824 N N . THR B 1 333 ? -14.711 -22.578 -15.195 1 88.5 333 THR B N 1
ATOM 5825 C CA . THR B 1 333 ? -15.281 -22.266 -13.891 1 88.5 333 THR B CA 1
ATOM 5826 C C . THR B 1 333 ? -14.578 -23.078 -12.797 1 88.5 333 THR B C 1
ATOM 5828 O O . THR B 1 333 ? -14.391 -22.578 -11.68 1 88.5 333 THR B O 1
ATOM 5831 N N . LEU B 1 334 ? -14.156 -24.25 -13.141 1 94.94 334 LEU B N 1
ATOM 5832 C CA . LEU B 1 334 ? -13.508 -25.141 -12.18 1 94.94 334 LEU B CA 1
ATOM 5833 C C . LEU B 1 334 ? -12.039 -24.766 -12 1 94.94 334 LEU B C 1
ATOM 5835 O O . LEU B 1 334 ? -11.469 -24.984 -10.93 1 94.94 334 LEU B O 1
ATOM 5839 N N . PHE B 1 335 ? -11.438 -24.312 -13.078 1 96.25 335 PHE B N 1
ATOM 5840 C CA . PHE B 1 335 ? -10.016 -23.984 -13.102 1 96.25 335 PHE B CA 1
ATOM 5841 C C . PHE B 1 335 ? -9.789 -22.594 -13.68 1 96.25 335 PHE B C 1
ATOM 5843 O O . PHE B 1 335 ? -9.281 -22.453 -14.789 1 96.25 335 PHE B O 1
ATOM 5850 N N . PRO B 1 336 ? -9.984 -21.531 -12.883 1 94.19 336 PRO B N 1
ATOM 5851 C CA . PRO B 1 336 ? -9.992 -20.172 -13.414 1 94.19 336 PRO B CA 1
ATOM 5852 C C . PRO B 1 336 ? -8.586 -19.641 -13.656 1 94.19 336 PRO B C 1
ATOM 5854 O O . PRO B 1 336 ? -8.422 -18.594 -14.312 1 94.19 336 PRO B O 1
ATOM 5857 N N . HIS B 1 337 ? -7.562 -20.234 -13.172 1 94.88 337 HIS B N 1
ATOM 5858 C CA . HIS B 1 337 ? -6.199 -19.75 -13.352 1 94.88 337 HIS B CA 1
ATOM 5859 C C . HIS B 1 337 ? -5.246 -20.891 -13.68 1 94.88 337 HIS B C 1
ATOM 5861 O O . HIS B 1 337 ? -5.535 -22.047 -13.383 1 94.88 337 HIS B O 1
ATOM 5867 N N . PRO B 1 338 ? -4.074 -20.609 -14.281 1 96.88 338 PRO B N 1
ATOM 5868 C CA . PRO B 1 338 ? -3.066 -21.641 -14.531 1 96.88 338 PRO B CA 1
ATOM 5869 C C . PRO B 1 338 ? -2.518 -22.25 -13.242 1 96.88 338 PRO B C 1
ATOM 5871 O O . PRO B 1 338 ? -2.602 -21.625 -12.172 1 96.88 338 PRO B O 1
ATOM 5874 N N . PHE B 1 339 ? -1.929 -23.438 -13.375 1 98.31 339 PHE B N 1
ATOM 5875 C CA . PHE B 1 339 ? -1.465 -24.172 -12.203 1 98.31 339 PHE B CA 1
ATOM 5876 C C . PHE B 1 339 ? 0.013 -23.891 -11.945 1 98.31 339 PHE B C 1
ATOM 5878 O O . PHE B 1 339 ? 0.596 -24.438 -11.008 1 98.31 339 PHE B O 1
ATOM 5885 N N . ALA B 1 340 ? 0.583 -23.016 -12.766 1 98.25 340 ALA B N 1
ATOM 5886 C CA . ALA B 1 340 ? 1.981 -22.672 -12.516 1 98.25 340 ALA B CA 1
ATOM 5887 C C . ALA B 1 340 ? 2.34 -21.344 -13.164 1 98.25 340 ALA B C 1
ATOM 5889 O O . ALA B 1 340 ? 1.749 -20.953 -14.172 1 98.25 340 ALA B O 1
ATOM 5890 N N . HIS B 1 341 ? 3.234 -20.656 -12.625 1 97.81 341 HIS B N 1
ATOM 5891 C CA . HIS B 1 341 ? 3.797 -19.422 -13.18 1 97.81 341 HIS B CA 1
ATOM 5892 C C . HIS B 1 341 ? 5.211 -19.188 -12.672 1 97.81 341 HIS B C 1
ATOM 5894 O O . HIS B 1 341 ? 5.586 -19.688 -11.609 1 97.81 341 HIS B O 1
ATOM 5900 N N . HIS B 1 342 ? 6.004 -18.453 -13.453 1 98.12 342 HIS B N 1
ATOM 5901 C CA . HIS B 1 342 ? 7.332 -18.062 -13 1 98.12 342 HIS B CA 1
ATOM 5902 C C . HIS B 1 342 ? 7.246 -17.141 -11.781 1 98.12 342 HIS B C 1
ATOM 5904 O O . HIS B 1 342 ? 6.309 -16.344 -11.656 1 98.12 342 HIS B O 1
ATOM 5910 N N . ILE B 1 343 ? 8.195 -17.297 -10.898 1 98.12 343 ILE B N 1
ATOM 5911 C CA . ILE B 1 343 ? 8.281 -16.438 -9.727 1 98.12 343 ILE B CA 1
ATOM 5912 C C . ILE B 1 343 ? 9.719 -15.961 -9.539 1 98.12 343 ILE B C 1
ATOM 5914 O O . ILE B 1 343 ? 10.664 -16.672 -9.867 1 98.12 343 ILE B O 1
ATOM 5918 N N . GLY B 1 344 ? 9.961 -14.82 -9.156 1 97.56 344 GLY B N 1
ATOM 5919 C CA . GLY B 1 344 ? 11.25 -14.195 -8.906 1 97.56 344 GLY B CA 1
ATOM 5920 C C . GLY B 1 344 ? 11.125 -12.82 -8.273 1 97.56 344 GLY B C 1
ATOM 5921 O O . GLY B 1 344 ? 10.609 -12.68 -7.164 1 97.56 344 GLY B O 1
ATOM 5922 N N . MET B 1 345 ? 11.445 -11.812 -9.039 1 95.94 345 MET B N 1
ATOM 5923 C CA . MET B 1 345 ? 11.406 -10.453 -8.5 1 95.94 345 MET B CA 1
ATOM 5924 C C . MET B 1 345 ? 10 -9.875 -8.602 1 95.94 345 MET B C 1
ATOM 5926 O O . MET B 1 345 ? 9.742 -8.773 -8.117 1 95.94 345 MET B O 1
ATOM 5930 N N . SER B 1 346 ? 9.164 -10.625 -9.18 1 95.38 346 SER B N 1
ATOM 5931 C CA . SER B 1 346 ? 7.715 -10.422 -9.156 1 95.38 346 SER B CA 1
ATOM 5932 C C . SER B 1 346 ? 6.977 -11.734 -8.898 1 95.38 346 SER B C 1
ATOM 5934 O O . SER B 1 346 ? 7.543 -12.812 -9.078 1 95.38 346 SER B O 1
ATOM 5936 N N . THR B 1 347 ? 5.789 -11.578 -8.422 1 96.56 347 THR B N 1
ATOM 5937 C CA . THR B 1 347 ? 4.988 -12.781 -8.203 1 96.56 347 THR B CA 1
ATOM 5938 C C . THR B 1 347 ? 4.73 -13.508 -9.523 1 96.56 347 THR B C 1
ATOM 5940 O O . THR B 1 347 ? 5.012 -14.695 -9.641 1 96.56 347 THR B O 1
ATOM 5943 N N . HIS B 1 348 ? 4.176 -12.797 -10.453 1 95.38 348 HIS B N 1
ATOM 5944 C CA . HIS B 1 348 ? 4.07 -13.297 -11.812 1 95.38 348 HIS B CA 1
ATOM 5945 C C . HIS B 1 348 ? 5.234 -12.82 -12.672 1 95.38 348 HIS B C 1
ATOM 5947 O O . HIS B 1 348 ? 5.086 -11.883 -13.461 1 95.38 348 HIS B O 1
ATOM 5953 N N . ASP B 1 349 ? 6.25 -13.484 -12.539 1 95.06 349 ASP B N 1
ATOM 5954 C CA . ASP B 1 349 ? 7.547 -13.062 -13.07 1 95.06 349 ASP B CA 1
ATOM 5955 C C . ASP B 1 349 ? 7.672 -13.414 -14.555 1 95.06 349 ASP B C 1
ATOM 5957 O O . ASP B 1 349 ? 7.062 -14.383 -15.023 1 95.06 349 ASP B O 1
ATOM 5961 N N . CYS B 1 350 ? 8.352 -12.594 -15.305 1 93.88 350 CYS B N 1
ATOM 5962 C CA . CYS B 1 350 ? 8.805 -12.852 -16.672 1 93.88 350 CYS B CA 1
ATOM 5963 C C . CYS B 1 350 ? 7.621 -13.164 -17.578 1 93.88 350 CYS B C 1
ATOM 5965 O O . CYS B 1 350 ? 7.578 -14.219 -18.219 1 93.88 350 CYS B O 1
ATOM 5967 N N . PRO B 1 351 ? 6.738 -12.234 -17.719 1 91.56 351 PRO B N 1
ATOM 5968 C CA . PRO B 1 351 ? 5.508 -12.492 -18.469 1 91.56 351 PRO B CA 1
ATOM 5969 C C . PRO B 1 351 ? 5.762 -12.75 -19.953 1 91.56 351 PRO B C 1
ATOM 5971 O O . PRO B 1 351 ? 4.902 -13.297 -20.641 1 91.56 351 PRO B O 1
ATOM 5974 N N . MET B 1 352 ? 6.953 -12.422 -20.422 1 91.56 352 MET B N 1
ATOM 5975 C CA . MET B 1 352 ? 7.219 -12.578 -21.844 1 91.56 352 MET B CA 1
ATOM 5976 C C . MET B 1 352 ? 7.746 -13.977 -22.156 1 91.56 352 MET B C 1
ATOM 5978 O O . MET B 1 352 ? 7.867 -14.359 -23.312 1 91.56 352 MET B O 1
ATOM 5982 N N . VAL B 1 353 ? 8.117 -14.719 -21.156 1 94.5 353 VAL B N 1
ATOM 5983 C CA . VAL B 1 353 ? 8.508 -16.109 -21.375 1 94.5 353 VAL B CA 1
ATOM 5984 C C . VAL B 1 353 ? 7.277 -16.969 -21.641 1 94.5 353 VAL B C 1
ATOM 5986 O O . VAL B 1 353 ? 6.348 -17 -20.828 1 94.5 353 VAL B O 1
ATOM 5989 N N . SER B 1 354 ? 7.312 -17.625 -22.719 1 95.12 354 SER B N 1
ATOM 5990 C CA . SER B 1 354 ? 6.16 -18.422 -23.125 1 95.12 354 SER B CA 1
ATOM 5991 C C . SER B 1 354 ? 5.852 -19.5 -22.094 1 95.12 354 SER B C 1
ATOM 5993 O O . SER B 1 354 ? 6.754 -20.219 -21.656 1 95.12 354 SER B O 1
ATOM 5995 N N . PRO B 1 355 ? 4.613 -19.641 -21.781 1 96.62 355 PRO B N 1
ATOM 5996 C CA . PRO B 1 355 ? 4.254 -20.734 -20.875 1 96.62 355 PRO B CA 1
ATOM 5997 C C . PRO B 1 355 ? 4.496 -22.109 -21.469 1 96.62 355 PRO B C 1
ATOM 5999 O O . PRO B 1 355 ? 4.469 -23.125 -20.75 1 96.62 355 PRO B O 1
ATOM 6002 N N . GLY B 1 356 ? 4.746 -22.156 -22.703 1 96.94 356 GLY B N 1
ATOM 6003 C CA . GLY B 1 356 ? 5.031 -23.422 -23.375 1 96.94 356 GLY B CA 1
ATOM 6004 C C . GLY B 1 356 ? 6.508 -23.766 -23.406 1 96.94 356 GLY B C 1
ATOM 6005 O O . GLY B 1 356 ? 6.891 -24.844 -23.844 1 96.94 356 GLY B O 1
ATOM 6006 N N . SER B 1 357 ? 7.332 -22.828 -22.969 1 95.56 357 SER B N 1
ATOM 6007 C CA . SER B 1 357 ? 8.766 -23.094 -22.938 1 95.56 357 SER B CA 1
ATOM 6008 C C . SER B 1 357 ? 9.117 -24.156 -21.906 1 95.56 357 SER B C 1
ATOM 6010 O O . SER B 1 357 ? 8.562 -24.156 -20.812 1 95.56 357 SER B O 1
ATOM 6012 N N . PRO B 1 358 ? 10.062 -25.031 -22.266 1 95.06 358 PRO B N 1
ATOM 6013 C CA . PRO B 1 358 ? 10.469 -26.047 -21.281 1 95.06 358 PRO B CA 1
ATOM 6014 C C . PRO B 1 358 ? 11.117 -25.438 -20.047 1 95.06 358 PRO B C 1
ATOM 6016 O O . PRO B 1 358 ? 11.812 -24.422 -20.141 1 95.06 358 PRO B O 1
ATOM 6019 N N . LEU B 1 359 ? 10.875 -26.109 -18.922 1 96.12 359 LEU B N 1
ATOM 6020 C CA . LEU B 1 359 ? 11.531 -25.703 -17.688 1 96.12 359 LEU B CA 1
ATOM 6021 C C . LEU B 1 359 ? 12.984 -26.156 -17.672 1 96.12 359 LEU B C 1
ATOM 6023 O O . LEU B 1 359 ? 13.281 -27.328 -17.938 1 96.12 359 LEU B O 1
ATOM 6027 N N . VAL B 1 360 ? 13.867 -25.234 -17.344 1 93.62 360 VAL B N 1
ATOM 6028 C CA . VAL B 1 360 ? 15.297 -25.531 -17.375 1 93.62 360 VAL B CA 1
ATOM 6029 C C . VAL B 1 360 ? 15.914 -25.234 -16.016 1 93.62 360 VAL B C 1
ATOM 6031 O O . VAL B 1 360 ? 15.266 -24.641 -15.141 1 93.62 360 VAL B O 1
ATOM 6034 N N . ASP B 1 361 ? 17.156 -25.688 -15.867 1 94.81 361 ASP B N 1
ATOM 6035 C CA . ASP B 1 361 ? 17.922 -25.406 -14.648 1 94.81 361 ASP B CA 1
ATOM 6036 C C . ASP B 1 361 ? 17.906 -23.906 -14.336 1 94.81 361 ASP B C 1
ATOM 6038 O O . ASP B 1 361 ? 18.172 -23.078 -15.203 1 94.81 361 ASP B O 1
ATOM 6042 N N . GLY B 1 362 ? 17.531 -23.578 -13.078 1 96.12 362 GLY B N 1
ATOM 6043 C CA . GLY B 1 362 ? 17.531 -22.188 -12.656 1 96.12 362 GLY B CA 1
ATOM 6044 C C . GLY B 1 362 ? 16.141 -21.578 -12.656 1 96.12 362 GLY B C 1
ATOM 6045 O O . GLY B 1 362 ? 15.938 -20.484 -12.109 1 96.12 362 GLY B O 1
ATOM 6046 N N . ASN B 1 363 ? 15.203 -22.234 -13.312 1 97.75 363 ASN B N 1
ATOM 6047 C CA . ASN B 1 363 ? 13.828 -21.734 -13.227 1 97.75 363 ASN B CA 1
ATOM 6048 C C . ASN B 1 363 ? 13.266 -21.891 -11.82 1 97.75 363 ASN B C 1
ATOM 6050 O O . ASN B 1 363 ? 13.5 -22.906 -11.164 1 97.75 363 ASN B O 1
ATOM 6054 N N . CYS B 1 364 ? 12.664 -20.891 -11.328 1 98.44 364 CYS B N 1
ATOM 6055 C CA . CYS B 1 364 ? 11.812 -20.953 -10.148 1 98.44 364 CYS B CA 1
ATOM 6056 C C . CYS B 1 364 ? 10.359 -20.688 -10.508 1 98.44 364 CYS B C 1
ATOM 6058 O O . CYS B 1 364 ? 10.062 -19.703 -11.195 1 98.44 364 CYS B O 1
ATOM 6060 N N . ILE B 1 365 ? 9.469 -21.547 -10.086 1 98.38 365 ILE B N 1
ATOM 6061 C CA . ILE B 1 365 ? 8.062 -21.406 -10.43 1 98.38 365 ILE B CA 1
ATOM 6062 C C . ILE B 1 365 ? 7.195 -21.688 -9.203 1 98.38 365 ILE B C 1
ATOM 6064 O O . ILE B 1 365 ? 7.656 -22.297 -8.242 1 98.38 365 ILE B O 1
ATOM 6068 N N . ALA B 1 366 ? 6.043 -21.156 -9.219 1 98.06 366 ALA B N 1
ATOM 6069 C CA . ALA B 1 366 ? 4.988 -21.562 -8.297 1 98.06 366 ALA B CA 1
ATOM 6070 C C . ALA B 1 366 ? 4.102 -22.641 -8.922 1 98.06 366 ALA B C 1
ATOM 6072 O O . ALA B 1 366 ? 3.631 -22.484 -10.047 1 98.06 366 ALA B O 1
ATOM 6073 N N . VAL B 1 367 ? 3.938 -23.719 -8.266 1 97.81 367 VAL B N 1
ATOM 6074 C CA . VAL B 1 367 ? 3.01 -24.781 -8.656 1 97.81 367 VAL B CA 1
ATOM 6075 C C . VAL B 1 367 ? 1.748 -24.688 -7.797 1 97.81 367 VAL B C 1
ATOM 6077 O O . VAL B 1 367 ? 1.801 -24.891 -6.582 1 97.81 367 VAL B O 1
ATOM 6080 N N . GLU B 1 368 ? 0.616 -24.422 -8.461 1 97.75 368 GLU B N 1
ATOM 6081 C CA . GLU B 1 368 ? -0.547 -24.016 -7.684 1 97.75 368 GLU B CA 1
ATOM 6082 C C . GLU B 1 368 ? -1.819 -24.672 -8.195 1 97.75 368 GLU B C 1
ATOM 6084 O O . GLU B 1 368 ? -2.766 -24 -8.602 1 97.75 368 GLU B O 1
ATOM 6089 N N . PRO B 1 369 ? -1.881 -26.016 -8.094 1 98 369 PRO B N 1
ATOM 6090 C CA . PRO B 1 369 ? -3.168 -26.625 -8.414 1 98 369 PRO B CA 1
ATOM 6091 C C . PRO B 1 369 ? -4.305 -26.125 -7.527 1 98 369 PRO B C 1
ATOM 6093 O O . PRO B 1 369 ? -4.086 -25.844 -6.344 1 98 369 PRO B O 1
ATOM 6096 N N . ALA B 1 370 ? -5.477 -26.031 -8.133 1 98 370 ALA B N 1
ATOM 6097 C CA . ALA B 1 370 ? -6.66 -25.547 -7.418 1 98 370 ALA B CA 1
ATOM 6098 C C . ALA B 1 370 ? -7.934 -26.109 -8.047 1 98 370 ALA B C 1
ATOM 6100 O O . ALA B 1 370 ? -7.922 -26.578 -9.18 1 98 370 ALA B O 1
ATOM 6101 N N . ILE B 1 371 ? -8.961 -26.109 -7.266 1 97.38 371 ILE B N 1
ATOM 6102 C CA . ILE B 1 371 ? -10.281 -26.5 -7.73 1 97.38 371 ILE B CA 1
ATOM 6103 C C . ILE B 1 371 ? -11.344 -25.562 -7.156 1 97.38 371 ILE B C 1
ATOM 6105 O O . ILE B 1 371 ? -11.289 -25.203 -5.98 1 97.38 371 ILE B O 1
ATOM 6109 N N . TYR B 1 372 ? -12.211 -25.109 -7.961 1 97.25 372 TYR B N 1
ATOM 6110 C CA . TYR B 1 372 ? -13.344 -24.266 -7.59 1 97.25 372 TYR B CA 1
ATOM 6111 C C . TYR B 1 372 ? -14.656 -24.906 -8.023 1 97.25 372 TYR B C 1
ATOM 6113 O O . TYR B 1 372 ? -14.898 -25.094 -9.219 1 97.25 372 TYR B O 1
ATOM 6121 N N . LEU B 1 373 ? -15.508 -25.188 -7.066 1 97.06 373 LEU B N 1
ATOM 6122 C CA . LEU B 1 373 ? -16.766 -25.859 -7.355 1 97.06 373 LEU B CA 1
ATOM 6123 C C . LEU B 1 373 ? -17.953 -24.922 -7.129 1 97.06 373 LEU B C 1
ATOM 6125 O O . LEU B 1 373 ? -18.391 -24.734 -5.996 1 97.06 373 LEU B O 1
ATOM 6129 N N . PRO B 1 374 ? -18.469 -24.438 -8.211 1 94.06 374 PRO B N 1
ATOM 6130 C CA . PRO B 1 374 ? -19.578 -23.5 -8.055 1 94.06 374 PRO B CA 1
ATOM 6131 C C . PRO B 1 374 ? -20.875 -24.203 -7.637 1 94.06 374 PRO B C 1
ATOM 6133 O O . PRO B 1 374 ? -20.953 -25.438 -7.656 1 94.06 374 PRO B O 1
ATOM 6136 N N . CYS B 1 375 ? -21.812 -23.359 -7.219 1 94.19 375 CYS B N 1
ATOM 6137 C CA . CYS B 1 375 ? -23.172 -23.891 -7.027 1 94.19 375 CYS B CA 1
ATOM 6138 C C . CYS B 1 375 ? -23.859 -24.094 -8.367 1 94.19 375 CYS B C 1
ATOM 6140 O O . CYS B 1 375 ? -24.328 -23.125 -8.984 1 94.19 375 CYS B O 1
ATOM 6142 N N . ALA B 1 376 ? -23.828 -25.328 -8.742 1 93.31 376 ALA B N 1
ATOM 6143 C CA . ALA B 1 376 ? -24.406 -25.672 -10.047 1 93.31 376 ALA B CA 1
ATOM 6144 C C . ALA B 1 376 ? -24.938 -27.109 -10.047 1 93.31 376 ALA B C 1
ATOM 6146 O O . ALA B 1 376 ? -24.453 -27.953 -9.289 1 93.31 376 ALA B O 1
ATOM 6147 N N . ASP B 1 377 ? -25.797 -27.391 -11 1 93.19 377 ASP B N 1
ATOM 6148 C CA . ASP B 1 377 ? -26.484 -28.672 -11.031 1 93.19 377 ASP B CA 1
ATOM 6149 C C . ASP B 1 377 ? -25.531 -29.812 -11.367 1 93.19 377 ASP B C 1
ATOM 6151 O O . ASP B 1 377 ? -25.75 -30.953 -10.953 1 93.19 377 ASP B O 1
ATOM 6155 N N . PHE B 1 378 ? -24.547 -29.484 -12.023 1 93.19 378 PHE B N 1
ATOM 6156 C CA . PHE B 1 378 ? -23.641 -30.531 -12.477 1 93.19 378 PHE B CA 1
ATOM 6157 C C . PHE B 1 378 ? -22.641 -30.891 -11.383 1 93.19 378 PHE B C 1
ATOM 6159 O O . PHE B 1 378 ? -21.812 -31.797 -11.555 1 93.19 378 PHE B O 1
ATOM 6166 N N . ILE B 1 379 ? -22.672 -30.266 -10.258 1 96.12 379 ILE B N 1
ATOM 6167 C CA . ILE B 1 379 ? -21.812 -30.547 -9.117 1 96.12 379 ILE B CA 1
ATOM 6168 C C . ILE B 1 379 ? -22.625 -31.203 -8 1 96.12 379 ILE B C 1
ATOM 6170 O O . ILE B 1 379 ? -23.703 -30.734 -7.66 1 96.12 379 ILE B O 1
ATOM 6174 N N . ASN B 1 380 ? -22.125 -32.281 -7.441 1 97 380 ASN B N 1
ATOM 6175 C CA . ASN B 1 380 ? -22.719 -32.906 -6.262 1 97 380 ASN B CA 1
ATOM 6176 C C . ASN B 1 380 ? -23 -31.859 -5.172 1 97 380 ASN B C 1
ATOM 6178 O O . ASN B 1 380 ? -22.094 -31.109 -4.793 1 97 380 ASN B O 1
ATOM 6182 N N . PRO B 1 381 ? -24.219 -31.812 -4.625 1 96.94 381 PRO B N 1
ATOM 6183 C CA . PRO B 1 381 ? -24.625 -30.781 -3.662 1 96.94 381 PRO B CA 1
ATOM 6184 C C . PRO B 1 381 ? -23.719 -30.75 -2.436 1 96.94 381 PRO B C 1
ATOM 6186 O O . PRO B 1 381 ? -23.5 -29.688 -1.85 1 96.94 381 PRO B O 1
ATOM 6189 N N . LYS B 1 382 ? -23.156 -31.828 -2.068 1 96.69 382 LYS B N 1
ATOM 6190 C CA . LYS B 1 382 ? -22.297 -31.922 -0.89 1 96.69 382 LYS B CA 1
ATOM 6191 C C . LYS B 1 382 ? -21.016 -31.094 -1.068 1 96.69 382 LYS B C 1
ATOM 6193 O O . LYS B 1 382 ? -20.375 -30.719 -0.088 1 96.69 382 LYS B O 1
ATOM 6198 N N . TYR B 1 383 ? -20.641 -30.781 -2.275 1 97.88 383 TYR B N 1
ATOM 6199 C CA . TYR B 1 383 ? -19.344 -30.172 -2.57 1 97.88 383 TYR B CA 1
ATOM 6200 C C . TYR B 1 383 ? -19.516 -28.75 -3.102 1 97.88 383 TYR B C 1
ATOM 6202 O O . TYR B 1 383 ? -18.531 -28.047 -3.336 1 97.88 383 TYR B O 1
ATOM 6210 N N . GLN B 1 384 ? -20.766 -28.312 -3.244 1 97.12 384 GLN B N 1
ATOM 6211 C CA . GLN B 1 384 ? -21.016 -27.016 -3.881 1 97.12 384 GLN B CA 1
ATOM 6212 C C . GLN B 1 384 ? -20.547 -25.859 -3.002 1 97.12 384 GLN B C 1
ATOM 6214 O O . GLN B 1 384 ? -20.719 -25.891 -1.782 1 97.12 384 GLN B O 1
ATOM 6219 N N . GLY B 1 385 ? -19.906 -24.844 -3.648 1 96.25 385 GLY B N 1
ATOM 6220 C CA . GLY B 1 385 ? -19.453 -23.641 -2.957 1 96.25 385 GLY B CA 1
ATOM 6221 C C . GLY B 1 385 ? -18.109 -23.812 -2.277 1 96.25 385 GLY B C 1
ATOM 6222 O O . GLY B 1 385 ? -17.766 -23.047 -1.377 1 96.25 385 GLY B O 1
ATOM 6223 N N . MET B 1 386 ? -17.344 -24.844 -2.68 1 97.38 386 MET B N 1
ATOM 6224 C CA . MET B 1 386 ? -16.047 -25.109 -2.051 1 97.38 386 MET B CA 1
ATOM 6225 C C . MET B 1 386 ? -14.906 -24.859 -3.027 1 97.38 386 MET B C 1
ATOM 6227 O O . MET B 1 386 ? -15.055 -25.094 -4.23 1 97.38 386 MET B O 1
ATOM 6231 N N . ALA B 1 387 ? -13.82 -24.375 -2.514 1 97.62 387 ALA B N 1
ATOM 6232 C CA . ALA B 1 387 ? -12.594 -24.203 -3.287 1 97.62 387 ALA B CA 1
ATOM 6233 C C . ALA B 1 387 ? -11.367 -24.5 -2.438 1 97.62 387 ALA B C 1
ATOM 6235 O O . ALA B 1 387 ? -11.336 -24.203 -1.243 1 97.62 387 ALA B O 1
ATOM 6236 N N . VAL B 1 388 ? -10.406 -25.125 -3.035 1 97.19 388 VAL B N 1
ATOM 6237 C CA . VAL B 1 388 ? -9.133 -25.422 -2.391 1 97.19 388 VAL B CA 1
ATOM 6238 C C . VAL B 1 388 ? -7.984 -25.109 -3.348 1 97.19 388 VAL B C 1
ATOM 6240 O O . VAL B 1 388 ? -8.016 -25.516 -4.512 1 97.19 388 VAL B O 1
ATOM 6243 N N . ARG B 1 389 ? -7.043 -24.375 -2.934 1 96.69 389 ARG B N 1
ATOM 6244 C CA . ARG B 1 389 ? -5.82 -24.062 -3.662 1 96.69 389 ARG B CA 1
ATOM 6245 C C . ARG B 1 389 ? -4.586 -24.391 -2.83 1 96.69 389 ARG B C 1
ATOM 6247 O O . ARG B 1 389 ? -4.527 -24.062 -1.643 1 96.69 389 ARG B O 1
ATOM 6254 N N . LEU B 1 390 ? -3.709 -25.094 -3.355 1 95.94 390 LEU B N 1
ATOM 6255 C CA . LEU B 1 390 ? -2.408 -25.375 -2.764 1 95.94 390 LEU B CA 1
ATOM 6256 C C . LEU B 1 390 ? -1.279 -24.891 -3.662 1 95.94 390 LEU B C 1
ATOM 6258 O O . LEU B 1 390 ? -1.304 -25.109 -4.875 1 95.94 390 LEU B O 1
ATOM 6262 N N . GLU B 1 391 ? -0.35 -24.188 -3.096 1 96.56 391 GLU B N 1
ATOM 6263 C CA . GLU B 1 391 ? 0.691 -23.594 -3.934 1 96.56 391 GLU B CA 1
ATOM 6264 C C . GLU B 1 391 ? 2.055 -23.672 -3.252 1 96.56 391 GLU B C 1
ATOM 6266 O O . GLU B 1 391 ? 2.193 -23.281 -2.086 1 96.56 391 GLU B O 1
ATOM 6271 N N . ASP B 1 392 ? 3.039 -24.141 -3.959 1 96.69 392 ASP B N 1
ATOM 6272 C CA . ASP B 1 392 ? 4.43 -24.172 -3.514 1 96.69 392 ASP B CA 1
ATOM 6273 C C . ASP B 1 392 ? 5.344 -23.453 -4.508 1 96.69 392 ASP B C 1
ATOM 6275 O O . ASP B 1 392 ? 5.145 -23.562 -5.719 1 96.69 392 ASP B O 1
ATOM 6279 N N . THR B 1 393 ? 6.277 -22.797 -3.932 1 98.12 393 THR B N 1
ATOM 6280 C CA . THR B 1 393 ? 7.379 -22.266 -4.723 1 98.12 393 THR B CA 1
ATOM 6281 C C . THR B 1 393 ? 8.508 -23.281 -4.84 1 98.12 393 THR B C 1
ATOM 6283 O O . THR B 1 393 ? 8.969 -23.828 -3.832 1 98.12 393 THR B O 1
ATOM 6286 N N . VAL B 1 394 ? 8.977 -23.547 -6.086 1 97.62 394 VAL B N 1
ATOM 6287 C CA . VAL B 1 394 ? 9.984 -24.578 -6.273 1 97.62 394 VAL B CA 1
ATOM 6288 C C . VAL B 1 394 ? 11.086 -24.062 -7.203 1 97.62 394 VAL B C 1
ATOM 6290 O O . VAL B 1 394 ? 10.867 -23.125 -7.961 1 97.62 394 VAL B O 1
ATOM 6293 N N . ALA B 1 395 ? 12.227 -24.641 -7.098 1 97.5 395 ALA B N 1
ATOM 6294 C CA . ALA B 1 395 ? 13.344 -24.422 -8.008 1 97.5 395 ALA B CA 1
ATOM 6295 C C . ALA B 1 395 ? 13.641 -25.656 -8.844 1 97.5 395 ALA B C 1
ATOM 6297 O O . ALA B 1 395 ? 13.586 -26.781 -8.336 1 97.5 395 ALA B O 1
ATOM 6298 N N . ILE B 1 396 ? 13.891 -25.453 -10.078 1 97 396 ILE B N 1
ATOM 6299 C CA . ILE B 1 396 ? 14.273 -26.531 -10.992 1 97 396 ILE B CA 1
ATOM 6300 C C . ILE B 1 396 ? 15.797 -26.594 -11.094 1 97 396 ILE B C 1
ATOM 6302 O O . ILE B 1 396 ? 16.453 -25.562 -11.312 1 97 396 ILE B O 1
ATOM 6306 N N . HIS B 1 397 ? 16.312 -27.766 -10.891 1 95.19 397 HIS B N 1
ATOM 6307 C CA . HIS B 1 397 ? 17.75 -27.969 -10.992 1 95.19 397 HIS B CA 1
ATOM 6308 C C . HIS B 1 397 ? 18.094 -29.062 -11.992 1 95.19 397 HIS B C 1
ATOM 6310 O O . HIS B 1 397 ? 17.281 -29.953 -12.234 1 95.19 397 HIS B O 1
ATOM 6316 N N . LYS B 1 398 ? 19.312 -28.906 -12.516 1 90.62 398 LYS B N 1
ATOM 6317 C CA . LYS B 1 398 ? 19.828 -30.016 -13.312 1 90.62 398 LYS B CA 1
ATOM 6318 C C . LYS B 1 398 ? 20.094 -31.25 -12.453 1 90.62 398 LYS B C 1
ATOM 6320 O O . LYS B 1 398 ? 20.625 -31.125 -11.344 1 90.62 398 LYS B O 1
ATOM 6325 N N . ALA B 1 399 ? 19.609 -32.344 -12.906 1 84.44 399 ALA B N 1
ATOM 6326 C CA . ALA B 1 399 ? 19.828 -33.594 -12.172 1 84.44 399 ALA B CA 1
ATOM 6327 C C . ALA B 1 399 ? 21.188 -34.219 -12.531 1 84.44 399 ALA B C 1
ATOM 6329 O O . ALA B 1 399 ? 21.656 -34.062 -13.656 1 84.44 399 ALA B O 1
ATOM 6330 N N . GLU B 1 400 ? 21.984 -34.719 -11.477 1 71.81 400 GLU B N 1
ATOM 6331 C CA . GLU B 1 400 ? 23.219 -35.469 -11.75 1 71.81 400 GLU B CA 1
ATOM 6332 C C . GLU B 1 400 ? 22.938 -36.719 -12.562 1 71.81 400 GLU B C 1
ATOM 6334 O O . GLU B 1 400 ? 21.938 -37.406 -12.328 1 71.81 400 GLU B O 1
ATOM 6339 N N . LYS B 1 401 ? 23.5 -36.812 -13.836 1 63.44 401 LYS B N 1
ATOM 6340 C CA . LYS B 1 401 ? 23.359 -38.031 -14.648 1 63.44 401 LYS B CA 1
ATOM 6341 C C . LYS B 1 401 ? 23.859 -39.25 -13.898 1 63.44 401 LYS B C 1
ATOM 6343 O O . LYS B 1 401 ? 24.891 -39.188 -13.227 1 63.44 401 LYS B O 1
ATOM 6348 N N . PRO B 1 402 ? 23.078 -40.188 -13.648 1 55.53 402 PRO B N 1
ATOM 6349 C CA . PRO B 1 402 ? 23.688 -41.406 -13.07 1 55.53 402 PRO B CA 1
ATOM 6350 C C . PRO B 1 402 ? 24.922 -41.844 -13.836 1 55.53 402 PRO B C 1
ATOM 6352 O O . PRO B 1 402 ? 25 -41.656 -15.055 1 55.53 402 PRO B O 1
ATOM 6355 N N . GLU B 1 403 ? 26.156 -41.969 -13.156 1 53.12 403 GLU B N 1
ATOM 6356 C CA . GLU B 1 403 ? 27.453 -42.344 -13.703 1 53.12 403 GLU B CA 1
ATOM 6357 C C . GLU B 1 403 ? 27.328 -43.312 -14.883 1 53.12 403 GLU B C 1
ATOM 6359 O O . GLU B 1 403 ? 28.094 -43.25 -15.836 1 53.12 403 GLU B O 1
ATOM 6364 N N . GLY B 1 404 ? 26.453 -44.406 -14.773 1 49.53 404 GLY B N 1
ATOM 6365 C CA . GLY B 1 404 ? 26.469 -45.531 -15.695 1 49.53 404 GLY B CA 1
ATOM 6366 C C . GLY B 1 404 ? 25.672 -45.25 -16.969 1 49.53 404 GLY B C 1
ATOM 6367 O O . GLY B 1 404 ? 25.562 -46.125 -17.828 1 49.53 404 GLY B O 1
ATOM 6368 N N . GLU B 1 405 ? 24.594 -44.562 -16.844 1 47.03 405 GLU B N 1
ATOM 6369 C CA . GLU B 1 405 ? 23.859 -44.5 -18.094 1 47.03 405 GLU B CA 1
ATOM 6370 C C . GLU B 1 405 ? 24.656 -43.781 -19.172 1 47.03 405 GLU B C 1
ATOM 6372 O O . GLU B 1 405 ? 25.281 -42.75 -18.906 1 47.03 405 GLU B O 1
ATOM 6377 N N . GLY B 1 406 ? 25.312 -44.688 -20.047 1 42.66 406 GLY B N 1
ATOM 6378 C CA . GLY B 1 406 ? 26.062 -44.344 -21.234 1 42.66 406 GLY B CA 1
ATOM 6379 C C . GLY B 1 406 ? 25.641 -43.031 -21.859 1 42.66 406 GLY B C 1
ATOM 6380 O O . GLY B 1 406 ? 24.562 -42.5 -21.531 1 42.66 406 GLY B O 1
ATOM 6381 N N . GLU B 1 407 ? 26.609 -42.344 -22.438 1 42.5 407 GLU B N 1
ATOM 6382 C CA . GLU B 1 407 ? 26.531 -41.156 -23.281 1 42.5 407 GLU B CA 1
ATOM 6383 C C . GLU B 1 407 ? 25.25 -41.125 -24.109 1 42.5 407 GLU B C 1
ATOM 6385 O O . GLU B 1 407 ? 25.141 -40.344 -25.062 1 42.5 407 GLU B O 1
ATOM 6390 N N . GLY B 1 408 ? 24.516 -42.281 -24.094 1 39.25 408 GLY B N 1
ATOM 6391 C CA . GLY B 1 408 ? 23.609 -42.219 -25.234 1 39.25 408 GLY B CA 1
ATOM 6392 C C . GLY B 1 408 ? 22.812 -40.906 -25.281 1 39.25 408 GLY B C 1
ATOM 6393 O O . GLY B 1 408 ? 22.75 -40.188 -24.297 1 39.25 408 GLY B O 1
ATOM 6394 N N . GLU B 1 409 ? 22.156 -40.656 -26.531 1 39.97 409 GLU B N 1
ATOM 6395 C CA . GLU B 1 409 ? 21.578 -39.562 -27.312 1 39.97 409 GLU B CA 1
ATOM 6396 C C . GLU B 1 409 ? 20.5 -38.844 -26.516 1 39.97 409 GLU B C 1
ATOM 6398 O O . GLU B 1 409 ? 19.766 -38 -27.062 1 39.97 409 GLU B O 1
ATOM 6403 N N . THR B 1 410 ? 19.828 -39.438 -25.531 1 46.31 410 THR B N 1
ATOM 6404 C CA . THR B 1 410 ? 18.578 -38.688 -25.406 1 46.31 410 THR B CA 1
ATOM 6405 C C . THR B 1 410 ? 18.859 -37.281 -24.906 1 46.31 410 THR B C 1
ATOM 6407 O O . THR B 1 410 ? 19.609 -37.094 -23.938 1 46.31 410 THR B O 1
ATOM 6410 N N . ASP B 1 411 ? 18.891 -36.281 -25.734 1 49.94 411 ASP B N 1
ATOM 6411 C CA . ASP B 1 411 ? 18.984 -34.844 -25.734 1 49.94 411 ASP B CA 1
ATOM 6412 C C . ASP B 1 411 ? 18.281 -34.219 -24.516 1 49.94 411 ASP B C 1
ATOM 6414 O O . ASP B 1 411 ? 18.125 -33 -24.422 1 49.94 411 ASP B O 1
ATOM 6418 N N . THR B 1 412 ? 17.609 -35.062 -23.625 1 62.09 412 THR B N 1
ATOM 6419 C CA . THR B 1 412 ? 16.844 -34.312 -22.625 1 62.09 412 THR B CA 1
ATOM 6420 C C . THR B 1 412 ? 17.609 -34.281 -21.297 1 62.09 412 THR B C 1
ATOM 6422 O O . THR B 1 412 ? 18.312 -35.219 -20.938 1 62.09 412 THR B O 1
ATOM 6425 N N . ASP B 1 413 ? 18.062 -33.219 -20.781 1 72.19 413 ASP B N 1
ATOM 6426 C CA . ASP B 1 413 ? 18.734 -32.969 -19.5 1 72.19 413 ASP B CA 1
ATOM 6427 C C . ASP B 1 413 ? 17.766 -33.125 -18.344 1 72.19 413 ASP B C 1
ATOM 6429 O O . ASP B 1 413 ? 16.812 -32.375 -18.203 1 72.19 413 ASP B O 1
ATOM 6433 N N . PRO B 1 414 ? 17.984 -34.344 -17.578 1 81.19 414 PRO B N 1
ATOM 6434 C CA . PRO B 1 414 ? 17.109 -34.531 -16.422 1 81.19 414 PRO B CA 1
ATOM 6435 C C . PRO B 1 414 ? 17.156 -33.375 -15.43 1 81.19 414 PRO B C 1
ATOM 6437 O O . PRO B 1 414 ? 18.219 -32.75 -15.266 1 81.19 414 PRO B O 1
ATOM 6440 N N . VAL B 1 415 ? 15.945 -33.094 -14.922 1 88.88 415 VAL B N 1
ATOM 6441 C CA . VAL B 1 415 ? 15.875 -32.031 -13.93 1 88.88 415 VAL B CA 1
ATOM 6442 C C . VAL B 1 415 ? 15.289 -32.594 -12.625 1 88.88 415 VAL B C 1
ATOM 6444 O O . VAL B 1 415 ? 14.68 -33.656 -12.617 1 88.88 415 VAL B O 1
ATOM 6447 N N . THR B 1 416 ? 15.562 -31.953 -11.5 1 92.94 416 THR B N 1
ATOM 6448 C CA . THR B 1 416 ? 14.961 -32.219 -10.195 1 92.94 416 THR B CA 1
ATOM 6449 C C . THR B 1 416 ? 14.234 -30.984 -9.672 1 92.94 416 THR B C 1
ATOM 6451 O O . THR B 1 416 ? 14.57 -29.859 -10.047 1 92.94 416 THR B O 1
ATOM 6454 N N . VAL B 1 417 ? 13.219 -31.25 -8.922 1 94.69 417 VAL B N 1
ATOM 6455 C CA . VAL B 1 417 ? 12.438 -30.172 -8.305 1 94.69 417 VAL B CA 1
ATOM 6456 C C . VAL B 1 417 ? 12.844 -30.016 -6.844 1 94.69 417 VAL B C 1
ATOM 6458 O O . VAL B 1 417 ? 12.82 -30.984 -6.078 1 94.69 417 VAL B O 1
ATOM 6461 N N . GLU B 1 418 ? 13.242 -28.875 -6.473 1 95.31 418 GLU B N 1
ATOM 6462 C CA . GLU B 1 418 ? 13.469 -28.516 -5.074 1 95.31 418 GLU B CA 1
ATOM 6463 C C . GLU B 1 418 ? 12.336 -27.641 -4.539 1 95.31 418 GLU B C 1
ATOM 6465 O O . GLU B 1 418 ? 12.102 -26.531 -5.043 1 95.31 418 GLU B O 1
ATOM 6470 N N . ARG B 1 419 ? 11.688 -28.141 -3.551 1 95.25 419 ARG B N 1
ATOM 6471 C CA . ARG B 1 419 ? 10.688 -27.312 -2.885 1 95.25 419 ARG B CA 1
ATOM 6472 C C . ARG B 1 419 ? 11.336 -26.25 -2.004 1 95.25 419 ARG B C 1
ATOM 6474 O O . ARG B 1 419 ? 12.094 -26.578 -1.088 1 95.25 419 ARG B O 1
ATOM 6481 N N . LEU B 1 420 ? 11.07 -25.031 -2.295 1 93.81 420 LEU B N 1
ATOM 6482 C CA . LEU B 1 420 ? 11.609 -23.922 -1.505 1 93.81 420 LEU B CA 1
ATOM 6483 C C . LEU B 1 420 ? 10.664 -23.562 -0.368 1 93.81 420 LEU B C 1
ATOM 6485 O O . LEU B 1 420 ? 11.102 -23.031 0.66 1 93.81 420 LEU B O 1
ATOM 6489 N N . SER B 1 421 ? 9.398 -23.641 -0.593 1 86.88 421 SER B N 1
ATOM 6490 C CA . SER B 1 421 ? 8.398 -23.453 0.461 1 86.88 421 SER B CA 1
ATOM 6491 C C . SER B 1 421 ? 8.086 -24.781 1.154 1 86.88 421 SER B C 1
ATOM 6493 O O . SER B 1 421 ? 7.832 -25.781 0.493 1 86.88 421 SER B O 1
ATOM 6495 N N . LEU B 1 422 ? 8.5 -24.938 2.584 1 68 422 LEU B N 1
ATOM 6496 C CA . LEU B 1 422 ? 8.562 -26.25 3.203 1 68 422 LEU B CA 1
ATOM 6497 C C . LEU B 1 422 ? 7.316 -26.516 4.043 1 68 422 LEU B C 1
ATOM 6499 O O . LEU B 1 422 ? 6.984 -25.734 4.934 1 68 422 LEU B O 1
ATOM 6503 N N . ASP B 1 423 ? 6.141 -26.609 3.652 1 53.94 423 ASP B N 1
ATOM 6504 C CA . ASP B 1 423 ? 4.801 -26.641 4.227 1 53.94 423 ASP B CA 1
ATOM 6505 C C . ASP B 1 423 ? 4.688 -27.734 5.293 1 53.94 423 ASP B C 1
ATOM 6507 O O . ASP B 1 423 ? 3.824 -27.672 6.168 1 53.94 423 ASP B O 1
ATOM 6511 N N . ASP B 1 424 ? 5.25 -29 5.215 1 50.66 424 ASP B N 1
ATOM 6512 C CA . ASP B 1 424 ? 4.266 -30.062 5.383 1 50.66 424 ASP B CA 1
ATOM 6513 C C . ASP B 1 424 ? 3.779 -30.141 6.832 1 50.66 424 ASP B C 1
ATOM 6515 O O . ASP B 1 424 ? 2.811 -30.844 7.129 1 50.66 424 ASP B O 1
ATOM 6519 N N . GLU B 1 425 ? 4.523 -29.531 7.59 1 47.91 425 GLU B N 1
ATOM 6520 C CA . GLU B 1 425 ? 3.971 -29.844 8.906 1 47.91 425 GLU B CA 1
ATOM 6521 C C . GLU B 1 425 ? 2.848 -28.875 9.273 1 47.91 425 GLU B C 1
ATOM 6523 O O . GLU B 1 425 ? 2.096 -29.109 10.219 1 47.91 425 GLU B O 1
ATOM 6528 N N . VAL B 1 426 ? 2.93 -27.703 9.031 1 44.5 426 VAL B N 1
ATOM 6529 C CA . VAL B 1 426 ? 2.014 -26.672 9.531 1 44.5 426 VAL B CA 1
ATOM 6530 C C . VAL B 1 426 ? 0.596 -26.984 9.047 1 44.5 426 VAL B C 1
ATOM 6532 O O . VAL B 1 426 ? -0.378 -26.484 9.617 1 44.5 426 VAL B O 1
ATOM 6535 N N . THR B 1 427 ? 0.531 -27.031 7.695 1 46.81 427 THR B N 1
ATOM 6536 C CA . THR B 1 427 ? -0.753 -26.688 7.094 1 46.81 427 THR B CA 1
ATOM 6537 C C . THR B 1 427 ? -1.897 -27.359 7.848 1 46.81 427 THR B C 1
ATOM 6539 O O . THR B 1 427 ? -2.9 -26.719 8.164 1 46.81 427 THR B O 1
ATOM 6542 N N . TYR B 1 428 ? -2.365 -28.625 7.133 1 44.22 428 TYR B N 1
ATOM 6543 C CA . TYR B 1 428 ? -3.732 -29.109 7 1 44.22 428 TYR B CA 1
ATOM 6544 C C . TYR B 1 428 ? -4.352 -29.375 8.367 1 44.22 428 TYR B C 1
ATOM 6546 O O . TYR B 1 428 ? -5.453 -28.906 8.664 1 44.22 428 TYR B O 1
ATOM 6554 N N . VAL B 1 429 ? -4.109 -30.672 8.734 1 32.88 429 VAL B N 1
ATOM 6555 C CA . VAL B 1 429 ? -4.781 -31.422 9.797 1 32.88 429 VAL B CA 1
ATOM 6556 C C . VAL B 1 429 ? -4.098 -31.125 11.133 1 32.88 429 VAL B C 1
ATOM 6558 O O . VAL B 1 429 ? -2.877 -30.969 11.195 1 32.88 429 VAL B O 1
#

Solvent-accessible surface area (backbone atoms only — not comparable to full-atom values): 43595 Å² total; per-residue (Å²): 121,58,67,46,72,65,51,67,57,18,46,50,49,49,50,53,54,54,68,73,48,59,61,63,40,50,34,39,41,51,36,31,66,84,43,60,78,47,94,93,36,62,42,86,78,67,68,30,54,70,31,33,64,42,32,19,53,60,65,57,49,36,30,43,32,42,32,25,37,84,87,61,54,74,47,70,36,38,35,23,46,69,74,53,76,88,46,26,50,38,70,40,82,63,76,50,53,66,54,48,38,50,65,30,41,76,54,87,56,88,80,44,80,60,51,68,74,27,41,37,82,37,66,57,60,69,57,47,54,50,51,44,49,67,69,64,42,51,46,32,25,52,79,60,59,73,52,17,39,51,51,21,50,54,66,45,45,37,54,72,66,54,48,50,43,28,34,49,11,20,49,48,33,50,52,11,45,51,52,17,50,50,52,44,35,55,27,46,76,70,73,40,62,44,30,22,38,41,42,38,35,40,24,51,37,42,29,36,68,74,59,30,86,40,64,43,48,70,43,24,30,20,45,40,55,47,34,48,24,70,59,33,53,76,32,72,53,68,42,52,49,61,25,46,34,32,35,38,41,22,24,16,34,84,74,43,22,24,22,49,38,24,42,48,25,49,54,72,40,61,49,71,53,56,50,51,50,46,51,51,42,52,51,41,45,55,49,48,53,48,46,42,34,71,40,23,31,56,35,21,40,49,52,47,26,54,54,40,52,51,52,49,49,52,51,31,45,75,66,54,38,39,70,51,85,75,48,74,69,50,44,47,60,30,46,78,62,73,23,38,46,38,38,33,62,33,60,78,24,41,79,66,51,59,50,73,46,53,49,46,61,27,26,31,33,30,45,34,36,55,44,32,35,58,81,46,88,48,34,33,77,85,49,43,44,38,38,50,47,42,28,36,26,31,36,32,33,70,42,83,72,64,89,76,66,66,87,67,76,73,86,54,59,43,30,38,76,42,72,42,38,84,64,77,76,74,39,49,124,120,57,70,47,72,66,51,67,57,18,46,51,49,48,50,54,54,54,68,74,47,60,61,63,40,50,37,39,40,51,36,30,65,83,43,60,80,45,95,94,36,63,42,86,79,67,68,30,54,68,30,33,65,45,33,22,55,60,64,56,48,36,31,42,32,42,33,25,37,83,86,60,53,74,48,71,36,36,35,25,46,71,74,54,77,88,45,24,52,38,71,41,83,62,74,49,52,66,56,48,37,48,64,31,41,76,54,89,54,88,80,43,80,61,51,70,73,28,40,38,82,36,65,60,59,70,56,46,53,51,50,45,49,69,70,65,41,53,47,31,25,54,75,66,57,72,54,16,38,51,51,22,50,55,67,45,45,37,53,70,68,54,50,50,43,29,34,48,10,19,49,46,34,51,53,11,45,51,52,19,50,50,52,44,37,54,26,45,76,71,74,40,61,44,29,23,38,43,41,39,36,40,24,52,37,42,29,36,68,73,60,30,84,41,64,43,46,71,44,23,30,19,46,40,54,46,34,50,24,71,60,33,54,76,31,73,52,67,43,53,48,59,25,48,33,33,35,39,42,23,25,15,32,84,74,42,21,22,22,48,38,24,42,46,26,48,54,72,38,61,47,70,54,56,48,50,49,47,52,50,40,50,53,41,45,54,49,48,54,50,47,40,33,71,42,24,31,56,34,24,40,49,52,48,26,53,55,40,52,51,54,50,49,52,52,32,48,76,66,55,37,37,70,52,85,75,48,73,70,49,46,46,60,32,46,77,62,73,24,38,45,38,38,32,61,33,59,77,23,42,78,66,49,58,48,73,46,53,48,46,62,27,26,31,32,31,46,33,36,54,45,31,35,59,82,47,90,46,34,34,77,84,48,44,44,37,38,49,48,43,28,35,26,31,37,33,32,68,42,82,72,64,90,76,66,65,86,67,76,74,87,53,59,42,29,40,76,42,72,42,41,83,54,88,77,72,42,48,125

Organism: NCBI:txid797122

pLDDT: mean 88.24, std 13.86, range [32.88, 98.5]

Foldseek 3Di:
DAQQDDLVQLVVVLVVLLVVDAAFAKAKAFWDAFDAPDVPHGDPADTDPLVCNNFSDGDHAKIWMWHQHNVRDIAIAMEGEAFDPVCCVPPNTDDDQLVSCVRRPVDDDPPPPCSVVRYDYDDGSVVRVVVCVVVVRCNCVLPDDDSVLSSLVSQQFADPVLVVQQLVQLVLQVVLLLQLLVVQLVCVVVVHFAFQLVSQVSSVVSSVVVPFPDWLDAKDWAAFLRVLDVCNHNGGDGHDQATWIKIWGKTAHPSQFMWTWIFTARSHHYDPLQVLQVVQQVVLLVVLQVVLQVCLQQDFQQNSQVSSLVSSVVSCVVVCFFQDDDDPVNSCSFDVDGQKAFGTSHRRGSVSDDRNGTDDARGKMKGKDKTRADPDPRGDPVNHSGMDIGIFIKGKHFDDPDPPPPPDDPPRGGIHIGTSNDDDDRGYD/DAQQDDLVQLVVVLVVLLVVDAAFAKAKAFWDAFDAPDVPHGDPADTDPLVCNNFSDGDHAKIWMWHQHNVRDIAIAMEGEAFDPVCCVPPNTDDDQLVSCVRRPVDDDPPPPCSVVRYDYDDGSVVRVVVCVVVVRCNCVLPDDDSVLSSLVVQQFADPVLVVQQLVQLVLQQVLLLQLLVVQLVCVVVVHFAFQLVSQVSSVVSSVVVPFPDWLDAKDWAAFLRVLDVCNHNGGDGHDQATWIKIWGKTAHPSQFMWTWIFTARSHHYDPLQVLQVVQQVVLLVVLQVVLQVVLQQDFQQNSQVSSLVSSVVSCVVVCFFQDDDDPVNSCSFDVDGQKAFGTSHRRGSVSDDRNGTDDARGKMKGKDKTRADPDPRGDPVNHSGMDIGIFIKGKHFDDDDPPPPPDDPPRGGIHIGTSNDPDPRGYD

Nearest PDB structures (foldseek):
  5x49-assembly1_B  TM=8.228E-01  e=3.098E-29  Homo sapiens
  1jaw-assembly1_A  TM=7.924E-01  e=3.636E-28  Escherichia coli
  2v3z-assembly1_A  TM=7.920E-01  e=4.024E-27  Escherichia coli
  4pv4-assembly1_B  TM=7.698E-01  e=3.001E-27  Yersinia pestis
  2bwt-assembly1_A  TM=7.744E-01  e=2.203E-26  Escherichia coli

InterPro domains:
  IPR000994 Peptidase M24 [PF00557] (165-397)
  IPR007865 Aminopeptidase P, N-terminal [PF05195] (10-106)
  IPR007865 Aminopeptidase P, N-terminal [SM01011] (5-129)
  IPR029149 Creatinase/Aminopeptidase P/Spt16, N-terminal [G3DSA:3.40.350.10] (6-162)
  IPR029149 Creatinase/Aminopeptidase P/Spt16, N-terminal [SSF53092] (6-106)
  IPR036005 Creatinase/aminopeptidase-like [G3DSA:3.90.230.10] (163-404)
  IPR036005 Creatinase/aminopeptidase-like [SSF55920] (159-399)
  IPR052433 Xaa-Pro dipeptidase-like [PTHR43226] (9-398)

Secondary structure (DSSP, 8-state):
----S-HHHHHHHHHHHHHTSPTT-EEEEEPPPP-EEETTEEPPP---HHHHHHH----SSEEEEEEE-TTS-EEEEEEEEPP-GGGHHHH-PPPPHHHHHHHHTS-S-TT-TTHHHHEEEES-HHHHHHHHHHTT-----TTSSHHHHHHHHHHHS--HHHHHHHHHHHHHHHHHHHHHHHHHHHHHHTT-PPBHHHHHHHHHHHHHHHT--EESS--EEEEGGGGGSTT-BT--PBPPTTSEEEEEE-EE-TTS-B--EEEEEESS---HHHHHHHHHHHHHHHHHHHHHHHTTT--BHHHHHHHHHHHHHHHHHHTTSB-SPPPHHHHHHH--S-SEEE-SSSSS--TTS-TTSBP-TT-EEEE--EEEE-S-TTB-GGGTTEEEE-BEEEEEEE----TTS-S-------EEEEESS--TTTS--/----S-HHHHHHHHHHHHHTSPTT-EEEEEPPPP-EEETTEEPPP---HHHHHHH----SSEEEEEEE-TTS-EEEEEEEEPP-GGGHHHH-PPPPHHHHHHHHTS-S-TT-TTHHHHEEEES-HHHHHHHHHHTT-----SSSSHHHHHHHHHHHS--HHHHHHHHHHHHHHHHHHHHHHHHHHHHHHTT-PPBHHHHHHHHHHHHHHHT--EESS--EEEEGGGGGSTT-BT--PBPPTTSEEEEEE-EE-TTS-B--EEEEEESS---HHHHHHHHHHHHHHHHHHHHHHHTTT--BHHHHHHHHHHHHHHHHHHTT-B-SPPPHHHHHHH--S-SEEE-SSSSS--TTS-TTSBP-TT-EEEE--EEEE-S-TTB-GGGTTEEEE-BEEEEEEEPPPPTTS-S-------EEEEESS--TTTS--